Protein AF-0000000084978393 (afdb_homodimer)

Organism: Faecalibacterium duncaniae (strain DSM 17677 / JCM 31915 / A2-165) (NCBI:txid411483)

Nearest PDB structures (foldseek):
  1qlb-assembly1_D  TM=3.932E-01  e=4.181E-14  Wolinella succinogenes
  4opt-assembly1_A  TM=4.686E-01  e=1.910E-11  Sulfolobus acidocaldarius DSM 639
  2rgh-assembly1_A-2  TM=4.384E-01  e=4.951E-09  Streptococcus sp.
  9dm1-assembly1_A  TM=3.581E-01  e=1.390E-10  Mycolicibacterium smegmatis MC2 155
  2rgo-assembly1_A  TM=4.135E-01  e=9.238E-09  Streptococcus sp.

pLDDT: mean 89.87, std 9.17, range [57.12, 98.69]

Sequence (940 aa):
MEKYDLIIVGAGPAGIFTAVELLRHGSKKKILLVEKGKPVEKRHCPKAELGHCVNCRPTCAITTGFSGAGAFSDGKLSLSYEVGGDLPSLIGEEFAQELIHYTDKIYLEFGADPHVEGIYTGEDIKEIRKNAIHAGLKLVDCPIRHLGTEKAQQLYLAIQNYLADNGVEMLFSTECENIILENEECKGVFIKGPKDEEAHAVYADTVVIGTGRRGADWLEKICAEHHIAHKPGTVDIGVRVECRNEVMEKVNKVLYESKLIGYPKPWKNKVRTFCQNPGGFVAQENYDNDLAVVNGHSFKEKKSENTNLAILVSHNFTEPFNQPIAYAQKVGELTNMLGAGHILVQRYGDILDGKRTWPKELAQSNVKPTLKDAVAGDITAAMPYRAMTNIIEFIKMLDMVVPGFAANETLLYSPELKFYSNKVKMDENLDTNIRGLHCLGDSSGWTRGLMMASVMGVLMGRKLAEKEGCMEKYDLIIVGAGPAGIFTAVELLRHGSKKKILLVEKGKPVEKRHCPKAELGHCVNCRPTCAITTGFSGAGAFSDGKLSLSYEVGGDLPSLIGEEFAQELIHYTDKIYLEFGADPHVEGIYTGEDIKEIRKNAIHAGLKLVDCPIRHLGTEKAQQLYLAIQNYLADNGVEMLFSTECENIILENEECKGVFIKGPKDEEAHAVYADTVVIGTGRRGADWLEKICAEHHIAHKPGTVDIGVRVECRNEVMEKVNKVLYESKLIGYPKPWKNKVRTFCQNPGGFVAQENYDNDLAVVNGHSFKEKKSENTNLAILVSHNFTEPFNQPIAYAQKVGELTNMLGAGHILVQRYGDILDGKRTWPKELAQSNVKPTLKDAVAGDITAAMPYRAMTNIIEFIKMLDMVVPGFAANETLLYSPELKFYSNKVKMDENLDTNIRGLHCLGDSSGWTRGLMMASVMGVLMGRKLAEKEGC

Secondary structure (DSSP, 8-state):
--EEEEEEE--SHHHHHHHHHHHHTT----EEEE-SSB-GGG---THHHHSS----SSS-TTTSBTTGGGGGS--EEE--TTSSBSHHHHH-HHHHHHHHHHHHHHHHHTT-----B----SHHHHHHHHHHHHTTEEE----EEE--HHHHHHHHHHHHHHHHHTT-EEE-S-EEEEEEEETTEEEEEEEE-TT-SS-EEEEEEEEEE--TGGGHHHHHHHHHHHT--EEPPPEEEEEEEEEEHHHHHHHHHHHSS--EEE--TTT---EEEEEEEET-EEEEEE-TTS-EEEEEE--SS---SEEEEEEEEEE---SS---HHHHHHHHHHHHHHHTTTSPEEEEHHHHHHT-PPPHHHHHHSSS--SSTT-EE--GGGTSBHHHHHHHHHHHHHHHHHSTTTT-TT-EEEEEEEEE---EE---TT---SSBTEEE-TGGGTSB-SHHHHHHHHHHHHHHHHHHHT-/--EEEEEEE--SHHHHHHHHHHHHTT----EEEE-SSB-GGG---THHHHSS----SSS-TTTSBTTGGGGGS--EEE--TTSSBSHHHHH-HHHHHHHHHHHHHHHHHTT----EE----SHHHHHHHHHHHHTTEEE----EEE--HHHHHHHHHHHHHHHHHTT-EEE-S-EEEEEEEETTEEEEEEEE-TT-SS-EEEEEEEEEE--TTTTHHHHHHHHHHHT--EEPPPEEEEEEEEEEHHHHHHHHHHHSS--EEE--TTT---EEEEEEEET-EEEEEE-TTS-EEEEEE--SS---SEEEEEEEEEE---SS---HHHHHHHHHHHHHHHTTTSPEEEEHHHHHHT-PPPHHHHHHSSS--SSTT-EE--GGGTSBHHHHHHHHHHHHHHHHHSTTTT-TT-EEEEEEEEE---EE---TT---SSBTEEE-TGGGTSB-SHHHHHHHHHHHHHHHHHHHT-

Foldseek 3Di:
DAEWAEEEEAQALLRLLLLVLLVVLPHPTAYEYEFQAEELVPQDQCCVVVVDHPPDPPDHSCQGYHNGVQQADLNKAWLALVDWFFLCVFQNRVVLNVLLVVLVVVLVVLPFDPDWPQPFDDDLVVLLCVLCVVLQKDWDRTTIGGCGNVSSSSSSNSSVVVSVVSNHHYHYSKHWQAFDADPLATFFTFIDHPPRPGTDTYGHLFYEYEHAPVCLVVVVVRCVVVVWAWAFAKKKKWWKKKDFLVLCVSVCVRRVDTWMWHQDPDVGFIKIKADKDAQWAKDWDADPVLQIAIDIDHDPVHGHRMIMIIIIGIDQDDPPDGDNVVVNSQLRVQQCVQFVSAKEKAFLLQVVVPHWDQPVNQVVAPDHHRHPSHHTTDSVVRHDPVHVVRRNSVQVSVCSSRPPSSPRNIMIIDTHMDGAGIAGDDHNLQDISRHSYGYFYRSNRRTGRRSSSNSSSSSNSVSVSVVVVD/DAEWAEEEEAQALLRLLLLVLLVVLPHPTAYEYEFQAEELVPQDQCCVVVVDHPPDPPDHSCQGYHNGVQQADLNKAWLALVDWFFLCVFQNRVVLNVLLVVLVVVLVVLPFDPDKPQPFDDDLVVLLCVLCVVLQKDWDRTTIGGRGNVSSSSSSNSSVVVSVVSNHHYHYSKHWQAFDDDPLATFFTFIAHPPRPGTDTYGHLFYEYEHAPVCLVVVVVRCVVVVWDWAFAKKKKWWKKKDFLVLCVSVCVRRVDTWMWHQFPDVGFIKIKADKEAQWAKDWDADPVLQIAIDIDHDPVHGHRMIMIIIIGIDQDDPPDGDNVVVNSQLRVQQCVQFVSAKEKAFLLQVVVPHWDQPVNQVPAPDHHRHPSHHTTDSVVRHDPVHVVRRNSVQVSVCSSRPPSSPRNIMIIDTHMDGAGMAGDDHNLQDISRHSYGYFYRSNRRTGRRSSSNSSSSSNSVSVSVVVVD

InterPro domains:
  IPR003953 FAD-dependent oxidoreductase 2, FAD-binding domain [PF00890] (153-223)
  IPR028348 FAD dependent protein [PIRSF038984] (5-466)
  IPR036188 FAD/NAD(P)-binding domain superfamily [G3DSA:3.50.50.60] (1-141)
  IPR036188 FAD/NAD(P)-binding domain superfamily [SSF51905] (2-466)
  IPR049516 FAD-dependent protein, C-terminal domain-like [PF21688] (268-416)

Radius of gyration: 34.69 Å; Cα contacts (8 Å, |Δi|>4): 2313; chains: 2; bounding box: 65×102×83 Å

Structure (mmCIF, N/CA/C/O backbone):
data_AF-0000000084978393-model_v1
#
loop_
_entity.id
_entity.type
_entity.pdbx_description
1 polymer 'FAD dependent oxidoreductase'
#
loop_
_atom_site.group_PDB
_atom_site.id
_atom_site.type_symbol
_atom_site.label_atom_id
_atom_site.label_alt_id
_atom_site.label_comp_id
_atom_site.label_asym_id
_atom_site.label_entity_id
_atom_site.label_seq_id
_atom_site.pdbx_PDB_ins_code
_atom_site.Cartn_x
_atom_site.Cartn_y
_atom_site.Cartn_z
_atom_site.occupancy
_atom_site.B_iso_or_equiv
_atom_site.auth_seq_id
_atom_site.auth_comp_id
_atom_site.auth_asym_id
_atom_site.auth_atom_id
_atom_site.pdbx_PDB_model_num
ATOM 1 N N . MET A 1 1 ? 10.461 55.062 -8.641 1 57.56 1 MET A N 1
ATOM 2 C CA . MET A 1 1 ? 10 53.719 -8.328 1 57.56 1 MET A CA 1
ATOM 3 C C . MET A 1 1 ? 9.422 53.656 -6.914 1 57.56 1 MET A C 1
ATOM 5 O O . MET A 1 1 ? 9.984 54.219 -5.988 1 57.56 1 MET A O 1
ATOM 9 N N . GLU A 1 2 ? 8.203 53.219 -6.711 1 77.31 2 GLU A N 1
ATOM 10 C CA . GLU A 1 2 ? 7.566 53.25 -5.395 1 77.31 2 GLU A CA 1
ATOM 11 C C . GLU A 1 2 ? 8.234 52.25 -4.445 1 77.31 2 GLU A C 1
ATOM 13 O O . GLU A 1 2 ? 8.492 51.094 -4.82 1 77.31 2 GLU A O 1
ATOM 18 N N . LYS A 1 3 ? 8.852 52.875 -3.336 1 91.88 3 LYS A N 1
ATOM 19 C CA . LYS A 1 3 ? 9.555 52 -2.391 1 91.88 3 LYS A CA 1
ATOM 20 C C . LYS A 1 3 ? 8.844 51.969 -1.037 1 91.88 3 LYS A C 1
ATOM 22 O O . LYS A 1 3 ? 8.438 53.031 -0.527 1 91.88 3 LYS A O 1
ATOM 27 N N . TYR A 1 4 ? 8.555 50.875 -0.6 1 97.19 4 TYR A N 1
ATOM 28 C CA . TYR A 1 4 ? 7.953 50.656 0.711 1 97.19 4 TYR A CA 1
ATOM 29 C C . TYR A 1 4 ? 8.969 50.062 1.676 1 97.19 4 TYR A C 1
ATOM 31 O O . TYR A 1 4 ? 10.031 49.594 1.259 1 97.19 4 TYR A O 1
ATOM 39 N N . ASP A 1 5 ? 8.727 50.281 2.939 1 97.5 5 ASP A N 1
ATOM 40 C CA . ASP A 1 5 ? 9.539 49.594 3.928 1 97.5 5 ASP A CA 1
ATOM 41 C C . ASP A 1 5 ? 9.133 48.094 4.02 1 97.5 5 ASP A C 1
ATOM 43 O O . ASP A 1 5 ? 9.984 47.25 4.195 1 97.5 5 ASP A O 1
ATOM 47 N N . LEU A 1 6 ? 7.816 47.875 3.887 1 98.12 6 LEU A N 1
ATOM 48 C CA . LEU A 1 6 ? 7.262 46.531 4.035 1 98.12 6 LEU A CA 1
ATOM 49 C C . LEU A 1 6 ? 6.133 46.312 3.037 1 98.12 6 LEU A C 1
ATOM 51 O O . LEU A 1 6 ? 5.227 47.125 2.916 1 98.12 6 LEU A O 1
ATOM 55 N N . ILE A 1 7 ? 6.227 45.188 2.309 1 98.56 7 ILE A N 1
ATOM 56 C CA . ILE A 1 7 ? 5.117 44.719 1.487 1 98.56 7 ILE A CA 1
ATOM 57 C C . ILE A 1 7 ? 4.57 43.406 2.059 1 98.56 7 ILE A C 1
ATOM 59 O O . ILE A 1 7 ? 5.328 42.5 2.336 1 98.56 7 ILE A O 1
ATOM 63 N N . ILE A 1 8 ? 3.307 43.375 2.309 1 98.69 8 ILE A N 1
ATOM 64 C CA . ILE A 1 8 ? 2.609 42.188 2.73 1 98.69 8 ILE A CA 1
ATOM 65 C C . ILE A 1 8 ? 1.752 41.656 1.583 1 98.69 8 ILE A C 1
ATOM 67 O O . ILE A 1 8 ? 0.857 42.344 1.097 1 98.69 8 ILE A O 1
ATOM 71 N N . VAL A 1 9 ? 2.082 40.438 1.169 1 98.38 9 VAL A N 1
ATOM 72 C CA . VAL A 1 9 ? 1.32 39.812 0.096 1 98.38 9 VAL A CA 1
ATOM 73 C C . VAL A 1 9 ? 0.256 38.875 0.691 1 98.38 9 VAL A C 1
ATOM 75 O O . VAL A 1 9 ? 0.577 37.844 1.235 1 98.38 9 VAL A O 1
ATOM 78 N N . GLY A 1 10 ? -0.999 39.25 0.556 1 96.81 10 GLY A N 1
ATOM 79 C CA . GLY A 1 10 ? -2.117 38.531 1.131 1 96.81 10 GLY A CA 1
ATOM 80 C C . GLY A 1 10 ? -2.697 39.188 2.361 1 96.81 10 GLY A C 1
ATOM 81 O O . GLY A 1 10 ? -1.976 39.469 3.324 1 96.81 10 GLY A O 1
ATOM 82 N N . ALA A 1 11 ? -3.973 39.375 2.344 1 96.38 11 ALA A N 1
ATOM 83 C CA . ALA A 1 11 ? -4.66 40 3.465 1 96.38 11 ALA A CA 1
ATOM 84 C C . ALA A 1 11 ? -5.434 38.969 4.285 1 96.38 11 ALA A C 1
ATOM 86 O O . ALA A 1 11 ? -6.57 39.219 4.691 1 96.38 11 ALA A O 1
ATOM 87 N N . GLY A 1 12 ? -4.824 37.812 4.441 1 94.44 12 GLY A N 1
ATOM 88 C CA . GLY A 1 12 ? -5.332 36.875 5.422 1 94.44 12 GLY A CA 1
ATOM 89 C C . GLY A 1 12 ? -4.949 37.219 6.848 1 94.44 12 GLY A C 1
ATOM 90 O O . GLY A 1 12 ? -4.23 38.188 7.078 1 94.44 12 GLY A O 1
ATOM 91 N N . PRO A 1 13 ? -5.344 36.375 7.77 1 95.06 13 PRO A N 1
ATOM 92 C CA . PRO A 1 13 ? -5.07 36.688 9.172 1 95.06 13 PRO A CA 1
ATOM 93 C C . PRO A 1 13 ? -3.586 36.906 9.453 1 95.06 13 PRO A C 1
ATOM 95 O O . PRO A 1 13 ? -3.215 37.812 10.203 1 95.06 13 PRO A O 1
ATOM 98 N N . ALA A 1 14 ? -2.75 36.156 8.852 1 96.94 14 ALA A N 1
ATOM 99 C CA . ALA A 1 14 ? -1.316 36.312 9.086 1 96.94 14 ALA A CA 1
ATOM 100 C C . ALA A 1 14 ? -0.824 37.688 8.648 1 96.94 14 ALA A C 1
ATOM 102 O O . ALA A 1 14 ? -0.069 38.344 9.367 1 96.94 14 ALA A O 1
ATOM 103 N N . GLY A 1 15 ? -1.222 38.125 7.484 1 97.62 15 GLY A N 1
ATOM 104 C CA . GLY A 1 15 ? -0.819 39.406 6.969 1 97.62 15 GLY A CA 1
ATOM 105 C C . GLY A 1 15 ? -1.425 40.562 7.738 1 97.62 15 GLY A C 1
ATOM 106 O O . GLY A 1 15 ? -0.724 41.531 8.094 1 97.62 15 GLY A O 1
ATOM 107 N N . ILE A 1 16 ? -2.688 40.5 8.031 1 97.62 16 ILE A N 1
ATOM 108 C CA . ILE A 1 16 ? -3.42 41.562 8.703 1 97.62 16 ILE A CA 1
ATOM 109 C C . ILE A 1 16 ? -2.85 41.781 10.102 1 97.62 16 ILE A C 1
ATOM 111 O O . ILE A 1 16 ? -2.635 42.906 10.516 1 97.62 16 ILE A O 1
ATOM 115 N N . PHE A 1 17 ? -2.562 40.719 10.75 1 98.31 17 PHE A N 1
ATOM 116 C CA . PHE A 1 17 ? -2.115 40.844 12.133 1 98.31 17 PHE A CA 1
ATOM 117 C C . PHE A 1 17 ? -0.65 41.281 12.188 1 98.31 17 PHE A C 1
ATOM 119 O O . PHE A 1 17 ? -0.197 41.844 13.195 1 98.31 17 PHE A O 1
ATOM 126 N N . THR A 1 18 ? 0.125 40.969 11.148 1 98.5 18 THR A N 1
ATOM 127 C CA . THR A 1 18 ? 1.46 41.562 11.055 1 98.5 18 THR A CA 1
ATOM 128 C C . THR A 1 18 ? 1.389 43.062 11.039 1 98.5 18 THR A C 1
ATOM 130 O O . THR A 1 18 ? 2.102 43.75 11.797 1 98.5 18 THR A O 1
ATOM 133 N N . ALA A 1 19 ? 0.538 43.625 10.211 1 98.44 19 ALA A N 1
ATOM 134 C CA . ALA A 1 19 ? 0.37 45.062 10.086 1 98.44 19 ALA A CA 1
ATOM 135 C C . ALA A 1 19 ? -0.186 45.656 11.375 1 98.44 19 ALA A C 1
ATOM 137 O O . ALA A 1 19 ? 0.298 46.688 11.852 1 98.44 19 ALA A O 1
ATOM 138 N N . VAL A 1 20 ? -1.207 45 11.938 1 98.25 20 VAL A N 1
ATOM 139 C CA . VAL A 1 20 ? -1.832 45.469 13.172 1 98.25 20 VAL A CA 1
ATOM 140 C C . VAL A 1 20 ? -0.785 45.562 14.273 1 98.25 20 VAL A C 1
ATOM 142 O O . VAL A 1 20 ? -0.714 46.594 14.977 1 98.25 20 VAL A O 1
ATOM 145 N N . GLU A 1 21 ? -0.041 44.531 14.391 1 98.31 21 GLU A N 1
ATOM 146 C CA . GLU A 1 21 ? 0.94 44.5 15.469 1 98.31 21 GLU A CA 1
ATOM 147 C C . GLU A 1 21 ? 2.014 45.562 15.281 1 98.31 21 GLU A C 1
ATOM 149 O O . GLU A 1 21 ? 2.459 46.188 16.25 1 98.31 21 GLU A O 1
ATOM 154 N N . LEU A 1 22 ? 2.482 45.75 14.117 1 97.81 22 LEU A N 1
ATOM 155 C CA . LEU A 1 22 ? 3.455 46.812 13.836 1 97.81 22 LEU A CA 1
ATOM 156 C C . LEU A 1 22 ? 2.918 48.188 14.242 1 97.81 22 LEU A C 1
ATOM 158 O O . LEU A 1 22 ? 3.623 48.969 14.875 1 97.81 22 LEU A O 1
ATOM 162 N N . LEU A 1 23 ? 1.692 48.438 13.875 1 97.31 23 LEU A N 1
ATOM 163 C CA . LEU A 1 23 ? 1.063 49.719 14.203 1 97.31 23 LEU A CA 1
ATOM 164 C C . LEU A 1 23 ? 0.938 49.875 15.711 1 97.31 23 LEU A C 1
ATOM 166 O O . LEU A 1 23 ? 1.191 50.969 16.25 1 97.31 23 LEU A O 1
ATOM 170 N N . ARG A 1 24 ? 0.584 48.844 16.359 1 96.44 24 ARG A N 1
ATOM 171 C CA . ARG A 1 24 ? 0.401 48.875 17.812 1 96.44 24 ARG A CA 1
ATOM 172 C C . ARG A 1 24 ? 1.721 49.156 18.516 1 96.44 24 ARG A C 1
ATOM 174 O O . ARG A 1 24 ? 1.734 49.688 19.625 1 96.44 24 ARG A O 1
ATOM 181 N N . HIS A 1 25 ? 2.783 48.844 17.859 1 96.56 25 HIS A N 1
ATOM 182 C CA . HIS A 1 25 ? 4.102 49.062 18.438 1 96.56 25 HIS A CA 1
ATOM 183 C C . HIS A 1 25 ? 4.66 50.406 18 1 96.56 25 HIS A C 1
ATOM 185 O O . HIS A 1 25 ? 5.82 50.75 18.266 1 96.56 25 HIS A O 1
ATOM 191 N N . GLY A 1 26 ? 3.881 51.125 17.25 1 94.56 26 GLY A N 1
ATOM 192 C CA . GLY A 1 26 ? 4.25 52.469 16.875 1 94.56 26 GLY A CA 1
ATOM 193 C C . GLY A 1 26 ? 5.16 52.531 15.656 1 94.56 26 GLY A C 1
ATOM 194 O O . GLY A 1 26 ? 5.918 53.5 15.484 1 94.56 26 GLY A O 1
ATOM 195 N N . SER A 1 27 ? 5.09 51.562 14.891 1 95.25 27 SER A N 1
ATOM 196 C CA . SER A 1 27 ? 5.934 51.531 13.703 1 95.25 27 SER A CA 1
ATOM 197 C C . SER A 1 27 ? 5.582 52.688 12.742 1 95.25 27 SER A C 1
ATOM 199 O O . SER A 1 27 ? 4.41 53.031 12.586 1 95.25 27 SER A O 1
ATOM 201 N N . LYS A 1 28 ? 6.625 53.188 12.07 1 93.31 28 LYS A N 1
ATOM 202 C CA . LYS A 1 28 ? 6.434 54.25 11.078 1 93.31 28 LYS A CA 1
ATOM 203 C C . LYS A 1 28 ? 6.73 53.719 9.672 1 93.31 28 LYS A C 1
ATOM 205 O O . LYS A 1 28 ? 6.875 54.531 8.734 1 93.31 28 LYS A O 1
ATOM 210 N N . LYS A 1 29 ? 6.785 52.5 9.617 1 95.12 29 LYS A N 1
ATOM 211 C CA . LYS A 1 29 ? 7.09 51.875 8.328 1 95.12 29 LYS A CA 1
ATOM 212 C C . LYS A 1 29 ? 5.992 52.156 7.309 1 95.12 29 LYS A C 1
ATOM 214 O O . LYS A 1 29 ? 4.805 52.156 7.648 1 95.12 29 LYS A O 1
ATOM 219 N N . LYS A 1 30 ? 6.426 52.469 6.148 1 97.25 30 LYS A N 1
ATOM 220 C CA . LYS A 1 30 ? 5.496 52.531 5.023 1 97.25 30 LYS A CA 1
ATOM 221 C C . LYS A 1 30 ? 5.102 51.125 4.566 1 97.25 30 LYS A C 1
ATOM 223 O O . LYS A 1 30 ? 5.91 50.438 3.971 1 97.25 30 LYS A O 1
ATOM 228 N N . ILE A 1 31 ? 3.836 50.781 4.832 1 97.94 31 ILE A N 1
ATOM 229 C CA . ILE A 1 31 ? 3.391 49.406 4.617 1 97.94 31 ILE A CA 1
ATOM 230 C C . ILE A 1 31 ? 2.428 49.344 3.436 1 97.94 31 ILE A C 1
ATOM 232 O O . ILE A 1 31 ? 1.501 50.156 3.346 1 97.94 31 ILE A O 1
ATOM 236 N N . LEU A 1 32 ? 2.662 48.406 2.537 1 98.38 32 LEU A N 1
ATOM 237 C CA . LEU A 1 32 ? 1.741 48.094 1.448 1 98.38 32 LEU A CA 1
ATOM 238 C C . LEU A 1 32 ? 1.192 46.688 1.582 1 98.38 32 LEU A C 1
ATOM 240 O O . LEU A 1 32 ? 1.958 45.719 1.701 1 98.38 32 LEU A O 1
ATOM 244 N N . LEU A 1 33 ? -0.087 46.562 1.674 1 98.12 33 LEU A N 1
ATOM 245 C CA . LEU A 1 33 ? -0.761 45.281 1.67 1 98.12 33 LEU A CA 1
ATOM 246 C C . LEU A 1 33 ? -1.389 45 0.31 1 98.12 33 LEU A C 1
ATOM 248 O O . LEU A 1 33 ? -2.191 45.781 -0.186 1 98.12 33 LEU A O 1
ATOM 252 N N . VAL A 1 34 ? -0.975 43.906 -0.316 1 97.75 34 VAL A N 1
ATOM 253 C CA . VAL A 1 34 ? -1.463 43.531 -1.639 1 97.75 34 VAL A CA 1
ATOM 254 C C . VAL A 1 34 ? -2.4 42.312 -1.521 1 97.75 34 VAL A C 1
ATOM 256 O O . VAL A 1 34 ? -2.025 41.281 -0.973 1 97.75 34 VAL A O 1
ATOM 259 N N . GLU A 1 35 ? -3.57 42.469 -2.006 1 96.88 35 GLU A N 1
ATOM 260 C CA . GLU A 1 35 ? -4.594 41.438 -1.916 1 96.88 35 GLU A CA 1
ATOM 261 C C . GLU A 1 35 ? -5.266 41.188 -3.268 1 96.88 35 GLU A C 1
ATOM 263 O O . GLU A 1 35 ? -5.695 42.156 -3.922 1 96.88 35 GLU A O 1
ATOM 268 N N . LYS A 1 36 ? -5.297 39.938 -3.633 1 94.38 36 LYS A N 1
ATOM 269 C CA . LYS A 1 36 ? -5.863 39.562 -4.93 1 94.38 36 LYS A CA 1
ATOM 270 C C . LYS A 1 36 ? -7.379 39.719 -4.934 1 94.38 36 LYS A C 1
ATOM 272 O O . LYS A 1 36 ? -7.984 39.969 -5.984 1 94.38 36 LYS A O 1
ATOM 277 N N . GLY A 1 37 ? -7.977 39.594 -3.82 1 93.12 37 GLY A N 1
ATOM 278 C CA . GLY A 1 37 ? -9.422 39.688 -3.723 1 93.12 37 GLY A CA 1
ATOM 279 C C . GLY A 1 37 ? -9.906 41.094 -3.389 1 93.12 37 GLY A C 1
ATOM 280 O O . GLY A 1 37 ? -9.188 42.062 -3.592 1 93.12 37 GLY A O 1
ATOM 281 N N . LYS A 1 38 ? -11.164 41.156 -2.943 1 93.56 38 LYS A N 1
ATOM 282 C CA . LYS A 1 38 ? -11.844 42.438 -2.695 1 93.56 38 LYS A CA 1
ATOM 283 C C . LYS A 1 38 ? -11.797 42.812 -1.215 1 93.56 38 LYS A C 1
ATOM 285 O O . LYS A 1 38 ? -11.477 41.969 -0.371 1 93.56 38 LYS A O 1
ATOM 290 N N . PRO A 1 39 ? -12.008 44.125 -0.926 1 94.94 39 PRO A N 1
ATOM 291 C CA . PRO A 1 39 ? -12.203 44.5 0.479 1 94.94 39 PRO A CA 1
ATOM 292 C C . PRO A 1 39 ? -13.453 43.844 1.082 1 94.94 39 PRO A C 1
ATOM 294 O O . PRO A 1 39 ? -14.336 43.406 0.348 1 94.94 39 PRO A O 1
ATOM 297 N N . VAL A 1 40 ? -13.484 43.812 2.359 1 91.69 40 VAL A N 1
ATOM 298 C CA . VAL A 1 40 ? -14.484 43.062 3.08 1 91.69 40 VAL A CA 1
ATOM 299 C C . VAL A 1 40 ? -15.883 43.5 2.662 1 91.69 40 VAL A C 1
ATOM 301 O O . VAL A 1 40 ? -16.766 42.656 2.434 1 91.69 40 VAL A O 1
ATOM 304 N N . GLU A 1 41 ? -16.109 44.781 2.537 1 90.44 41 GLU A N 1
ATOM 305 C CA . GLU A 1 41 ? -17.438 45.312 2.297 1 90.44 41 GLU A CA 1
ATOM 306 C C . GLU A 1 41 ? -17.906 45.031 0.869 1 90.44 41 GLU A C 1
ATOM 308 O O . GLU A 1 41 ? -19.094 45.156 0.562 1 90.44 41 GLU A O 1
ATOM 313 N N . LYS A 1 42 ? -16.969 44.625 0.055 1 91.12 42 LYS A N 1
ATOM 314 C CA . LYS A 1 42 ? -17.328 44.375 -1.34 1 91.12 42 LYS A CA 1
ATOM 315 C C . LYS A 1 42 ? -17.344 42.875 -1.643 1 91.12 42 LYS A C 1
ATOM 317 O O . LYS A 1 42 ? -17.562 42.469 -2.789 1 91.12 42 LYS A O 1
ATOM 322 N N . ARG A 1 43 ? -17.078 42.125 -0.659 1 87.31 43 ARG A N 1
ATOM 323 C CA . ARG A 1 43 ? -17.094 40.656 -0.86 1 87.31 43 ARG A CA 1
ATOM 324 C C . ARG A 1 43 ? -18.5 40.094 -0.713 1 87.31 43 ARG A C 1
ATOM 326 O O . ARG A 1 43 ? -19.125 40.25 0.343 1 87.31 43 ARG A O 1
ATOM 333 N N . HIS A 1 44 ? -19.078 39.656 -1.782 1 80.94 44 HIS A N 1
ATOM 334 C CA . HIS A 1 44 ? -20.422 39.094 -1.798 1 80.94 44 HIS A CA 1
ATOM 335 C C . HIS A 1 44 ? -20.484 37.844 -2.678 1 80.94 44 HIS A C 1
ATOM 337 O O . HIS A 1 44 ? -20.078 37.875 -3.842 1 80.94 44 HIS A O 1
ATOM 343 N N . CYS A 1 45 ? -20.875 36.719 -2.006 1 76.5 45 CYS A N 1
ATOM 344 C CA . CYS A 1 45 ? -21.062 35.5 -2.789 1 76.5 45 CYS A CA 1
ATOM 345 C C . CYS A 1 45 ? -22.438 35.469 -3.42 1 76.5 45 CYS A C 1
ATOM 347 O O . CYS A 1 45 ? -23.453 35.531 -2.717 1 76.5 45 CYS A O 1
ATOM 349 N N . PRO A 1 46 ? -22.469 35.406 -4.652 1 73.56 46 PRO A N 1
ATOM 350 C CA . PRO A 1 46 ? -23.766 35.375 -5.324 1 73.56 46 PRO A CA 1
ATOM 351 C C . PRO A 1 46 ? -24.562 34.094 -5.035 1 73.56 46 PRO A C 1
ATOM 353 O O . PRO A 1 46 ? -25.766 34.062 -5.285 1 73.56 46 PRO A O 1
ATOM 356 N N . LYS A 1 47 ? -23.875 33.094 -4.559 1 68.12 47 LYS A N 1
ATOM 357 C CA . LYS A 1 47 ? -24.547 31.828 -4.312 1 68.12 47 LYS A CA 1
ATOM 358 C C . LYS A 1 47 ? -25.766 32 -3.416 1 68.12 47 LYS A C 1
ATOM 360 O O . LYS A 1 47 ? -26.766 31.297 -3.574 1 68.12 47 LYS A O 1
ATOM 365 N N . ALA A 1 48 ? -25.719 32.875 -2.457 1 63.69 48 ALA A N 1
ATOM 366 C CA . ALA A 1 48 ? -26.828 33.094 -1.529 1 63.69 48 ALA A CA 1
ATOM 367 C C . ALA A 1 48 ? -28.094 33.531 -2.273 1 63.69 48 ALA A C 1
ATOM 369 O O . ALA A 1 48 ? -29.203 33.156 -1.909 1 63.69 48 ALA A O 1
ATOM 370 N N . GLU A 1 49 ? -27.812 34.219 -3.24 1 67.75 49 GLU A N 1
ATOM 371 C CA . GLU A 1 49 ? -28.938 34.75 -4.016 1 67.75 49 GLU A CA 1
ATOM 372 C C . GLU A 1 49 ? -29.328 33.781 -5.137 1 67.75 49 GLU A C 1
ATOM 374 O O . GLU A 1 49 ? -30.516 33.562 -5.391 1 67.75 49 GLU A O 1
ATOM 379 N N . LEU A 1 50 ? -28.266 33.188 -5.711 1 68.62 50 LEU A N 1
ATOM 380 C CA . LEU A 1 50 ? -28.5 32.406 -6.922 1 68.62 50 LEU A CA 1
ATOM 381 C C . LEU A 1 50 ? -28.719 30.922 -6.578 1 68.62 50 LEU A C 1
ATOM 383 O O . LEU A 1 50 ? -29.266 30.172 -7.395 1 68.62 50 LEU A O 1
ATOM 387 N N . GLY A 1 51 ? -28.328 30.531 -5.461 1 58.41 51 GLY A N 1
ATOM 388 C CA . GLY A 1 51 ? -28.547 29.156 -4.996 1 58.41 51 GLY A CA 1
ATOM 389 C C . GLY A 1 51 ? -27.469 28.203 -5.465 1 58.41 51 GLY A C 1
ATOM 390 O O . GLY A 1 51 ? -27.469 27.031 -5.09 1 58.41 51 GLY A O 1
ATOM 391 N N . HIS A 1 52 ? -26.719 28.719 -6.438 1 60.75 52 HIS A N 1
ATOM 392 C CA . HIS A 1 52 ? -25.641 27.859 -6.914 1 60.75 52 HIS A CA 1
ATOM 393 C C . HIS A 1 52 ? -24.344 28.641 -7.07 1 60.75 52 HIS A C 1
ATOM 395 O O . HIS A 1 52 ? -24.375 29.859 -7.234 1 60.75 52 HIS A O 1
ATOM 401 N N . CYS A 1 53 ? -23.312 27.891 -6.801 1 69.62 53 CYS A N 1
ATOM 402 C CA . CYS A 1 53 ? -22 28.5 -6.977 1 69.62 53 CYS A CA 1
ATOM 403 C C . CYS A 1 53 ? -21.75 28.859 -8.438 1 69.62 53 CYS A C 1
ATOM 405 O O . CYS A 1 53 ? -21.922 28.016 -9.32 1 69.62 53 CYS A O 1
ATOM 407 N N . VAL A 1 54 ? -21.453 30.156 -8.695 1 66.19 54 VAL A N 1
ATOM 408 C CA . VAL A 1 54 ? -21.25 30.609 -10.062 1 66.19 54 VAL A CA 1
ATOM 409 C C . VAL A 1 54 ? -19.766 30.594 -10.398 1 66.19 54 VAL A C 1
ATOM 411 O O . VAL A 1 54 ? -19.344 31.109 -11.438 1 66.19 54 VAL A O 1
ATOM 414 N N . ASN A 1 55 ? -19.047 30.047 -9.492 1 67.25 55 ASN A N 1
ATOM 415 C CA . ASN A 1 55 ? -17.609 29.953 -9.68 1 67.25 55 ASN A CA 1
ATOM 416 C C . ASN A 1 55 ? -17.016 31.312 -10.039 1 67.25 55 ASN A C 1
ATOM 418 O O . ASN A 1 55 ? -16.375 31.469 -11.086 1 67.25 55 ASN A O 1
ATOM 422 N N . CYS A 1 56 ? -17.234 32.219 -9.117 1 74.69 56 CYS A N 1
ATOM 423 C CA . CYS A 1 56 ? -16.734 33.594 -9.328 1 74.69 56 CYS A CA 1
ATOM 424 C C . CYS A 1 56 ? -15.289 33.562 -9.82 1 74.69 56 CYS A C 1
ATOM 426 O O . CYS A 1 56 ? -14.508 32.688 -9.414 1 74.69 56 CYS A O 1
ATOM 428 N N . ARG A 1 57 ? -15.156 34.281 -10.953 1 73.44 57 ARG A N 1
ATOM 429 C CA . ARG A 1 57 ? -13.836 34.469 -11.555 1 73.44 57 ARG A CA 1
ATOM 430 C C . ARG A 1 57 ? -13.422 35.938 -11.477 1 73.44 57 ARG A C 1
ATOM 432 O O . ARG A 1 57 ? -14.273 36.844 -11.484 1 73.44 57 ARG A O 1
ATOM 439 N N . PRO A 1 58 ? -12.211 36.25 -11.203 1 76.06 58 PRO A N 1
ATOM 440 C CA . PRO A 1 58 ? -11.008 35.438 -11.125 1 76.06 58 PRO A CA 1
ATOM 441 C C . PRO A 1 58 ? -10.805 34.812 -9.742 1 76.06 58 PRO A C 1
ATOM 443 O O . PRO A 1 58 ? -9.977 33.906 -9.57 1 76.06 58 PRO A O 1
ATOM 446 N N . THR A 1 59 ? -11.555 35.5 -8.734 1 78 59 THR A N 1
ATOM 447 C CA . THR A 1 59 ? -11.375 34.969 -7.395 1 78 59 THR A CA 1
ATOM 448 C C . THR A 1 59 ? -12.727 34.688 -6.738 1 78 59 THR A C 1
ATOM 450 O O . THR A 1 59 ? -13.727 35.312 -7.086 1 78 59 THR A O 1
ATOM 453 N N . CYS A 1 60 ? -12.75 33.719 -5.949 1 78.12 60 CYS A N 1
ATOM 454 C CA . CYS A 1 60 ? -13.93 33.406 -5.152 1 78.12 60 CYS A CA 1
ATOM 455 C C . CYS A 1 60 ? -14.086 34.406 -4.008 1 78.12 60 CYS A C 1
ATOM 457 O O . CYS A 1 60 ? -13.164 34.594 -3.219 1 78.12 60 CYS A O 1
ATOM 459 N N . ALA A 1 61 ? -15.195 35 -3.902 1 77.81 61 ALA A N 1
ATOM 460 C CA . ALA A 1 61 ? -15.453 36.062 -2.91 1 77.81 61 ALA A CA 1
ATOM 461 C C . ALA A 1 61 ? -15.453 35.469 -1.496 1 77.81 61 ALA A C 1
ATOM 463 O O . ALA A 1 61 ? -15.258 36.219 -0.521 1 77.81 61 ALA A O 1
ATOM 464 N N . ILE A 1 62 ? -15.586 34.188 -1.396 1 75.38 62 ILE A N 1
ATOM 465 C CA . ILE A 1 62 ? -15.672 33.531 -0.092 1 75.38 62 ILE A CA 1
ATOM 466 C C . ILE A 1 62 ? -14.273 33.25 0.437 1 75.38 62 ILE A C 1
ATOM 468 O O . ILE A 1 62 ? -14 33.438 1.627 1 75.38 62 ILE A O 1
ATOM 472 N N . THR A 1 63 ? -13.422 32.906 -0.435 1 79.31 63 THR A N 1
ATOM 473 C CA . THR A 1 63 ? -12.141 32.406 0.024 1 79.31 63 THR A CA 1
ATOM 474 C C . THR A 1 63 ? -11.031 33.438 -0.23 1 79.31 63 THR A C 1
ATOM 476 O O . THR A 1 63 ? -9.93 33.312 0.31 1 79.31 63 THR A O 1
ATOM 479 N N . THR A 1 64 ? -11.359 34.406 -1.045 1 87.25 64 THR A N 1
ATOM 480 C CA . THR A 1 64 ? -10.328 35.375 -1.452 1 87.25 64 THR A CA 1
ATOM 481 C C . THR A 1 64 ? -10.773 36.781 -1.156 1 87.25 64 THR A C 1
ATOM 483 O O . THR A 1 64 ? -11.914 37.156 -1.44 1 87.25 64 THR A O 1
ATOM 486 N N . GLY A 1 65 ? -9.875 37.562 -0.57 1 91.19 65 GLY A N 1
ATOM 487 C CA . GLY A 1 65 ? -10.133 38.906 -0.145 1 91.19 65 GLY A CA 1
ATOM 488 C C . GLY A 1 65 ? -9.625 39.219 1.252 1 91.19 65 GLY A C 1
ATOM 489 O O . GLY A 1 65 ? -8.914 38.406 1.847 1 91.19 65 GLY A O 1
ATOM 490 N N . PHE A 1 66 ? -10.016 40.406 1.723 1 93.56 66 PHE A N 1
ATOM 491 C CA . PHE A 1 66 ? -9.57 40.781 3.062 1 93.56 66 PHE A CA 1
ATOM 492 C C . PHE A 1 66 ? -10.078 39.781 4.094 1 93.56 66 PHE A C 1
ATOM 494 O O . PHE A 1 66 ? -11.273 39.469 4.133 1 93.56 66 PHE A O 1
ATOM 501 N N . SER A 1 67 ? -9.156 39.156 4.855 1 90.31 67 SER A N 1
ATOM 502 C CA . SER A 1 67 ? -9.352 38.156 5.887 1 90.31 67 SER A CA 1
ATOM 503 C C . SER A 1 67 ? -9.438 36.75 5.285 1 90.31 67 SER A C 1
ATOM 505 O O . SER A 1 67 ? -9.664 35.781 6 1 90.31 67 SER A O 1
ATOM 507 N N . GLY A 1 68 ? -9.312 36.688 3.986 1 82.69 68 GLY A N 1
ATOM 508 C CA . GLY A 1 68 ? -9.383 35.375 3.334 1 82.69 68 GLY A CA 1
ATOM 509 C C . GLY A 1 68 ? -10.68 34.625 3.609 1 82.69 68 GLY A C 1
ATOM 510 O O . GLY A 1 68 ? -11.766 35.219 3.475 1 82.69 68 GLY A O 1
ATOM 511 N N . ALA A 1 69 ? -10.547 33.375 3.977 1 67.56 69 ALA A N 1
ATOM 512 C CA . ALA A 1 69 ? -11.734 32.531 4.242 1 67.56 69 ALA A CA 1
ATOM 513 C C . ALA A 1 69 ? -12.344 32.875 5.598 1 67.56 69 ALA A C 1
ATOM 515 O O . ALA A 1 69 ? -13.477 32.5 5.895 1 67.56 69 ALA A O 1
ATOM 516 N N . GLY A 1 70 ? -11.719 33.688 6.391 1 69.81 70 GLY A N 1
ATOM 517 C CA . GLY A 1 70 ? -12.125 33.969 7.754 1 69.81 70 GLY A CA 1
ATOM 518 C C . GLY A 1 70 ? -13.406 34.781 7.832 1 69.81 70 GLY A C 1
ATOM 519 O O . GLY A 1 70 ? -14.219 34.594 8.734 1 69.81 70 GLY A O 1
ATOM 520 N N . ALA A 1 71 ? -13.609 35.625 6.883 1 66.06 71 ALA A N 1
ATOM 521 C CA . ALA A 1 71 ? -14.727 36.562 6.941 1 66.06 71 ALA A CA 1
ATOM 522 C C . ALA A 1 71 ? -16.031 35.875 6.555 1 66.06 71 ALA A C 1
ATOM 524 O O . ALA A 1 71 ? -17.125 36.375 6.883 1 66.06 71 ALA A O 1
ATOM 525 N N . PHE A 1 72 ? -15.969 34.812 5.883 1 64.5 72 PHE A N 1
ATOM 526 C CA . PHE A 1 72 ? -17.203 34.219 5.348 1 64.5 72 PHE A CA 1
ATOM 527 C C . PHE A 1 72 ? -17.359 32.781 5.812 1 64.5 72 PHE A C 1
ATOM 529 O O . PHE A 1 72 ? -17.953 31.953 5.109 1 64.5 72 PHE A O 1
ATOM 536 N N . SER A 1 73 ? -16.688 32.531 6.824 1 62.56 73 SER A N 1
ATOM 537 C CA . SER A 1 73 ? -16.812 31.234 7.469 1 62.56 73 SER A CA 1
ATOM 538 C C . SER A 1 73 ? -17.328 31.375 8.898 1 62.56 73 SER A C 1
ATOM 540 O O . SER A 1 73 ? -17.562 32.5 9.375 1 62.56 73 SER A O 1
ATOM 542 N N . ASP A 1 74 ? -17.734 30.266 9.516 1 61.12 74 ASP A N 1
ATOM 543 C CA . ASP A 1 74 ? -18.141 30.297 10.922 1 61.12 74 ASP A CA 1
ATOM 544 C C . ASP A 1 74 ? -17.062 30.906 11.797 1 61.12 74 ASP A C 1
ATOM 546 O O . ASP A 1 74 ? -17.344 31.359 12.906 1 61.12 74 ASP A O 1
ATOM 550 N N . GLY A 1 75 ? -15.922 31.234 11.188 1 70.38 75 GLY A N 1
ATOM 551 C CA . GLY A 1 75 ? -14.844 31.938 11.867 1 70.38 75 GLY A CA 1
ATOM 552 C C . GLY A 1 75 ? -14.5 31.344 13.219 1 70.38 75 GLY A C 1
ATOM 553 O O . GLY A 1 75 ? -14.68 32 14.258 1 70.38 75 GLY A O 1
ATOM 554 N N . LYS A 1 76 ? -13.945 30.062 13.352 1 76.88 76 LYS A N 1
ATOM 555 C CA . LYS A 1 76 ? -13.586 29.406 14.594 1 76.88 76 LYS A CA 1
ATOM 556 C C . LYS A 1 76 ? -12.148 29.719 15 1 76.88 76 LYS A C 1
ATOM 558 O O . LYS A 1 76 ? -11.219 29.5 14.227 1 76.88 76 LYS A O 1
ATOM 563 N N . LEU A 1 77 ? -12.078 30.422 16.141 1 87.94 77 LEU A N 1
ATOM 564 C CA . LEU A 1 77 ? -10.766 30.703 16.703 1 87.94 77 LEU A CA 1
ATOM 565 C C . LEU A 1 77 ? -10.406 29.688 17.781 1 87.94 77 LEU A C 1
ATOM 567 O O . LEU A 1 77 ? -10.977 29.688 18.875 1 87.94 77 LEU A O 1
ATOM 571 N N . SER A 1 78 ? -9.516 28.812 17.438 1 87.69 78 SER A N 1
ATOM 572 C CA . SER A 1 78 ? -9.055 27.828 18.422 1 87.69 78 SER A CA 1
ATOM 573 C C . SER A 1 78 ? -8.117 28.469 19.438 1 87.69 78 SER A C 1
ATOM 575 O O . SER A 1 78 ? -7.09 29.031 19.078 1 87.69 78 SER A O 1
ATOM 577 N N . LEU A 1 79 ? -8.43 28.375 20.688 1 91.25 79 LEU A N 1
ATOM 578 C CA . LEU A 1 79 ? -7.688 29.078 21.734 1 91.25 79 LEU A CA 1
ATOM 579 C C . LEU A 1 79 ? -6.711 28.125 22.438 1 91.25 79 LEU A C 1
ATOM 581 O O . LEU A 1 79 ? -6.5 28.234 23.641 1 91.25 79 LEU A O 1
ATOM 585 N N . SER A 1 80 ? -6.23 27.172 21.688 1 89.5 80 SER A N 1
ATOM 586 C CA . SER A 1 80 ? -5.234 26.25 22.203 1 89.5 80 SER A CA 1
ATOM 587 C C . SER A 1 80 ? -4.07 26.094 21.219 1 89.5 80 SER A C 1
ATOM 589 O O . SER A 1 80 ? -4.277 26 20.016 1 89.5 80 SER A O 1
ATOM 591 N N . TYR A 1 81 ? -2.84 26.031 21.828 1 90.81 81 TYR A N 1
ATOM 592 C CA . TYR A 1 81 ? -1.65 25.891 21 1 90.81 81 TYR A CA 1
ATOM 593 C C . TYR A 1 81 ? -1.602 24.5 20.359 1 90.81 81 TYR A C 1
ATOM 595 O O . TYR A 1 81 ? -0.839 24.281 19.422 1 90.81 81 TYR A O 1
ATOM 603 N N . GLU A 1 82 ? -2.396 23.672 20.859 1 85.25 82 GLU A N 1
ATOM 604 C CA . GLU A 1 82 ? -2.357 22.297 20.391 1 85.25 82 GLU A CA 1
ATOM 605 C C . GLU A 1 82 ? -3.084 22.141 19.062 1 85.25 82 GLU A C 1
ATOM 607 O O . GLU A 1 82 ? -2.953 21.125 18.391 1 85.25 82 GLU A O 1
ATOM 612 N N . VAL A 1 83 ? -3.789 23.156 18.75 1 81.31 83 VAL A N 1
ATOM 613 C CA . VAL A 1 83 ? -4.566 23.141 17.516 1 81.31 83 VAL A CA 1
ATOM 614 C C . VAL A 1 83 ? -4.094 24.25 16.594 1 81.31 83 VAL A C 1
ATOM 616 O O . VAL A 1 83 ? -3.775 25.359 17.047 1 81.31 83 VAL A O 1
ATOM 619 N N . GLY A 1 84 ? -3.986 23.906 15.328 1 82.69 84 GLY A N 1
ATOM 620 C CA . GLY A 1 84 ? -3.756 25 14.398 1 82.69 84 GLY A CA 1
ATOM 621 C C . GLY A 1 84 ? -2.398 24.938 13.727 1 82.69 84 GLY A C 1
ATOM 622 O O . GLY A 1 84 ? -1.865 25.953 13.281 1 82.69 84 GLY A O 1
ATOM 623 N N . GLY A 1 85 ? -1.844 23.859 13.719 1 85.19 85 GLY A N 1
ATOM 624 C CA . GLY A 1 85 ? -0.616 23.703 12.953 1 85.19 85 GLY A CA 1
ATOM 625 C C . GLY A 1 85 ? 0.607 23.5 13.828 1 85.19 85 GLY A C 1
ATOM 626 O O . GLY A 1 85 ? 0.486 23.125 15 1 85.19 85 GLY A O 1
ATOM 627 N N . ASP A 1 86 ? 1.849 23.797 13.328 1 89.62 86 ASP A N 1
ATOM 628 C CA . ASP A 1 86 ? 3.09 23.359 13.953 1 89.62 86 ASP A CA 1
ATOM 629 C C . ASP A 1 86 ? 3.895 24.547 14.484 1 89.62 86 ASP A C 1
ATOM 631 O O . ASP A 1 86 ? 5.012 24.375 14.984 1 89.62 86 ASP A O 1
ATOM 635 N N . LEU A 1 87 ? 3.322 25.719 14.406 1 94 87 LEU A N 1
ATOM 636 C CA . LEU A 1 87 ? 4.047 26.906 14.844 1 94 87 LEU A CA 1
ATOM 637 C C . LEU A 1 87 ? 4.562 26.734 16.266 1 94 87 LEU A C 1
ATOM 639 O O . LEU A 1 87 ? 5.695 27.125 16.578 1 94 87 LEU A O 1
ATOM 643 N N . PRO A 1 88 ? 3.781 26.094 17.156 1 94.06 88 PRO A N 1
ATOM 644 C CA . PRO A 1 88 ? 4.254 25.922 18.531 1 94.06 88 PRO A CA 1
ATOM 645 C C . PRO A 1 88 ? 5.535 25.109 18.625 1 94.06 88 PRO A C 1
ATOM 647 O O . PRO A 1 88 ? 6.348 25.312 19.531 1 94.06 88 PRO A O 1
ATOM 650 N N . SER A 1 89 ? 5.738 24.234 17.734 1 91.56 89 SER A N 1
ATOM 651 C CA . SER A 1 89 ? 6.953 23.438 17.734 1 91.56 89 SER A CA 1
ATOM 652 C C . SER A 1 89 ? 8.18 24.266 17.375 1 91.56 89 SER A C 1
ATOM 654 O O . SER A 1 89 ? 9.305 23.906 17.719 1 91.56 89 SER A O 1
ATOM 656 N N . LEU A 1 90 ? 7.949 25.328 16.688 1 93.44 90 LEU A N 1
ATOM 657 C CA . LEU A 1 90 ? 9.023 26.203 16.25 1 93.44 90 LEU A CA 1
ATOM 658 C C . LEU A 1 90 ? 9.359 27.234 17.328 1 93.44 90 LEU A C 1
ATOM 660 O O . LEU A 1 90 ? 10.531 27.516 17.594 1 93.44 90 LEU A O 1
ATOM 664 N N . ILE A 1 91 ? 8.328 27.766 18 1 95.94 91 ILE A N 1
ATOM 665 C CA . ILE A 1 91 ? 8.547 28.938 18.844 1 95.94 91 ILE A CA 1
ATOM 666 C C . ILE A 1 91 ? 8.367 28.547 20.312 1 95.94 91 ILE A C 1
ATOM 668 O O . ILE A 1 91 ? 8.656 29.344 21.219 1 95.94 91 ILE A O 1
ATOM 672 N N . GLY A 1 92 ? 7.965 27.344 20.562 1 94.81 92 GLY A N 1
ATOM 673 C CA . GLY A 1 92 ? 7.668 26.891 21.906 1 94.81 92 GLY A CA 1
ATOM 674 C C . GLY A 1 92 ? 6.188 26.922 22.234 1 94.81 92 GLY A C 1
ATOM 675 O O . GLY A 1 92 ? 5.484 27.859 21.875 1 94.81 92 GLY A O 1
ATOM 676 N N . GLU A 1 93 ? 5.715 25.953 22.938 1 93.5 93 GLU A N 1
ATOM 677 C CA . GLU A 1 93 ? 4.297 25.781 23.234 1 93.5 93 GLU A CA 1
ATOM 678 C C . GLU A 1 93 ? 3.779 26.875 24.172 1 93.5 93 GLU A C 1
ATOM 680 O O . GLU A 1 93 ? 2.719 27.453 23.922 1 93.5 93 GLU A O 1
ATOM 685 N N . GLU A 1 94 ? 4.551 27.141 25.203 1 94.88 94 GLU A N 1
ATOM 686 C CA . GLU A 1 94 ? 4.129 28.141 26.172 1 94.88 94 GLU A CA 1
ATOM 687 C C . GLU A 1 94 ? 4.047 29.531 25.531 1 94.88 94 GLU A C 1
ATOM 689 O O . GLU A 1 94 ? 3.09 30.266 25.766 1 94.88 94 GLU A O 1
ATOM 694 N N . PHE A 1 95 ? 5.074 29.828 24.766 1 97 95 PHE A N 1
ATOM 695 C CA . PHE A 1 95 ? 5.09 31.109 24.078 1 97 95 PHE A CA 1
ATOM 696 C C . PHE A 1 95 ? 3.941 31.203 23.078 1 97 95 PHE A C 1
ATOM 698 O O . PHE A 1 95 ? 3.287 32.25 22.969 1 97 95 PHE A O 1
ATOM 705 N N . ALA A 1 96 ? 3.67 30.125 22.406 1 96.56 96 ALA A N 1
ATOM 706 C CA . ALA A 1 96 ? 2.553 30.078 21.453 1 96.56 96 ALA A CA 1
ATOM 707 C C . ALA A 1 96 ? 1.227 30.328 22.172 1 96.56 96 ALA A C 1
ATOM 709 O O . ALA A 1 96 ? 0.371 31.062 21.656 1 96.56 96 ALA A O 1
ATOM 710 N N . GLN A 1 97 ? 1.1 29.766 23.328 1 95.5 97 GLN A N 1
ATOM 711 C CA . GLN A 1 97 ? -0.139 29.938 24.078 1 95.5 97 GLN A CA 1
ATOM 712 C C . GLN A 1 97 ? -0.305 31.375 24.547 1 95.5 97 GLN A C 1
ATOM 714 O O . GLN A 1 97 ? -1.413 31.922 24.531 1 95.5 97 GLN A O 1
ATOM 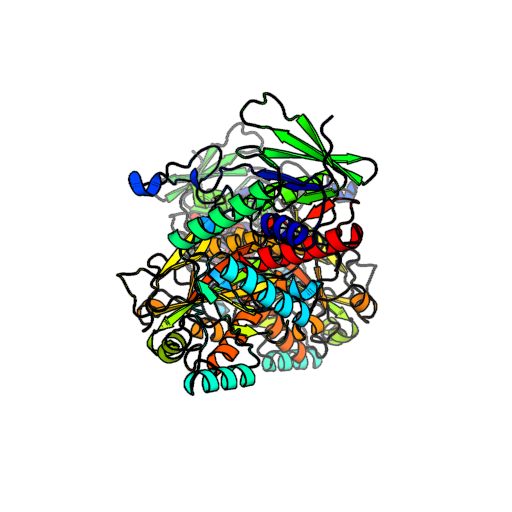719 N N . GLU A 1 98 ? 0.782 31.906 24.969 1 97.5 98 GLU A N 1
ATOM 720 C CA . GLU A 1 98 ? 0.756 33.312 25.359 1 97.5 98 GLU A CA 1
ATOM 721 C C . GLU A 1 98 ? 0.318 34.188 24.203 1 97.5 98 GLU A C 1
ATOM 723 O O . GLU A 1 98 ? -0.49 35.125 24.375 1 97.5 98 GLU A O 1
ATOM 728 N N . LEU A 1 99 ? 0.821 33.906 23.062 1 97.69 99 LEU A N 1
ATOM 729 C CA . LEU A 1 99 ? 0.483 34.688 21.875 1 97.69 99 LEU A CA 1
ATOM 730 C C . LEU A 1 99 ? -0.98 34.5 21.5 1 97.6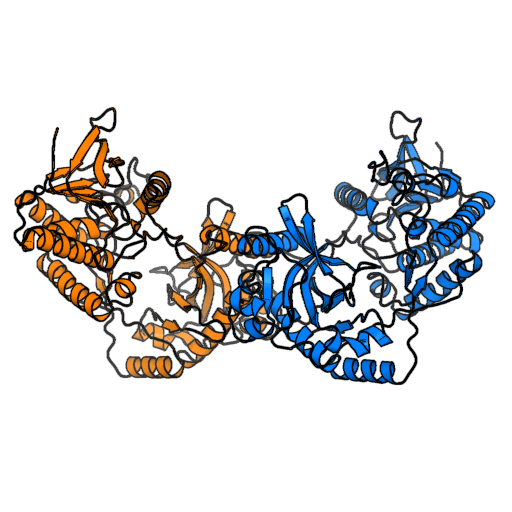9 99 LEU A C 1
ATOM 732 O O . LEU A 1 99 ? -1.626 35.406 21 1 97.69 99 LEU A O 1
ATOM 736 N N . ILE A 1 100 ? -1.47 33.281 21.719 1 97 100 ILE A N 1
ATOM 737 C CA . ILE A 1 100 ? -2.877 33.031 21.438 1 97 100 ILE A CA 1
ATOM 738 C C . ILE A 1 100 ? -3.754 33.875 22.328 1 97 100 ILE A C 1
ATOM 740 O O . ILE A 1 100 ? -4.707 34.5 21.859 1 97 100 ILE A O 1
ATOM 744 N N . HIS A 1 101 ? -3.387 33.969 23.594 1 96.88 101 HIS A N 1
ATOM 745 C CA . HIS A 1 101 ? -4.141 34.781 24.531 1 96.88 101 HIS A CA 1
ATOM 746 C C . HIS A 1 101 ? -4.094 36.25 24.109 1 96.88 101 HIS A C 1
ATOM 748 O O . HIS A 1 101 ? -5.117 36.938 24.125 1 96.88 101 HIS A O 1
ATOM 754 N N . TYR A 1 102 ? -2.947 36.656 23.812 1 98 102 TYR A N 1
ATOM 755 C CA . TYR A 1 102 ? -2.766 38.031 23.391 1 98 102 TYR A CA 1
ATOM 756 C C . TYR A 1 102 ? -3.572 38.344 22.125 1 98 102 TYR A C 1
ATOM 758 O O . TYR A 1 102 ? -4.262 39.344 22.047 1 98 102 TYR A O 1
ATOM 766 N N . THR A 1 103 ? -3.465 37.469 21.156 1 97.94 103 THR A N 1
ATOM 767 C CA . THR A 1 103 ? -4.148 37.656 19.875 1 97.94 103 THR A CA 1
ATOM 768 C C . THR A 1 103 ? -5.664 37.625 20.062 1 97.94 103 THR A C 1
ATOM 770 O O . THR A 1 103 ? -6.391 38.375 19.406 1 97.94 103 THR A O 1
ATOM 773 N N . ASP A 1 104 ? -6.066 36.75 20.922 1 96.31 104 ASP A N 1
ATOM 774 C CA . ASP A 1 104 ? -7.488 36.656 21.25 1 96.31 104 ASP A CA 1
ATOM 775 C C . ASP A 1 104 ? -8 38 21.797 1 96.31 104 ASP A C 1
ATOM 777 O O . ASP A 1 104 ? -9.125 38.406 21.484 1 96.31 104 ASP A O 1
ATOM 781 N N . LYS A 1 105 ? -7.215 38.594 22.609 1 97.12 105 LYS A N 1
ATOM 782 C CA . LYS A 1 105 ? -7.59 39.906 23.141 1 97.12 105 LYS A CA 1
ATOM 783 C C . LYS A 1 105 ? -7.773 40.938 22.016 1 97.12 105 LYS A C 1
ATOM 785 O O . LYS A 1 105 ? -8.656 41.781 22.094 1 97.12 105 LYS A O 1
ATOM 790 N N . ILE A 1 106 ? -6.945 40.875 21.047 1 97.06 106 ILE A N 1
ATOM 791 C CA . ILE A 1 106 ? -7.066 41.781 19.906 1 97.06 106 ILE A CA 1
ATOM 792 C C . ILE A 1 106 ? -8.398 41.531 19.203 1 97.06 106 ILE A C 1
ATOM 794 O O . ILE A 1 106 ? -9.109 42.469 18.859 1 97.06 106 ILE A O 1
ATOM 798 N N . TYR A 1 107 ? -8.711 40.25 19 1 95.81 107 TYR A N 1
ATOM 799 C CA . TYR A 1 107 ? -9.992 39.938 18.391 1 95.81 107 TYR A CA 1
ATOM 800 C C . TYR A 1 107 ? -11.148 40.5 19.203 1 95.81 107 TYR A C 1
ATOM 802 O O . TYR A 1 107 ? -12.109 41.031 18.641 1 95.81 107 TYR A O 1
ATOM 810 N N . LEU A 1 108 ? -11.047 40.375 20.5 1 95.81 108 LEU A N 1
ATOM 811 C CA . LEU A 1 108 ? -12.086 40.875 21.391 1 95.81 108 LEU A CA 1
ATOM 812 C C . LEU A 1 108 ? -12.195 42.406 21.281 1 95.81 108 LEU A C 1
ATOM 814 O O . LEU A 1 108 ? -13.305 42.938 21.281 1 95.81 108 LEU A O 1
ATOM 818 N N . GLU A 1 109 ? -11.078 43.031 21.188 1 96.5 109 GLU A N 1
ATOM 819 C CA . GLU A 1 109 ? -11.047 44.5 21.047 1 96.5 109 GLU A CA 1
ATOM 820 C C . GLU A 1 109 ? -11.758 44.938 19.766 1 96.5 109 GLU A C 1
ATOM 822 O O . GLU A 1 109 ? -12.352 46.031 19.734 1 96.5 109 GLU A O 1
ATOM 827 N N . PHE A 1 110 ? -11.68 44.156 18.781 1 95.69 110 PHE A N 1
ATOM 828 C CA . PHE A 1 110 ? -12.281 44.5 17.5 1 95.69 110 PHE A CA 1
ATOM 829 C C . PHE A 1 110 ? -13.711 44 17.406 1 95.69 110 PHE A C 1
ATOM 831 O O . PHE A 1 110 ? -14.344 44.094 16.359 1 95.69 110 PHE A O 1
ATOM 838 N N . GLY A 1 111 ? -14.18 43.344 18.469 1 92.12 111 GLY A N 1
ATOM 839 C CA . GLY A 1 111 ? -15.609 43.062 18.531 1 92.12 111 GLY A CA 1
ATOM 840 C C . GLY A 1 111 ? -15.961 41.594 18.5 1 92.12 111 GLY A C 1
ATOM 841 O O . GLY A 1 111 ? -17.109 41.219 18.297 1 92.12 111 GLY A O 1
ATOM 842 N N . ALA A 1 112 ? -15.008 40.75 18.688 1 91.56 112 ALA A N 1
ATOM 843 C CA . ALA A 1 112 ? -15.32 39.312 18.719 1 91.56 112 ALA A CA 1
ATOM 844 C C . ALA A 1 112 ? -16.219 39 19.922 1 91.56 112 ALA A C 1
ATOM 846 O O . ALA A 1 112 ? -16.188 39.656 20.938 1 91.56 112 ALA A O 1
ATOM 847 N N . ASP A 1 113 ? -17.047 37.969 19.75 1 87.38 113 ASP A N 1
ATOM 848 C CA . ASP A 1 113 ? -17.906 37.5 20.844 1 87.38 113 ASP A CA 1
ATOM 849 C C . ASP A 1 113 ? -17.062 36.969 21.984 1 87.38 113 ASP A C 1
ATOM 851 O O . ASP A 1 113 ? -16.203 36.125 21.781 1 87.38 113 ASP A O 1
ATOM 855 N N . PRO A 1 114 ? -17.297 37.469 23.141 1 89.94 114 PRO A N 1
ATOM 856 C CA . PRO A 1 114 ? -16.5 37 24.281 1 89.94 114 PRO A CA 1
ATOM 857 C C . PRO A 1 114 ? -16.812 35.562 24.656 1 89.94 114 PRO A C 1
ATOM 859 O O . PRO A 1 114 ? -16.047 34.938 25.391 1 89.94 114 PRO A O 1
ATOM 862 N N . HIS A 1 115 ? -17.828 35.094 24.141 1 85.44 115 HIS A N 1
ATOM 863 C CA . HIS A 1 115 ? -18.234 33.719 24.5 1 85.44 115 HIS A CA 1
ATOM 864 C C . HIS A 1 115 ? -17.281 32.688 23.922 1 85.44 115 HIS A C 1
ATOM 866 O O . HIS A 1 115 ? -16.875 32.781 22.766 1 85.44 115 HIS A O 1
ATOM 872 N N . VAL A 1 116 ? -16.766 31.844 24.75 1 85.88 116 VAL A N 1
ATOM 873 C CA . VAL A 1 116 ? -15.875 30.766 24.344 1 85.88 116 VAL A CA 1
ATOM 874 C C . VAL A 1 116 ? -16.562 29.422 24.547 1 85.88 116 VAL A C 1
ATOM 876 O O . VAL A 1 116 ? -17.125 29.156 25.609 1 85.88 116 VAL A O 1
ATOM 879 N N . GLU A 1 117 ? -16.578 28.703 23.484 1 73.75 117 GLU A N 1
ATOM 880 C CA . GLU A 1 117 ? -17.141 27.359 23.562 1 73.75 117 GLU A CA 1
ATOM 881 C C . GLU A 1 117 ? -16.047 26.312 23.797 1 73.75 117 GLU A C 1
ATOM 883 O O . GLU A 1 117 ? -14.867 26.562 23.516 1 73.75 117 GLU A O 1
ATOM 888 N N . GLY A 1 118 ? -16.422 25.172 24.203 1 69 118 GLY A N 1
ATOM 889 C CA . GLY A 1 118 ? -15.5 24.047 24.312 1 69 118 GLY A CA 1
ATOM 890 C C . GLY A 1 118 ? -14.852 23.922 25.672 1 69 118 GLY A C 1
ATOM 891 O O . GLY A 1 118 ? -13.828 23.25 25.828 1 69 118 GLY A O 1
ATOM 892 N N . ILE A 1 119 ? -15.305 24.828 26.484 1 66.56 119 ILE A N 1
ATOM 893 C CA . ILE A 1 119 ? -14.844 24.672 27.859 1 66.56 119 ILE A CA 1
ATOM 894 C C . ILE A 1 119 ? -15.734 23.672 28.578 1 66.56 119 ILE A C 1
ATOM 896 O O . ILE A 1 119 ? -16.938 23.875 28.703 1 66.56 119 ILE A O 1
ATOM 900 N N . TYR A 1 120 ? -15.18 22.531 28.656 1 68.31 120 TYR A N 1
ATOM 901 C CA . TYR A 1 120 ? -15.969 21.453 29.25 1 68.31 120 TYR A CA 1
ATOM 902 C C . TYR A 1 120 ? -15.711 21.328 30.734 1 68.31 120 TYR A C 1
ATOM 904 O O . TYR A 1 120 ? -14.562 21.422 31.188 1 68.31 120 TYR A O 1
ATOM 912 N N . THR A 1 121 ? -16.656 21.609 31.469 1 70.75 121 THR A N 1
ATOM 913 C CA . THR A 1 121 ? -16.547 21.453 32.906 1 70.75 121 THR A CA 1
ATOM 914 C C . THR A 1 121 ? -17.516 20.375 33.438 1 70.75 121 THR A C 1
ATOM 916 O O . THR A 1 121 ? -18.453 20 32.719 1 70.75 121 THR A O 1
ATOM 919 N N . GLY A 1 122 ? -17.078 19.719 34.438 1 79.31 122 GLY A N 1
ATOM 920 C CA . GLY A 1 122 ? -17.953 18.734 35.062 1 79.31 122 GLY A CA 1
ATOM 921 C C . GLY A 1 122 ? -17.266 17.406 35.281 1 79.31 122 GLY A C 1
ATOM 922 O O . GLY A 1 122 ? -16.109 17.219 34.938 1 79.31 122 GLY A O 1
ATOM 923 N N . GLU A 1 123 ? -18 16.578 35.906 1 84.94 123 GLU A N 1
ATOM 924 C CA . GLU A 1 123 ? -17.453 15.281 36.281 1 84.94 123 GLU A CA 1
ATOM 925 C C . GLU A 1 123 ? -17.234 14.375 35.094 1 84.94 123 GLU A C 1
ATOM 927 O O . GLU A 1 123 ? -16.281 13.594 35.031 1 84.94 123 GLU A O 1
ATOM 932 N N . ASP A 1 124 ? -18.047 14.586 34.156 1 85.62 124 ASP A N 1
ATOM 933 C CA . ASP A 1 124 ? -17.953 13.727 33 1 85.62 124 ASP A CA 1
ATOM 934 C C . ASP A 1 124 ? -16.672 14 32.188 1 85.62 124 ASP A C 1
ATOM 936 O O . ASP A 1 124 ? -16.016 13.07 31.734 1 85.62 124 ASP A O 1
ATOM 940 N N . ILE A 1 125 ? -16.344 15.172 32.094 1 85.62 125 ILE A N 1
ATOM 941 C CA . ILE A 1 125 ? -15.141 15.523 31.359 1 85.62 125 ILE A CA 1
ATOM 942 C C . ILE A 1 125 ? -13.906 15.047 32.125 1 85.62 125 ILE A C 1
ATOM 944 O O . ILE A 1 125 ? -12.898 14.68 31.516 1 85.62 125 ILE A O 1
ATOM 948 N N . LYS A 1 126 ? -13.961 15.125 33.375 1 87.06 126 LYS A N 1
ATOM 949 C CA . LYS A 1 126 ? -12.852 14.648 34.219 1 87.06 126 LYS A CA 1
ATOM 950 C C . LYS A 1 126 ? -12.617 13.156 34 1 87.06 126 LYS A C 1
ATOM 952 O O . LYS A 1 126 ? -11.477 12.703 33.938 1 87.06 126 LYS A O 1
ATOM 957 N N . GLU A 1 127 ? -13.711 12.531 33.906 1 90.06 127 GLU A N 1
ATOM 958 C CA . GLU A 1 127 ? -13.609 11.086 33.688 1 90.06 127 GLU A CA 1
ATOM 959 C C . GLU A 1 127 ? -13.023 10.773 32.312 1 90.06 127 GLU A C 1
ATOM 961 O O . GLU A 1 127 ? -12.18 9.891 32.188 1 90.06 127 GLU A O 1
ATOM 966 N N . ILE A 1 128 ? -13.492 11.438 31.344 1 89.31 128 ILE A N 1
ATOM 967 C CA . ILE A 1 128 ? -13 11.242 29.984 1 89.31 128 ILE A CA 1
ATOM 968 C C . ILE A 1 128 ? -11.508 11.547 29.938 1 89.31 128 ILE A C 1
ATOM 970 O O . ILE A 1 128 ? -10.742 10.805 29.312 1 89.31 128 ILE A O 1
ATOM 974 N N . ARG A 1 129 ? -11.125 12.547 30.562 1 88.19 129 ARG A N 1
ATOM 975 C CA . ARG A 1 129 ? -9.719 12.938 30.594 1 88.19 129 ARG A CA 1
ATOM 976 C C . ARG A 1 129 ? -8.875 11.883 31.312 1 88.19 129 ARG A C 1
ATOM 978 O O . ARG A 1 129 ? -7.77 11.562 30.875 1 88.19 129 ARG A O 1
ATOM 985 N N . LYS A 1 130 ? -9.352 11.406 32.406 1 91.69 130 LYS A N 1
ATOM 986 C CA . LYS A 1 130 ? -8.656 10.359 33.156 1 91.69 130 LYS A CA 1
ATOM 987 C C . LYS A 1 130 ? -8.461 9.109 32.312 1 91.69 130 LYS A C 1
ATOM 989 O O . LYS A 1 130 ? -7.379 8.516 32.312 1 91.69 130 LYS A O 1
ATOM 994 N N . ASN A 1 131 ? -9.508 8.781 31.656 1 92.81 131 ASN A N 1
ATOM 995 C CA . ASN A 1 131 ? -9.43 7.609 30.797 1 92.81 131 ASN A CA 1
ATOM 996 C C . ASN A 1 131 ? -8.461 7.828 29.625 1 92.81 131 ASN A C 1
ATOM 998 O O . ASN A 1 131 ? -7.758 6.906 29.219 1 92.81 131 ASN A O 1
ATOM 1002 N N . ALA A 1 132 ? -8.484 8.992 29.062 1 92.69 132 ALA A N 1
ATOM 1003 C CA . ALA A 1 132 ? -7.559 9.328 27.984 1 92.69 132 ALA A CA 1
ATOM 1004 C C . ALA A 1 132 ? -6.109 9.203 28.453 1 92.69 132 ALA A C 1
ATOM 1006 O O . ALA A 1 132 ? -5.262 8.672 27.734 1 92.69 132 ALA A O 1
ATOM 1007 N N . ILE A 1 133 ? -5.891 9.648 29.656 1 91.94 133 ILE A N 1
ATOM 1008 C CA . ILE A 1 133 ? -4.555 9.578 30.234 1 91.94 133 ILE A CA 1
ATOM 1009 C C . ILE A 1 133 ? -4.148 8.117 30.406 1 91.94 133 ILE A C 1
ATOM 1011 O O . ILE A 1 133 ? -3.031 7.727 30.047 1 91.94 133 ILE A O 1
ATOM 1015 N N . HIS A 1 134 ? -5.047 7.352 30.938 1 93.69 134 HIS A N 1
ATOM 1016 C CA . HIS A 1 134 ? -4.785 5.93 31.141 1 93.69 134 HIS A CA 1
ATOM 1017 C C . HIS A 1 134 ? -4.484 5.227 29.812 1 93.69 134 HIS A C 1
ATOM 1019 O O . HIS A 1 134 ? -3.678 4.297 29.781 1 93.69 134 HIS A O 1
ATOM 1025 N N . ALA A 1 135 ? -5.109 5.652 28.781 1 94.62 135 ALA A N 1
ATOM 1026 C CA . ALA A 1 135 ? -4.969 5.039 27.469 1 94.62 135 ALA A CA 1
ATOM 1027 C C . ALA A 1 135 ? -3.732 5.562 26.75 1 94.62 135 ALA A C 1
ATOM 1029 O O . ALA A 1 135 ? -3.371 5.066 25.672 1 94.62 135 ALA A O 1
ATOM 1030 N N . GLY A 1 136 ? -3.09 6.527 27.312 1 93.62 136 GLY A N 1
ATOM 1031 C CA . GLY A 1 136 ? -1.95 7.145 26.641 1 93.62 136 GLY A CA 1
ATOM 1032 C C . GLY A 1 136 ? -2.348 8.109 25.547 1 93.62 136 GLY A C 1
ATOM 1033 O O . GLY A 1 136 ? -1.619 8.281 24.562 1 93.62 136 GLY A O 1
ATOM 1034 N N . LEU A 1 137 ? -3.545 8.688 25.672 1 93.88 137 LEU A N 1
ATOM 1035 C CA . LEU A 1 137 ? -4.059 9.633 24.703 1 93.88 137 LEU A CA 1
ATOM 1036 C C . LEU A 1 137 ? -4.117 11.047 25.281 1 93.88 137 LEU A C 1
ATOM 1038 O O . LEU A 1 137 ? -4.34 11.211 26.484 1 93.88 137 LEU A O 1
ATOM 1042 N N . LYS A 1 138 ? -3.896 11.969 24.453 1 89.25 138 LYS A N 1
ATOM 1043 C CA . LYS A 1 138 ? -4.062 13.367 24.828 1 89.25 138 LYS A CA 1
ATOM 1044 C C . LYS A 1 138 ? -5.398 13.914 24.344 1 89.25 138 LYS A C 1
ATOM 1046 O O . LYS A 1 138 ? -5.688 13.875 23.141 1 89.25 138 LYS A O 1
ATOM 1051 N N . LEU A 1 139 ? -6.188 14.258 25.266 1 86.88 139 LEU A N 1
ATOM 1052 C CA . LEU A 1 139 ? -7.414 14.961 24.922 1 86.88 139 LEU A CA 1
ATOM 1053 C C . LEU A 1 139 ? -7.145 16.453 24.75 1 86.88 139 LEU A C 1
ATOM 1055 O O . LEU A 1 139 ? -6.719 17.125 25.688 1 86.88 139 LEU A O 1
ATOM 1059 N N . VAL A 1 140 ? -7.344 16.891 23.578 1 79.94 140 VAL A N 1
ATOM 1060 C CA . VAL A 1 140 ? -7.023 18.281 23.266 1 79.94 140 VAL A CA 1
ATOM 1061 C C . VAL A 1 140 ? -8.227 19.172 23.594 1 79.94 140 VAL A C 1
ATOM 1063 O O . VAL A 1 140 ? -9.312 18.969 23.031 1 79.94 140 VAL A O 1
ATOM 1066 N N . ASP A 1 141 ? -7.992 19.891 24.625 1 76.06 141 ASP A N 1
ATOM 1067 C CA . ASP A 1 141 ? -8.977 20.922 24.906 1 76.06 141 ASP A CA 1
ATOM 1068 C C . ASP A 1 141 ? -8.828 22.094 23.938 1 76.06 141 ASP A C 1
ATOM 1070 O O . ASP A 1 141 ? -7.719 22.594 23.719 1 76.06 141 ASP A O 1
ATOM 1074 N N . CYS A 1 142 ? -9.812 22.219 23.172 1 75.88 142 CYS A N 1
ATOM 1075 C CA . CYS A 1 142 ? -9.695 23.328 22.234 1 75.88 142 CYS A CA 1
ATOM 1076 C C . CYS A 1 142 ? -10.852 24.312 22.422 1 75.88 142 CYS A C 1
ATOM 1078 O O . CYS A 1 142 ? -11.805 24.297 21.641 1 75.88 142 CYS A O 1
ATOM 1080 N N . PRO A 1 143 ? -10.719 25.156 23.547 1 81.06 143 PRO A N 1
ATOM 1081 C CA . PRO A 1 143 ? -11.711 26.219 23.578 1 81.06 143 PRO A CA 1
ATOM 1082 C C . PRO A 1 143 ? -11.789 26.984 22.25 1 81.06 143 PRO A C 1
ATOM 1084 O O . PRO A 1 143 ? -10.766 27.25 21.625 1 81.06 143 PRO A O 1
ATOM 1087 N N . ILE A 1 144 ? -12.977 27.109 21.828 1 82.06 144 ILE A N 1
ATOM 1088 C CA . ILE A 1 144 ? -13.172 27.75 20.531 1 82.06 144 ILE A CA 1
ATOM 1089 C C . ILE A 1 144 ? -14.023 29.016 20.688 1 82.06 144 ILE A C 1
ATOM 1091 O O . ILE A 1 144 ? -15.055 28.984 21.375 1 82.06 144 ILE A O 1
ATOM 1095 N N . ARG A 1 145 ? -13.562 30.141 20.219 1 85.12 145 ARG A N 1
ATOM 1096 C CA . ARG A 1 145 ? -14.383 31.344 20.062 1 85.12 145 ARG A CA 1
ATOM 1097 C C . ARG A 1 145 ? -14.977 31.422 18.656 1 85.12 145 ARG A C 1
ATOM 1099 O O . ARG A 1 145 ? -14.242 31.375 17.672 1 85.12 145 ARG A O 1
ATOM 1106 N N . HIS A 1 146 ? -16.25 31.422 18.609 1 81.06 146 HIS A N 1
ATOM 1107 C CA . HIS A 1 146 ? -16.938 31.562 17.328 1 81.06 146 HIS A CA 1
ATOM 1108 C C . HIS A 1 146 ? -17.203 33.031 17 1 81.06 146 HIS A C 1
ATOM 1110 O O . HIS A 1 146 ? -17.781 33.75 17.812 1 81.06 146 HIS A O 1
ATOM 1116 N N . LEU A 1 147 ? -16.734 33.469 15.875 1 79.69 147 LEU A N 1
ATOM 1117 C CA . LEU A 1 147 ? -17 34.844 15.453 1 79.69 147 LEU A CA 1
ATOM 1118 C C . LEU A 1 147 ? -18.391 34.938 14.82 1 79.69 147 LEU A C 1
ATOM 1120 O O . LEU A 1 147 ? -19.125 35.875 15.109 1 79.69 147 LEU A O 1
ATOM 1124 N N . GLY A 1 148 ? -18.797 33.844 14.078 1 70.81 148 GLY A N 1
ATOM 1125 C CA . GLY A 1 148 ? -20 33.938 13.25 1 70.81 148 GLY A CA 1
ATOM 1126 C C . GLY A 1 148 ? -19.797 34.781 12 1 70.81 148 GLY A C 1
ATOM 1127 O O . GLY A 1 148 ? -19.031 35.75 12.008 1 70.81 148 GLY A O 1
ATOM 1128 N N . THR A 1 149 ? -20.469 34.406 10.953 1 71.5 149 THR A N 1
ATOM 1129 C CA . THR A 1 149 ? -20.219 35 9.648 1 71.5 149 THR A CA 1
ATOM 1130 C C . THR A 1 149 ? -20.453 36.531 9.703 1 71.5 149 THR A C 1
ATOM 1132 O O . THR A 1 149 ? -19.609 37.312 9.289 1 71.5 149 THR A O 1
ATOM 1135 N N . GLU A 1 150 ? -21.562 36.938 10.195 1 77 150 GLU A N 1
ATOM 1136 C CA . GLU A 1 150 ? -21.906 38.344 10.211 1 77 150 GLU A CA 1
ATOM 1137 C C . GLU A 1 150 ? -20.953 39.125 11.117 1 77 150 GLU A C 1
ATOM 1139 O O . GLU A 1 150 ? -20.453 40.188 10.727 1 77 150 GLU A O 1
ATOM 1144 N N . LYS A 1 151 ? -20.703 38.656 12.227 1 82.88 151 LYS A N 1
ATOM 1145 C CA . LYS A 1 151 ? -19.797 39.312 13.164 1 82.88 151 LYS A CA 1
ATOM 1146 C C . LYS A 1 151 ? -18.359 39.312 12.633 1 82.88 151 LYS A C 1
ATOM 1148 O O . LYS A 1 151 ? -17.594 40.25 12.891 1 82.88 151 LYS A O 1
ATOM 1153 N N . ALA A 1 152 ? -18.078 38.25 11.992 1 86.25 152 ALA A N 1
ATOM 1154 C CA . ALA A 1 152 ? -16.75 38.156 11.398 1 86.25 152 ALA A CA 1
ATOM 1155 C C . ALA A 1 152 ? -16.547 39.281 10.359 1 86.25 152 ALA A C 1
ATOM 1157 O O . ALA A 1 152 ? -15.492 39.906 10.312 1 86.25 152 ALA A O 1
ATOM 1158 N N . GLN A 1 153 ? -17.531 39.469 9.578 1 87.25 153 GLN A N 1
ATOM 1159 C CA . GLN A 1 153 ? -17.438 40.5 8.562 1 87.25 153 GLN A CA 1
ATOM 1160 C C . GLN A 1 153 ? -17.281 41.875 9.203 1 87.25 153 GLN A C 1
ATOM 1162 O O . GLN A 1 153 ? -16.484 42.688 8.742 1 87.25 153 GLN A O 1
ATOM 1167 N N . GLN A 1 154 ? -18.047 42.125 10.211 1 91.25 154 GLN A N 1
ATOM 1168 C CA . GLN A 1 154 ? -17.969 43.406 10.922 1 91.25 154 GLN A CA 1
ATOM 1169 C C . GLN A 1 154 ? -16.594 43.594 11.57 1 91.25 154 GLN A C 1
ATOM 1171 O O . GLN A 1 154 ? -16.016 44.656 11.508 1 91.25 154 GLN A O 1
ATOM 1176 N N . LEU A 1 155 ? -16.203 42.531 12.172 1 93.5 155 LEU A N 1
ATOM 1177 C CA . LEU A 1 155 ? -14.922 42.562 12.859 1 93.5 155 LEU A CA 1
ATOM 1178 C C . LEU A 1 155 ? -13.789 42.875 11.883 1 93.5 155 LEU A C 1
ATOM 1180 O O . LEU A 1 155 ? -12.969 43.75 12.133 1 93.5 155 LEU A O 1
ATOM 1184 N N . TYR A 1 156 ? -13.742 42.219 10.797 1 94.12 156 TYR A N 1
ATOM 1185 C CA . TYR A 1 156 ? -12.641 42.375 9.852 1 94.12 156 TYR A CA 1
ATOM 1186 C C . TYR A 1 156 ? -12.758 43.688 9.102 1 94.12 156 TYR A C 1
ATOM 1188 O O . TYR A 1 156 ? -11.75 44.281 8.688 1 94.12 156 TYR A O 1
ATOM 1196 N N . LEU A 1 157 ? -14.008 44.125 8.93 1 94.88 157 LEU A N 1
ATOM 1197 C CA . LEU A 1 157 ? -14.156 45.5 8.406 1 94.88 157 LEU A CA 1
ATOM 1198 C C . LEU A 1 157 ? -13.539 46.5 9.352 1 94.88 157 LEU A C 1
ATOM 1200 O O . LEU A 1 157 ? -12.898 47.469 8.914 1 94.88 157 LEU A O 1
ATOM 1204 N N . ALA A 1 158 ? -13.766 46.312 10.602 1 96.56 158 ALA A N 1
ATOM 1205 C CA . ALA A 1 158 ? -13.18 47.219 11.602 1 96.56 158 ALA A CA 1
ATOM 1206 C C . ALA A 1 158 ? -11.656 47.188 11.539 1 96.56 158 ALA A C 1
ATOM 1208 O O . ALA A 1 158 ? -11 48.219 11.656 1 96.56 158 ALA A O 1
ATOM 1209 N N . ILE A 1 159 ? -11.125 46.031 11.312 1 97.12 159 ILE A N 1
ATOM 1210 C CA . ILE A 1 159 ? -9.68 45.875 11.211 1 97.12 159 ILE A CA 1
ATOM 1211 C C . ILE A 1 159 ? -9.188 46.562 9.938 1 97.12 159 ILE A C 1
ATOM 1213 O O . ILE A 1 159 ? -8.164 47.25 9.953 1 97.12 159 ILE A O 1
ATOM 1217 N N . GLN A 1 160 ? -9.859 46.281 8.898 1 97.56 160 GLN A N 1
ATOM 1218 C CA . GLN A 1 160 ? -9.516 46.938 7.629 1 97.56 160 GLN A CA 1
ATOM 1219 C C . GLN A 1 160 ? -9.477 48.438 7.766 1 97.56 160 GLN A C 1
ATOM 1221 O O . GLN A 1 160 ? -8.531 49.094 7.309 1 97.56 160 GLN A O 1
ATOM 1226 N N . ASN A 1 161 ? -10.469 49.031 8.383 1 97.88 161 ASN A N 1
ATOM 1227 C CA . ASN A 1 161 ? -10.539 50.469 8.609 1 97.88 161 ASN A CA 1
ATOM 1228 C C . ASN A 1 161 ? -9.406 50.938 9.508 1 97.88 161 ASN A C 1
ATOM 1230 O O . ASN A 1 161 ? -8.828 52 9.266 1 97.88 161 ASN A O 1
ATOM 1234 N N . TYR A 1 162 ? -9.203 50.219 10.523 1 97.62 162 TYR A N 1
ATOM 1235 C CA . TYR A 1 162 ? -8.109 50.562 11.43 1 97.62 162 TYR A CA 1
ATOM 1236 C C . TYR A 1 162 ? -6.793 50.656 10.68 1 97.62 162 TYR A C 1
ATOM 1238 O O . TYR A 1 162 ? -6.027 51.594 10.898 1 97.62 162 TYR A O 1
ATOM 1246 N N . LEU A 1 163 ? -6.496 49.719 9.812 1 98.12 163 LEU A N 1
ATOM 1247 C CA . LEU A 1 163 ? -5.266 49.719 9.031 1 98.12 163 LEU A CA 1
ATOM 1248 C C . LEU A 1 163 ? -5.223 50.938 8.102 1 98.12 163 LEU A C 1
ATOM 1250 O O . LEU A 1 163 ? -4.203 51.625 8.016 1 98.12 163 LEU A O 1
ATOM 1254 N N . ALA A 1 164 ? -6.305 51.156 7.453 1 97.56 164 ALA A N 1
ATOM 1255 C CA . ALA A 1 164 ? -6.395 52.281 6.535 1 97.56 164 ALA A CA 1
ATOM 1256 C C . ALA A 1 164 ? -6.203 53.594 7.273 1 97.56 164 ALA A C 1
ATOM 1258 O O . ALA A 1 164 ? -5.461 54.469 6.816 1 97.56 164 ALA A O 1
ATOM 1259 N N . ASP A 1 165 ? -6.832 53.719 8.352 1 97.31 165 ASP A N 1
ATOM 1260 C CA . ASP A 1 165 ? -6.809 54.938 9.141 1 97.31 165 ASP A CA 1
ATOM 1261 C C . ASP A 1 165 ? -5.414 55.219 9.695 1 97.31 165 ASP A C 1
ATOM 1263 O O . ASP A 1 165 ? -5.082 56.375 10.016 1 97.31 165 ASP A O 1
ATOM 1267 N N . ASN A 1 166 ? -4.664 54.219 9.758 1 97.25 166 ASN A N 1
ATOM 1268 C CA . ASN A 1 166 ? -3.332 54.375 10.336 1 97.25 166 ASN A CA 1
ATOM 1269 C C . ASN A 1 166 ? -2.248 54.312 9.266 1 97.25 166 ASN A C 1
ATOM 1271 O O . ASN A 1 166 ? -1.084 54.062 9.562 1 97.25 166 ASN A O 1
ATOM 1275 N N . GLY A 1 167 ? -2.627 54.406 8.023 1 96.06 167 GLY A N 1
ATOM 1276 C CA . GLY A 1 167 ? -1.667 54.719 6.977 1 96.06 167 GLY A CA 1
ATOM 1277 C C . GLY A 1 167 ? -1.229 53.5 6.18 1 96.06 167 GLY A C 1
ATOM 1278 O O . GLY A 1 167 ? -0.369 53.625 5.301 1 96.06 167 GLY A O 1
ATOM 1279 N N . VAL A 1 168 ? -1.757 52.375 6.434 1 97.62 168 VAL A N 1
ATOM 1280 C CA . VAL A 1 168 ? -1.418 51.219 5.625 1 97.62 168 VAL A CA 1
ATOM 1281 C C . VAL A 1 168 ? -2.086 51.344 4.258 1 97.62 168 VAL A C 1
ATOM 1283 O O . VAL A 1 168 ? -3.303 51.5 4.164 1 97.62 168 VAL A O 1
ATOM 1286 N N . GLU A 1 169 ? -1.277 51.344 3.262 1 97.88 169 GLU A N 1
ATOM 1287 C CA . GLU A 1 169 ? -1.825 51.281 1.909 1 97.88 169 GLU A CA 1
ATOM 1288 C C . GLU A 1 169 ? -2.26 49.875 1.532 1 97.88 169 GLU A C 1
ATOM 1290 O O . GLU A 1 169 ? -1.508 48.906 1.726 1 97.88 169 GLU A O 1
ATOM 1295 N N . MET A 1 170 ? -3.488 49.75 1.082 1 98 170 MET A N 1
ATOM 1296 C CA . MET A 1 170 ? -4.004 48.438 0.709 1 98 170 MET A CA 1
ATOM 1297 C C . MET A 1 170 ? -4.48 48.438 -0.74 1 98 170 MET A C 1
ATOM 1299 O O . MET A 1 170 ? -5.34 49.219 -1.119 1 98 170 MET A O 1
ATOM 1303 N N . LEU A 1 171 ? -3.867 47.562 -1.495 1 97.12 171 LEU A N 1
ATOM 1304 C CA . LEU A 1 171 ? -4.289 47.344 -2.879 1 97.12 171 LEU A CA 1
ATOM 1305 C C . LEU A 1 171 ? -5.125 46.094 -3.018 1 97.12 171 LEU A C 1
ATOM 1307 O O . LEU A 1 171 ? -4.637 44.969 -2.76 1 97.12 171 LEU A O 1
ATOM 1311 N N . PHE A 1 172 ? -6.344 46.281 -3.408 1 96.75 172 PHE A N 1
ATOM 1312 C CA . PHE A 1 172 ? -7.246 45.156 -3.619 1 96.75 172 PHE A CA 1
ATOM 1313 C C . PHE A 1 172 ? -7.336 44.812 -5.098 1 96.75 172 PHE A C 1
ATOM 1315 O O . PHE A 1 172 ? -6.852 45.562 -5.949 1 96.75 172 PHE A O 1
ATOM 1322 N N . SER A 1 173 ? -7.852 43.562 -5.398 1 95.38 173 SER A N 1
ATOM 1323 C CA . SER A 1 173 ? -7.953 43.062 -6.766 1 95.38 173 SER A CA 1
ATOM 1324 C C . SER A 1 173 ? -6.605 43.156 -7.48 1 95.38 173 SER A C 1
ATOM 1326 O O . SER A 1 173 ? -6.547 43.469 -8.672 1 95.38 173 SER A O 1
ATOM 1328 N N . THR A 1 174 ? -5.586 43.031 -6.719 1 95.94 174 THR A N 1
ATOM 1329 C CA . THR A 1 174 ? -4.207 43.094 -7.195 1 95.94 174 THR A CA 1
ATOM 1330 C C . THR A 1 174 ? -3.473 41.781 -6.867 1 95.94 174 THR A C 1
ATOM 1332 O O . THR A 1 174 ? -3.406 41.375 -5.703 1 95.94 174 THR A O 1
ATOM 1335 N N . GLU A 1 175 ? -2.994 41.156 -7.855 1 95.06 175 GLU A N 1
ATOM 1336 C CA . GLU A 1 175 ? -2.35 39.875 -7.668 1 95.06 175 GLU A CA 1
ATOM 1337 C C . GLU A 1 175 ? -0.829 40 -7.688 1 95.06 175 GLU A C 1
ATOM 1339 O O . GLU A 1 175 ? -0.275 40.75 -8.484 1 95.06 175 GLU A O 1
ATOM 1344 N N . CYS A 1 176 ? -0.189 39.375 -6.734 1 96.69 176 CYS A N 1
ATOM 1345 C CA . CYS A 1 176 ? 1.263 39.25 -6.781 1 96.69 176 CYS A CA 1
ATOM 1346 C C . CYS A 1 176 ? 1.679 38.094 -7.68 1 96.69 176 CYS A C 1
ATOM 1348 O O . CYS A 1 176 ? 1.315 36.938 -7.43 1 96.69 176 CYS A O 1
ATOM 1350 N N . GLU A 1 177 ? 2.465 38.344 -8.633 1 95.88 177 GLU A N 1
ATOM 1351 C CA . GLU A 1 177 ? 2.824 37.312 -9.594 1 95.88 177 GLU A CA 1
ATOM 1352 C C . GLU A 1 177 ? 4.137 36.625 -9.211 1 95.88 177 GLU A C 1
ATOM 1354 O O . GLU A 1 177 ? 4.344 35.438 -9.508 1 95.88 177 GLU A O 1
ATOM 1359 N N . ASN A 1 178 ? 4.938 37.438 -8.695 1 97.25 178 ASN A N 1
ATOM 1360 C CA . ASN A 1 178 ? 6.254 36.906 -8.359 1 97.25 178 ASN A CA 1
ATOM 1361 C C . ASN A 1 178 ? 7 37.812 -7.398 1 97.25 178 ASN A C 1
ATOM 1363 O O . ASN A 1 178 ? 6.531 38.906 -7.09 1 97.25 178 ASN A O 1
ATOM 1367 N N . ILE A 1 179 ? 8.141 37.312 -6.906 1 97.19 179 ILE A N 1
ATOM 1368 C CA . ILE A 1 179 ? 9.016 38.094 -6.066 1 97.19 179 ILE A CA 1
ATOM 1369 C C . ILE A 1 179 ? 10.211 38.594 -6.883 1 97.19 179 ILE A C 1
ATOM 1371 O O . ILE A 1 179 ? 10.492 38.062 -7.957 1 97.19 179 ILE A O 1
ATOM 1375 N N . ILE A 1 180 ? 10.812 39.625 -6.383 1 96.81 180 ILE A N 1
ATOM 1376 C CA . ILE A 1 180 ? 12.039 40.125 -6.977 1 96.81 180 ILE A CA 1
ATOM 1377 C C . ILE A 1 180 ? 13.234 39.719 -6.113 1 96.81 180 ILE A C 1
ATOM 1379 O O . ILE A 1 180 ? 13.398 40.25 -5 1 96.81 180 ILE A O 1
ATOM 1383 N N . LEU A 1 181 ? 13.977 38.781 -6.656 1 95.56 181 LEU A N 1
ATOM 1384 C CA . LEU A 1 181 ? 15.133 38.281 -5.922 1 95.56 181 LEU A CA 1
ATOM 1385 C C . LEU A 1 181 ? 16.422 38.781 -6.562 1 95.56 181 LEU A C 1
ATOM 1387 O O . LEU A 1 181 ? 16.609 38.656 -7.773 1 95.56 181 LEU A O 1
ATOM 1391 N N . GLU A 1 182 ? 17.297 39.438 -5.758 1 93.44 182 GLU A N 1
ATOM 1392 C CA . GLU A 1 182 ? 18.641 39.844 -6.156 1 93.44 182 GLU A CA 1
ATOM 1393 C C . GLU A 1 182 ? 19.672 39.375 -5.145 1 93.44 182 GLU A C 1
ATOM 1395 O O . GLU A 1 182 ? 19.641 39.781 -3.98 1 93.44 182 GLU A O 1
ATOM 1400 N N . ASN A 1 183 ? 20.641 38.594 -5.531 1 91.56 183 ASN A N 1
ATOM 1401 C CA . ASN A 1 183 ? 21.719 38.125 -4.672 1 91.56 183 ASN A CA 1
ATOM 1402 C C . ASN A 1 183 ? 21.172 37.5 -3.385 1 91.56 183 ASN A C 1
ATOM 1404 O O . ASN A 1 183 ? 21.594 37.906 -2.287 1 91.56 183 ASN A O 1
ATOM 1408 N N . GLU A 1 184 ? 20.109 36.719 -3.422 1 92.31 184 GLU A N 1
ATOM 1409 C CA . GLU A 1 184 ? 19.516 36 -2.303 1 92.31 184 GLU A CA 1
ATOM 1410 C C . GLU A 1 184 ? 18.844 36.969 -1.327 1 92.31 184 GLU A C 1
ATOM 1412 O O . GLU A 1 184 ? 18.797 36.688 -0.123 1 92.31 184 GLU A O 1
ATOM 1417 N N . GLU A 1 185 ? 18.562 38.094 -1.903 1 96 185 GLU A N 1
ATOM 1418 C CA . GLU A 1 185 ? 17.781 39.094 -1.155 1 96 185 GLU A CA 1
ATOM 1419 C C . GLU A 1 185 ? 16.5 39.438 -1.898 1 96 185 GLU A C 1
ATOM 1421 O O . GLU A 1 185 ? 16.531 39.719 -3.104 1 96 185 GLU A O 1
ATOM 1426 N N . CYS A 1 186 ? 15.453 39.438 -1.173 1 97.25 186 CYS A N 1
ATOM 1427 C CA . CYS A 1 186 ? 14.188 39.844 -1.768 1 97.25 186 CYS A CA 1
ATOM 1428 C C . CYS A 1 186 ? 14.047 41.375 -1.786 1 97.25 186 CYS A C 1
ATOM 1430 O O . CYS A 1 186 ? 14.109 42 -0.738 1 97.25 186 CYS A O 1
ATOM 1432 N N . LYS A 1 187 ? 13.82 41.906 -2.934 1 97.19 187 LYS A N 1
ATOM 1433 C CA . LYS A 1 187 ? 13.836 43.375 -3.08 1 97.19 187 LYS A CA 1
ATOM 1434 C C . LYS A 1 187 ? 12.43 43.906 -3.355 1 97.19 187 LYS A C 1
ATOM 1436 O O . LYS A 1 187 ? 12.227 45.125 -3.43 1 97.19 187 LYS A O 1
ATOM 1441 N N . GLY A 1 188 ? 11.547 43.031 -3.49 1 97.5 188 GLY A N 1
ATOM 1442 C CA . GLY A 1 188 ? 10.188 43.469 -3.795 1 97.5 188 GLY A CA 1
ATOM 1443 C C . GLY A 1 188 ? 9.359 42.375 -4.461 1 97.5 188 GLY A C 1
ATOM 1444 O O . GLY A 1 188 ? 9.609 41.188 -4.27 1 97.5 188 GLY A O 1
ATOM 1445 N N . VAL A 1 189 ? 8.234 42.812 -5.164 1 97.81 189 VAL A N 1
ATOM 1446 C CA . VAL A 1 189 ? 7.332 41.875 -5.805 1 97.81 189 VAL A CA 1
ATOM 1447 C C . VAL A 1 189 ? 6.859 42.438 -7.145 1 97.81 189 VAL A C 1
ATOM 1449 O O . VAL A 1 189 ? 6.984 43.625 -7.402 1 97.81 189 VAL A O 1
ATOM 1452 N N . PHE A 1 190 ? 6.457 41.562 -7.977 1 97.5 190 PHE A N 1
ATOM 1453 C CA . PHE A 1 190 ? 5.723 41.906 -9.18 1 97.5 190 PHE A CA 1
ATOM 1454 C C . PHE A 1 190 ? 4.219 41.781 -8.961 1 97.5 190 PHE A C 1
ATOM 1456 O O . PHE A 1 190 ? 3.729 40.719 -8.625 1 97.5 190 PHE A O 1
ATOM 1463 N N . ILE A 1 191 ? 3.512 42.938 -9.102 1 96.81 191 ILE A N 1
ATOM 1464 C CA . ILE A 1 191 ? 2.072 42.875 -8.883 1 96.81 191 ILE A CA 1
ATOM 1465 C C . ILE A 1 191 ? 1.335 43.312 -10.148 1 96.81 191 ILE A C 1
ATOM 1467 O O . ILE A 1 191 ? 1.897 44 -10.992 1 96.81 191 ILE A O 1
ATOM 1471 N N . LYS A 1 192 ? 0.167 42.844 -10.281 1 96.25 192 LYS A N 1
ATOM 1472 C CA . LYS A 1 192 ? -0.705 43.156 -11.406 1 96.25 192 LYS A CA 1
ATOM 1473 C C . LYS A 1 192 ? -2.1 43.562 -10.922 1 96.25 192 LYS A C 1
ATOM 1475 O O . LYS A 1 192 ? -2.836 42.719 -10.398 1 96.25 192 LYS A O 1
ATOM 1480 N N . GLY A 1 193 ? -2.479 44.844 -11.07 1 92.62 193 GLY A N 1
ATOM 1481 C CA . GLY A 1 193 ? -3.791 45.344 -10.703 1 92.62 193 GLY A CA 1
ATOM 1482 C C . GLY A 1 193 ? -4.809 45.219 -11.82 1 92.62 193 GLY A C 1
ATOM 1483 O O . GLY A 1 193 ? -4.484 44.75 -12.914 1 92.62 193 GLY A O 1
ATOM 1484 N N . PRO A 1 194 ? -5.957 45.594 -11.477 1 89.62 194 PRO A N 1
ATOM 1485 C CA . PRO A 1 194 ? -7.047 45.469 -12.445 1 89.62 194 PRO A CA 1
ATOM 1486 C C . PRO A 1 194 ? -6.812 46.281 -13.719 1 89.62 194 PRO A C 1
ATOM 1488 O O . PRO A 1 194 ? -7.297 45.906 -14.789 1 89.62 194 PRO A O 1
ATOM 1491 N N . LYS A 1 195 ? -6.055 47.344 -13.656 1 88.88 195 LYS A N 1
ATOM 1492 C CA . LYS A 1 195 ? -5.863 48.25 -14.797 1 88.88 195 LYS A CA 1
ATOM 1493 C C . LYS A 1 195 ? -4.523 47.969 -15.484 1 88.88 195 LYS A C 1
ATOM 1495 O O . LYS A 1 195 ? -4.215 48.594 -16.516 1 88.88 195 LYS A O 1
ATOM 1500 N N . ASP A 1 196 ? -3.834 47.094 -14.891 1 89.62 196 ASP A N 1
ATOM 1501 C CA . ASP A 1 196 ? -2.492 46.875 -15.414 1 89.62 196 ASP A CA 1
ATOM 1502 C C . ASP A 1 196 ? -2.516 45.844 -16.531 1 89.62 196 ASP A C 1
ATOM 1504 O O . ASP A 1 196 ? -3.234 44.844 -16.453 1 89.62 196 ASP A O 1
ATOM 1508 N N . GLU A 1 197 ? -1.822 46.062 -17.656 1 89 197 GLU A N 1
ATOM 1509 C CA . GLU A 1 197 ? -1.671 45.094 -18.734 1 89 197 GLU A CA 1
ATOM 1510 C C . GLU A 1 197 ? -0.633 44.031 -18.375 1 89 197 GLU A C 1
ATOM 1512 O O . GLU A 1 197 ? -0.782 42.875 -18.734 1 89 197 GLU A O 1
ATOM 1517 N N . GLU A 1 198 ? 0.391 44.531 -17.719 1 92.94 198 GLU A N 1
ATOM 1518 C CA . GLU A 1 198 ? 1.452 43.656 -17.266 1 92.94 198 GLU A CA 1
ATOM 1519 C C . GLU A 1 198 ? 1.82 43.906 -15.812 1 92.94 198 GLU A C 1
ATOM 1521 O O . GLU A 1 198 ? 1.529 45 -15.281 1 92.94 198 GLU A O 1
ATOM 1526 N N . ALA A 1 199 ? 2.365 42.906 -15.188 1 94.75 199 ALA A N 1
ATOM 1527 C CA . ALA A 1 199 ? 2.826 43.062 -13.805 1 94.75 199 ALA A CA 1
ATOM 1528 C C . ALA A 1 199 ? 3.938 44.125 -13.727 1 94.75 199 ALA A C 1
ATOM 1530 O O . ALA A 1 199 ? 4.766 44.219 -14.633 1 94.75 199 ALA A O 1
ATOM 1531 N N . HIS A 1 200 ? 3.914 44.875 -12.758 1 95.06 200 HIS A N 1
ATOM 1532 C CA . HIS A 1 200 ? 4.953 45.875 -12.539 1 95.06 200 HIS A CA 1
ATOM 1533 C C . HIS A 1 200 ? 5.637 45.688 -11.195 1 95.06 200 HIS A C 1
ATOM 1535 O O . HIS A 1 200 ? 5.059 45.094 -10.281 1 95.06 200 HIS A O 1
ATOM 1541 N N . ALA A 1 201 ? 6.809 46.219 -11.125 1 96.31 201 ALA A N 1
ATOM 1542 C CA . ALA A 1 201 ? 7.633 46 -9.938 1 96.31 201 ALA A CA 1
ATOM 1543 C C . ALA A 1 201 ? 7.277 47 -8.844 1 96.31 201 ALA A C 1
ATOM 1545 O O . ALA A 1 201 ? 7.031 48.188 -9.133 1 96.31 201 ALA A O 1
ATOM 1546 N N . VAL A 1 202 ? 7.152 46.562 -7.688 1 97.38 202 VAL A N 1
ATOM 1547 C CA . VAL A 1 202 ? 7.082 47.375 -6.473 1 97.38 202 VAL A CA 1
ATOM 1548 C C . VAL A 1 202 ? 8.164 46.938 -5.492 1 97.38 202 VAL A C 1
ATOM 1550 O O . VAL A 1 202 ? 8.297 45.75 -5.211 1 97.38 202 VAL A O 1
ATOM 1553 N N . TYR A 1 203 ? 8.922 47.844 -4.941 1 97.62 203 TYR A N 1
ATOM 1554 C CA . TYR A 1 203 ? 10.094 47.469 -4.152 1 97.62 203 TYR A CA 1
ATOM 1555 C C . TYR A 1 203 ? 9.836 47.688 -2.664 1 97.62 203 TYR A C 1
ATOM 1557 O O . TYR A 1 203 ? 9 48.5 -2.279 1 97.62 203 TYR A O 1
ATOM 1565 N N . ALA A 1 204 ? 10.508 46.875 -1.871 1 97.56 204 ALA A N 1
ATOM 1566 C CA . ALA A 1 204 ? 10.414 47 -0.418 1 97.56 204 ALA A CA 1
ATOM 1567 C C . ALA A 1 204 ? 11.664 46.438 0.257 1 97.56 204 ALA A C 1
ATOM 1569 O O . ALA A 1 204 ? 12.367 45.594 -0.322 1 97.56 204 ALA A O 1
ATOM 1570 N N . ASP A 1 205 ? 11.961 46.938 1.463 1 96.19 205 ASP A N 1
ATOM 1571 C CA . ASP A 1 205 ? 13.07 46.375 2.246 1 96.19 205 ASP A CA 1
ATOM 1572 C C . ASP A 1 205 ? 12.75 44.969 2.748 1 96.19 205 ASP A C 1
ATOM 1574 O O . ASP A 1 205 ? 13.648 44.156 2.898 1 96.19 205 ASP A O 1
ATOM 1578 N N . THR A 1 206 ? 11.5 44.781 3.039 1 97.5 206 THR A N 1
ATOM 1579 C CA . THR A 1 206 ? 11.039 43.5 3.559 1 97.5 206 THR A CA 1
ATOM 1580 C C . THR A 1 206 ? 9.742 43.062 2.863 1 97.5 206 THR A C 1
ATOM 1582 O O . THR A 1 206 ? 8.875 43.906 2.588 1 97.5 206 THR A O 1
ATOM 1585 N N . VAL A 1 207 ? 9.648 41.781 2.555 1 98.38 207 VAL A N 1
ATOM 1586 C CA . VAL A 1 207 ? 8.438 41.219 1.965 1 98.38 207 VAL A CA 1
ATOM 1587 C C . VAL A 1 207 ? 7.922 40.062 2.84 1 98.38 207 VAL A C 1
ATOM 1589 O O . VAL A 1 207 ? 8.695 39.188 3.252 1 98.38 207 VAL A O 1
ATOM 1592 N N . VAL A 1 208 ? 6.645 40.125 3.178 1 98.44 208 VAL A N 1
ATOM 1593 C CA . VAL A 1 208 ? 5.969 39.031 3.908 1 98.44 208 VAL A CA 1
ATOM 1594 C C . VAL A 1 208 ? 4.918 38.375 3.012 1 98.44 208 VAL A C 1
ATOM 1596 O O . VAL A 1 208 ? 4.016 39.062 2.512 1 98.44 208 VAL A O 1
ATOM 1599 N N . ILE A 1 209 ? 5.051 37.094 2.838 1 97.94 209 ILE A N 1
ATOM 1600 C CA . ILE A 1 209 ? 4.07 36.344 2.051 1 97.94 209 ILE A CA 1
ATOM 1601 C C . ILE A 1 209 ? 3.1 35.625 2.982 1 97.94 209 ILE A C 1
ATOM 1603 O O . ILE A 1 209 ? 3.508 34.781 3.766 1 97.94 209 ILE A O 1
ATOM 1607 N N . GLY A 1 210 ? 1.854 35.906 3.002 1 96.06 210 GLY A N 1
ATOM 1608 C CA . GLY A 1 210 ? 0.776 35.281 3.744 1 96.06 210 GLY A CA 1
ATOM 1609 C C . GLY A 1 210 ? -0.451 35 2.898 1 96.06 210 GLY A C 1
ATOM 1610 O O . GLY A 1 210 ? -1.544 35.469 3.203 1 96.06 210 GLY A O 1
ATOM 1611 N N . THR A 1 211 ? -0.342 34.188 1.913 1 93.31 211 THR A N 1
ATOM 1612 C CA . THR A 1 211 ? -1.345 34.031 0.863 1 93.31 211 THR A CA 1
ATOM 1613 C C . THR A 1 211 ? -2.387 33 1.246 1 93.31 211 THR A C 1
ATOM 1615 O O . THR A 1 211 ? -3.289 32.688 0.463 1 93.31 211 THR A O 1
ATOM 1618 N N . GLY A 1 212 ? -2.264 32.406 2.404 1 88 212 GLY A N 1
ATOM 1619 C CA . GLY A 1 212 ? -3.271 31.5 2.908 1 88 212 GLY A CA 1
ATOM 1620 C C . GLY A 1 212 ? -3.281 30.172 2.182 1 88 212 GLY A C 1
ATOM 1621 O O . GLY A 1 212 ? -2.387 29.891 1.382 1 88 212 GLY A O 1
ATOM 1622 N N . ARG A 1 213 ? -4.336 29.391 2.359 1 78.19 213 ARG A N 1
ATOM 1623 C CA . ARG A 1 213 ? -4.473 28.047 1.789 1 78.19 213 ARG A CA 1
ATOM 1624 C C . ARG A 1 213 ? -4.605 28.109 0.271 1 78.19 213 ARG A C 1
ATOM 1626 O O . ARG A 1 213 ? -4.078 27.25 -0.441 1 78.19 213 ARG A O 1
ATOM 1633 N N . ARG A 1 214 ? -5.34 29.078 -0.133 1 76.62 214 ARG A N 1
ATOM 1634 C CA . ARG A 1 214 ? -5.582 29.219 -1.564 1 76.62 214 ARG A CA 1
ATOM 1635 C C . ARG A 1 214 ? -4.297 29.578 -2.303 1 76.62 214 ARG A C 1
ATOM 1637 O O . ARG A 1 214 ? -4.168 29.312 -3.5 1 76.62 214 ARG A O 1
ATOM 1644 N N . GLY A 1 215 ? -3.43 30.172 -1.583 1 86.06 215 GLY A N 1
ATOM 1645 C CA . GLY A 1 215 ? -2.18 30.594 -2.193 1 86.06 215 GLY A CA 1
ATOM 1646 C C . GLY A 1 215 ? -1.039 29.625 -1.955 1 86.06 215 GLY A C 1
ATOM 1647 O O . GLY A 1 215 ? 0.101 29.891 -2.342 1 86.06 215 GLY A O 1
ATOM 1648 N N . ALA A 1 216 ? -1.331 28.531 -1.359 1 85.88 216 ALA A N 1
ATOM 1649 C CA . ALA A 1 216 ? -0.284 27.594 -0.986 1 85.88 216 ALA A CA 1
ATOM 1650 C C . ALA A 1 216 ? 0.42 27.031 -2.221 1 85.88 216 ALA A C 1
ATOM 1652 O O . ALA A 1 216 ? 1.645 26.891 -2.232 1 85.88 216 ALA A O 1
ATOM 1653 N N . ASP A 1 217 ? -0.294 26.797 -3.266 1 78.62 217 ASP A N 1
ATOM 1654 C CA . ASP A 1 217 ? 0.275 26.281 -4.504 1 78.62 217 ASP A CA 1
ATOM 1655 C C . ASP A 1 217 ? 1.193 27.312 -5.16 1 78.62 217 ASP A C 1
ATOM 1657 O O . ASP A 1 217 ? 2.256 26.953 -5.68 1 78.62 217 ASP A O 1
ATOM 1661 N N . TRP A 1 218 ? 0.693 28.469 -5.172 1 88.06 218 TRP A N 1
ATOM 1662 C CA . TRP A 1 218 ? 1.491 29.547 -5.727 1 88.06 218 TRP A CA 1
ATOM 1663 C C . TRP A 1 218 ? 2.812 29.703 -4.98 1 88.06 218 TRP A C 1
ATOM 1665 O O . TRP A 1 218 ? 3.871 29.828 -5.598 1 88.06 218 TRP A O 1
ATOM 1675 N N . LEU A 1 219 ? 2.736 29.656 -3.652 1 92.62 219 LEU A N 1
ATOM 1676 C CA . LEU A 1 219 ? 3.953 29.812 -2.863 1 92.62 219 LEU A CA 1
ATOM 1677 C C . LEU A 1 219 ? 4.906 28.641 -3.107 1 92.62 219 LEU A C 1
ATOM 1679 O O . LEU A 1 219 ? 6.125 28.828 -3.133 1 92.62 219 LEU A O 1
ATOM 1683 N N . GLU A 1 220 ? 4.359 27.531 -3.201 1 86.5 220 GLU A N 1
ATOM 1684 C CA . GLU A 1 220 ? 5.18 26.375 -3.5 1 86.5 220 GLU A CA 1
ATOM 1685 C C . GLU A 1 220 ? 5.973 26.562 -4.789 1 86.5 220 GLU A C 1
ATOM 1687 O O . GLU A 1 220 ? 7.16 26.234 -4.852 1 86.5 220 GLU A O 1
ATOM 1692 N N . LYS A 1 221 ? 5.336 27.047 -5.793 1 86.5 221 LYS A N 1
ATOM 1693 C CA . LYS A 1 221 ? 5.992 27.328 -7.066 1 86.5 221 LYS A CA 1
ATOM 1694 C C . LYS A 1 221 ? 7.09 28.375 -6.902 1 86.5 221 LYS A C 1
ATOM 1696 O O . LYS A 1 221 ? 8.164 28.25 -7.484 1 86.5 221 LYS A O 1
ATOM 1701 N N . ILE A 1 222 ? 6.754 29.375 -6.156 1 93.38 222 ILE A N 1
ATOM 1702 C CA . ILE A 1 222 ? 7.715 30.438 -5.891 1 93.38 222 ILE A CA 1
ATOM 1703 C C . ILE A 1 222 ? 8.938 29.859 -5.184 1 93.38 222 ILE A C 1
ATOM 1705 O O . ILE A 1 222 ? 10.078 30.219 -5.504 1 93.38 222 ILE A O 1
ATOM 1709 N N . CYS A 1 223 ? 8.68 28.969 -4.199 1 92.62 223 CYS A N 1
ATOM 1710 C CA . CYS A 1 223 ? 9.766 28.344 -3.469 1 92.62 223 CYS A CA 1
ATOM 1711 C C . CYS A 1 223 ? 10.672 27.547 -4.41 1 92.62 223 CYS A C 1
ATOM 1713 O O . CYS A 1 223 ? 11.891 27.641 -4.328 1 92.62 223 CYS A O 1
ATOM 1715 N N . ALA A 1 224 ? 10.086 26.812 -5.227 1 85.69 224 ALA A N 1
ATOM 1716 C CA . ALA A 1 224 ? 10.836 26 -6.172 1 85.69 224 ALA A CA 1
ATOM 1717 C C . ALA A 1 224 ? 11.633 26.859 -7.145 1 85.69 224 ALA A C 1
ATOM 1719 O O . ALA A 1 224 ? 12.797 26.562 -7.434 1 85.69 224 ALA A O 1
ATOM 1720 N N . GLU A 1 225 ? 11.008 27.875 -7.645 1 91.75 225 GLU A N 1
ATOM 1721 C CA . GLU A 1 225 ? 11.594 28.75 -8.648 1 91.75 225 GLU A CA 1
ATOM 1722 C C . GLU A 1 225 ? 12.781 29.516 -8.086 1 91.75 225 GLU A C 1
ATOM 1724 O O . GLU A 1 225 ? 13.781 29.734 -8.773 1 91.75 225 GLU A O 1
ATOM 1729 N N . HIS A 1 226 ? 12.672 29.922 -6.855 1 94.44 226 HIS A N 1
ATOM 1730 C CA . HIS A 1 226 ? 13.656 30.844 -6.309 1 94.44 226 HIS A CA 1
ATOM 1731 C C . HIS A 1 226 ? 14.523 30.172 -5.25 1 94.44 226 HIS A C 1
ATOM 1733 O O . HIS A 1 226 ? 15.25 30.844 -4.512 1 94.44 226 HIS A O 1
ATOM 1739 N N . HIS A 1 227 ? 14.383 28.859 -5.137 1 91.94 227 HIS A N 1
ATOM 1740 C CA . HIS A 1 227 ? 15.203 28.047 -4.238 1 91.94 227 HIS A CA 1
ATOM 1741 C C . HIS A 1 227 ? 15.023 28.484 -2.789 1 91.94 227 HIS A C 1
ATOM 1743 O O . HIS A 1 227 ? 16 28.641 -2.055 1 91.94 227 HIS A O 1
ATOM 1749 N N . ILE A 1 228 ? 13.828 28.891 -2.479 1 93.12 228 ILE A N 1
ATOM 1750 C CA . ILE A 1 228 ? 13.469 29.062 -1.075 1 93.12 228 ILE A CA 1
ATOM 1751 C C . ILE A 1 228 ? 13.375 27.703 -0.393 1 93.12 228 ILE A C 1
ATOM 1753 O O . ILE A 1 228 ? 12.656 26.812 -0.862 1 93.12 228 ILE A O 1
ATOM 1757 N N . ALA A 1 229 ? 14.07 27.562 0.692 1 91.69 229 ALA A N 1
ATOM 1758 C CA . ALA A 1 229 ? 14.141 26.266 1.368 1 91.69 229 ALA A CA 1
ATOM 1759 C C . ALA A 1 229 ? 12.766 25.844 1.882 1 91.69 229 ALA A C 1
ATOM 1761 O O . ALA A 1 229 ? 12.094 26.609 2.578 1 91.69 229 ALA A O 1
ATOM 1762 N N . HIS A 1 230 ? 12.297 24.688 1.534 1 88.56 230 HIS A N 1
ATOM 1763 C CA . HIS A 1 230 ? 11 24.156 1.945 1 88.56 230 HIS A CA 1
ATOM 1764 C C . HIS A 1 230 ? 11.023 22.625 1.985 1 88.56 230 HIS A C 1
ATOM 1766 O O . HIS A 1 230 ? 11.93 22 1.437 1 88.56 230 HIS A O 1
ATOM 1772 N N . LYS A 1 231 ? 10.211 22.125 2.766 1 83.56 231 LYS A N 1
ATOM 1773 C CA . LYS A 1 231 ? 10.039 20.672 2.836 1 83.56 231 LYS A CA 1
ATOM 1774 C C . LYS A 1 231 ? 8.609 20.266 2.484 1 83.56 231 LYS A C 1
ATOM 1776 O O . LYS A 1 231 ? 7.668 21.016 2.738 1 83.56 231 LYS A O 1
ATOM 1781 N N . PRO A 1 232 ? 8.625 19.109 1.891 1 76.88 232 PRO A N 1
ATOM 1782 C CA . PRO A 1 232 ? 7.273 18.656 1.572 1 76.88 232 PRO A CA 1
ATOM 1783 C C . PRO A 1 232 ? 6.387 18.531 2.809 1 76.88 232 PRO A C 1
ATOM 1785 O O . PRO A 1 232 ? 6.863 18.141 3.879 1 76.88 232 PRO A O 1
ATOM 1788 N N . GLY A 1 233 ? 5.195 18.859 2.648 1 77.38 233 GLY A N 1
ATOM 1789 C CA . GLY A 1 233 ? 4.254 18.828 3.756 1 77.38 233 GLY A CA 1
ATOM 1790 C C . GLY A 1 233 ? 3.941 17.422 4.23 1 77.3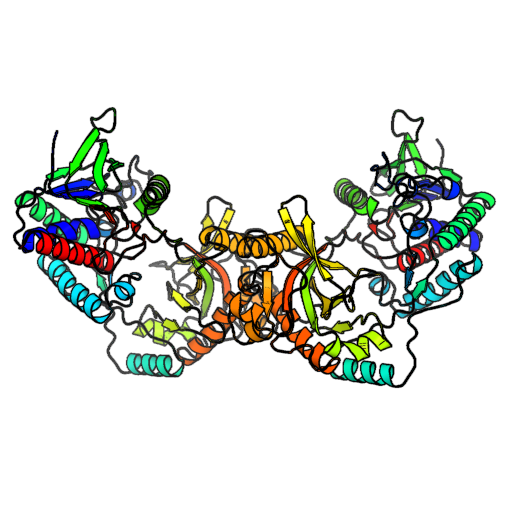8 233 GLY A C 1
ATOM 1791 O O . GLY A 1 233 ? 4.238 16.438 3.539 1 77.38 233 GLY A O 1
ATOM 1792 N N . THR A 1 234 ? 3.443 17.297 5.414 1 82.75 234 THR A N 1
ATOM 1793 C CA . THR A 1 234 ? 2.951 16.062 6.016 1 82.75 234 THR A CA 1
ATOM 1794 C C . THR A 1 234 ? 1.735 15.531 5.258 1 82.75 234 THR A C 1
ATOM 1796 O O . THR A 1 234 ? 1.044 16.297 4.578 1 82.75 234 THR A O 1
ATOM 1799 N N . VAL A 1 235 ? 1.625 14.266 5.207 1 88.62 235 VAL A N 1
ATOM 1800 C CA . VAL A 1 235 ? 0.385 13.68 4.707 1 88.62 235 VAL A CA 1
ATOM 1801 C C . VAL A 1 235 ? -0.24 12.805 5.789 1 88.62 235 VAL A C 1
ATOM 1803 O O . VAL A 1 235 ? 0.472 12.148 6.555 1 88.62 235 VAL A O 1
ATOM 1806 N N . ASP A 1 236 ? -1.507 12.891 5.895 1 92.75 236 ASP A N 1
ATOM 1807 C CA . ASP A 1 236 ? -2.234 11.992 6.781 1 92.75 236 ASP A CA 1
ATOM 1808 C C . ASP A 1 236 ? -2.934 10.891 5.988 1 92.75 236 ASP A C 1
ATOM 1810 O O . ASP A 1 236 ? -3.602 11.164 4.988 1 92.75 236 ASP A O 1
ATOM 1814 N N . ILE A 1 237 ? -2.664 9.664 6.406 1 95.75 237 ILE A N 1
ATOM 1815 C CA . ILE A 1 237 ? -3.33 8.492 5.855 1 95.75 237 ILE A CA 1
ATOM 1816 C C . ILE A 1 237 ? -4.16 7.812 6.941 1 95.75 237 ILE A C 1
ATOM 1818 O O . ILE A 1 237 ? -3.682 7.598 8.055 1 95.75 237 ILE A O 1
ATOM 1822 N N . GLY A 1 238 ? -5.426 7.543 6.555 1 97.44 238 GLY A N 1
ATOM 1823 C CA . GLY A 1 238 ? -6.211 6.902 7.594 1 97.44 238 GLY A CA 1
ATOM 1824 C C . GLY A 1 238 ? -7.52 6.324 7.082 1 97.44 238 GLY A C 1
ATOM 1825 O O . GLY A 1 238 ? -7.586 5.836 5.949 1 97.44 238 GLY A O 1
ATOM 1826 N N . VAL A 1 239 ? -8.469 6.195 8.078 1 98.31 239 VAL A N 1
ATOM 1827 C CA . VAL A 1 239 ? -9.781 5.613 7.824 1 98.31 239 VAL A CA 1
ATOM 1828 C C . VAL A 1 239 ? -10.867 6.492 8.453 1 98.31 239 VAL A C 1
ATOM 1830 O O . VAL A 1 239 ? -10.586 7.301 9.336 1 98.31 239 VAL A O 1
ATOM 1833 N N . ARG A 1 240 ? -12.031 6.473 7.922 1 96.81 240 ARG A N 1
ATOM 1834 C CA . ARG A 1 240 ? -13.227 6.992 8.586 1 96.81 240 ARG A CA 1
ATOM 1835 C C . ARG A 1 240 ? -13.922 5.898 9.391 1 96.81 240 ARG A C 1
ATOM 1837 O O . ARG A 1 240 ? -14.211 4.824 8.859 1 96.81 240 ARG A O 1
ATOM 1844 N N . VAL A 1 241 ? -14.156 6.098 10.617 1 98.12 241 VAL A N 1
ATOM 1845 C CA . VAL A 1 241 ? -14.773 5.113 11.508 1 98.12 241 VAL A CA 1
ATOM 1846 C C . VAL A 1 241 ? -16.234 5.477 11.734 1 98.12 241 VAL A C 1
ATOM 1848 O O . VAL A 1 241 ? -16.578 6.652 11.875 1 98.12 241 VAL A O 1
ATOM 1851 N N . GLU A 1 242 ? -17.094 4.555 11.727 1 97.19 242 GLU A N 1
ATOM 1852 C CA . GLU A 1 242 ? -18.516 4.73 12 1 97.19 242 GLU A CA 1
ATOM 1853 C C . GLU A 1 242 ? -19.016 3.719 13.031 1 97.19 242 GLU A C 1
ATOM 1855 O O . GLU A 1 242 ? -18.781 2.516 12.891 1 97.19 242 GLU A O 1
ATOM 1860 N N . CYS A 1 243 ? -19.609 4.195 14.078 1 96.94 243 CYS A N 1
ATOM 1861 C CA . CYS A 1 243 ? -20.172 3.354 15.141 1 96.94 243 CYS A CA 1
ATOM 1862 C C . CYS A 1 243 ? -21.516 3.887 15.617 1 96.94 243 CYS A C 1
ATOM 1864 O O . CYS A 1 243 ? -21.969 4.934 15.148 1 96.94 243 CYS A O 1
ATOM 1866 N N . ARG A 1 244 ? -22.156 3.16 16.5 1 94.94 244 ARG A N 1
ATOM 1867 C CA . ARG A 1 244 ? -23.484 3.545 16.969 1 94.94 244 ARG A CA 1
ATOM 1868 C C . ARG A 1 244 ? -23.406 4.789 17.844 1 94.94 244 ARG A C 1
ATOM 1870 O O . ARG A 1 244 ? -22.5 4.934 18.656 1 94.94 244 ARG A O 1
ATOM 1877 N N . ASN A 1 245 ? -24.422 5.582 17.781 1 94.44 245 ASN A N 1
ATOM 1878 C CA . ASN A 1 245 ? -24.5 6.781 18.609 1 94.44 245 ASN A CA 1
ATOM 1879 C C . ASN A 1 245 ? -24.422 6.441 20.094 1 94.44 245 ASN A C 1
ATOM 1881 O O . ASN A 1 245 ? -23.859 7.203 20.875 1 94.44 245 ASN A O 1
ATOM 1885 N N . GLU A 1 246 ? -25 5.293 20.422 1 94.69 246 GLU A N 1
ATOM 1886 C CA . GLU A 1 246 ? -25.047 4.895 21.828 1 94.69 246 GLU A CA 1
ATOM 1887 C C . GLU A 1 246 ? -23.656 4.746 22.406 1 94.69 246 GLU A C 1
ATOM 1889 O O . GLU A 1 246 ? -23.422 5.051 23.578 1 94.69 246 GLU A O 1
ATOM 1894 N N . VAL A 1 247 ? -22.781 4.289 21.609 1 94.62 247 VAL A N 1
ATOM 1895 C CA . VAL A 1 247 ? -21.406 4.07 22.047 1 94.62 247 VAL A CA 1
ATOM 1896 C C . VAL A 1 247 ? -20.734 5.406 22.344 1 94.62 247 VAL A C 1
ATOM 1898 O O . VAL A 1 247 ? -19.984 5.539 23.312 1 94.62 247 VAL A O 1
ATOM 1901 N N . MET A 1 248 ? -21.016 6.41 21.562 1 93.69 248 MET A N 1
ATOM 1902 C CA . MET A 1 248 ? -20.344 7.699 21.609 1 93.69 248 MET A CA 1
ATOM 1903 C C . MET A 1 248 ? -21.141 8.711 22.422 1 93.69 248 MET A C 1
ATOM 1905 O O . MET A 1 248 ? -20.766 9.891 22.5 1 93.69 248 MET A O 1
ATOM 1909 N N . GLU A 1 249 ? -22.203 8.328 23 1 91.5 249 GLU A N 1
ATOM 1910 C CA . GLU A 1 249 ? -23.188 9.227 23.594 1 91.5 249 GLU A CA 1
ATOM 1911 C C . GLU A 1 249 ? -22.547 10.164 24.609 1 91.5 249 GLU A C 1
ATOM 1913 O O . GLU A 1 249 ? -22.734 11.383 24.547 1 91.5 249 GLU A O 1
ATOM 1918 N N . LYS A 1 250 ? -21.844 9.602 25.516 1 87.56 250 LYS A N 1
ATOM 1919 C CA . LYS A 1 250 ? -21.234 10.398 26.578 1 87.56 250 LYS A CA 1
ATOM 1920 C C . LYS A 1 250 ? -20.281 11.438 26.016 1 87.56 250 LYS A C 1
ATOM 1922 O O . LYS A 1 250 ? -20.328 12.609 26.375 1 87.56 250 LYS A O 1
ATOM 1927 N N . VAL A 1 251 ? -19.438 11.023 25.125 1 87.75 251 VAL A N 1
ATOM 1928 C CA . VAL A 1 251 ? -18.438 11.914 24.547 1 87.75 251 VAL A CA 1
ATOM 1929 C C . VAL A 1 251 ? -19.109 12.969 23.672 1 87.75 251 VAL A C 1
ATOM 1931 O O . VAL A 1 251 ? -18.719 14.141 23.688 1 87.75 251 VAL A O 1
ATOM 1934 N N . ASN A 1 252 ? -20.094 12.508 22.922 1 85.25 252 ASN A N 1
ATOM 1935 C CA . ASN A 1 252 ? -20.828 13.445 22.078 1 85.25 252 ASN A CA 1
ATOM 1936 C C . ASN A 1 252 ? -21.516 14.523 22.906 1 85.25 252 ASN A C 1
ATOM 1938 O O . ASN A 1 252 ? -21.578 15.68 22.5 1 85.25 252 ASN A O 1
ATOM 1942 N N . LYS A 1 253 ? -22.031 14.102 24 1 82.31 253 LYS A N 1
ATOM 1943 C CA . LYS A 1 253 ? -22.766 15.023 24.859 1 82.31 253 LYS A CA 1
ATOM 1944 C C . LYS A 1 253 ? -21.812 16.016 25.531 1 82.31 253 LYS A C 1
ATOM 1946 O O . LYS A 1 253 ? -22.109 17.203 25.641 1 82.31 253 LYS A O 1
ATOM 1951 N N . VAL A 1 254 ? -20.734 15.531 25.953 1 78.44 254 VAL A N 1
ATOM 1952 C CA . VAL A 1 254 ? -19.812 16.328 26.766 1 78.44 254 VAL A CA 1
ATOM 1953 C C . VAL A 1 254 ? -18.938 17.188 25.859 1 78.44 254 VAL A C 1
ATOM 1955 O O . VAL A 1 254 ? -18.656 18.344 26.172 1 78.44 254 VAL A O 1
ATOM 1958 N N . LEU A 1 255 ? -18.344 16.688 24.781 1 75.25 255 LEU A N 1
ATOM 1959 C CA . LEU A 1 255 ? -17.328 17.344 23.984 1 75.25 255 LEU A CA 1
ATOM 1960 C C . LEU A 1 255 ? -17.828 17.625 22.578 1 75.25 255 LEU A C 1
ATOM 1962 O O . LEU A 1 255 ? -17.25 18.438 21.844 1 75.25 255 LEU A O 1
ATOM 1966 N N . TYR A 1 256 ? -18.984 17.234 22.188 1 64.88 256 TYR A N 1
ATOM 1967 C CA . TYR A 1 256 ? -19.453 17.25 20.812 1 64.88 256 TYR A CA 1
ATOM 1968 C C . TYR A 1 256 ? -18.422 16.656 19.859 1 64.88 256 TYR A C 1
ATOM 1970 O O . TYR A 1 256 ? -18.734 15.828 19.016 1 64.88 256 TYR A O 1
ATOM 1978 N N . GLU A 1 257 ? -17.109 17.188 19.875 1 68.88 257 GLU A N 1
ATOM 1979 C CA . GLU A 1 257 ? -15.977 16.625 19.141 1 68.88 257 GLU A CA 1
ATOM 1980 C C . GLU A 1 257 ? -14.797 16.359 20.078 1 68.88 257 GLU A C 1
ATOM 1982 O O . GLU A 1 257 ? -14.344 17.266 20.781 1 68.88 257 GLU A O 1
ATOM 1987 N N . SER A 1 258 ? -14.453 15.086 20.109 1 76 258 SER A N 1
ATOM 1988 C CA . SER A 1 258 ? -13.273 14.727 20.891 1 76 258 SER A CA 1
ATOM 1989 C C . SER A 1 258 ? -12.023 14.688 20.031 1 76 258 SER A C 1
ATOM 1991 O O . SER A 1 258 ? -11.945 13.906 19.078 1 76 258 SER A O 1
ATOM 1993 N N . LYS A 1 259 ? -11.133 15.57 20.234 1 83.5 259 LYS A N 1
ATOM 1994 C CA . LYS A 1 259 ? -9.836 15.547 19.562 1 83.5 259 LYS A CA 1
ATOM 1995 C C . LYS A 1 259 ? -8.797 14.812 20.406 1 83.5 259 LYS A C 1
ATOM 1997 O O . LYS A 1 259 ? -8.227 15.383 21.344 1 83.5 259 LYS A O 1
ATOM 2002 N N . LEU A 1 260 ? -8.609 13.648 20.062 1 91.12 260 LEU A N 1
ATOM 2003 C CA . LEU A 1 260 ? -7.656 12.797 20.766 1 91.12 260 LEU A CA 1
ATOM 2004 C C . LEU A 1 260 ? -6.414 12.555 19.922 1 91.12 260 LEU A C 1
ATOM 2006 O O . LEU A 1 260 ? -6.512 12.391 18.703 1 91.12 260 LEU A O 1
ATOM 2010 N N . ILE A 1 261 ? -5.277 12.656 20.5 1 92.88 261 ILE A N 1
ATOM 2011 C CA . ILE A 1 261 ? -3.994 12.406 19.844 1 92.88 261 ILE A CA 1
ATOM 2012 C C . ILE A 1 261 ? -3.238 11.32 20.609 1 92.88 261 ILE A C 1
ATOM 2014 O O . ILE A 1 261 ? -3.242 11.297 21.844 1 92.88 261 ILE A O 1
ATOM 2018 N N . GLY A 1 262 ? -2.672 10.406 19.938 1 95.25 262 GLY A N 1
ATOM 2019 C CA . GLY A 1 262 ? -1.851 9.367 20.531 1 95.25 262 GLY A CA 1
ATOM 2020 C C . GLY A 1 262 ? -0.675 8.961 19.656 1 95.25 262 GLY A C 1
ATOM 2021 O O . GLY A 1 262 ? -0.559 9.398 18.516 1 95.25 262 GLY A O 1
ATOM 2022 N N . TYR A 1 263 ? 0.222 8.227 20.234 1 95.88 263 TYR A N 1
ATOM 2023 C CA . TYR A 1 263 ? 1.403 7.676 19.578 1 95.88 263 TYR A CA 1
ATOM 2024 C C . TYR A 1 263 ? 1.525 6.18 19.828 1 95.88 263 TYR A C 1
ATOM 2026 O O . TYR A 1 263 ? 2.387 5.738 20.594 1 95.88 263 TYR A O 1
ATOM 2034 N N . PRO A 1 264 ? 0.736 5.449 19.125 1 96 264 PRO A N 1
ATOM 2035 C CA . PRO A 1 264 ? 0.699 4.012 19.406 1 96 264 PRO A CA 1
ATOM 2036 C C . PRO A 1 264 ? 2.01 3.311 19.047 1 96 264 PRO A C 1
ATOM 2038 O O . PRO A 1 264 ? 2.643 3.639 18.047 1 96 264 PRO A O 1
ATOM 2041 N N . LYS A 1 265 ? 2.332 2.352 19.891 1 94.5 265 LYS A N 1
ATOM 2042 C CA . LYS A 1 265 ? 3.443 1.459 19.578 1 94.5 265 LYS A CA 1
ATOM 2043 C C . LYS A 1 265 ? 3.057 0.46 18.5 1 94.5 265 LYS A C 1
ATOM 2045 O O . LYS A 1 265 ? 1.892 0.075 18.391 1 94.5 265 LYS A O 1
ATOM 2050 N N . PRO A 1 266 ? 4.07 -0.003 17.641 1 95 266 PRO A N 1
ATOM 2051 C CA . PRO A 1 266 ? 5.508 0.218 17.812 1 95 266 PRO A CA 1
ATOM 2052 C C . PRO A 1 266 ? 6.02 1.422 17.031 1 95 266 PRO A C 1
ATOM 2054 O O . PRO A 1 266 ? 7.137 1.89 17.266 1 95 266 PRO A O 1
ATOM 2057 N N . TRP A 1 267 ? 5.363 1.99 16.047 1 92.06 267 TRP A N 1
ATOM 2058 C CA . TRP A 1 267 ? 5.914 2.996 15.148 1 92.06 267 TRP A CA 1
ATOM 2059 C C . TRP A 1 267 ? 5.859 4.383 15.781 1 92.06 267 TRP A C 1
ATOM 2061 O O . TRP A 1 267 ? 6.609 5.281 15.391 1 92.06 267 TRP A O 1
ATOM 2071 N N . LYS A 1 268 ? 4.816 4.633 16.641 1 93.06 268 LYS A N 1
ATOM 2072 C CA . LYS A 1 268 ? 4.664 5.879 17.391 1 93.06 268 LYS A CA 1
ATOM 2073 C C . LYS A 1 268 ? 4.445 7.059 16.453 1 93.06 268 LYS A C 1
ATOM 2075 O O . LYS A 1 268 ? 4.914 8.172 16.719 1 93.06 268 LYS A O 1
ATOM 2080 N N . ASN A 1 269 ? 3.906 6.797 15.281 1 93.56 269 ASN A N 1
ATOM 2081 C CA . ASN A 1 269 ? 3.402 7.93 14.516 1 93.56 269 ASN A CA 1
ATOM 2082 C C . ASN A 1 269 ? 2.371 8.727 15.305 1 93.56 269 ASN A C 1
ATOM 2084 O O . ASN A 1 269 ? 1.714 8.195 16.203 1 93.56 269 ASN A O 1
ATOM 2088 N N . LYS A 1 270 ? 2.303 9.977 14.938 1 92.75 270 LYS A N 1
ATOM 2089 C CA . LYS A 1 270 ? 1.179 10.75 15.453 1 92.75 270 LYS A CA 1
ATOM 2090 C C . LYS A 1 270 ? -0.138 10.281 14.836 1 92.75 270 LYS A C 1
ATOM 2092 O O . LYS A 1 270 ? -0.278 10.242 13.617 1 92.75 270 LYS A O 1
ATOM 2097 N N . VAL A 1 271 ? -1.027 9.852 15.68 1 96.38 271 VAL A N 1
ATOM 2098 C CA . VAL A 1 271 ? -2.369 9.469 15.258 1 96.38 271 VAL A CA 1
ATOM 2099 C C . VAL A 1 271 ? -3.406 10.336 15.969 1 96.38 271 VAL A C 1
ATOM 2101 O O . VAL A 1 271 ? -3.252 10.656 17.156 1 96.38 271 VAL A O 1
ATOM 2104 N N . ARG A 1 272 ? -4.457 10.719 15.242 1 93.06 272 ARG A N 1
ATOM 2105 C CA . ARG A 1 272 ? -5.434 11.609 15.859 1 93.06 272 ARG A CA 1
ATOM 2106 C C . ARG A 1 272 ? -6.832 11.352 15.312 1 93.06 272 ARG A C 1
ATOM 2108 O O . ARG A 1 272 ? -6.984 10.852 14.195 1 93.06 272 ARG A O 1
ATOM 2115 N N . THR A 1 273 ? -7.809 11.664 16.125 1 93.31 273 THR A N 1
ATOM 2116 C CA . THR A 1 273 ? -9.18 11.742 15.633 1 93.31 273 THR A CA 1
ATOM 2117 C C . THR A 1 273 ? -9.422 13.062 14.906 1 93.31 273 THR A C 1
ATOM 2119 O O . THR A 1 273 ? -8.789 14.07 15.227 1 93.31 273 THR A O 1
ATOM 2122 N N . PHE A 1 274 ? -10.234 12.969 13.953 1 84.19 274 PHE A N 1
ATOM 2123 C CA . PHE A 1 274 ? -10.5 14.156 13.148 1 84.19 274 PHE A CA 1
ATOM 2124 C C . PHE A 1 274 ? -11.945 14.172 12.664 1 84.19 274 PHE A C 1
ATOM 2126 O O . PHE A 1 274 ? -12.484 13.141 12.273 1 84.19 274 PHE A O 1
ATOM 2133 N N . CYS A 1 275 ? -12.641 15.344 12.82 1 79.06 275 CYS A N 1
ATOM 2134 C CA . CYS A 1 275 ? -13.945 15.617 12.211 1 79.06 275 CYS A CA 1
ATOM 2135 C C . CYS A 1 275 ? -14.992 14.625 12.695 1 79.06 275 CYS A C 1
ATOM 2137 O O . CYS A 1 275 ? -15.617 13.938 11.891 1 79.06 275 CYS A O 1
ATOM 2139 N N . GLN A 1 276 ? -15.203 14.609 13.977 1 84.62 276 GLN A N 1
ATOM 2140 C CA . GLN A 1 276 ? -16.25 13.773 14.562 1 84.62 276 GLN A CA 1
ATOM 2141 C C . GLN A 1 276 ? -17.641 14.328 14.258 1 84.62 276 GLN A C 1
ATOM 2143 O O . GLN A 1 276 ? -17.875 15.531 14.43 1 84.62 276 GLN A O 1
ATOM 2148 N N . ASN A 1 277 ? -18.562 13.484 13.773 1 82.75 277 ASN A N 1
ATOM 2149 C CA . ASN A 1 277 ? -19.906 13.891 13.398 1 82.75 277 ASN A CA 1
ATOM 2150 C C . ASN A 1 277 ? -20.969 13.039 14.086 1 82.75 277 ASN A C 1
ATOM 2152 O O . ASN A 1 277 ? -21.422 12.031 13.531 1 82.75 277 ASN A O 1
ATOM 2156 N N . PRO A 1 278 ? -21.469 13.508 15.273 1 88.94 278 PRO A N 1
ATOM 2157 C CA . PRO A 1 278 ? -22.562 12.789 15.906 1 88.94 278 PRO A CA 1
ATOM 2158 C C . PRO A 1 278 ? -23.828 12.773 15.047 1 88.94 278 PRO A C 1
ATOM 2160 O O . PRO A 1 278 ? -24.312 13.828 14.617 1 88.94 278 PRO A O 1
ATOM 2163 N N . GLY A 1 279 ? -24.297 11.594 14.789 1 89.69 279 GLY A N 1
ATOM 2164 C CA . GLY A 1 279 ? -25.469 11.453 13.938 1 89.69 279 GLY A CA 1
ATOM 2165 C C . GLY A 1 279 ? -25.203 11.836 12.492 1 89.69 279 GLY A C 1
ATOM 2166 O O . GLY A 1 279 ? -26.125 12.156 11.742 1 89.69 279 GLY A O 1
ATOM 2167 N N . GLY A 1 280 ? -24 11.859 12.117 1 88.19 280 GLY A N 1
ATOM 2168 C CA . GLY A 1 280 ? -23.625 12.297 10.781 1 88.19 280 GLY A CA 1
ATOM 2169 C C . GLY A 1 280 ? -23.641 11.18 9.758 1 88.19 280 GLY A C 1
ATOM 2170 O O . GLY A 1 280 ? -24.094 10.07 10.047 1 88.19 280 GLY A O 1
ATOM 2171 N N . PHE A 1 281 ? -23.172 11.523 8.523 1 88.44 281 PHE A N 1
ATOM 2172 C CA . PHE A 1 281 ? -23.125 10.594 7.406 1 88.44 281 PHE A CA 1
ATOM 2173 C C . PHE A 1 281 ? -21.734 10.547 6.797 1 88.44 281 PHE A C 1
ATOM 2175 O O . PHE A 1 281 ? -21.062 11.586 6.684 1 88.44 281 PHE A O 1
ATOM 2182 N N . VAL A 1 282 ? -21.312 9.336 6.492 1 90.25 282 VAL A N 1
ATOM 2183 C CA . VAL A 1 282 ? -20.078 9.164 5.754 1 90.25 282 VAL A CA 1
ATOM 2184 C C . VAL A 1 282 ? -20.281 9.539 4.289 1 90.25 282 VAL A C 1
ATOM 2186 O O . VAL A 1 282 ? -21.344 9.266 3.719 1 90.25 282 VAL A O 1
ATOM 2189 N N . ALA A 1 283 ? -19.297 10.211 3.691 1 84 283 ALA A N 1
ATOM 2190 C CA . ALA A 1 283 ? -19.422 10.68 2.316 1 84 283 ALA A CA 1
ATOM 2191 C C . ALA A 1 283 ? -18.203 10.312 1.495 1 84 283 ALA A C 1
ATOM 2193 O O . ALA A 1 283 ? -17.125 10.078 2.051 1 84 283 ALA A O 1
ATOM 2194 N N . GLN A 1 284 ? -18.391 10.148 0.241 1 85 284 GLN A N 1
ATOM 2195 C CA . GLN A 1 284 ? -17.297 9.961 -0.708 1 85 284 GLN A CA 1
ATOM 2196 C C . GLN A 1 284 ? -16.984 11.25 -1.464 1 85 284 GLN A C 1
ATOM 2198 O O . GLN A 1 284 ? -17.906 11.938 -1.922 1 85 284 GLN A O 1
ATOM 2203 N N . GLU A 1 285 ? -15.742 11.609 -1.402 1 77.25 285 GLU A N 1
ATOM 2204 C CA . GLU A 1 285 ? -15.273 12.75 -2.176 1 77.25 285 GLU A CA 1
ATOM 2205 C C . GLU A 1 285 ? -14.336 12.312 -3.297 1 77.25 285 GLU A C 1
ATOM 2207 O O . GLU A 1 285 ? -13.438 11.5 -3.076 1 77.25 285 GLU A O 1
ATOM 2212 N N . ASN A 1 286 ? -14.562 12.789 -4.473 1 77.12 286 ASN A N 1
ATOM 2213 C CA . ASN A 1 286 ? -13.742 12.43 -5.625 1 77.12 286 ASN A CA 1
ATOM 2214 C C . ASN A 1 286 ? -12.812 13.57 -6.027 1 77.12 286 ASN A C 1
ATOM 2216 O O . ASN A 1 286 ? -13.227 14.727 -6.086 1 77.12 286 ASN A O 1
ATOM 2220 N N . TYR A 1 287 ? -11.57 13.234 -6.137 1 65.94 287 TYR A N 1
ATOM 2221 C CA . TYR A 1 287 ? -10.57 14.18 -6.633 1 65.94 287 TYR A CA 1
ATOM 2222 C C . TYR A 1 287 ? -10.398 14.047 -8.141 1 65.94 287 TYR A C 1
ATOM 2224 O O . TYR A 1 287 ? -10.93 13.125 -8.758 1 65.94 287 TYR A O 1
ATOM 2232 N N . ASP A 1 288 ? -9.773 14.984 -8.812 1 57.12 288 ASP A N 1
ATOM 2233 C CA . ASP A 1 288 ? -9.633 15.086 -10.266 1 57.12 288 ASP A CA 1
ATOM 2234 C C . ASP A 1 288 ? -8.953 13.844 -10.844 1 57.12 288 ASP A C 1
ATOM 2236 O O . ASP A 1 288 ? -9.242 13.445 -11.969 1 57.12 288 ASP A O 1
ATOM 2240 N N . ASN A 1 289 ? -8.133 13.172 -10.211 1 64.44 289 ASN A N 1
ATOM 2241 C CA . ASN A 1 289 ? -7.43 12.016 -10.75 1 64.44 289 ASN A CA 1
ATOM 2242 C C . ASN A 1 289 ? -8.156 10.719 -10.422 1 64.44 289 ASN A C 1
ATOM 2244 O O . ASN A 1 289 ? -7.531 9.664 -10.305 1 64.44 289 ASN A O 1
ATOM 2248 N N . ASP A 1 290 ? -9.492 10.805 -10.258 1 76.5 290 ASP A N 1
ATOM 2249 C CA . ASP A 1 290 ? -10.359 9.664 -9.969 1 76.5 290 ASP A CA 1
ATOM 2250 C C . ASP A 1 290 ? -10.047 9.055 -8.609 1 76.5 290 ASP A C 1
ATOM 2252 O O . ASP A 1 290 ? -10.312 7.879 -8.367 1 76.5 290 ASP A O 1
ATOM 2256 N N . LEU A 1 291 ? -9.391 9.836 -7.902 1 85 291 LEU A N 1
ATOM 2257 C CA . LEU A 1 291 ? -9.125 9.414 -6.531 1 85 291 LEU A CA 1
ATOM 2258 C C . LEU A 1 291 ? -10.352 9.648 -5.648 1 85 291 LEU A C 1
ATOM 2260 O O . LEU A 1 291 ? -10.867 10.766 -5.582 1 85 291 LEU A O 1
ATOM 2264 N N . ALA A 1 292 ? -10.883 8.586 -5.113 1 87.94 292 ALA A N 1
ATOM 2265 C CA . ALA A 1 292 ? -12.008 8.664 -4.18 1 87.94 292 ALA A CA 1
ATOM 2266 C C . ALA A 1 292 ? -11.523 8.617 -2.734 1 87.94 292 ALA A C 1
ATOM 2268 O O . ALA A 1 292 ? -10.773 7.715 -2.354 1 87.94 292 ALA A O 1
ATOM 2269 N N . VAL A 1 293 ? -11.891 9.594 -1.97 1 89.38 293 VAL A N 1
ATOM 2270 C CA . VAL A 1 293 ? -11.508 9.641 -0.562 1 89.38 293 VAL A CA 1
ATOM 2271 C C . VAL A 1 293 ? -12.758 9.734 0.309 1 89.38 293 VAL A C 1
ATOM 2273 O O . VAL A 1 293 ? -13.789 10.258 -0.127 1 89.38 293 VAL A O 1
ATOM 2276 N N . VAL A 1 294 ? -12.664 9.133 1.458 1 90.56 294 VAL A N 1
ATOM 2277 C CA . VAL A 1 294 ? -13.805 9.141 2.369 1 90.56 294 VAL A CA 1
ATOM 2278 C C . VAL A 1 294 ? -13.742 10.375 3.266 1 90.56 294 VAL A C 1
ATOM 2280 O O . VAL A 1 294 ? -12.656 10.867 3.572 1 90.56 294 VAL A O 1
ATOM 2283 N N . ASN A 1 295 ? -14.836 10.891 3.537 1 82.31 295 ASN A N 1
ATOM 2284 C CA . ASN A 1 295 ? -15.023 12.008 4.457 1 82.31 295 ASN A CA 1
ATOM 2285 C C . ASN A 1 295 ? -16.328 11.875 5.238 1 82.31 295 ASN A C 1
ATOM 2287 O O . ASN A 1 295 ? -16.953 10.812 5.227 1 82.31 295 ASN A O 1
ATOM 2291 N N . GLY A 1 296 ? -16.656 12.797 6.137 1 75.12 296 GLY A N 1
ATOM 2292 C CA . GLY A 1 296 ? -17.906 12.82 6.898 1 75.12 296 GLY A CA 1
ATOM 2293 C C . GLY A 1 296 ? -18.594 14.172 6.871 1 75.12 296 GLY A C 1
ATOM 2294 O O . GLY A 1 296 ? -17.969 15.195 6.586 1 75.12 296 GLY A O 1
ATOM 2295 N N . HIS A 1 297 ? -19.891 14.086 7.012 1 72.06 297 HIS A N 1
ATOM 2296 C CA . HIS A 1 297 ? -20.656 15.328 7.109 1 72.06 297 HIS A CA 1
ATOM 2297 C C . HIS A 1 297 ? -21.891 15.148 7.977 1 72.06 297 HIS A C 1
ATOM 2299 O O . HIS A 1 297 ? -22.312 14.016 8.25 1 72.06 297 HIS A O 1
ATOM 2305 N N . SER A 1 298 ? -22.344 16.219 8.578 1 66.69 298 SER A N 1
ATOM 2306 C CA . SER A 1 298 ? -23.562 16.234 9.367 1 66.69 298 SER A CA 1
ATOM 2307 C C . SER A 1 298 ? -24.578 17.219 8.797 1 66.69 298 SER A C 1
ATOM 2309 O O . SER A 1 298 ? -24.203 18.312 8.352 1 66.69 298 SER A O 1
ATOM 2311 N N . PHE A 1 299 ? -25.797 16.672 8.672 1 59.62 299 PHE A N 1
ATOM 2312 C CA . PHE A 1 299 ? -26.891 17.547 8.258 1 59.62 299 PHE A CA 1
ATOM 2313 C C . PHE A 1 299 ? -27.594 18.141 9.469 1 59.62 299 PHE A C 1
ATOM 2315 O O . PHE A 1 299 ? -27.656 17.5 10.531 1 59.62 299 PHE A O 1
ATOM 2322 N N . LYS A 1 300 ? -28.125 19.359 9.336 1 58.12 300 LYS A N 1
ATOM 2323 C CA . LYS A 1 300 ? -28.844 20 10.422 1 58.12 300 LYS A CA 1
ATOM 2324 C C . LYS A 1 300 ? -30.156 19.297 10.711 1 58.12 300 LYS A C 1
ATOM 2326 O O . LYS A 1 300 ? -30.516 19.062 11.867 1 58.12 300 LYS A O 1
ATOM 2331 N N . GLU A 1 301 ? -30.844 18.922 9.766 1 67.25 301 GLU A N 1
ATOM 2332 C CA . GLU A 1 301 ? -32.219 18.422 9.945 1 67.25 301 GLU A CA 1
ATOM 2333 C C . GLU A 1 301 ? -32.25 16.891 9.859 1 67.25 301 GLU A C 1
ATOM 2335 O O . GLU A 1 301 ? -33.25 16.266 10.234 1 67.25 301 GLU A O 1
ATOM 2340 N N . LYS A 1 302 ? -31.297 16.234 9.312 1 76.81 302 LYS A N 1
ATOM 2341 C CA . LYS A 1 302 ? -31.25 14.781 9.156 1 76.81 302 LYS A CA 1
ATOM 2342 C C . LYS A 1 302 ? -30.125 14.172 9.992 1 76.81 302 LYS A C 1
ATOM 2344 O O . LYS A 1 302 ? -28.984 14.625 9.938 1 76.81 302 LYS A O 1
ATOM 2349 N N . LYS A 1 303 ? -30.562 13.289 10.859 1 86.56 303 LYS A N 1
ATOM 2350 C CA . LYS A 1 303 ? -29.578 12.617 11.703 1 86.56 303 LYS A CA 1
ATOM 2351 C C . LYS A 1 303 ? -29.609 11.102 11.477 1 86.56 303 LYS A C 1
ATOM 2353 O O . LYS A 1 303 ? -30.672 10.523 11.258 1 86.56 303 LYS A O 1
ATOM 2358 N N . SER A 1 304 ? -28.5 10.5 11.445 1 91.06 304 SER A N 1
ATOM 2359 C CA . SER A 1 304 ? -28.391 9.047 11.391 1 91.06 304 SER A CA 1
ATOM 2360 C C . SER A 1 304 ? -28.297 8.445 12.789 1 91.06 304 SER A C 1
ATOM 2362 O O . SER A 1 304 ? -28.281 9.18 13.789 1 91.06 304 SER A O 1
ATOM 2364 N N . GLU A 1 305 ? -28.266 7.148 12.852 1 92.94 305 GLU A N 1
ATOM 2365 C CA . GLU A 1 305 ? -28.141 6.438 14.125 1 92.94 305 GLU A CA 1
ATOM 2366 C C . GLU A 1 305 ? -26.688 6.188 14.477 1 92.94 305 GLU A C 1
ATOM 2368 O O . GLU A 1 305 ? -26.375 5.492 15.453 1 92.94 305 GLU A O 1
ATOM 2373 N N . ASN A 1 306 ? -25.844 6.77 13.648 1 95.38 306 ASN A N 1
ATOM 2374 C CA . ASN A 1 306 ? -24.406 6.5 13.82 1 95.38 306 ASN A CA 1
ATOM 2375 C C . ASN A 1 306 ? -23.625 7.781 14.07 1 95.38 306 ASN A C 1
ATOM 2377 O O . ASN A 1 306 ? -24.125 8.883 13.805 1 95.38 306 ASN A O 1
ATOM 2381 N N . THR A 1 307 ? -22.516 7.684 14.727 1 93.88 307 THR A N 1
ATOM 2382 C CA . THR A 1 307 ? -21.469 8.695 14.797 1 93.88 307 THR A CA 1
ATOM 2383 C C . THR A 1 307 ? -20.266 8.289 13.953 1 93.88 307 THR A C 1
ATOM 2385 O O . THR A 1 307 ? -19.875 7.121 13.938 1 93.88 307 THR A O 1
ATOM 2388 N N . ASN A 1 308 ? -19.734 9.188 13.211 1 93.88 308 ASN A N 1
ATOM 2389 C CA . ASN A 1 308 ? -18.531 8.875 12.461 1 93.88 308 ASN A CA 1
ATOM 2390 C C . ASN A 1 308 ? -17.422 9.898 12.719 1 93.88 308 ASN A C 1
ATOM 2392 O O . ASN A 1 308 ? -17.703 11.039 13.086 1 93.88 308 ASN A O 1
ATOM 2396 N N . LEU A 1 309 ? -16.188 9.477 12.633 1 93.81 309 LEU A N 1
ATOM 2397 C CA . LEU A 1 309 ? -14.992 10.312 12.766 1 93.81 309 LEU A CA 1
ATOM 2398 C C . LEU A 1 309 ? -13.828 9.719 11.992 1 93.81 309 LEU A C 1
ATOM 2400 O O . LEU A 1 309 ? -13.844 8.539 11.633 1 93.81 309 LEU A O 1
ATOM 2404 N N . ALA A 1 310 ? -12.844 10.547 11.711 1 94.56 310 ALA A N 1
ATOM 2405 C CA . ALA A 1 310 ? -11.656 10.062 11.023 1 94.56 310 ALA A CA 1
ATOM 2406 C C . ALA A 1 310 ? -10.547 9.719 12.016 1 94.56 310 ALA A C 1
ATOM 2408 O O . ALA A 1 310 ? -10.438 10.352 13.07 1 94.56 310 ALA A O 1
ATOM 2409 N N . ILE A 1 311 ? -9.828 8.719 11.805 1 96.81 311 ILE A N 1
ATOM 2410 C CA . ILE A 1 311 ? -8.562 8.406 12.445 1 96.81 311 ILE A CA 1
ATOM 2411 C C . ILE A 1 311 ? -7.422 8.555 11.438 1 96.81 311 ILE A C 1
ATOM 2413 O O . ILE A 1 311 ? -7.379 7.836 10.43 1 96.81 311 ILE A O 1
ATOM 2417 N N . LEU A 1 312 ? -6.508 9.453 11.703 1 95.62 312 LEU A N 1
ATOM 2418 C CA . LEU A 1 312 ? -5.477 9.828 10.742 1 95.62 312 LEU A CA 1
ATOM 2419 C C . LEU A 1 312 ? -4.086 9.578 11.312 1 95.62 312 LEU A C 1
ATOM 2421 O O . LEU A 1 312 ? -3.822 9.898 12.477 1 95.62 312 LEU A O 1
ATOM 2425 N N . VAL A 1 313 ? -3.254 8.969 10.508 1 97 313 VAL A N 1
ATOM 2426 C CA . VAL A 1 313 ? -1.849 8.742 10.836 1 97 313 VAL A CA 1
ATOM 2427 C C . VAL A 1 313 ? -0.97 9.695 10.031 1 97 313 VAL A C 1
ATOM 2429 O O . VAL A 1 313 ? -1.024 9.711 8.805 1 97 313 VAL A O 1
ATOM 2432 N N . SER A 1 314 ? -0.156 10.453 10.688 1 93.12 314 SER A N 1
ATOM 2433 C CA . SER A 1 314 ? 0.694 11.43 10.023 1 93.12 314 SER A CA 1
ATOM 2434 C C . SER A 1 314 ? 1.998 10.805 9.547 1 93.12 314 SER A C 1
ATOM 2436 O O . SER A 1 314 ? 2.65 10.07 10.297 1 93.12 314 SER A O 1
ATOM 2438 N N . HIS A 1 315 ? 2.324 11.031 8.32 1 92 315 HIS A N 1
ATOM 2439 C CA . HIS A 1 315 ? 3.564 10.555 7.719 1 92 315 HIS A CA 1
ATOM 2440 C C . HIS A 1 315 ? 4.406 11.711 7.203 1 92 315 HIS A C 1
ATOM 2442 O O . HIS A 1 315 ? 3.877 12.641 6.582 1 92 315 HIS A O 1
ATOM 2448 N N . ASN A 1 316 ? 5.629 11.656 7.465 1 85.81 316 ASN A N 1
ATOM 2449 C CA . ASN A 1 316 ? 6.621 12.586 6.941 1 85.81 316 ASN A CA 1
ATOM 2450 C C . ASN A 1 316 ? 7.742 11.852 6.203 1 85.81 316 ASN A C 1
ATOM 2452 O O . ASN A 1 316 ? 8.156 10.773 6.613 1 85.81 316 ASN A O 1
ATOM 2456 N N . PHE A 1 317 ? 8.062 12.359 5.102 1 82.06 317 PHE A N 1
ATOM 2457 C CA . PHE A 1 317 ? 9.133 11.773 4.305 1 82.06 317 PHE A CA 1
ATOM 2458 C C . PHE A 1 317 ? 10.234 12.797 4.039 1 82.06 317 PHE A C 1
ATOM 2460 O O . PHE A 1 317 ? 9.953 13.938 3.666 1 82.06 317 PHE A O 1
ATOM 2467 N N . THR A 1 318 ? 11.43 12.469 4.277 1 73.56 318 THR A N 1
ATOM 2468 C CA . THR A 1 318 ? 12.531 13.414 4.078 1 73.56 318 THR A CA 1
ATOM 2469 C C . THR A 1 318 ? 13.5 12.898 3.02 1 73.56 318 THR A C 1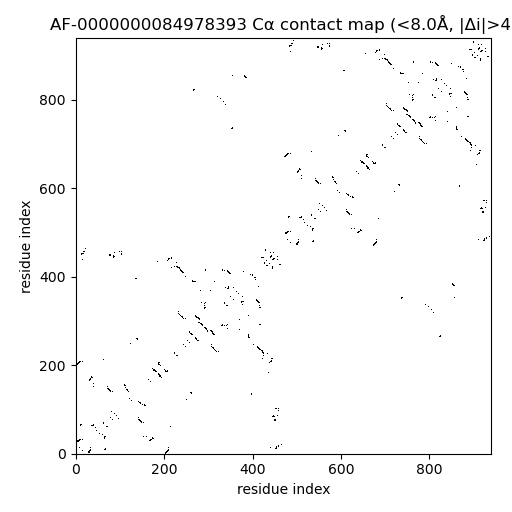
ATOM 2471 O O . THR A 1 318 ? 13.828 13.609 2.072 1 73.56 318 THR A O 1
ATOM 2474 N N . GLU A 1 319 ? 14.125 11.82 3.125 1 75.81 319 GLU A N 1
ATOM 2475 C CA . GLU A 1 319 ? 15.062 11.195 2.197 1 75.81 319 GLU A CA 1
ATOM 2476 C C . GLU A 1 319 ? 14.984 9.68 2.26 1 75.81 319 GLU A C 1
ATOM 2478 O O . GLU A 1 319 ? 14.695 9.109 3.314 1 75.81 319 GLU A O 1
ATOM 2483 N N . PRO A 1 320 ? 15.266 9.141 1.11 1 74.81 320 PRO A N 1
ATOM 2484 C CA . PRO A 1 320 ? 15.508 9.727 -0.208 1 74.81 320 PRO A CA 1
ATOM 2485 C C . PRO A 1 320 ? 14.227 10.18 -0.9 1 74.81 320 PRO A C 1
ATOM 2487 O O . PRO A 1 320 ? 14.273 10.93 -1.875 1 74.81 320 PRO A O 1
ATOM 2490 N N . PHE A 1 321 ? 13.148 9.75 -0.399 1 78.75 321 PHE A N 1
ATOM 2491 C CA . PHE A 1 321 ? 11.852 10.086 -0.969 1 78.75 321 PHE A CA 1
ATOM 2492 C C . PHE A 1 321 ? 11.266 11.312 -0.281 1 78.75 321 PHE A C 1
ATOM 2494 O O . PHE A 1 321 ? 11.258 11.398 0.948 1 78.75 321 PHE A O 1
ATOM 2501 N N . ASN A 1 322 ? 10.766 12.258 -1.162 1 76.81 322 ASN A N 1
ATOM 2502 C CA . ASN A 1 322 ? 10.273 13.492 -0.55 1 76.81 322 ASN A CA 1
ATOM 2503 C C . ASN A 1 322 ? 8.992 13.969 -1.218 1 76.81 322 ASN A C 1
ATOM 2505 O O . ASN A 1 322 ? 8.781 15.172 -1.38 1 76.81 322 ASN A O 1
ATOM 2509 N N . GLN A 1 323 ? 8.203 13.016 -1.651 1 81.38 323 GLN A N 1
ATOM 2510 C CA . GLN A 1 323 ? 6.93 13.359 -2.281 1 81.38 323 GLN A CA 1
ATOM 2511 C C . GLN A 1 323 ? 5.754 12.758 -1.521 1 81.38 323 GLN A C 1
ATOM 2513 O O . GLN A 1 323 ? 5.055 11.891 -2.045 1 81.38 323 GLN A O 1
ATOM 2518 N N . PRO A 1 324 ? 5.453 13.344 -0.403 1 85.19 324 PRO A N 1
ATOM 2519 C CA . PRO A 1 324 ? 4.43 12.773 0.473 1 85.19 324 PRO A CA 1
ATOM 2520 C C . PRO A 1 324 ? 3.047 12.742 -0.174 1 85.19 324 PRO A C 1
ATOM 2522 O O . PRO A 1 324 ? 2.279 11.797 0.036 1 85.19 324 PRO A O 1
ATOM 2525 N N . ILE A 1 325 ? 2.738 13.773 -0.911 1 82.44 325 ILE A N 1
ATOM 2526 C CA . ILE A 1 325 ? 1.423 13.836 -1.538 1 82.44 325 ILE A CA 1
ATOM 2527 C C . ILE A 1 325 ? 1.278 12.695 -2.549 1 82.44 325 ILE A C 1
ATOM 2529 O O . ILE A 1 325 ? 0.255 12.016 -2.576 1 82.44 325 ILE A O 1
ATOM 2533 N N . ALA A 1 326 ? 2.314 12.523 -3.354 1 84.62 326 ALA A N 1
ATOM 2534 C CA . ALA A 1 326 ? 2.299 11.422 -4.32 1 84.62 326 ALA A CA 1
ATOM 2535 C C . ALA A 1 326 ? 2.148 10.078 -3.617 1 84.62 326 ALA A C 1
ATOM 2537 O O . ALA A 1 326 ? 1.451 9.188 -4.109 1 84.62 326 ALA A O 1
ATOM 2538 N N . TYR A 1 327 ? 2.832 9.969 -2.553 1 92 327 TYR A N 1
ATOM 2539 C CA . TYR A 1 327 ? 2.738 8.766 -1.736 1 92 327 TYR A CA 1
ATOM 2540 C C . TYR A 1 327 ? 1.297 8.508 -1.316 1 92 327 TYR A C 1
ATOM 2542 O O . TYR A 1 327 ? 0.772 7.41 -1.527 1 92 327 TYR A O 1
ATOM 2550 N N . ALA A 1 328 ? 0.667 9.484 -0.754 1 91.19 328 ALA A N 1
ATOM 2551 C CA . ALA A 1 328 ? -0.703 9.344 -0.27 1 91.19 328 ALA A CA 1
ATOM 2552 C C . ALA A 1 328 ? -1.663 9.055 -1.421 1 91.19 328 ALA A C 1
ATOM 2554 O O . ALA A 1 328 ? -2.592 8.25 -1.275 1 91.19 328 ALA A O 1
ATOM 2555 N N . GLN A 1 329 ? -1.454 9.688 -2.463 1 88.25 329 GLN A N 1
ATOM 2556 C CA . GLN A 1 329 ? -2.291 9.453 -3.635 1 88.25 329 GLN A CA 1
ATOM 2557 C C . GLN A 1 329 ? -2.174 8.016 -4.117 1 88.25 329 GLN A C 1
ATOM 2559 O O . GLN A 1 329 ? -3.174 7.391 -4.488 1 88.25 329 GLN A O 1
ATOM 2564 N N . LYS A 1 330 ? -0.986 7.492 -4.156 1 91.75 330 LYS A N 1
ATOM 2565 C CA . LYS A 1 330 ? -0.774 6.117 -4.59 1 91.75 330 LYS A CA 1
ATOM 2566 C C . LYS A 1 330 ? -1.461 5.133 -3.648 1 91.75 330 LYS A C 1
ATOM 2568 O O . LYS A 1 330 ? -2.037 4.137 -4.094 1 91.75 330 LYS A O 1
ATOM 2573 N N . VAL A 1 331 ? -1.341 5.375 -2.359 1 94.75 331 VAL A N 1
ATOM 2574 C CA . VAL A 1 331 ? -2.053 4.555 -1.387 1 94.75 331 VAL A CA 1
ATOM 2575 C C . VAL A 1 331 ? -3.553 4.598 -1.672 1 94.75 331 VAL A C 1
ATOM 2577 O O . VAL A 1 331 ? -4.227 3.564 -1.642 1 94.75 331 VAL A O 1
ATOM 2580 N N . GLY A 1 332 ? -4.062 5.805 -1.917 1 93.81 332 GLY A N 1
ATOM 2581 C CA . GLY A 1 332 ? -5.473 5.969 -2.236 1 93.81 332 GLY A CA 1
ATOM 2582 C C . GLY A 1 332 ? -5.891 5.219 -3.484 1 93.81 332 GLY A C 1
ATOM 2583 O O . GLY A 1 332 ? -6.938 4.566 -3.502 1 93.81 332 GLY A O 1
ATOM 2584 N N . GLU A 1 333 ? -5.09 5.301 -4.504 1 91.5 333 GLU A N 1
ATOM 2585 C CA . GLU A 1 333 ? -5.375 4.609 -5.758 1 91.5 333 GLU A CA 1
ATOM 2586 C C . GLU A 1 333 ? -5.438 3.098 -5.555 1 91.5 333 GLU A C 1
ATOM 2588 O O . GLU A 1 333 ? -6.301 2.424 -6.121 1 91.5 333 GLU A O 1
ATOM 2593 N N . LEU A 1 334 ? -4.508 2.588 -4.828 1 93.06 334 LEU A N 1
ATOM 2594 C CA . LEU A 1 334 ? -4.477 1.158 -4.539 1 93.06 334 LEU A CA 1
ATOM 2595 C C . LEU A 1 334 ? -5.742 0.72 -3.814 1 93.06 334 LEU A C 1
ATOM 2597 O O . LEU A 1 334 ? -6.316 -0.322 -4.133 1 93.06 334 LEU A O 1
ATOM 2601 N N . THR A 1 335 ? -6.184 1.485 -2.848 1 93.56 335 THR A N 1
ATOM 2602 C CA . THR A 1 335 ? -7.398 1.177 -2.104 1 93.56 335 THR A CA 1
ATOM 2603 C C . THR A 1 335 ? -8.617 1.241 -3.014 1 93.56 335 THR A C 1
ATOM 2605 O O . THR A 1 335 ? -9.492 0.371 -2.955 1 93.56 335 THR A O 1
ATOM 2608 N N . ASN A 1 336 ? -8.688 2.291 -3.83 1 92.69 336 ASN A N 1
ATOM 2609 C CA . ASN A 1 336 ? -9.828 2.486 -4.723 1 92.69 336 ASN A CA 1
ATOM 2610 C C . ASN A 1 336 ? -9.93 1.368 -5.754 1 92.69 336 ASN A C 1
ATOM 2612 O O . ASN A 1 336 ? -11.031 0.998 -6.168 1 92.69 336 ASN A O 1
ATOM 2616 N N . MET A 1 337 ? -8.789 0.898 -6.18 1 89.25 337 MET A N 1
ATOM 2617 C CA . MET A 1 337 ? -8.773 -0.209 -7.133 1 89.25 337 MET A CA 1
ATOM 2618 C C . MET A 1 337 ? -9.531 -1.412 -6.586 1 89.25 337 MET A C 1
ATOM 2620 O O . MET A 1 337 ? -10.273 -2.07 -7.316 1 89.25 337 MET A O 1
ATOM 2624 N N . LEU A 1 338 ? -9.359 -1.732 -5.367 1 91.62 338 LEU A N 1
ATOM 2625 C CA . LEU A 1 338 ? -9.969 -2.902 -4.746 1 91.62 338 LEU A CA 1
ATOM 2626 C C . LEU A 1 338 ? -11.477 -2.715 -4.594 1 91.62 338 LEU A C 1
ATOM 2628 O O . LEU A 1 338 ? -12.227 -3.691 -4.504 1 91.62 338 LEU A O 1
ATOM 2632 N N . GLY A 1 339 ? -11.898 -1.474 -4.52 1 89.38 339 GLY A N 1
ATOM 2633 C CA . GLY A 1 339 ? -13.312 -1.16 -4.406 1 89.38 339 GLY A CA 1
ATOM 2634 C C . GLY A 1 339 ? -13.961 -0.828 -5.738 1 89.38 339 GLY A C 1
ATOM 2635 O O . GLY A 1 339 ? -15.125 -0.43 -5.785 1 89.38 339 GLY A O 1
ATOM 2636 N N . ALA A 1 340 ? -13.18 -0.995 -6.824 1 82.06 340 ALA A N 1
ATOM 2637 C CA . ALA A 1 340 ? -13.656 -0.655 -8.164 1 82.06 340 ALA A CA 1
ATOM 2638 C C . ALA A 1 340 ? -14.18 0.775 -8.211 1 82.06 340 ALA A C 1
ATOM 2640 O O . ALA A 1 340 ? -15.281 1.021 -8.719 1 82.06 340 ALA A O 1
ATOM 2641 N N . GLY A 1 341 ? -13.492 1.682 -7.539 1 79.31 341 GLY A N 1
ATOM 2642 C CA . GLY A 1 341 ? -13.828 3.096 -7.559 1 79.31 341 GLY A CA 1
ATOM 2643 C C . GLY A 1 341 ? -14.711 3.516 -6.398 1 79.31 341 GLY A C 1
ATOM 2644 O O . GLY A 1 341 ? -14.867 4.707 -6.133 1 79.31 341 GLY A O 1
ATOM 2645 N N . HIS A 1 342 ? -15.281 2.559 -5.676 1 86.5 342 HIS A N 1
ATOM 2646 C CA . HIS A 1 342 ? -16.094 2.85 -4.5 1 86.5 342 HIS A CA 1
ATOM 2647 C C . HIS A 1 342 ? -15.258 2.777 -3.225 1 86.5 342 HIS A C 1
ATOM 2649 O O . HIS A 1 342 ? -14.203 2.135 -3.199 1 86.5 342 HIS A O 1
ATOM 2655 N N . ILE A 1 343 ? -15.758 3.471 -2.252 1 92.94 343 ILE A N 1
ATOM 2656 C CA . ILE A 1 343 ? -15.102 3.418 -0.948 1 92.94 343 ILE A CA 1
ATOM 2657 C C . ILE A 1 343 ? -15.305 2.039 -0.326 1 92.94 343 ILE A C 1
ATOM 2659 O O . ILE A 1 343 ? -16.422 1.503 -0.336 1 92.94 343 ILE A O 1
ATOM 2663 N N . LEU A 1 344 ? -14.234 1.443 0.138 1 95.25 344 LEU A N 1
ATOM 2664 C CA . LEU A 1 344 ? -14.32 0.16 0.826 1 95.25 344 LEU A CA 1
ATOM 2665 C C . LEU A 1 344 ? -14.719 0.351 2.285 1 95.25 344 LEU A C 1
ATOM 2667 O O . LEU A 1 344 ? -14.305 1.315 2.928 1 95.25 344 LEU A O 1
ATOM 2671 N N . VAL A 1 345 ? -15.539 -0.521 2.76 1 97.06 345 VAL A N 1
ATOM 2672 C CA . VAL A 1 345 ? -15.891 -0.559 4.176 1 97.06 345 VAL A CA 1
ATOM 2673 C C . VAL A 1 345 ? -15.633 -1.955 4.734 1 97.06 345 VAL A C 1
ATOM 2675 O O . VAL A 1 345 ? -15.891 -2.957 4.066 1 97.06 345 VAL A O 1
ATOM 2678 N N . GLN A 1 346 ? -15.016 -2.035 5.863 1 98 346 GLN A N 1
ATOM 2679 C CA . GLN A 1 346 ? -14.727 -3.291 6.543 1 98 346 GLN A CA 1
ATOM 2680 C C . GLN A 1 346 ? -15.008 -3.186 8.039 1 98 346 GLN A C 1
ATOM 2682 O O . GLN A 1 346 ? -14.711 -2.164 8.664 1 98 346 GLN A O 1
ATOM 2687 N N . ARG A 1 347 ? -15.641 -4.234 8.648 1 98.12 347 ARG A N 1
ATOM 2688 C CA . ARG A 1 347 ? -15.867 -4.281 10.094 1 98.12 347 ARG A CA 1
ATOM 2689 C C . ARG A 1 347 ? -14.555 -4.457 10.844 1 98.12 347 ARG A C 1
ATOM 2691 O O . ARG A 1 347 ? -13.68 -5.219 10.414 1 98.12 347 ARG A O 1
ATOM 2698 N N . TYR A 1 348 ? -14.445 -3.74 11.93 1 98.25 348 TYR A N 1
ATOM 2699 C CA . TYR A 1 348 ? -13.234 -3.795 12.75 1 98.25 348 TYR A CA 1
ATOM 2700 C C . TYR A 1 348 ? -12.953 -5.219 13.211 1 98.25 348 TYR A C 1
ATOM 2702 O O . TYR A 1 348 ? -11.812 -5.684 13.141 1 98.25 348 TYR A O 1
ATOM 2710 N N . GLY A 1 349 ? -13.953 -5.906 13.695 1 97.25 349 GLY A N 1
ATOM 2711 C CA . GLY A 1 349 ? -13.781 -7.281 14.133 1 97.25 349 GLY A CA 1
ATOM 2712 C C . GLY A 1 349 ? -13.234 -8.195 13.047 1 97.25 349 GLY A C 1
ATOM 2713 O O . GLY A 1 349 ? -12.445 -9.094 13.328 1 97.25 349 GLY A O 1
ATOM 2714 N N . ASP A 1 350 ? -13.695 -7.98 11.836 1 97.5 350 ASP A N 1
ATOM 2715 C CA . ASP A 1 350 ? -13.227 -8.797 10.727 1 97.5 350 ASP A CA 1
ATOM 2716 C C . ASP A 1 350 ? -11.742 -8.562 10.453 1 97.5 350 ASP A C 1
ATOM 2718 O O . ASP A 1 350 ? -11.023 -9.477 10.047 1 97.5 350 ASP A O 1
ATOM 2722 N N . ILE A 1 351 ? -11.25 -7.352 10.586 1 97.44 351 ILE A N 1
ATOM 2723 C CA . ILE A 1 351 ? -9.828 -7.047 10.453 1 97.44 351 ILE A CA 1
ATOM 2724 C C . ILE A 1 351 ? -9.031 -7.859 11.477 1 97.44 351 ILE A C 1
ATOM 2726 O O . ILE A 1 351 ? -8.023 -8.477 11.125 1 97.44 351 ILE A O 1
ATOM 2730 N N . LEU A 1 352 ? -9.477 -7.906 12.742 1 96.81 352 LEU A N 1
ATOM 2731 C CA . LEU A 1 352 ? -8.789 -8.648 13.797 1 96.81 352 LEU A CA 1
ATOM 2732 C C . LEU A 1 352 ? -8.812 -10.141 13.508 1 96.81 352 LEU A C 1
ATOM 2734 O O . LEU A 1 352 ? -7.848 -10.852 13.812 1 96.81 352 LEU A O 1
ATOM 2738 N N . ASP A 1 353 ? -9.922 -10.562 12.867 1 96 353 ASP A N 1
ATOM 2739 C CA . ASP A 1 353 ? -10.078 -11.977 12.547 1 96 353 ASP A CA 1
ATOM 2740 C C . ASP A 1 353 ? -9.297 -12.344 11.281 1 96 353 ASP A C 1
ATOM 2742 O O . ASP A 1 353 ? -9.203 -13.516 10.922 1 96 353 ASP A O 1
ATOM 2746 N N . GLY A 1 354 ? -8.82 -11.375 10.609 1 95.31 354 GLY A N 1
ATOM 2747 C CA . GLY A 1 354 ? -8.055 -11.625 9.398 1 95.31 354 GLY A CA 1
ATOM 2748 C C . GLY A 1 354 ? -8.914 -12.039 8.219 1 95.31 354 GLY A C 1
ATOM 2749 O O . GLY A 1 354 ? -8.609 -13.016 7.535 1 95.31 354 GLY A O 1
ATOM 2750 N N . LYS A 1 355 ? -9.961 -11.359 8.039 1 93.62 355 LYS A N 1
ATOM 2751 C CA . LYS A 1 355 ? -10.836 -11.672 6.914 1 93.62 355 LYS A CA 1
ATOM 2752 C C . LYS A 1 355 ? -11.469 -10.406 6.348 1 93.62 355 LYS A C 1
ATOM 2754 O O . LYS A 1 355 ? -11.516 -9.375 7.02 1 93.62 355 LYS A O 1
ATOM 2759 N N . ARG A 1 356 ? -11.938 -10.57 5.129 1 93.25 356 ARG A N 1
ATOM 2760 C CA . ARG A 1 356 ? -12.727 -9.5 4.52 1 93.25 356 ARG A CA 1
ATOM 2761 C C . ARG A 1 356 ? -14.125 -9.438 5.121 1 93.25 356 ARG A C 1
ATOM 2763 O O . ARG A 1 356 ? -14.57 -10.383 5.766 1 93.25 356 ARG A O 1
ATOM 2770 N N . THR A 1 357 ? -14.789 -8.305 5.016 1 95.5 357 THR A N 1
ATOM 2771 C CA . THR A 1 357 ? -16.219 -8.242 5.285 1 95.5 357 THR A CA 1
ATOM 2772 C C . THR A 1 357 ? -17.016 -8.547 4.02 1 95.5 357 THR A C 1
ATOM 2774 O O . THR A 1 357 ? -16.734 -7.996 2.953 1 95.5 357 THR A O 1
ATOM 2777 N N . TRP A 1 358 ? -17.922 -9.398 4.141 1 94.12 358 TRP A N 1
ATOM 2778 C CA . TRP A 1 358 ? -18.812 -9.711 3.025 1 94.12 358 TRP A CA 1
ATOM 2779 C C . TRP A 1 358 ? -20.109 -8.906 3.117 1 94.12 358 TRP A C 1
ATOM 2781 O O . TRP A 1 358 ? -20.516 -8.492 4.207 1 94.12 358 TRP A O 1
ATOM 2791 N N . PRO A 1 359 ? -20.75 -8.734 1.939 1 92.25 359 PRO A N 1
ATOM 2792 C CA . PRO A 1 359 ? -21.984 -7.945 1.946 1 92.25 359 PRO A CA 1
ATOM 2793 C C . PRO A 1 359 ? -23.031 -8.5 2.912 1 92.25 359 PRO A C 1
ATOM 2795 O O . PRO A 1 359 ? -23.688 -7.73 3.613 1 92.25 359 PRO A O 1
ATOM 2798 N N . LYS A 1 360 ? -23.141 -9.773 3.002 1 93.38 360 LYS A N 1
ATOM 2799 C CA . LYS A 1 360 ? -24.109 -10.398 3.887 1 93.38 360 LYS A CA 1
ATOM 2800 C C . LYS A 1 360 ? -23.812 -10.086 5.348 1 93.38 360 LYS A C 1
ATOM 2802 O O . LYS A 1 360 ? -24.719 -9.844 6.141 1 93.38 360 LYS A O 1
ATOM 2807 N N . GLU A 1 361 ? -22.594 -10.094 5.711 1 93.62 361 GLU A N 1
ATOM 2808 C CA . GLU A 1 361 ? -22.188 -9.812 7.086 1 93.62 361 GLU A CA 1
ATOM 2809 C C . GLU A 1 361 ? -22.406 -8.344 7.441 1 93.62 361 GLU A C 1
ATOM 2811 O O . GLU A 1 361 ? -22.781 -8.031 8.57 1 93.62 361 GLU A O 1
ATOM 2816 N N . LEU A 1 362 ? -22.109 -7.531 6.465 1 93.5 362 LEU A N 1
ATOM 2817 C CA . LEU A 1 362 ? -22.359 -6.105 6.66 1 93.5 362 LEU A CA 1
ATOM 2818 C C . LEU A 1 362 ? -23.844 -5.828 6.871 1 93.5 362 LEU A C 1
ATOM 2820 O O . LEU A 1 362 ? -24.219 -5.02 7.727 1 93.5 362 LEU A O 1
ATOM 2824 N N . ALA A 1 363 ? -24.672 -6.512 6.176 1 92.19 363 ALA A N 1
ATOM 2825 C CA . ALA A 1 363 ? -26.125 -6.332 6.262 1 92.19 363 ALA A CA 1
ATOM 2826 C C . ALA A 1 363 ? -26.656 -6.816 7.609 1 92.19 363 ALA A C 1
ATOM 2828 O O . ALA A 1 363 ? -27.656 -6.309 8.102 1 92.19 363 ALA A O 1
ATOM 2829 N N . GLN A 1 364 ? -25.953 -7.734 8.25 1 92.44 364 GLN A N 1
ATOM 2830 C CA . GLN A 1 364 ? -26.391 -8.328 9.508 1 92.44 364 GLN A CA 1
ATOM 2831 C C . GLN A 1 364 ? -25.875 -7.527 10.703 1 92.44 364 GLN A C 1
ATOM 2833 O O . GLN A 1 364 ? -26.312 -7.758 11.836 1 92.44 364 GLN A O 1
ATOM 2838 N N . SER A 1 365 ? -25.031 -6.609 10.414 1 92.06 365 SER A N 1
ATOM 2839 C CA . SER A 1 365 ? -24.469 -5.793 11.492 1 92.06 365 SER A CA 1
ATOM 2840 C C . SER A 1 365 ? -25.5 -4.797 12.016 1 92.06 365 SER A C 1
ATOM 2842 O O . SER A 1 365 ? -26.391 -4.367 11.281 1 92.06 365 SER A O 1
ATOM 2844 N N . ASN A 1 366 ? -25.422 -4.445 13.305 1 91.38 366 ASN A N 1
ATOM 2845 C CA . ASN A 1 366 ? -26.281 -3.418 13.883 1 91.38 366 ASN A CA 1
ATOM 2846 C C . ASN A 1 366 ? -25.953 -2.033 13.336 1 91.38 366 ASN A C 1
ATOM 2848 O O . ASN A 1 366 ? -26.828 -1.176 13.219 1 91.38 366 ASN A O 1
ATOM 2852 N N . VAL A 1 367 ? -24.672 -1.868 13.039 1 94.94 367 VAL A N 1
ATOM 2853 C CA . VAL A 1 367 ? -24.25 -0.608 12.43 1 94.94 367 VAL A CA 1
ATOM 2854 C C . VAL A 1 367 ? -24.422 -0.687 10.914 1 94.94 367 VAL A C 1
ATOM 2856 O O . VAL A 1 367 ? -23.734 -1.469 10.25 1 94.94 367 VAL A O 1
ATOM 2859 N N . LYS A 1 368 ? -25.297 0.105 10.414 1 93.75 368 LYS A N 1
ATOM 2860 C CA . LYS A 1 368 ? -25.484 0.183 8.969 1 93.75 368 LYS A CA 1
ATOM 2861 C C . LYS A 1 368 ? -24.688 1.331 8.367 1 93.75 368 LYS A C 1
ATOM 2863 O O . LYS A 1 368 ? -24.734 2.455 8.875 1 93.75 368 LYS A O 1
ATOM 2868 N N . PRO A 1 369 ? -23.969 0.978 7.312 1 94.81 369 PRO A N 1
ATOM 2869 C CA . PRO A 1 369 ? -23.219 2.062 6.68 1 94.81 369 PRO A CA 1
ATOM 2870 C C . PRO A 1 369 ? -24.109 3.215 6.23 1 94.81 369 PRO A C 1
ATOM 2872 O O . PRO A 1 369 ? -25.125 2.992 5.57 1 94.81 369 PRO A O 1
ATOM 2875 N N . THR A 1 370 ? -23.703 4.406 6.582 1 93.81 370 THR A N 1
ATOM 2876 C CA . THR A 1 370 ? -24.469 5.566 6.125 1 93.81 370 THR A CA 1
ATOM 2877 C C . THR A 1 370 ? -24.094 5.918 4.688 1 93.81 370 THR A C 1
ATOM 2879 O O . THR A 1 370 ? -24.859 6.598 3.996 1 93.81 370 THR A O 1
ATOM 2882 N N . LEU A 1 371 ? -22.891 5.59 4.273 1 91.5 371 LEU A N 1
ATOM 2883 C CA . LEU A 1 371 ? -22.531 5.691 2.865 1 91.5 371 LEU A CA 1
ATOM 2884 C C . LEU A 1 371 ? -23.078 4.504 2.078 1 91.5 371 LEU A C 1
ATOM 2886 O O . LEU A 1 371 ? -22.438 3.449 2.016 1 91.5 371 LEU A O 1
ATOM 2890 N N . LYS A 1 372 ? -24.094 4.699 1.383 1 87.62 372 LYS A N 1
ATOM 2891 C CA . LYS A 1 372 ? -24.859 3.615 0.788 1 87.62 372 LYS A CA 1
ATOM 2892 C C . LYS A 1 372 ? -24.094 2.936 -0.335 1 87.62 372 LYS A C 1
ATOM 2894 O O . LYS A 1 372 ? -24.234 1.733 -0.564 1 87.62 372 LYS A O 1
ATOM 2899 N N . ASP A 1 373 ? -23.234 3.643 -0.958 1 89.12 373 ASP A N 1
ATOM 2900 C CA . ASP A 1 373 ? -22.547 3.078 -2.115 1 89.12 373 ASP A CA 1
ATOM 2901 C C . ASP A 1 373 ? -21.203 2.484 -1.717 1 89.12 373 ASP A C 1
ATOM 2903 O O . ASP A 1 373 ? -20.406 2.086 -2.578 1 89.12 373 ASP A O 1
ATOM 2907 N N . ALA A 1 374 ? -20.938 2.473 -0.42 1 92.88 374 ALA A N 1
ATOM 2908 C CA . ALA A 1 374 ? -19.703 1.81 0.029 1 92.88 374 ALA A CA 1
ATOM 2909 C C . ALA A 1 374 ? -19.766 0.31 -0.245 1 92.88 374 ALA A C 1
ATOM 2911 O O . ALA A 1 374 ? -20.844 -0.294 -0.211 1 92.88 374 ALA A O 1
ATOM 2912 N N . VAL A 1 375 ? -18.656 -0.284 -0.569 1 93.06 375 VAL A N 1
ATOM 2913 C CA . VAL A 1 375 ? -18.578 -1.703 -0.901 1 93.06 375 VAL A CA 1
ATOM 2914 C C . VAL A 1 375 ? -17.859 -2.455 0.208 1 93.06 375 VAL A C 1
ATOM 2916 O O . VAL A 1 375 ? -16.734 -2.082 0.593 1 93.06 375 VAL A O 1
ATOM 2919 N N . ALA A 1 376 ? -18.562 -3.506 0.726 1 94.94 376 ALA A N 1
ATOM 2920 C CA . ALA A 1 376 ? -17.906 -4.359 1.72 1 94.94 376 ALA A CA 1
ATOM 2921 C C . ALA A 1 376 ? -16.672 -5.031 1.141 1 94.94 376 ALA A C 1
ATOM 2923 O O . ALA A 1 376 ? -16.688 -5.527 0.011 1 94.94 376 ALA A O 1
ATOM 2924 N N . GLY A 1 377 ? -15.547 -4.977 1.84 1 94.81 377 GLY A N 1
ATOM 2925 C CA . GLY A 1 377 ? -14.32 -5.586 1.343 1 94.81 377 GLY A CA 1
ATOM 2926 C C . GLY A 1 377 ? -13.211 -5.633 2.379 1 94.81 377 GLY A C 1
ATOM 2927 O O . GLY A 1 377 ? -13.477 -5.809 3.57 1 94.81 377 GLY A O 1
ATOM 2928 N N . ASP A 1 378 ? -11.961 -5.699 1.908 1 95.94 378 ASP A N 1
ATOM 2929 C CA . ASP A 1 378 ? -10.773 -5.805 2.748 1 95.94 378 ASP A CA 1
ATOM 2930 C C . ASP A 1 378 ? -9.852 -4.605 2.547 1 95.94 378 ASP A C 1
ATOM 2932 O O . ASP A 1 378 ? -9.016 -4.605 1.644 1 95.94 378 ASP A O 1
ATOM 2936 N N . ILE A 1 379 ? -9.891 -3.631 3.471 1 96.75 379 ILE A N 1
ATOM 2937 C CA . ILE A 1 379 ? -9.078 -2.426 3.33 1 96.75 379 ILE A CA 1
ATOM 2938 C C . ILE A 1 379 ? -7.617 -2.75 3.631 1 96.75 379 ILE A C 1
ATOM 2940 O O . ILE A 1 379 ? -6.715 -2.037 3.188 1 96.75 379 ILE A O 1
ATOM 2944 N N . THR A 1 380 ? -7.352 -3.889 4.352 1 97.12 380 THR A N 1
ATOM 2945 C CA . THR A 1 380 ? -6.004 -4.234 4.797 1 97.12 380 THR A CA 1
ATOM 2946 C C . THR A 1 380 ? -5.164 -4.746 3.631 1 97.12 380 THR A C 1
ATOM 2948 O O . THR A 1 380 ? -3.939 -4.836 3.732 1 97.12 380 THR A O 1
ATOM 2951 N N . ALA A 1 381 ? -5.801 -5.09 2.512 1 95.75 381 ALA A N 1
ATOM 2952 C CA . ALA A 1 381 ? -5.082 -5.531 1.319 1 95.75 381 ALA A CA 1
ATOM 2953 C C . ALA A 1 381 ? -4.43 -4.352 0.604 1 95.75 381 ALA A C 1
ATOM 2955 O O . ALA A 1 381 ? -3.555 -4.539 -0.246 1 95.75 381 ALA A O 1
ATOM 2956 N N . ALA A 1 382 ? -4.824 -3.164 0.976 1 95.62 382 ALA A N 1
ATOM 2957 C CA . ALA A 1 382 ? -4.289 -1.991 0.291 1 95.62 382 ALA A CA 1
ATOM 2958 C C . ALA A 1 382 ? -3.547 -1.079 1.264 1 95.62 382 ALA A C 1
ATOM 2960 O O . ALA A 1 382 ? -2.471 -0.569 0.949 1 95.62 382 ALA A O 1
ATOM 2961 N N . MET A 1 383 ? -4.094 -0.839 2.457 1 97.44 383 MET A N 1
ATOM 2962 C CA . MET A 1 383 ? -3.502 0.073 3.432 1 97.44 383 MET A CA 1
ATOM 2963 C C . MET A 1 383 ? -2.131 -0.422 3.879 1 97.44 383 MET A C 1
ATOM 2965 O O . MET A 1 383 ? -1.964 -1.602 4.195 1 97.44 383 MET A O 1
ATOM 2969 N N . PRO A 1 384 ? -1.146 0.459 3.906 1 97.62 384 PRO A N 1
ATOM 2970 C CA . PRO A 1 384 ? 0.193 0.046 4.332 1 97.62 384 PRO A CA 1
ATOM 2971 C C . PRO A 1 384 ? 0.212 -0.534 5.742 1 97.62 384 PRO A C 1
ATOM 2973 O O . PRO A 1 384 ? -0.54 -0.081 6.609 1 97.62 384 PRO A O 1
ATOM 2976 N N . TYR A 1 385 ? 1.119 -1.435 5.996 1 98.19 385 TYR A N 1
ATOM 2977 C CA . TYR A 1 385 ? 1.266 -2.109 7.277 1 98.19 385 TYR A CA 1
ATOM 2978 C C . TYR A 1 385 ? 1.457 -1.103 8.406 1 98.19 385 TYR A C 1
ATOM 2980 O O . TYR A 1 385 ? 0.804 -1.197 9.445 1 98.19 385 TYR A O 1
ATOM 2988 N N . ARG A 1 386 ? 2.303 -0.143 8.242 1 97.06 386 ARG A N 1
ATOM 2989 C CA . ARG A 1 386 ? 2.617 0.844 9.266 1 97.06 386 ARG A CA 1
ATOM 2990 C C . ARG A 1 386 ? 1.388 1.67 9.633 1 97.06 386 ARG A C 1
ATOM 2992 O O . ARG A 1 386 ? 1.067 1.833 10.812 1 97.06 386 ARG A O 1
ATOM 2999 N N . ALA A 1 387 ? 0.755 2.178 8.617 1 97.31 387 ALA A N 1
ATOM 3000 C CA . ALA A 1 387 ? -0.427 3 8.859 1 97.31 387 ALA A CA 1
ATOM 3001 C C . ALA A 1 387 ? -1.521 2.195 9.555 1 97.31 387 ALA A C 1
ATOM 3003 O O . ALA A 1 387 ? -2.08 2.637 10.562 1 97.31 387 ALA A O 1
ATOM 3004 N N . MET A 1 388 ? -1.813 1.008 9.047 1 97.81 388 MET A N 1
ATOM 3005 C CA . MET A 1 388 ? -2.902 0.187 9.57 1 97.81 388 MET A CA 1
ATOM 3006 C C . MET A 1 388 ? -2.6 -0.273 10.992 1 97.81 388 MET A C 1
ATOM 3008 O O . MET A 1 388 ? -3.504 -0.361 11.828 1 97.81 388 MET A O 1
ATOM 3012 N N . THR A 1 389 ? -1.328 -0.632 11.297 1 97.81 389 THR A N 1
ATOM 3013 C CA . THR A 1 389 ? -0.951 -1.014 12.648 1 97.81 389 THR A CA 1
ATOM 3014 C C . THR A 1 389 ? -1.208 0.132 13.625 1 97.81 389 THR A C 1
ATOM 3016 O O . THR A 1 389 ? -1.75 -0.08 14.711 1 97.81 389 THR A O 1
ATOM 3019 N N . ASN A 1 390 ? -0.799 1.347 13.211 1 98.12 390 ASN A N 1
ATOM 3020 C CA . ASN A 1 390 ? -1.058 2.518 14.047 1 98.12 390 ASN A CA 1
ATOM 3021 C C . ASN A 1 390 ? -2.553 2.719 14.281 1 98.12 390 ASN A C 1
ATOM 3023 O O . ASN A 1 390 ? -2.973 3.027 15.398 1 98.12 390 ASN A O 1
ATOM 3027 N N . ILE A 1 391 ? -3.33 2.551 13.258 1 98.31 391 ILE A N 1
ATOM 3028 C CA . ILE A 1 391 ? -4.773 2.768 13.328 1 98.31 391 ILE A CA 1
ATOM 3029 C C . ILE A 1 391 ? -5.398 1.75 14.281 1 98.31 391 ILE A C 1
ATOM 3031 O O . ILE A 1 391 ? -6.18 2.115 15.164 1 98.31 391 ILE A O 1
ATOM 3035 N N . ILE A 1 392 ? -5.062 0.445 14.133 1 98.06 392 ILE A N 1
ATOM 3036 C CA . ILE A 1 392 ? -5.625 -0.631 14.945 1 98.06 392 ILE A CA 1
ATOM 3037 C C . ILE A 1 392 ? -5.27 -0.413 16.422 1 98.06 392 ILE A C 1
ATOM 3039 O O . ILE A 1 392 ? -6.137 -0.511 17.297 1 98.06 392 ILE A O 1
ATOM 3043 N N . GLU A 1 393 ? -4.02 -0.118 16.703 1 97.75 393 GLU A N 1
ATOM 3044 C CA . GLU A 1 393 ? -3.588 0.118 18.078 1 97.75 393 GLU A CA 1
ATOM 3045 C C . GLU A 1 393 ? -4.262 1.358 18.656 1 97.75 393 GLU A C 1
ATOM 3047 O O . GLU A 1 393 ? -4.609 1.382 19.844 1 97.75 393 GLU A O 1
ATOM 3052 N N . PHE A 1 394 ? -4.438 2.42 17.844 1 98.06 394 PHE A N 1
ATOM 3053 C CA . PHE A 1 394 ? -5.098 3.639 18.312 1 98.06 394 PHE A CA 1
ATOM 3054 C C . PHE A 1 394 ? -6.555 3.363 18.656 1 98.06 394 PHE A C 1
ATOM 3056 O O . PHE A 1 394 ? -7.078 3.906 19.641 1 98.06 394 PHE A O 1
ATOM 3063 N N . ILE A 1 395 ? -7.203 2.543 17.875 1 98.12 395 ILE A N 1
ATOM 3064 C CA . ILE A 1 395 ? -8.594 2.182 18.141 1 98.12 395 ILE A CA 1
ATOM 3065 C C . ILE A 1 395 ? -8.695 1.463 19.484 1 98.12 395 ILE A C 1
ATOM 3067 O O . ILE A 1 395 ? -9.633 1.695 20.25 1 98.12 395 ILE A O 1
ATOM 3071 N N . LYS A 1 396 ? -7.758 0.608 19.812 1 97.56 396 LYS A N 1
ATOM 3072 C CA . LYS A 1 396 ? -7.723 -0.05 21.125 1 97.56 396 LYS A CA 1
ATOM 3073 C C . LYS A 1 396 ? -7.594 0.97 22.25 1 97.56 396 LYS A C 1
ATOM 3075 O O . LYS A 1 396 ? -8.258 0.846 23.281 1 97.56 396 LYS A O 1
ATOM 3080 N N . MET A 1 397 ? -6.727 1.92 22.031 1 96.75 397 MET A N 1
ATOM 3081 C CA . MET A 1 397 ? -6.562 2.988 23.016 1 96.75 397 MET A CA 1
ATOM 3082 C C . MET A 1 397 ? -7.852 3.781 23.188 1 96.75 397 MET A C 1
ATOM 3084 O O . MET A 1 397 ? -8.258 4.082 24.312 1 96.75 397 MET A O 1
ATOM 3088 N N . LEU A 1 398 ? -8.469 4.102 22.016 1 96.44 398 LEU A N 1
ATOM 3089 C CA . LEU A 1 398 ? -9.703 4.867 22.047 1 96.44 398 LEU A CA 1
ATOM 3090 C C . LEU A 1 398 ? -10.797 4.109 22.797 1 96.44 398 LEU A C 1
ATOM 3092 O O . LEU A 1 398 ? -11.664 4.723 23.422 1 96.44 398 LEU A O 1
ATOM 3096 N N . ASP A 1 399 ? -10.773 2.791 22.734 1 97.19 399 ASP A N 1
ATOM 3097 C CA . ASP A 1 399 ? -11.781 1.96 23.391 1 97.19 399 ASP A CA 1
ATOM 3098 C C . ASP A 1 399 ? -11.711 2.105 24.906 1 97.19 399 ASP A C 1
ATOM 3100 O O . ASP A 1 399 ? -12.703 1.867 25.594 1 97.19 399 ASP A O 1
ATOM 3104 N N . MET A 1 400 ? -10.602 2.436 25.422 1 95 400 MET A N 1
ATOM 3105 C CA . MET A 1 400 ? -10.461 2.688 26.859 1 95 400 MET A CA 1
ATOM 3106 C C . MET A 1 400 ? -11.133 3.994 27.25 1 95 400 MET A C 1
ATOM 3108 O O . MET A 1 400 ? -11.586 4.148 28.391 1 95 400 MET A O 1
ATOM 3112 N N . VAL A 1 401 ? -11.234 4.934 26.359 1 93.31 401 VAL A N 1
ATOM 3113 C CA . VAL A 1 401 ? -11.883 6.223 26.578 1 93.31 401 VAL A CA 1
ATOM 3114 C C . VAL A 1 401 ? -13.383 6.105 26.297 1 93.31 401 VAL A C 1
ATOM 3116 O O . VAL A 1 401 ? -14.203 6.668 27.031 1 93.31 401 VAL A O 1
ATOM 3119 N N . VAL A 1 402 ? -13.656 5.375 25.266 1 94.44 402 VAL A N 1
ATOM 3120 C CA . VAL A 1 402 ? -15.023 5.148 24.812 1 94.44 402 VAL A CA 1
ATOM 3121 C C . VAL A 1 402 ? -15.289 3.65 24.688 1 94.44 402 VAL A C 1
ATOM 3123 O O . VAL A 1 402 ? -15.289 3.104 23.594 1 94.44 402 VAL A O 1
ATOM 3126 N N . PRO A 1 403 ? -15.641 3.072 25.812 1 95 403 PRO A N 1
ATOM 3127 C CA . PRO A 1 403 ? -15.891 1.63 25.75 1 95 403 PRO A CA 1
ATOM 3128 C C . PRO A 1 403 ? -16.922 1.254 24.703 1 95 403 PRO A C 1
ATOM 3130 O O . PRO A 1 403 ? -18.016 1.821 24.672 1 95 403 PRO A O 1
ATOM 3133 N N . GLY A 1 404 ? -16.562 0.314 23.828 1 96 404 GLY A N 1
ATOM 3134 C CA . GLY A 1 404 ? -17.422 -0.095 22.734 1 96 404 GLY A CA 1
ATOM 3135 C C . GLY A 1 404 ? -16.953 0.417 21.375 1 96 404 GLY A C 1
ATOM 3136 O O . GLY A 1 404 ? -17.453 -0.02 20.344 1 96 404 GLY A O 1
ATOM 3137 N N . PHE A 1 405 ? -16.016 1.3 21.438 1 97.06 405 PHE A N 1
ATOM 3138 C CA . PHE A 1 405 ? -15.508 1.854 20.188 1 97.06 405 PHE A CA 1
ATOM 3139 C C . PHE A 1 405 ? -14.852 0.769 19.344 1 97.06 405 PHE A C 1
ATOM 3141 O O . PHE A 1 405 ? -14.953 0.788 18.109 1 97.06 405 PHE A O 1
ATOM 3148 N N . ALA A 1 406 ? -14.164 -0.173 19.969 1 97.69 406 ALA A N 1
ATOM 3149 C CA . ALA A 1 406 ? -13.484 -1.269 19.281 1 97.69 406 ALA A CA 1
ATOM 3150 C C . ALA A 1 406 ? -14.383 -2.496 19.188 1 97.69 406 ALA A C 1
ATOM 3152 O O . ALA A 1 406 ? -13.922 -3.629 19.328 1 97.69 406 ALA A O 1
ATOM 3153 N N . ALA A 1 407 ? -15.625 -2.279 19.016 1 96.62 407 ALA A N 1
ATOM 3154 C CA . ALA A 1 407 ? -16.562 -3.389 18.859 1 96.62 407 ALA A CA 1
ATOM 3155 C C . ALA A 1 407 ? -16.375 -4.082 17.516 1 96.62 407 ALA A C 1
ATOM 3157 O O . ALA A 1 407 ? -15.898 -3.475 16.562 1 96.62 407 ALA A O 1
ATOM 3158 N N . ASN A 1 408 ? -16.844 -5.273 17.406 1 95.94 408 ASN A N 1
ATOM 3159 C CA . ASN A 1 408 ? -16.75 -6.059 16.172 1 95.94 408 ASN A CA 1
ATOM 3160 C C . ASN A 1 408 ? -17.484 -5.387 15.016 1 95.94 408 ASN A C 1
ATOM 3162 O O . ASN A 1 408 ? -17.047 -5.488 13.867 1 95.94 408 ASN A O 1
ATOM 3166 N N . GLU A 1 409 ? -18.5 -4.707 15.305 1 95.88 409 GLU A N 1
ATOM 3167 C CA . GLU A 1 409 ? -19.375 -4.164 14.266 1 95.88 409 GLU A CA 1
ATOM 3168 C C . GLU A 1 409 ? -18.953 -2.754 13.867 1 95.88 409 GLU A C 1
ATOM 3170 O O . GLU A 1 409 ? -19.547 -2.154 12.969 1 95.88 409 GLU A O 1
ATOM 3175 N N . THR A 1 410 ? -17.953 -2.174 14.594 1 97.81 410 THR A N 1
ATOM 3176 C CA . THR A 1 410 ? -17.438 -0.866 14.195 1 97.81 410 THR A CA 1
ATOM 3177 C C . THR A 1 410 ? -16.953 -0.9 12.75 1 97.81 410 THR A C 1
ATOM 3179 O O . THR A 1 410 ? -16.281 -1.853 12.336 1 97.81 410 THR A O 1
ATOM 3182 N N . LEU A 1 411 ? -17.312 0.118 11.969 1 98.31 411 LEU A N 1
ATOM 3183 C CA . LEU A 1 411 ? -17 0.136 10.547 1 98.31 411 LEU A CA 1
ATOM 3184 C C . LEU A 1 411 ? -15.812 1.046 10.266 1 98.31 411 LEU A C 1
ATOM 3186 O O . LEU A 1 411 ? -15.688 2.119 10.859 1 98.31 411 LEU A O 1
ATOM 3190 N N . LEU A 1 412 ? -14.914 0.604 9.438 1 98.62 412 LEU A N 1
ATOM 3191 C CA . LEU A 1 412 ? -13.805 1.399 8.93 1 98.62 412 LEU A CA 1
ATOM 3192 C C . LEU A 1 412 ? -13.93 1.59 7.418 1 98.62 412 LEU A C 1
ATOM 3194 O O . LEU A 1 412 ? -14.008 0.613 6.672 1 98.62 412 LEU A O 1
ATOM 3198 N N . TYR A 1 413 ? -14 2.84 6.988 1 97.62 413 TYR A N 1
ATOM 3199 C CA . TYR A 1 413 ? -13.992 3.215 5.578 1 97.62 413 TYR A CA 1
ATOM 3200 C C . TYR A 1 413 ? -12.609 3.691 5.152 1 97.62 413 TYR A C 1
ATOM 3202 O O . TYR A 1 413 ? -11.938 4.41 5.895 1 97.62 413 TYR A O 1
ATOM 3210 N N . SER A 1 414 ? -12.141 3.301 4.027 1 96.94 414 SER A N 1
ATOM 3211 C CA . SER A 1 414 ? -10.836 3.68 3.506 1 96.94 414 SER A CA 1
ATOM 3212 C C . SER A 1 414 ? -10.906 4.023 2.021 1 96.94 414 SER A C 1
ATOM 3214 O O . SER A 1 414 ? -11.703 3.441 1.282 1 96.94 414 SER A O 1
ATOM 3216 N N . PRO A 1 415 ? -10.125 4.973 1.569 1 95.19 415 PRO A N 1
ATOM 3217 C CA . PRO A 1 415 ? -9.102 5.699 2.332 1 95.19 415 PRO A CA 1
ATOM 3218 C C . PRO A 1 415 ? -9.57 7.086 2.77 1 95.19 415 PRO A C 1
ATOM 3220 O O . PRO A 1 415 ? -10.406 7.699 2.102 1 95.19 415 PRO A O 1
ATOM 3223 N N . GLU A 1 416 ? -9.148 7.488 3.943 1 94.88 416 GLU A N 1
ATOM 3224 C CA . GLU A 1 416 ? -9.172 8.898 4.328 1 94.88 416 GLU A CA 1
ATOM 3225 C C . GLU A 1 416 ? -7.801 9.539 4.18 1 94.88 416 GLU A C 1
ATOM 3227 O O . GLU A 1 416 ? -6.816 9.047 4.738 1 94.88 416 GLU A O 1
ATOM 3232 N N . LEU A 1 417 ? -7.703 10.555 3.32 1 90.94 417 LEU A N 1
ATOM 3233 C CA . LEU A 1 417 ? -6.418 11.195 3.037 1 90.94 417 LEU A CA 1
ATOM 3234 C C . LEU A 1 417 ? -6.5 12.703 3.246 1 90.94 417 LEU A C 1
ATOM 3236 O O . LEU A 1 417 ? -7.496 13.328 2.879 1 90.94 417 LEU A O 1
ATOM 3240 N N . LYS A 1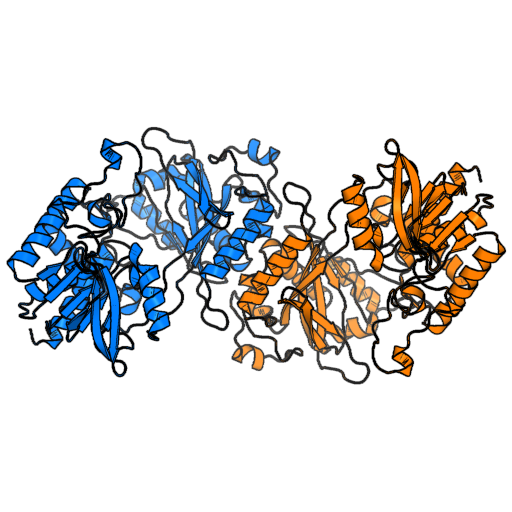 418 ? -5.52 13.227 3.92 1 84.12 418 LYS A N 1
ATOM 3241 C CA . LYS A 1 418 ? -5.367 14.672 4.059 1 84.12 418 LYS A CA 1
ATOM 3242 C C . LYS A 1 418 ? -3.988 15.125 3.594 1 84.12 418 LYS A C 1
ATOM 3244 O O . LYS A 1 418 ? -2.977 14.523 3.955 1 84.12 418 LYS A O 1
ATOM 3249 N N . PHE A 1 419 ? -3.99 16.062 2.752 1 77.62 419 PHE A N 1
ATOM 3250 C CA . PHE A 1 419 ? -2.771 16.641 2.188 1 77.62 419 PHE A CA 1
ATOM 3251 C C . PHE A 1 419 ? -2.482 18 2.793 1 77.62 419 PHE A C 1
ATOM 3253 O O . PHE A 1 419 ? -3.387 18.828 2.941 1 77.62 419 PHE A O 1
ATOM 3260 N N . TYR A 1 420 ? -1.255 18.109 3.234 1 74.12 420 TYR A N 1
ATOM 3261 C CA . TYR A 1 420 ? -0.883 19.406 3.795 1 74.12 420 TYR A CA 1
ATOM 3262 C C . TYR A 1 420 ? 0.137 20.109 2.908 1 74.12 420 TYR A C 1
ATOM 3264 O O . TYR A 1 420 ? 0.927 19.469 2.223 1 74.12 420 TYR A O 1
ATOM 3272 N N . SER A 1 421 ? 0.042 21.359 2.873 1 70 421 SER A N 1
ATOM 3273 C CA . SER A 1 421 ? 0.903 22.203 2.045 1 70 421 SER A CA 1
ATOM 3274 C C . SER A 1 421 ? 2.367 22.062 2.449 1 70 421 SER A C 1
ATOM 3276 O O . SER A 1 421 ? 2.67 21.609 3.559 1 70 421 SER A O 1
ATOM 3278 N N . ASN A 1 422 ? 3.252 22.422 1.413 1 80.88 422 ASN A N 1
ATOM 3279 C CA . ASN A 1 422 ? 4.688 22.5 1.674 1 80.88 422 ASN A CA 1
ATOM 3280 C C . ASN A 1 422 ? 4.992 23.422 2.848 1 80.88 422 ASN A C 1
ATOM 3282 O O . ASN A 1 422 ? 4.301 24.422 3.049 1 80.88 422 ASN A O 1
ATOM 3286 N N . LYS A 1 423 ? 6.012 23.062 3.531 1 88.25 423 LYS A N 1
ATOM 3287 C CA . LYS A 1 423 ? 6.418 23.875 4.676 1 88.25 423 LYS A CA 1
ATOM 3288 C C . LYS A 1 423 ? 7.707 24.641 4.383 1 88.25 423 LYS A C 1
ATOM 3290 O O . LYS A 1 423 ? 8.758 24.031 4.168 1 88.25 423 LYS A O 1
ATOM 3295 N N . VAL A 1 424 ? 7.539 25.875 4.391 1 93.94 424 VAL A N 1
ATOM 3296 C CA . VAL A 1 424 ? 8.719 26.719 4.195 1 93.94 424 VAL A CA 1
ATOM 3297 C C . VAL A 1 424 ? 9.648 26.594 5.398 1 93.94 424 VAL A C 1
ATOM 3299 O O . VAL A 1 424 ? 9.195 26.672 6.547 1 93.94 424 VAL A O 1
ATOM 3302 N N . LYS A 1 425 ? 10.953 26.359 5.117 1 93.75 425 LYS A N 1
ATOM 3303 C CA . LYS A 1 425 ? 11.906 26.297 6.219 1 93.75 425 LYS A CA 1
ATOM 3304 C C . LYS A 1 425 ? 12.18 27.672 6.797 1 93.75 425 LYS A C 1
ATOM 3306 O O . LYS A 1 425 ? 12.406 28.625 6.051 1 93.75 425 LYS A O 1
ATOM 3311 N N . MET A 1 426 ? 12.086 27.766 8.125 1 95.19 426 MET A N 1
ATOM 3312 C CA . MET A 1 426 ? 12.367 29.031 8.797 1 95.19 426 MET A CA 1
ATOM 3313 C C . MET A 1 426 ? 12.828 28.797 10.234 1 95.19 426 MET A C 1
ATOM 3315 O O . MET A 1 426 ? 12.703 27.688 10.758 1 95.19 426 MET A O 1
ATOM 3319 N N . ASP A 1 427 ? 13.453 29.719 10.812 1 94.88 427 ASP A N 1
ATOM 3320 C CA . ASP A 1 427 ? 13.898 29.625 12.195 1 94.88 427 ASP A CA 1
ATOM 3321 C C . ASP A 1 427 ? 12.883 30.25 13.148 1 94.88 427 ASP A C 1
ATOM 3323 O O . ASP A 1 427 ? 11.766 30.562 12.742 1 94.88 427 ASP A O 1
ATOM 3327 N N . GLU A 1 428 ? 13.234 30.406 14.398 1 94 428 GLU A N 1
ATOM 3328 C CA . GLU A 1 428 ? 12.32 30.891 15.422 1 94 428 GLU A CA 1
ATOM 3329 C C . GLU A 1 428 ? 11.984 32.375 15.219 1 94 428 GLU A C 1
ATOM 3331 O O . GLU A 1 428 ? 11 32.875 15.773 1 94 428 GLU A O 1
ATOM 3336 N N . ASN A 1 429 ? 12.812 33.031 14.469 1 94.38 429 ASN A N 1
ATOM 3337 C CA . ASN A 1 429 ? 12.539 34.438 14.141 1 94.38 429 ASN A CA 1
ATOM 3338 C C . ASN A 1 429 ? 11.711 34.562 12.867 1 94.38 429 ASN A C 1
ATOM 3340 O O . ASN A 1 429 ? 11.484 35.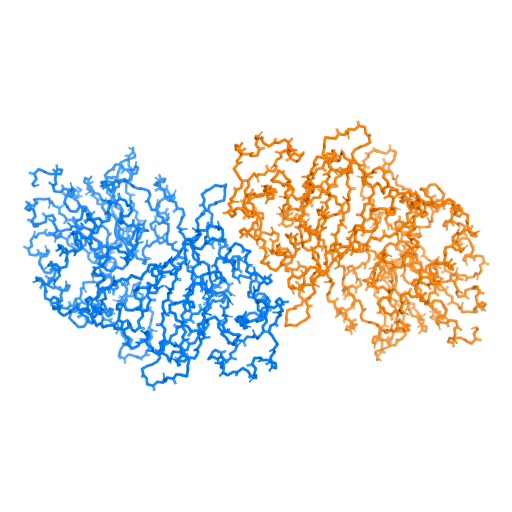656 12.375 1 94.38 429 ASN A O 1
ATOM 3344 N N . LEU A 1 430 ? 11.289 33.438 12.289 1 97.06 430 LEU A N 1
ATOM 3345 C CA . LEU A 1 430 ? 10.484 33.344 11.078 1 97.06 430 LEU A CA 1
ATOM 3346 C C . LEU A 1 430 ? 11.273 33.812 9.859 1 97.06 430 LEU A C 1
ATOM 3348 O O . LEU A 1 430 ? 10.711 34.344 8.922 1 97.06 430 LEU A O 1
ATOM 3352 N N . ASP A 1 431 ? 12.578 33.625 9.945 1 96.62 431 ASP A N 1
ATOM 3353 C CA . ASP A 1 431 ? 13.445 33.969 8.82 1 96.62 431 ASP A CA 1
ATOM 3354 C C . ASP A 1 431 ? 13.586 32.781 7.867 1 96.62 431 ASP A C 1
ATOM 3356 O O . ASP A 1 431 ? 13.742 31.641 8.312 1 96.62 431 ASP A O 1
ATOM 3360 N N . THR A 1 432 ? 13.492 33.062 6.578 1 96.69 432 THR A N 1
ATOM 3361 C CA . THR A 1 432 ? 13.789 32.062 5.559 1 96.69 432 THR A CA 1
ATOM 3362 C C . THR A 1 432 ? 15.258 32.125 5.148 1 96.69 432 THR A C 1
ATOM 3364 O O . THR A 1 432 ? 16.031 32.875 5.727 1 96.69 432 THR A O 1
ATOM 3367 N N . ASN A 1 433 ? 15.617 31.266 4.152 1 96.19 433 ASN A N 1
ATOM 3368 C CA . ASN A 1 433 ? 16.984 31.328 3.662 1 96.19 433 ASN A CA 1
ATOM 3369 C C . ASN A 1 433 ? 17.219 32.531 2.76 1 96.19 433 ASN A C 1
ATOM 3371 O O . ASN A 1 433 ? 18.344 32.812 2.355 1 96.19 433 ASN A O 1
ATOM 3375 N N . ILE A 1 434 ? 16.203 33.281 2.445 1 96.75 434 ILE A N 1
ATOM 3376 C CA . ILE A 1 434 ? 16.297 34.469 1.618 1 96.75 434 ILE A CA 1
ATOM 3377 C C . ILE A 1 434 ? 16.188 35.719 2.5 1 96.75 434 ILE A C 1
ATOM 3379 O O . ILE A 1 434 ? 15.195 35.875 3.219 1 96.75 434 ILE A O 1
ATOM 3383 N N . ARG A 1 435 ? 17.172 36.562 2.396 1 96.38 435 ARG A N 1
ATOM 3384 C CA . ARG A 1 435 ? 17.156 37.781 3.193 1 96.38 435 ARG A CA 1
ATOM 3385 C C . ARG A 1 435 ? 16 38.688 2.77 1 96.38 435 ARG A C 1
ATOM 3387 O O . ARG A 1 435 ? 15.758 38.875 1.576 1 96.38 435 ARG A O 1
ATOM 3394 N N . GLY A 1 436 ? 15.281 39.219 3.764 1 96.44 436 GLY A N 1
ATOM 3395 C CA . GLY A 1 436 ? 14.227 40.188 3.486 1 96.44 436 GLY A CA 1
ATOM 3396 C C . GLY A 1 436 ? 12.906 39.531 3.123 1 96.44 436 GLY A C 1
ATOM 3397 O O . GLY A 1 436 ? 11.93 40.219 2.816 1 96.44 436 GLY A O 1
ATOM 3398 N N . LEU A 1 437 ? 12.867 38.188 3.141 1 98 437 LEU A N 1
ATOM 3399 C CA . LEU A 1 437 ? 11.656 37.469 2.781 1 98 437 LEU A CA 1
ATOM 3400 C C . LEU A 1 437 ? 11.148 36.625 3.953 1 98 437 LEU A C 1
ATOM 3402 O O . LEU A 1 437 ? 11.922 35.875 4.555 1 98 437 LEU A O 1
ATOM 3406 N N . HIS A 1 438 ? 9.898 36.844 4.262 1 98.12 438 HIS A N 1
ATOM 3407 C CA . HIS A 1 438 ? 9.242 36 5.266 1 98.12 438 HIS A CA 1
ATOM 3408 C C . HIS A 1 438 ? 7.977 35.375 4.699 1 98.12 438 HIS A C 1
ATOM 3410 O O . HIS A 1 438 ? 7.32 35.938 3.828 1 98.12 438 HIS A O 1
ATOM 3416 N N . CYS A 1 439 ? 7.668 34.156 5.105 1 97.44 439 CYS A N 1
ATOM 3417 C CA . CYS A 1 439 ? 6.477 33.438 4.699 1 97.44 439 CYS A CA 1
ATOM 3418 C C . CYS A 1 439 ? 5.648 33 5.906 1 97.44 439 CYS A C 1
ATOM 3420 O O . CYS A 1 439 ? 6.172 32.406 6.844 1 97.44 439 CYS A O 1
ATOM 3422 N N . LEU A 1 440 ? 4.344 33.344 5.852 1 96.81 440 LEU A N 1
ATOM 3423 C CA . LEU A 1 440 ? 3.523 33.156 7.039 1 96.81 440 LEU A CA 1
ATOM 3424 C C . LEU A 1 440 ? 2.227 32.438 6.695 1 96.81 440 LEU A C 1
ATOM 3426 O O . LEU A 1 440 ? 1.933 32.219 5.52 1 96.81 440 LEU A O 1
ATOM 3430 N N . GLY A 1 441 ? 1.545 32.031 7.793 1 94.12 441 GLY A N 1
ATOM 3431 C CA . GLY A 1 441 ? 0.183 31.516 7.668 1 94.12 441 GLY A CA 1
ATOM 3432 C C . GLY A 1 441 ? 0.107 30.125 7.066 1 94.12 441 GLY A C 1
ATOM 3433 O O . GLY A 1 441 ? 1.087 29.391 7.094 1 94.12 441 GLY A O 1
ATOM 3434 N N . ASP A 1 442 ? -1.087 29.906 6.523 1 89.25 442 ASP A N 1
ATOM 3435 C CA . ASP A 1 442 ? -1.373 28.547 6.035 1 89.25 442 ASP A CA 1
ATOM 3436 C C . ASP A 1 442 ? -0.559 28.234 4.785 1 89.25 442 ASP A C 1
ATOM 3438 O O . ASP A 1 442 ? -0.2 27.078 4.547 1 89.25 442 ASP A O 1
ATOM 3442 N N . SER A 1 443 ? -0.245 29.281 4.016 1 90.56 443 SER A N 1
ATOM 3443 C CA . SER A 1 443 ? 0.544 29.047 2.809 1 90.56 443 SER A CA 1
ATOM 3444 C C . SER A 1 443 ? 1.953 28.578 3.152 1 90.56 443 SER A C 1
ATOM 3446 O O . SER A 1 443 ? 2.588 27.875 2.361 1 90.56 443 SER A O 1
ATOM 3448 N N . SER A 1 444 ? 2.43 28.984 4.352 1 93.62 444 SER A N 1
ATOM 3449 C CA . SER A 1 444 ? 3.781 28.625 4.762 1 93.62 444 SER A CA 1
ATOM 3450 C C . SER A 1 444 ? 3.846 27.172 5.211 1 93.62 444 SER A C 1
ATOM 3452 O O . SER A 1 444 ? 4.934 26.594 5.344 1 93.62 444 SER A O 1
ATOM 3454 N N . GLY A 1 445 ? 2.678 26.672 5.516 1 89.94 445 GLY A N 1
ATOM 3455 C CA . GLY A 1 445 ? 2.621 25.297 5.977 1 89.94 445 GLY A CA 1
ATOM 3456 C C . GLY A 1 445 ? 2.752 25.172 7.48 1 89.94 445 GLY A C 1
ATOM 3457 O O . GLY A 1 445 ? 2.598 24.078 8.031 1 89.94 445 GLY A O 1
ATOM 3458 N N . TRP A 1 446 ? 2.977 26.266 8.172 1 92.56 446 TRP A N 1
ATOM 3459 C CA . TRP A 1 446 ? 3.266 26.188 9.602 1 92.56 446 TRP A CA 1
ATOM 3460 C C . TRP A 1 446 ? 1.988 26.344 10.422 1 92.56 446 TRP A C 1
ATOM 3462 O O . TRP A 1 446 ? 1.958 26 11.609 1 92.56 446 TRP A O 1
ATOM 3472 N N . THR A 1 447 ? 0.984 26.906 9.797 1 90.5 447 THR A N 1
ATOM 3473 C CA . THR A 1 447 ? -0.24 27.156 10.547 1 90.5 447 THR A CA 1
ATOM 3474 C C . THR A 1 447 ? -1.452 26.578 9.812 1 90.5 447 THR A C 1
ATOM 3476 O O . THR A 1 447 ? -1.365 26.25 8.633 1 90.5 447 THR A O 1
ATOM 3479 N N . ARG A 1 448 ? -2.432 26.328 10.633 1 84.25 448 ARG A N 1
ATOM 3480 C CA . ARG A 1 448 ? -3.758 25.969 10.141 1 84.25 448 ARG A CA 1
ATOM 3481 C C . ARG A 1 448 ? -4.852 26.656 10.961 1 84.25 448 ARG A C 1
ATOM 3483 O O . ARG A 1 448 ? -4.875 26.547 12.188 1 84.25 448 ARG A O 1
ATOM 3490 N N . GLY A 1 449 ? -5.668 27.422 10.172 1 82.94 449 GLY A N 1
ATOM 3491 C CA . GLY A 1 449 ? -6.766 28.078 10.867 1 82.94 449 GLY A CA 1
ATOM 3492 C C . GLY A 1 449 ? -6.516 29.547 11.125 1 82.94 449 GLY A C 1
ATOM 3493 O O . GLY A 1 449 ? -5.375 30.016 11.039 1 82.94 449 GLY A O 1
ATOM 3494 N N . LEU A 1 450 ? -7.527 30.219 11.602 1 88.94 450 LEU A N 1
ATOM 3495 C CA . LEU A 1 450 ? -7.527 31.672 11.719 1 88.94 450 LEU A CA 1
ATOM 3496 C C . LEU A 1 450 ? -6.648 32.125 12.883 1 88.94 450 LEU A C 1
ATOM 3498 O O . LEU A 1 450 ? -5.832 33.031 12.727 1 88.94 450 LEU A O 1
ATOM 3502 N N . MET A 1 451 ? -6.754 31.422 13.969 1 93.12 451 MET A N 1
ATOM 3503 C CA . MET A 1 451 ? -6.059 31.891 15.164 1 93.12 451 MET A CA 1
ATOM 3504 C C . MET A 1 451 ? -4.551 31.719 15.016 1 93.12 451 MET A C 1
ATOM 3506 O O . MET A 1 451 ? -3.797 32.688 15.219 1 93.12 451 MET A O 1
ATOM 3510 N N . MET A 1 452 ? -4.172 30.547 14.594 1 94.62 452 MET A N 1
ATOM 3511 C CA . MET A 1 452 ? -2.732 30.312 14.516 1 94.62 452 MET A CA 1
ATOM 3512 C C . MET A 1 452 ? -2.088 31.172 13.438 1 94.62 452 MET A C 1
ATOM 3514 O O . MET A 1 452 ? -0.946 31.609 13.586 1 94.62 452 MET A O 1
ATOM 3518 N N . ALA A 1 453 ? -2.781 31.391 12.414 1 95.12 453 ALA A N 1
ATOM 3519 C CA . ALA A 1 453 ? -2.291 32.312 11.398 1 95.12 453 ALA A CA 1
ATOM 3520 C C . ALA A 1 453 ? -2.133 33.719 11.969 1 95.12 453 ALA A C 1
ATOM 3522 O O . ALA A 1 453 ? -1.138 34.406 11.703 1 95.12 453 ALA A O 1
ATOM 3523 N N . SER A 1 454 ? -3.109 34.188 12.734 1 97.38 454 SER A N 1
ATOM 3524 C CA . SER A 1 454 ? -3.051 35.5 13.367 1 97.38 454 SER A CA 1
ATOM 3525 C C . SER A 1 454 ? -1.877 35.562 14.336 1 97.38 454 SER A C 1
ATOM 3527 O O . SER A 1 454 ? -1.185 36.594 14.383 1 97.38 454 SER A O 1
ATOM 3529 N N . VAL A 1 455 ? -1.706 34.5 15.023 1 97.69 455 VAL A N 1
ATOM 3530 C CA . VAL A 1 455 ? -0.616 34.406 15.992 1 97.69 455 VAL A CA 1
ATOM 3531 C C . VAL A 1 455 ? 0.722 34.594 15.273 1 97.69 455 VAL A C 1
ATOM 3533 O O . VAL A 1 455 ? 1.595 35.312 15.75 1 97.69 455 VAL A O 1
ATOM 3536 N N . MET A 1 456 ? 0.817 33.938 14.227 1 97.88 456 MET A N 1
ATOM 3537 C CA . MET A 1 456 ? 2.047 34.031 13.445 1 97.88 456 MET A CA 1
ATOM 3538 C C . MET A 1 456 ? 2.248 35.438 12.93 1 97.88 456 MET A C 1
ATOM 3540 O O . MET A 1 456 ? 3.375 35.938 12.883 1 97.88 456 MET A O 1
ATOM 3544 N N . GLY A 1 457 ? 1.207 36.094 12.531 1 98.38 457 GLY A N 1
ATOM 3545 C CA . GLY A 1 457 ? 1.256 37.5 12.133 1 98.38 457 GLY A CA 1
ATOM 3546 C C . GLY A 1 457 ? 1.699 38.406 13.258 1 98.38 457 GLY A C 1
ATOM 3547 O O . GLY A 1 457 ? 2.539 39.312 13.0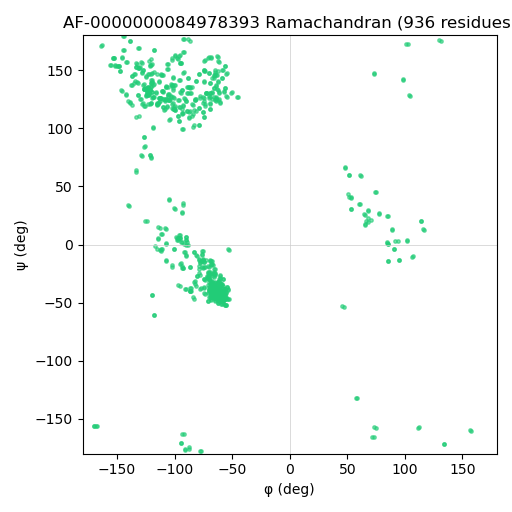47 1 98.38 457 GLY A O 1
ATOM 3548 N N . VAL A 1 458 ? 1.15 38.188 14.406 1 98.25 458 VAL A N 1
ATOM 3549 C CA . VAL A 1 458 ? 1.519 38.969 15.578 1 98.25 458 VAL A CA 1
ATOM 3550 C C . VAL A 1 458 ? 3.014 38.844 15.852 1 98.25 458 VAL A C 1
ATOM 3552 O O . VAL A 1 458 ? 3.713 39.812 16.078 1 98.25 458 VAL A O 1
ATOM 3555 N N . LEU A 1 459 ? 3.455 37.625 15.797 1 98.12 459 LEU A N 1
ATOM 3556 C CA . LEU A 1 459 ? 4.867 37.344 16.047 1 98.12 459 LEU A CA 1
ATOM 3557 C C . LEU A 1 459 ? 5.746 38.062 15.023 1 98.12 459 LEU A C 1
ATOM 3559 O O . LEU A 1 459 ? 6.766 38.656 15.383 1 98.12 459 LEU A O 1
ATOM 3563 N N . MET A 1 460 ? 5.363 38 13.812 1 98.12 460 MET A N 1
ATOM 3564 C CA . MET A 1 460 ? 6.117 38.688 12.758 1 98.12 460 MET A CA 1
ATOM 3565 C C . MET A 1 460 ? 6.145 40.188 13 1 98.12 460 MET A C 1
ATOM 3567 O O . MET A 1 460 ? 7.195 40.812 12.875 1 98.12 460 MET A O 1
ATOM 3571 N N . GLY A 1 461 ? 5 40.75 13.305 1 98.12 461 GLY A N 1
ATOM 3572 C CA . GLY A 1 461 ? 4.945 42.156 13.609 1 98.12 461 GLY A CA 1
ATOM 3573 C C . GLY A 1 461 ? 5.891 42.562 14.727 1 98.12 461 GLY A C 1
ATOM 3574 O O . GLY A 1 461 ? 6.562 43.594 14.633 1 98.12 461 GLY A O 1
ATOM 3575 N N . ARG A 1 462 ? 5.949 41.75 15.719 1 97 462 ARG A N 1
ATOM 3576 C CA . ARG A 1 462 ? 6.836 42.031 16.844 1 97 462 ARG A CA 1
ATOM 3577 C C . ARG A 1 462 ? 8.297 42 16.406 1 97 462 ARG A C 1
ATOM 3579 O O . ARG A 1 462 ? 9.086 42.875 16.797 1 97 462 ARG A O 1
ATOM 3586 N N . LYS A 1 463 ? 8.609 41 15.672 1 96.62 463 LYS A N 1
ATOM 3587 C CA . LYS A 1 463 ? 9.992 40.844 15.219 1 96.62 463 LYS A CA 1
ATOM 3588 C C . LYS A 1 463 ? 10.422 42.031 14.336 1 96.62 463 LYS A C 1
ATOM 3590 O O . LYS A 1 463 ? 11.539 42.531 14.453 1 96.62 463 LYS A O 1
ATOM 3595 N N . LEU A 1 464 ? 9.555 42.406 13.492 1 96.5 464 LEU A N 1
ATOM 3596 C CA . LEU A 1 464 ? 9.859 43.531 12.609 1 96.5 464 LEU A CA 1
ATOM 3597 C C . LEU A 1 464 ? 9.93 44.844 13.398 1 96.5 464 LEU A C 1
ATOM 3599 O O . LEU A 1 464 ? 10.75 45.719 13.086 1 96.5 464 LEU A O 1
ATOM 3603 N N . ALA A 1 465 ? 9.07 45 14.352 1 96.06 465 ALA A N 1
ATOM 3604 C CA . ALA A 1 465 ? 9.102 46.188 15.203 1 96.06 465 ALA A CA 1
ATOM 3605 C C . ALA A 1 465 ? 10.398 46.25 15.984 1 96.06 465 ALA A C 1
ATOM 3607 O O . ALA A 1 465 ? 10.977 47.344 16.141 1 96.06 465 ALA A O 1
ATOM 3608 N N . GLU A 1 466 ? 10.805 45.125 16.484 1 94.06 466 GLU A N 1
ATOM 3609 C CA . GLU A 1 466 ? 12.062 45.062 17.203 1 94.06 466 GLU A CA 1
ATOM 3610 C C . GLU A 1 466 ? 13.234 45.5 16.328 1 94.06 466 GLU A C 1
ATOM 3612 O O . GLU A 1 466 ? 14.141 46.188 16.781 1 94.06 466 GLU A O 1
ATOM 3617 N N . LYS A 1 467 ? 13.188 45.094 15.141 1 90.81 467 LYS A N 1
ATOM 3618 C CA . LYS A 1 467 ? 14.25 45.438 14.203 1 90.81 467 LYS A CA 1
ATOM 3619 C C . LYS A 1 467 ? 14.234 46.938 13.891 1 90.81 467 LYS A C 1
ATOM 3621 O O . LYS A 1 467 ? 15.273 47.531 13.578 1 90.81 467 LYS A O 1
ATOM 3626 N N . GLU A 1 468 ? 13.078 47.469 13.922 1 87.56 468 GLU A N 1
ATOM 3627 C CA . GLU A 1 468 ? 12.922 48.906 13.703 1 87.56 468 GLU A CA 1
ATOM 3628 C C . GLU A 1 468 ? 13.305 49.719 14.953 1 87.56 468 GLU A C 1
ATOM 3630 O O . GLU A 1 468 ? 13.57 50.906 14.875 1 87.56 468 GLU A O 1
ATOM 3635 N N . GLY A 1 469 ? 13.422 49.125 16.156 1 85.06 469 GLY A N 1
ATOM 3636 C CA . GLY A 1 469 ? 13.742 49.781 17.406 1 85.06 469 GLY A CA 1
ATOM 3637 C C . GLY A 1 469 ? 12.516 50.281 18.141 1 85.06 469 GLY A C 1
ATOM 3638 O O . GLY A 1 469 ? 12.602 51.25 18.922 1 85.06 469 GLY A O 1
ATOM 3639 N N . CYS A 1 470 ? 11.406 49.844 17.734 1 81.44 470 CYS A N 1
ATOM 3640 C CA . CYS A 1 470 ? 10.18 50.25 18.406 1 81.44 470 CYS A CA 1
ATOM 3641 C C . CYS A 1 470 ? 9.719 49.156 19.391 1 81.44 470 CYS A C 1
ATOM 3643 O O . CYS A 1 470 ? 10.086 48 19.25 1 81.44 470 CYS A O 1
ATOM 3645 N N . MET B 1 1 ? -11.477 -29.172 -47.812 1 57.19 1 MET B N 1
ATOM 3646 C CA . MET B 1 1 ? -10.953 -28.531 -46.594 1 57.19 1 MET B CA 1
ATOM 3647 C C . MET B 1 1 ? -10.359 -29.562 -45.656 1 57.19 1 MET B C 1
ATOM 3649 O O . MET B 1 1 ? -10.93 -30.641 -45.469 1 57.19 1 MET B O 1
ATOM 3653 N N . GLU B 1 2 ? -9.125 -29.453 -45.219 1 76.56 2 GLU B N 1
ATOM 3654 C CA . GLU B 1 2 ? -8.477 -30.484 -44.406 1 76.56 2 GLU B CA 1
ATOM 3655 C C . GLU B 1 2 ? -9.102 -30.547 -43.031 1 76.56 2 GLU B C 1
ATOM 3657 O O . GLU B 1 2 ? -9.328 -29.516 -42.375 1 76.56 2 GLU B O 1
ATOM 3662 N N . LYS B 1 3 ? -9.727 -31.781 -42.75 1 91.75 3 LYS B N 1
ATOM 3663 C CA . LYS B 1 3 ? -10.391 -31.938 -41.469 1 91.75 3 LYS B CA 1
ATOM 3664 C C . LYS B 1 3 ? -9.672 -32.969 -40.594 1 91.75 3 LYS B C 1
ATOM 3666 O O . LYS B 1 3 ? -9.297 -34.031 -41.062 1 91.75 3 LYS B O 1
ATOM 3671 N N . TYR B 1 4 ? -9.336 -32.594 -39.469 1 97.12 4 TYR B N 1
ATOM 3672 C CA . TYR B 1 4 ? -8.711 -33.438 -38.469 1 97.12 4 TYR B CA 1
ATOM 3673 C C . TYR B 1 4 ? -9.695 -33.781 -37.375 1 97.12 4 TYR B C 1
ATOM 3675 O O . TYR B 1 4 ? -10.75 -33.156 -37.25 1 97.12 4 TYR B O 1
ATOM 3683 N N . ASP B 1 5 ? -9.43 -34.906 -36.719 1 97.44 5 ASP B N 1
ATOM 3684 C CA . ASP B 1 5 ? -10.203 -35.188 -35.531 1 97.44 5 ASP B CA 1
ATOM 3685 C C . ASP B 1 5 ? -9.766 -34.312 -34.375 1 97.44 5 ASP B C 1
ATOM 3687 O O . ASP B 1 5 ? -10.602 -33.906 -33.562 1 97.44 5 ASP B O 1
ATOM 3691 N N . LEU B 1 6 ? -8.445 -34.062 -34.312 1 98.12 6 LEU B N 1
ATOM 3692 C CA . LEU B 1 6 ? -7.859 -33.312 -33.219 1 98.12 6 LEU B CA 1
ATOM 3693 C C . LEU B 1 6 ? -6.742 -32.406 -33.688 1 98.12 6 LEU B C 1
ATOM 3695 O O . LEU B 1 6 ? -5.855 -32.844 -34.438 1 98.12 6 LEU B O 1
ATOM 3699 N N . ILE B 1 7 ? -6.812 -31.141 -33.312 1 98.56 7 ILE B N 1
ATOM 3700 C CA . ILE B 1 7 ? -5.707 -30.219 -33.531 1 98.56 7 ILE B CA 1
ATOM 3701 C C . ILE B 1 7 ? -5.117 -29.812 -32.188 1 98.56 7 ILE B C 1
ATOM 3703 O O . ILE B 1 7 ? -5.852 -29.422 -31.266 1 98.56 7 ILE B O 1
ATOM 3707 N N . ILE B 1 8 ? -3.848 -29.984 -32.031 1 98.69 8 ILE B N 1
ATOM 3708 C CA . ILE B 1 8 ? -3.115 -29.531 -30.844 1 98.69 8 ILE B CA 1
ATOM 3709 C C . ILE B 1 8 ? -2.266 -28.312 -31.219 1 98.69 8 ILE B C 1
ATOM 3711 O O . ILE B 1 8 ? -1.395 -28.391 -32.094 1 98.69 8 ILE B O 1
ATOM 3715 N N . VAL B 1 9 ? -2.576 -27.219 -30.547 1 98.38 9 VAL B N 1
ATOM 3716 C CA . VAL B 1 9 ? -1.816 -26 -30.781 1 98.38 9 VAL B CA 1
ATOM 3717 C C . VAL B 1 9 ? -0.722 -25.859 -29.719 1 98.38 9 VAL B C 1
ATOM 3719 O O . VAL B 1 9 ? -1.009 -25.578 -28.547 1 98.38 9 VAL B O 1
ATOM 3722 N N . GLY B 1 10 ? 0.518 -26 -30.109 1 96.88 10 GLY B N 1
ATOM 3723 C CA . GLY B 1 10 ? 1.662 -25.969 -29.219 1 96.88 10 GLY B CA 1
ATOM 3724 C C . GLY B 1 10 ? 2.242 -27.344 -28.953 1 96.88 10 GLY B C 1
ATOM 3725 O O . GLY B 1 10 ? 1.532 -28.25 -28.516 1 96.88 10 GLY B O 1
ATOM 3726 N N . ALA B 1 11 ? 3.525 -27.453 -29.156 1 96.44 11 ALA B N 1
ATOM 3727 C CA . ALA B 1 11 ? 4.215 -28.719 -28.938 1 96.44 11 ALA B CA 1
ATOM 3728 C C . ALA B 1 11 ? 5.027 -28.703 -27.641 1 96.44 11 ALA B C 1
ATOM 3730 O O . ALA B 1 11 ? 6.164 -29.172 -27.609 1 96.44 11 ALA B O 1
ATOM 3731 N N . GLY B 1 12 ? 4.449 -28.062 -26.625 1 94.5 12 GLY B N 1
ATOM 3732 C CA . GLY B 1 12 ? 4.996 -28.203 -25.281 1 94.5 12 GLY B CA 1
ATOM 3733 C C . GLY B 1 12 ? 4.629 -29.516 -24.625 1 94.5 12 GLY B C 1
ATOM 3734 O O . GLY B 1 12 ? 3.895 -30.328 -25.203 1 94.5 12 GLY B O 1
ATOM 3735 N N . PRO B 1 13 ? 5.066 -29.672 -23.391 1 95.12 13 PRO B N 1
ATOM 3736 C CA . PRO B 1 13 ? 4.809 -30.953 -22.734 1 95.12 13 PRO B CA 1
ATOM 3737 C C . PRO B 1 13 ? 3.322 -31.297 -22.656 1 95.12 13 PRO B C 1
ATOM 3739 O O . PRO B 1 13 ? 2.941 -32.438 -22.859 1 95.12 13 PRO B O 1
ATOM 3742 N N . ALA B 1 14 ? 2.492 -30.359 -22.469 1 96.94 14 ALA B N 1
ATOM 3743 C CA . ALA B 1 14 ? 1.059 -30.625 -22.391 1 96.94 14 ALA B CA 1
ATOM 3744 C C . ALA B 1 14 ? 0.524 -31.172 -23.703 1 96.94 14 ALA B C 1
ATOM 3746 O O . ALA B 1 14 ? -0.234 -32.156 -23.719 1 96.94 14 ALA B O 1
ATOM 3747 N N . GLY B 1 15 ? 0.885 -30.562 -24.812 1 97.69 15 GLY B N 1
ATOM 3748 C CA . GLY B 1 15 ? 0.44 -31.016 -26.125 1 97.69 15 GLY B CA 1
ATOM 3749 C C . GLY B 1 15 ? 1.029 -32.344 -26.531 1 97.69 15 GLY B C 1
ATOM 3750 O O . GLY B 1 15 ? 0.31 -33.219 -27 1 97.69 15 GLY B O 1
ATOM 3751 N N . ILE B 1 16 ? 2.307 -32.531 -26.297 1 97.62 16 ILE B N 1
ATOM 3752 C CA . ILE B 1 16 ? 3.025 -33.719 -26.703 1 97.62 16 ILE B CA 1
ATOM 3753 C C . ILE B 1 16 ? 2.471 -34.938 -25.953 1 97.62 16 ILE B C 1
ATOM 3755 O O . ILE B 1 16 ? 2.234 -36 -26.562 1 97.62 16 ILE B O 1
ATOM 3759 N N . PHE B 1 17 ? 2.221 -34.75 -24.734 1 98.31 17 PHE B N 1
ATOM 3760 C CA . PHE B 1 17 ? 1.795 -35.906 -23.922 1 98.31 17 PHE B CA 1
ATOM 3761 C C . PHE B 1 17 ? 0.321 -36.219 -24.156 1 98.31 17 PHE B C 1
ATOM 3763 O O . PHE B 1 17 ? -0.129 -37.344 -23.922 1 98.31 17 PHE B O 1
ATOM 3770 N N . THR B 1 18 ? -0.463 -35.219 -24.578 1 98.5 18 THR B N 1
ATOM 3771 C CA . THR B 1 18 ? -1.813 -35.5 -25.047 1 98.5 18 THR B CA 1
ATOM 3772 C C . THR B 1 18 ? -1.78 -36.5 -26.219 1 98.5 18 THR B C 1
ATOM 3774 O O . THR B 1 18 ? -2.494 -37.5 -26.219 1 98.5 18 THR B O 1
ATOM 3777 N N . ALA B 1 19 ? -0.957 -36.219 -27.203 1 98.44 19 ALA B N 1
ATOM 3778 C CA . ALA B 1 19 ? -0.829 -37.062 -28.391 1 98.44 19 ALA B CA 1
ATOM 3779 C C . ALA B 1 19 ? -0.267 -38.406 -28.031 1 98.44 19 ALA B C 1
ATOM 3781 O O . ALA B 1 19 ? -0.772 -39.438 -28.5 1 98.44 19 ALA B O 1
ATOM 3782 N N . VAL B 1 20 ? 0.774 -38.406 -27.172 1 98.25 20 VAL B N 1
ATOM 3783 C CA . VAL B 1 20 ? 1.406 -39.656 -26.766 1 98.25 20 VAL B CA 1
ATOM 3784 C C . VAL B 1 20 ? 0.375 -40.562 -26.109 1 98.25 20 VAL B C 1
ATOM 3786 O O . VAL B 1 20 ? 0.288 -41.781 -26.422 1 98.25 20 VAL B O 1
ATOM 3789 N N . GLU B 1 21 ? -0.342 -40 -25.219 1 98.25 21 GLU B N 1
ATOM 3790 C CA . GLU B 1 21 ? -1.305 -40.781 -24.469 1 98.25 21 GLU B CA 1
ATOM 3791 C C . GLU B 1 21 ? -2.408 -41.312 -25.375 1 98.25 21 GLU B C 1
ATOM 3793 O O . GLU B 1 21 ? -2.854 -42.469 -25.203 1 98.25 21 GLU B O 1
ATOM 3798 N N . LEU B 1 22 ? -2.898 -40.562 -26.266 1 97.81 22 LEU B N 1
ATOM 3799 C CA . LEU B 1 22 ? -3.904 -41 -27.219 1 97.81 22 LEU B CA 1
ATOM 3800 C C . LEU B 1 22 ? -3.393 -42.219 -28.016 1 97.81 22 LEU B C 1
ATOM 3802 O O . LEU B 1 22 ? -4.105 -43.188 -28.188 1 97.81 22 LEU B O 1
ATOM 3806 N N . LEU B 1 23 ? -2.182 -42.094 -28.5 1 97.31 23 LEU B N 1
ATOM 3807 C CA . LEU B 1 23 ? -1.578 -43.188 -29.266 1 97.31 23 LEU B CA 1
ATOM 3808 C C . LEU B 1 23 ? -1.435 -44.438 -28.438 1 97.31 23 LEU B C 1
ATOM 3810 O O . LEU B 1 23 ? -1.715 -45.562 -28.906 1 97.31 23 LEU B O 1
ATOM 3814 N N . ARG B 1 24 ? -1.046 -44.281 -27.203 1 96.5 24 ARG B N 1
ATOM 3815 C CA . ARG B 1 24 ? -0.843 -45.406 -26.312 1 96.5 24 ARG B CA 1
ATOM 3816 C C . ARG B 1 24 ? -2.158 -46.125 -26.016 1 96.5 24 ARG B C 1
ATOM 3818 O O . ARG B 1 24 ? -2.17 -47.312 -25.734 1 96.5 24 ARG B O 1
ATOM 3825 N N . HIS B 1 25 ? -3.223 -45.406 -26.172 1 96.56 25 HIS B N 1
ATOM 3826 C CA . HIS B 1 25 ? -4.539 -46 -25.953 1 96.56 25 HIS B CA 1
ATOM 3827 C C . HIS B 1 25 ? -5.141 -46.531 -27.25 1 96.56 25 HIS B C 1
ATOM 3829 O O . HIS B 1 25 ? -6.305 -46.938 -27.281 1 96.56 25 HIS B O 1
ATOM 3835 N N . GLY B 1 26 ? -4.387 -46.406 -28.297 1 94.38 26 GLY B N 1
ATOM 3836 C CA . GLY B 1 26 ? -4.797 -47 -29.562 1 94.38 26 GLY B CA 1
ATOM 3837 C C . GLY B 1 26 ? -5.727 -46.094 -30.359 1 94.38 26 GLY B C 1
ATOM 3838 O O . GLY B 1 26 ? -6.512 -46.594 -31.172 1 94.38 26 GLY B O 1
ATOM 3839 N N . SER B 1 27 ? -5.648 -44.875 -30.125 1 95.19 27 SER B N 1
ATOM 3840 C CA . SER B 1 27 ? -6.512 -43.969 -30.844 1 95.19 27 SER B CA 1
ATOM 3841 C C . SER B 1 27 ? -6.203 -43.969 -32.344 1 95.19 27 SER B C 1
ATOM 3843 O O . SER B 1 27 ? -5.039 -44.062 -32.719 1 95.19 27 SER B O 1
ATOM 3845 N N . LYS B 1 28 ? -7.254 -43.75 -33.125 1 93.19 28 LYS B N 1
ATOM 3846 C CA . LYS B 1 28 ? -7.102 -43.688 -34.594 1 93.19 28 LYS B CA 1
ATOM 3847 C C . LYS B 1 28 ? -7.414 -42.281 -35.094 1 93.19 28 LYS B C 1
ATOM 3849 O O . LYS B 1 28 ? -7.59 -42.062 -36.281 1 93.19 28 LYS B O 1
ATOM 3854 N N . LYS B 1 29 ? -7.434 -41.438 -34.188 1 95.06 29 LYS B N 1
ATOM 3855 C CA . LYS B 1 29 ? -7.742 -40.062 -34.531 1 95.06 29 LYS B CA 1
ATOM 3856 C C . LYS B 1 29 ? -6.672 -39.469 -35.438 1 95.06 29 LYS B C 1
ATOM 3858 O O . LYS B 1 29 ? -5.48 -39.719 -35.25 1 95.06 29 LYS B O 1
ATOM 3863 N N . LYS B 1 30 ? -7.141 -38.781 -36.406 1 97.19 30 LYS B N 1
ATOM 3864 C CA . LYS B 1 30 ? -6.227 -37.969 -37.219 1 97.19 30 LYS B CA 1
ATOM 3865 C C . LYS B 1 30 ? -5.805 -36.719 -36.438 1 97.19 30 LYS B C 1
ATOM 3867 O O . LYS B 1 30 ? -6.602 -35.781 -36.25 1 97.19 30 LYS B O 1
ATOM 3872 N N . ILE B 1 31 ? -4.523 -36.688 -36.031 1 97.94 31 ILE B N 1
ATOM 3873 C CA . ILE B 1 31 ? -4.047 -35.656 -35.125 1 97.94 31 ILE B CA 1
ATOM 3874 C C . ILE B 1 31 ? -3.104 -34.719 -35.875 1 97.94 31 ILE B C 1
ATOM 3876 O O . ILE B 1 31 ? -2.199 -35.156 -36.594 1 97.94 31 ILE B O 1
ATOM 3880 N N . LEU B 1 32 ? -3.326 -33.406 -35.75 1 98.38 32 LEU B N 1
ATOM 3881 C CA . LEU B 1 32 ? -2.416 -32.375 -36.25 1 98.38 32 LEU B CA 1
ATOM 3882 C C . LEU B 1 32 ? -1.83 -31.578 -35.094 1 98.38 32 LEU B C 1
ATOM 3884 O O . LEU B 1 32 ? -2.57 -31.047 -34.25 1 98.38 32 LEU B O 1
ATOM 3888 N N . LEU B 1 33 ? -0.545 -31.578 -34.969 1 98.12 33 LEU B N 1
ATOM 3889 C CA . LEU B 1 33 ? 0.16 -30.75 -34 1 98.12 33 LEU B CA 1
ATOM 3890 C C . LEU B 1 33 ? 0.772 -29.516 -34.688 1 98.12 33 LEU B C 1
ATOM 3892 O O . LEU B 1 33 ? 1.551 -29.656 -35.625 1 98.12 33 LEU B O 1
ATOM 3896 N N . VAL B 1 34 ? 0.372 -28.328 -34.219 1 97.75 34 VAL B N 1
ATOM 3897 C CA . VAL B 1 34 ? 0.846 -27.078 -34.812 1 97.75 34 VAL B CA 1
ATOM 3898 C C . VAL B 1 34 ? 1.815 -26.391 -33.844 1 97.75 34 VAL B C 1
ATOM 3900 O O . VAL B 1 34 ? 1.475 -26.141 -32.688 1 97.75 34 VAL B O 1
ATOM 3903 N N . GLU B 1 35 ? 2.975 -26.125 -34.281 1 96.94 35 GLU B N 1
ATOM 3904 C CA . GLU B 1 35 ? 4.027 -25.531 -33.469 1 96.94 35 GLU B CA 1
ATOM 3905 C C . GLU B 1 35 ? 4.68 -24.359 -34.188 1 96.94 35 GLU B C 1
ATOM 3907 O O . GLU B 1 35 ? 5.078 -24.469 -35.344 1 96.94 35 GLU B O 1
ATOM 3912 N N . LYS B 1 36 ? 4.738 -23.266 -33.469 1 94.5 36 LYS B N 1
ATOM 3913 C CA . LYS B 1 36 ? 5.285 -22.047 -34.031 1 94.5 36 LYS B CA 1
ATOM 3914 C C . LYS B 1 36 ? 6.801 -22.141 -34.219 1 94.5 36 LYS B C 1
ATOM 3916 O O . LYS B 1 36 ? 7.379 -21.484 -35.062 1 94.5 36 LYS B O 1
ATOM 3921 N N . GLY B 1 37 ? 7.422 -22.906 -33.406 1 93.25 37 GLY B N 1
ATOM 3922 C CA . GLY B 1 37 ? 8.867 -23.062 -33.469 1 93.25 37 GLY B CA 1
ATOM 3923 C C . GLY B 1 37 ? 9.32 -24.219 -34.344 1 93.25 37 GLY B C 1
ATOM 3924 O O . GLY B 1 37 ? 8.57 -24.688 -35.188 1 93.25 37 GLY B O 1
ATOM 3925 N N . LYS B 1 38 ? 10.578 -24.609 -34.156 1 93.56 38 LYS B N 1
ATOM 3926 C CA . LYS B 1 38 ? 11.227 -25.609 -34.969 1 93.56 38 LYS B CA 1
ATOM 3927 C C . LYS B 1 38 ? 11.195 -26.984 -34.312 1 93.56 38 LYS B C 1
ATOM 3929 O O . LYS B 1 38 ? 10.906 -27.094 -33.094 1 93.56 38 LYS B O 1
ATOM 3934 N N . PRO B 1 39 ? 11.383 -28.062 -35.125 1 94.94 39 PRO B N 1
ATOM 3935 C CA . PRO B 1 39 ? 11.594 -29.375 -34.5 1 94.94 39 PRO B CA 1
ATOM 3936 C C . PRO B 1 39 ? 12.867 -29.422 -33.656 1 94.94 39 PRO B C 1
ATOM 3938 O O . PRO B 1 39 ? 13.758 -28.578 -33.812 1 94.94 39 PRO B O 1
ATOM 3941 N N . VAL B 1 40 ? 12.922 -30.391 -32.812 1 91.75 40 VAL B N 1
ATOM 3942 C CA . VAL B 1 40 ? 13.961 -30.453 -31.797 1 91.75 40 VAL B CA 1
ATOM 3943 C C . VAL B 1 40 ? 15.336 -30.422 -32.438 1 91.75 40 VAL B C 1
ATOM 3945 O O . VAL B 1 40 ? 16.234 -29.719 -31.984 1 91.75 40 VAL B O 1
ATOM 3948 N N . GLU B 1 41 ? 15.523 -31.141 -33.531 1 90.44 41 GLU B N 1
ATOM 3949 C CA . GLU B 1 41 ? 16.844 -31.328 -34.125 1 90.44 41 GLU B CA 1
ATOM 3950 C C . GLU B 1 41 ? 17.281 -30.062 -34.844 1 90.44 41 GLU B C 1
ATOM 3952 O O . GLU B 1 41 ? 18.469 -29.906 -35.188 1 90.44 41 GLU B O 1
ATOM 3957 N N . LYS B 1 42 ? 16.344 -29.156 -35.031 1 91.19 42 LYS B N 1
ATOM 3958 C CA . LYS B 1 42 ? 16.688 -27.922 -35.75 1 91.19 42 LYS B CA 1
ATOM 3959 C C . LYS B 1 42 ? 16.75 -26.734 -34.812 1 91.19 42 LYS B C 1
ATOM 3961 O O . LYS B 1 42 ? 16.953 -25.594 -35.219 1 91.19 42 LYS B O 1
ATOM 3966 N N . ARG B 1 43 ? 16.5 -27 -33.562 1 87.5 43 ARG B N 1
ATOM 3967 C CA . ARG B 1 43 ? 16.547 -25.906 -32.594 1 87.5 43 ARG B CA 1
ATOM 3968 C C . ARG B 1 43 ? 17.984 -25.672 -32.125 1 87.5 43 ARG B C 1
ATOM 3970 O O . ARG B 1 43 ? 18.609 -26.578 -31.562 1 87.5 43 ARG B O 1
ATOM 3977 N N . HIS B 1 44 ? 18.562 -24.562 -32.469 1 81 44 HIS B N 1
ATOM 3978 C CA . HIS B 1 44 ? 19.906 -24.188 -32.062 1 81 44 HIS B CA 1
ATOM 3979 C C . HIS B 1 44 ? 19.984 -22.703 -31.688 1 81 44 HIS B C 1
ATOM 3981 O O . HIS B 1 44 ? 19.547 -21.844 -32.438 1 81 44 HIS B O 1
ATOM 3987 N N . CYS B 1 45 ? 20.422 -22.516 -30.422 1 76.62 45 CYS B N 1
ATOM 3988 C CA . CYS B 1 45 ? 20.625 -21.125 -30 1 76.62 45 CYS B CA 1
ATOM 3989 C C . CYS B 1 45 ? 22 -20.625 -30.422 1 76.62 45 CYS B C 1
ATOM 3991 O O . CYS B 1 45 ? 23.016 -21.203 -30.031 1 76.62 45 CYS B O 1
ATOM 3993 N N . PRO B 1 46 ? 22.016 -19.641 -31.156 1 74 46 PRO B N 1
ATOM 3994 C CA . PRO B 1 46 ? 23.312 -19.125 -31.609 1 74 46 PRO B CA 1
ATOM 3995 C C . PRO B 1 46 ? 24.141 -18.531 -30.484 1 74 46 PRO B C 1
ATOM 3997 O O . PRO B 1 46 ? 25.344 -18.312 -30.641 1 74 46 PRO B O 1
ATOM 4000 N N . LYS B 1 47 ? 23.5 -18.25 -29.391 1 68.31 47 LYS B N 1
ATOM 4001 C CA . LYS B 1 47 ? 24.203 -17.625 -28.281 1 68.31 47 LYS B CA 1
ATOM 4002 C C . LYS B 1 47 ? 25.438 -18.422 -27.875 1 68.31 47 LYS B C 1
ATOM 4004 O O . LYS B 1 47 ? 26.453 -17.859 -27.469 1 68.31 47 LYS B O 1
ATOM 4009 N N . ALA B 1 48 ? 25.375 -19.734 -27.922 1 63.66 48 ALA B N 1
ATOM 4010 C CA . ALA B 1 48 ? 26.484 -20.594 -27.531 1 63.66 48 ALA B CA 1
ATOM 4011 C C . ALA B 1 48 ? 27.719 -20.312 -28.375 1 63.66 48 ALA B C 1
ATOM 4013 O O . ALA B 1 48 ? 28.844 -20.344 -27.875 1 63.66 48 ALA B O 1
ATOM 4014 N N . GLU B 1 49 ? 27.406 -20 -29.516 1 67.94 49 GLU B N 1
ATOM 4015 C CA . GLU B 1 49 ? 28.5 -19.75 -30.453 1 67.94 49 GLU B CA 1
ATOM 4016 C C . GLU B 1 49 ? 28.906 -18.281 -30.453 1 67.94 49 GLU B C 1
ATOM 4018 O O . GLU B 1 49 ? 30.094 -17.953 -30.484 1 67.94 49 GLU B O 1
ATOM 4023 N N . LEU B 1 50 ? 27.859 -17.438 -30.344 1 69.12 50 LEU B N 1
ATOM 4024 C CA . LEU B 1 50 ? 28.094 -16.016 -30.516 1 69.12 50 LEU B CA 1
ATOM 4025 C C . LEU B 1 50 ? 28.375 -15.328 -29.188 1 69.12 50 LEU B C 1
ATOM 4027 O O . LEU B 1 50 ? 28.922 -14.227 -29.156 1 69.12 50 LEU B O 1
ATOM 4031 N N . GLY B 1 51 ? 28 -15.93 -28.141 1 58.62 51 GLY B N 1
ATOM 4032 C CA . GLY B 1 51 ? 28.25 -15.406 -26.812 1 58.62 51 GLY B CA 1
ATOM 4033 C C . GLY B 1 51 ? 27.203 -14.422 -26.344 1 58.62 51 GLY B C 1
ATOM 4034 O O . GLY B 1 51 ? 27.234 -13.945 -25.203 1 58.62 51 GLY B O 1
ATOM 4035 N N . HIS B 1 52 ? 26.438 -14.008 -27.328 1 60.94 52 HIS B N 1
ATOM 4036 C CA . HIS B 1 52 ? 25.375 -13.078 -26.953 1 60.94 52 HIS B CA 1
ATOM 4037 C C . HIS B 1 52 ? 24.047 -13.461 -27.609 1 60.94 52 HIS B C 1
ATOM 4039 O O . HIS B 1 52 ? 24.031 -14.133 -28.641 1 60.94 52 HIS B O 1
ATOM 4045 N N . CYS B 1 53 ? 23.031 -13.172 -26.828 1 70.38 53 CYS B N 1
ATOM 4046 C CA . CYS B 1 53 ? 21.688 -13.43 -27.375 1 70.38 53 CYS B CA 1
ATOM 4047 C C . CYS B 1 53 ? 21.406 -12.539 -28.578 1 70.38 53 CYS B C 1
ATOM 4049 O O . CYS B 1 53 ? 21.578 -11.32 -28.516 1 70.38 53 CYS B O 1
ATOM 4051 N N . VAL B 1 54 ? 21.062 -13.164 -29.719 1 66.81 54 VAL B N 1
ATOM 4052 C CA . VAL B 1 54 ? 20.828 -12.414 -30.938 1 66.81 54 VAL B CA 1
ATOM 4053 C C . VAL B 1 54 ? 19.328 -12.148 -31.094 1 66.81 54 VAL B C 1
ATOM 4055 O O . VAL B 1 54 ? 18.875 -11.672 -32.156 1 66.81 54 VAL B O 1
ATOM 4058 N N . ASN B 1 55 ? 18.656 -12.492 -30.062 1 67.62 55 ASN B N 1
ATOM 4059 C CA . ASN B 1 55 ? 17.203 -12.297 -30.078 1 67.62 55 ASN B CA 1
ATOM 4060 C C . ASN B 1 55 ? 16.578 -12.898 -31.328 1 67.62 55 ASN B C 1
ATOM 4062 O O . ASN B 1 55 ? 15.922 -12.195 -32.094 1 67.62 55 ASN B O 1
ATOM 4066 N N . CYS B 1 56 ? 16.781 -14.188 -31.453 1 75.06 56 CYS B N 1
ATOM 4067 C CA . CYS B 1 56 ? 16.25 -14.898 -32.594 1 75.06 56 CYS B CA 1
ATOM 4068 C C . CYS B 1 56 ? 14.805 -14.492 -32.875 1 75.06 56 CYS B C 1
ATOM 4070 O O . CYS B 1 56 ? 14.039 -14.25 -31.938 1 75.06 56 CYS B O 1
ATOM 4072 N N . ARG B 1 57 ? 14.633 -14.094 -34.156 1 73.56 57 ARG B N 1
ATOM 4073 C CA . ARG B 1 57 ? 13.305 -13.758 -34.656 1 73.56 57 ARG B CA 1
ATOM 4074 C C . ARG B 1 57 ? 12.859 -14.758 -35.719 1 73.56 57 ARG B C 1
ATOM 4076 O O . ARG B 1 57 ? 13.688 -15.336 -36.438 1 73.56 57 ARG B O 1
ATOM 4083 N N . PRO B 1 58 ? 11.641 -15.148 -35.75 1 76.56 58 PRO B N 1
ATOM 4084 C CA . PRO B 1 58 ? 10.469 -14.664 -35.031 1 76.56 58 PRO B CA 1
ATOM 4085 C C . PRO B 1 58 ? 10.297 -15.32 -33.656 1 76.56 58 PRO B C 1
ATOM 4087 O O . PRO B 1 58 ? 9.492 -14.859 -32.844 1 76.56 58 PRO B O 1
ATOM 4090 N N . THR B 1 59 ? 11.031 -16.531 -33.562 1 78.19 59 THR B N 1
ATOM 4091 C CA . THR B 1 59 ? 10.883 -17.203 -32.281 1 78.19 59 THR B CA 1
ATOM 4092 C C . THR B 1 59 ? 12.25 -17.531 -31.672 1 78.19 59 THR B C 1
ATOM 4094 O O . THR B 1 59 ? 13.234 -17.688 -32.406 1 78.19 59 THR B O 1
ATOM 4097 N N . CYS B 1 60 ? 12.305 -17.516 -30.438 1 78.38 60 CYS B N 1
ATOM 4098 C CA . CYS B 1 60 ? 13.508 -17.938 -29.734 1 78.38 60 CYS B CA 1
ATOM 4099 C C . CYS B 1 60 ? 13.648 -19.453 -29.75 1 78.38 60 CYS B C 1
ATOM 4101 O O . CYS B 1 60 ? 12.734 -20.172 -29.359 1 78.38 60 CYS B O 1
ATOM 4103 N N . ALA B 1 61 ? 14.75 -19.922 -30.172 1 78.06 61 ALA B N 1
ATOM 4104 C CA . ALA B 1 61 ? 14.992 -21.359 -30.344 1 78.06 61 ALA B CA 1
ATOM 4105 C C . ALA B 1 61 ? 15.031 -22.062 -28.984 1 78.06 61 ALA B C 1
ATOM 4107 O O . ALA B 1 61 ? 14.836 -23.281 -28.906 1 78.06 61 ALA B O 1
ATOM 4108 N N . ILE B 1 62 ? 15.195 -21.312 -27.938 1 75.75 62 ILE B N 1
ATOM 4109 C CA . ILE B 1 62 ? 15.312 -21.891 -26.609 1 75.75 62 ILE B CA 1
ATOM 4110 C C . ILE B 1 62 ? 13.922 -22.094 -26.016 1 75.75 62 ILE B C 1
ATOM 4112 O O . ILE B 1 62 ? 13.664 -23.125 -25.375 1 75.75 62 ILE B O 1
ATOM 4116 N N . THR B 1 63 ? 13.078 -21.203 -26.281 1 79.56 63 THR B N 1
ATOM 4117 C CA . THR B 1 63 ? 11.812 -21.219 -25.562 1 79.56 63 THR B CA 1
ATOM 4118 C C . THR B 1 63 ? 10.68 -21.672 -26.469 1 79.56 63 THR B C 1
ATOM 4120 O O . THR B 1 63 ? 9.586 -22.016 -25.984 1 79.56 63 THR B O 1
ATOM 4123 N N . THR B 1 64 ? 10.961 -21.703 -27.75 1 87.5 64 THR B N 1
ATOM 4124 C CA . THR B 1 64 ? 9.914 -22 -28.719 1 87.5 64 THR B CA 1
ATOM 4125 C C . THR B 1 64 ? 10.328 -23.156 -29.625 1 87.5 64 THR B C 1
ATOM 4127 O O . THR B 1 64 ? 11.453 -23.188 -30.125 1 87.5 64 THR B O 1
ATOM 4130 N N . GLY B 1 65 ? 9.422 -24.078 -29.812 1 91.31 65 GLY B N 1
ATOM 4131 C CA . GLY B 1 65 ? 9.656 -25.281 -30.578 1 91.31 65 GLY B CA 1
ATOM 4132 C C . GLY B 1 65 ? 9.164 -26.547 -29.906 1 91.31 65 GLY B C 1
ATOM 4133 O O . GLY B 1 65 ? 8.484 -26.469 -28.875 1 91.31 65 GLY B O 1
ATOM 4134 N N . PHE B 1 66 ? 9.531 -27.672 -30.516 1 93.62 66 PHE B N 1
ATOM 4135 C CA . PHE B 1 66 ? 9.109 -28.938 -29.922 1 93.62 66 PHE B CA 1
ATOM 4136 C C . PHE B 1 66 ? 9.656 -29.094 -28.516 1 93.62 66 PHE B C 1
ATOM 4138 O O . PHE B 1 66 ? 10.852 -28.922 -28.281 1 93.62 66 PHE B O 1
ATOM 4145 N N . SER B 1 67 ? 8.758 -29.266 -27.531 1 90.38 67 SER B N 1
ATOM 4146 C CA . SER B 1 67 ? 9 -29.406 -26.094 1 90.38 67 SER B CA 1
ATOM 4147 C C . SER B 1 67 ? 9.102 -28.047 -25.422 1 90.38 67 SER B C 1
ATOM 4149 O O . SER B 1 67 ? 9.367 -27.969 -24.219 1 90.38 67 SER B O 1
ATOM 4151 N N . GLY B 1 68 ? 8.961 -27 -26.188 1 83 68 GLY B N 1
ATOM 4152 C CA . GLY B 1 68 ? 9.055 -25.672 -25.609 1 83 68 GLY B CA 1
ATOM 4153 C C . GLY B 1 68 ? 10.375 -25.406 -24.922 1 83 68 GLY B C 1
ATOM 4154 O O . GLY B 1 68 ? 11.445 -25.672 -25.484 1 83 68 GLY B O 1
ATOM 4155 N N . ALA B 1 69 ? 10.289 -24.875 -23.688 1 67.5 69 ALA B N 1
ATOM 4156 C CA . ALA B 1 69 ? 11.5 -24.547 -22.922 1 67.5 69 ALA B CA 1
ATOM 4157 C C . ALA B 1 69 ? 12.125 -25.812 -22.344 1 67.5 69 ALA B C 1
ATOM 4159 O O . ALA B 1 69 ? 13.258 -25.797 -21.859 1 67.5 69 ALA B O 1
ATOM 4160 N N . GLY B 1 70 ? 11.484 -26.938 -22.422 1 70.25 70 GLY B N 1
ATOM 4161 C CA . GLY B 1 70 ? 11.898 -28.172 -21.781 1 70.25 70 GLY B CA 1
ATOM 4162 C C . GLY B 1 70 ? 13.164 -28.75 -22.375 1 70.25 70 GLY B C 1
ATOM 4163 O O . GLY B 1 70 ? 13.992 -29.328 -21.656 1 70.25 70 GLY B O 1
ATOM 4164 N N . ALA B 1 71 ? 13.336 -28.578 -23.641 1 66.12 71 ALA B N 1
ATOM 4165 C CA . ALA B 1 71 ? 14.445 -29.234 -24.344 1 66.12 71 ALA B CA 1
ATOM 4166 C C . ALA B 1 71 ? 15.758 -28.484 -24.109 1 66.12 71 ALA B C 1
ATOM 4168 O O . ALA B 1 71 ? 16.828 -29.047 -24.312 1 66.12 71 ALA B O 1
ATOM 4169 N N . PHE B 1 72 ? 15.703 -27.281 -23.703 1 64.69 72 PHE B N 1
ATOM 4170 C CA . PHE B 1 72 ? 16.922 -26.5 -23.641 1 64.69 72 PHE B CA 1
ATOM 4171 C C . PHE B 1 72 ? 17.125 -25.922 -22.25 1 64.69 72 PHE B C 1
ATOM 4173 O O . PHE B 1 72 ? 17.734 -24.859 -22.094 1 64.69 72 PHE B O 1
ATOM 4180 N N . SER B 1 73 ? 16.469 -26.531 -21.391 1 62.38 73 SER B N 1
ATOM 4181 C CA . SER B 1 73 ? 16.656 -26.188 -19.984 1 62.38 73 SER B CA 1
ATOM 4182 C C . SER B 1 73 ? 17.188 -27.359 -19.188 1 62.38 73 SER B C 1
ATOM 4184 O O . SER B 1 73 ? 17.406 -28.453 -19.734 1 62.38 73 SER B O 1
ATOM 4186 N N . ASP B 1 74 ? 17.641 -27.125 -17.953 1 60.5 74 ASP B N 1
ATOM 4187 C CA . ASP B 1 74 ? 18.062 -28.219 -17.078 1 60.5 74 ASP B CA 1
ATOM 4188 C C . ASP B 1 74 ? 16.984 -29.281 -16.953 1 60.5 74 ASP B C 1
ATOM 4190 O O . ASP B 1 74 ? 17.266 -30.422 -16.594 1 60.5 74 ASP B O 1
ATOM 4194 N N . GLY B 1 75 ? 15.828 -29.016 -17.562 1 70.56 75 GLY B N 1
ATOM 4195 C CA . GLY B 1 75 ? 14.742 -29.984 -17.641 1 70.56 75 GLY B CA 1
ATOM 4196 C C . GLY B 1 75 ? 14.43 -30.641 -16.297 1 70.56 75 GLY B C 1
ATOM 4197 O O . GLY B 1 75 ? 14.609 -31.844 -16.141 1 70.56 75 GLY B O 1
ATOM 4198 N N . LYS B 1 76 ? 13.906 -29.906 -15.227 1 77.25 76 LYS B N 1
ATOM 4199 C CA . LYS B 1 76 ? 13.578 -30.422 -13.906 1 77.25 76 LYS B CA 1
ATOM 4200 C C . LYS B 1 76 ? 12.141 -30.938 -13.852 1 77.25 76 LYS B C 1
ATOM 4202 O O . LYS B 1 76 ? 11.203 -30.203 -14.141 1 77.25 76 LYS B O 1
ATOM 4207 N N . LEU B 1 77 ? 12.078 -32.25 -13.641 1 88.44 77 LEU B N 1
ATOM 4208 C CA . LEU B 1 77 ? 10.766 -32.875 -13.453 1 88.44 77 LEU B CA 1
ATOM 4209 C C . LEU B 1 77 ? 10.445 -33.031 -11.969 1 88.44 77 LEU B C 1
ATOM 4211 O O . LEU B 1 77 ? 11.039 -33.875 -11.289 1 88.44 77 LEU B O 1
ATOM 4215 N N . SER B 1 78 ? 9.57 -32.219 -11.5 1 88.06 78 SER B N 1
ATOM 4216 C CA . SER B 1 78 ? 9.148 -32.312 -10.109 1 88.06 78 SER B CA 1
ATOM 4217 C C . SER B 1 78 ? 8.211 -33.5 -9.906 1 88.06 78 SER B C 1
ATOM 4219 O O . SER B 1 78 ? 7.164 -33.594 -10.547 1 88.06 78 SER B O 1
ATOM 4221 N N . LEU B 1 79 ? 8.555 -34.406 -9.047 1 91.62 79 LEU B N 1
ATOM 4222 C CA . LEU B 1 79 ? 7.812 -35.656 -8.891 1 91.62 79 LEU B CA 1
ATOM 4223 C C . LEU B 1 79 ? 6.867 -35.594 -7.691 1 91.62 79 LEU B C 1
ATOM 4225 O O . LEU B 1 79 ? 6.676 -36.562 -6.984 1 91.62 79 LEU B O 1
ATOM 4229 N N . SER B 1 80 ? 6.398 -34.406 -7.426 1 89.81 80 SER B N 1
ATOM 4230 C CA . SER B 1 80 ? 5.43 -34.188 -6.352 1 89.81 80 SER B CA 1
ATOM 4231 C C . SER B 1 80 ? 4.258 -33.344 -6.828 1 89.81 80 SER B C 1
ATOM 4233 O O . SER B 1 80 ? 4.445 -32.344 -7.539 1 89.81 80 SER B O 1
ATOM 4235 N N . TYR B 1 81 ? 3.035 -33.781 -6.363 1 90.94 81 TYR B N 1
ATOM 4236 C CA . TYR B 1 81 ? 1.836 -33.062 -6.754 1 90.94 81 TYR B CA 1
ATOM 4237 C C . TYR B 1 81 ? 1.808 -31.672 -6.109 1 90.94 81 TYR B C 1
ATOM 4239 O O . TYR B 1 81 ? 1.036 -30.797 -6.523 1 90.94 81 TYR B O 1
ATOM 4247 N N . GLU B 1 82 ? 2.629 -31.516 -5.18 1 85.69 82 GLU B N 1
ATOM 4248 C CA . GLU B 1 82 ? 2.615 -30.266 -4.426 1 85.69 82 GLU B CA 1
ATOM 4249 C C . GLU B 1 82 ? 3.324 -29.141 -5.195 1 85.69 82 GLU B C 1
ATOM 4251 O O . GLU B 1 82 ? 3.203 -27.969 -4.844 1 85.69 82 GLU B O 1
ATOM 4256 N N . VAL B 1 83 ? 4.008 -29.562 -6.172 1 81.75 83 VAL B N 1
ATOM 4257 C CA . VAL B 1 83 ? 4.766 -28.609 -6.977 1 81.75 83 VAL B CA 1
ATOM 4258 C C . VAL B 1 83 ? 4.254 -28.625 -8.414 1 81.75 83 VAL B C 1
ATOM 4260 O O . VAL B 1 83 ? 3.922 -29.688 -8.953 1 81.75 83 VAL B O 1
ATOM 4263 N N . GLY B 1 84 ? 4.141 -27.422 -8.961 1 83.31 84 GLY B N 1
ATOM 4264 C CA . GLY B 1 84 ? 3.871 -27.406 -10.391 1 83.31 84 GLY B CA 1
ATOM 4265 C C . GLY B 1 84 ? 2.502 -26.844 -10.734 1 83.31 84 GLY B C 1
ATOM 4266 O O . GLY B 1 84 ? 1.936 -27.172 -11.781 1 83.31 84 GLY B O 1
ATOM 4267 N N . GLY B 1 85 ? 1.967 -26.156 -9.906 1 85.56 85 GLY B N 1
ATOM 4268 C CA . GLY B 1 85 ? 0.73 -25.469 -10.25 1 85.56 85 GLY B CA 1
ATOM 4269 C C . GLY B 1 85 ? -0.474 -26 -9.492 1 85.56 85 GLY B C 1
ATOM 4270 O O . GLY B 1 85 ? -0.326 -26.656 -8.461 1 85.56 85 GLY B O 1
ATOM 4271 N N . ASP B 1 86 ? -1.727 -25.812 -10.008 1 89.75 86 ASP B N 1
ATOM 4272 C CA . ASP B 1 86 ? -2.947 -25.984 -9.227 1 89.75 86 ASP B CA 1
ATOM 4273 C C . ASP B 1 86 ? -3.77 -27.156 -9.766 1 89.75 86 ASP B C 1
ATOM 4275 O O . ASP B 1 86 ? -4.867 -27.422 -9.273 1 89.75 86 ASP B O 1
ATOM 4279 N N . LEU B 1 87 ? -3.232 -27.859 -10.727 1 94.06 87 LEU B N 1
ATOM 4280 C CA . LEU B 1 87 ? -3.98 -28.953 -11.336 1 94.06 87 LEU B CA 1
ATOM 4281 C C . LEU B 1 87 ? -4.469 -29.922 -10.273 1 94.06 87 LEU B C 1
ATOM 4283 O O . LEU B 1 87 ? -5.602 -30.406 -10.336 1 94.06 87 LEU B O 1
ATOM 4287 N N . PRO B 1 88 ? -3.658 -30.219 -9.234 1 94.06 88 PRO B N 1
ATOM 4288 C CA . PRO B 1 88 ? -4.102 -31.156 -8.203 1 94.06 88 PRO B CA 1
ATOM 4289 C C . PRO B 1 88 ? -5.367 -30.688 -7.48 1 94.06 88 PRO B C 1
ATOM 4291 O O . PRO B 1 88 ? -6.168 -31.516 -7.035 1 94.06 88 PRO B O 1
ATOM 4294 N N . SER B 1 89 ? -5.562 -29.453 -7.387 1 91.5 89 SER B N 1
ATOM 4295 C CA . SER B 1 89 ? -6.758 -28.938 -6.73 1 91.5 89 SER B CA 1
ATOM 4296 C C . SER B 1 89 ? -8.008 -29.188 -7.57 1 91.5 89 SER B C 1
ATOM 4298 O O . SER B 1 89 ? -9.117 -29.234 -7.043 1 91.5 89 SER B O 1
ATOM 4300 N N . LEU B 1 90 ? -7.816 -29.344 -8.828 1 93.44 90 LEU B N 1
ATOM 4301 C CA . LEU B 1 90 ? -8.922 -29.578 -9.758 1 93.44 90 LEU B CA 1
ATOM 4302 C C . LEU B 1 90 ? -9.258 -31.062 -9.836 1 93.44 90 LEU B C 1
ATOM 4304 O O . LEU B 1 90 ? -10.43 -31.438 -9.852 1 93.44 90 LEU B O 1
ATOM 4308 N N . ILE B 1 91 ? -8.227 -31.938 -9.836 1 95.88 91 ILE B N 1
ATOM 4309 C CA . ILE B 1 91 ? -8.469 -33.344 -10.18 1 95.88 91 ILE B CA 1
ATOM 4310 C C . ILE B 1 91 ? -8.25 -34.219 -8.953 1 95.88 91 ILE B C 1
ATOM 4312 O O . ILE B 1 91 ? -8.531 -35.406 -8.977 1 95.88 91 ILE B O 1
ATOM 4316 N N . GLY B 1 92 ? -7.809 -33.625 -7.875 1 94.75 92 GLY B N 1
ATOM 4317 C CA . GLY B 1 92 ? -7.48 -34.344 -6.668 1 94.75 92 GLY B CA 1
ATOM 4318 C C . GLY B 1 92 ? -5.996 -34.625 -6.516 1 94.75 92 GLY B C 1
ATOM 4319 O O . GLY B 1 92 ? -5.32 -34.969 -7.492 1 94.75 92 GLY B O 1
ATOM 4320 N N . GLU B 1 93 ? -5.492 -34.562 -5.355 1 93.5 93 GLU B N 1
ATOM 4321 C CA . GLU B 1 93 ? -4.062 -34.656 -5.066 1 93.5 93 GLU B CA 1
ATOM 4322 C C . GLU B 1 93 ? -3.557 -36.094 -5.316 1 93.5 93 GLU B C 1
ATOM 4324 O O . GLU B 1 93 ? -2.514 -36.281 -5.945 1 93.5 93 GLU B O 1
ATOM 4329 N N . GLU B 1 94 ? -4.316 -37.031 -4.828 1 94.81 94 GLU B N 1
ATOM 4330 C CA . GLU B 1 94 ? -3.904 -38.438 -4.98 1 94.81 94 GLU B CA 1
ATOM 4331 C C . GLU B 1 94 ? -3.867 -38.844 -6.453 1 94.81 94 GLU B C 1
ATOM 4333 O O . GLU B 1 94 ? -2.924 -39.5 -6.898 1 94.81 94 GLU B O 1
ATOM 4338 N N . PHE B 1 95 ? -4.914 -38.438 -7.152 1 97 95 PHE B N 1
ATOM 4339 C CA . PHE B 1 95 ? -4.973 -38.75 -8.578 1 97 95 PHE B CA 1
ATOM 4340 C C . PHE B 1 95 ? -3.844 -38.031 -9.328 1 97 95 PHE B C 1
ATOM 4342 O O . PHE B 1 95 ? -3.217 -38.625 -10.211 1 97 95 PHE B O 1
ATOM 4349 N N . ALA B 1 96 ? -3.559 -36.812 -8.945 1 96.5 96 ALA B N 1
ATOM 4350 C CA . ALA B 1 96 ? -2.457 -36.062 -9.547 1 96.5 96 ALA B CA 1
ATOM 4351 C C . ALA B 1 96 ? -1.125 -36.781 -9.328 1 96.5 96 ALA B C 1
ATOM 4353 O O . ALA B 1 96 ? -0.3 -36.875 -10.234 1 96.5 96 ALA B O 1
ATOM 4354 N N . GLN B 1 97 ? -0.959 -37.312 -8.141 1 95.56 97 GLN B N 1
ATOM 4355 C CA . GLN B 1 97 ? 0.288 -38 -7.824 1 95.56 97 GLN B CA 1
ATOM 4356 C C . GLN B 1 97 ? 0.426 -39.281 -8.625 1 95.56 97 GLN B C 1
ATOM 4358 O O . GLN B 1 97 ? 1.521 -39.625 -9.086 1 95.56 97 GLN B O 1
ATOM 4363 N N . GLU B 1 98 ? -0.674 -39.969 -8.727 1 97.5 98 GLU B N 1
ATOM 4364 C CA . GLU B 1 98 ? -0.676 -41.156 -9.555 1 97.5 98 GLU B CA 1
ATOM 4365 C C . GLU B 1 98 ? -0.279 -40.844 -10.992 1 97.5 98 GLU B C 1
ATOM 4367 O O . GLU B 1 98 ? 0.511 -41.562 -11.594 1 97.5 98 GLU B O 1
ATOM 4372 N N . LEU B 1 99 ? -0.792 -39.781 -11.469 1 97.69 99 LEU B N 1
ATOM 4373 C CA . LEU B 1 99 ? -0.492 -39.375 -12.844 1 97.69 99 LEU B CA 1
ATOM 4374 C C . LEU B 1 99 ? 0.968 -38.969 -12.977 1 97.69 99 LEU B C 1
ATOM 4376 O O . LEU B 1 99 ? 1.584 -39.188 -14.023 1 97.69 99 LEU B O 1
ATOM 4380 N N . ILE B 1 100 ? 1.486 -38.344 -11.945 1 97.06 100 ILE B N 1
ATOM 4381 C CA . ILE B 1 100 ? 2.895 -37.969 -11.961 1 97.06 100 ILE B CA 1
ATOM 4382 C C . ILE B 1 100 ? 3.768 -39.219 -12.078 1 97.06 100 ILE B C 1
ATOM 4384 O O . ILE B 1 100 ? 4.691 -39.25 -12.891 1 97.06 100 ILE B O 1
ATOM 4388 N N . HIS B 1 101 ? 3.42 -40.219 -11.305 1 96.94 101 HIS B N 1
ATOM 4389 C CA . HIS B 1 101 ? 4.172 -41.469 -11.359 1 96.94 101 HIS B CA 1
ATOM 4390 C C . HIS B 1 101 ? 4.082 -42.125 -12.75 1 96.94 101 HIS B C 1
ATOM 4392 O O . HIS B 1 101 ? 5.09 -42.562 -13.297 1 96.94 101 HIS B O 1
ATOM 4398 N N . TYR B 1 102 ? 2.916 -42.125 -13.211 1 98 102 TYR B N 1
ATOM 4399 C CA . TYR B 1 102 ? 2.693 -42.688 -14.531 1 98 102 TYR B CA 1
ATOM 4400 C C . TYR B 1 102 ? 3.469 -41.938 -15.594 1 98 102 TYR B C 1
ATOM 4402 O O . TYR B 1 102 ? 4.137 -42.531 -16.438 1 98 102 TYR B O 1
ATOM 4410 N N . THR B 1 103 ? 3.369 -40.625 -15.562 1 97.94 103 THR B N 1
ATOM 4411 C CA . THR B 1 103 ? 4.027 -39.781 -16.547 1 97.94 103 THR B CA 1
ATOM 4412 C C . THR B 1 103 ? 5.543 -39.906 -16.438 1 97.94 103 THR B C 1
ATOM 4414 O O . THR B 1 103 ? 6.242 -39.875 -17.453 1 97.94 103 THR B O 1
ATOM 4417 N N . ASP B 1 104 ? 5.988 -40 -15.227 1 96.44 104 ASP B N 1
ATOM 4418 C CA . ASP B 1 104 ? 7.414 -40.188 -15 1 96.44 104 ASP B CA 1
ATOM 4419 C C . ASP B 1 104 ? 7.906 -41.469 -15.68 1 96.44 104 ASP B C 1
ATOM 4421 O O . ASP B 1 104 ? 9.016 -41.5 -16.234 1 96.44 104 ASP B O 1
ATOM 4425 N N . LYS B 1 105 ? 7.121 -42.469 -15.602 1 97.19 105 LYS B N 1
ATOM 4426 C CA . LYS B 1 105 ? 7.473 -43.719 -16.266 1 97.19 105 LYS B CA 1
ATOM 4427 C C . LYS B 1 105 ? 7.613 -43.531 -17.766 1 97.19 105 LYS B C 1
ATOM 4429 O O . LYS B 1 105 ? 8.469 -44.156 -18.406 1 97.19 105 LYS B O 1
ATOM 4434 N N . ILE B 1 106 ? 6.766 -42.75 -18.328 1 97.06 106 ILE B N 1
ATOM 4435 C CA . ILE B 1 106 ? 6.848 -42.438 -19.75 1 97.06 106 ILE B CA 1
ATOM 4436 C C . ILE B 1 106 ? 8.172 -41.75 -20.062 1 97.06 106 ILE B C 1
ATOM 4438 O O . ILE B 1 106 ? 8.859 -42.125 -21.031 1 97.06 106 ILE B O 1
ATOM 4442 N N . TYR B 1 107 ? 8.516 -40.781 -19.234 1 95.94 107 TYR B N 1
ATOM 4443 C CA . TYR B 1 107 ? 9.797 -40.125 -19.422 1 95.94 107 TYR B CA 1
ATOM 4444 C C . TYR B 1 107 ? 10.953 -41.094 -19.359 1 95.94 107 TYR B C 1
ATOM 4446 O O . TYR B 1 107 ? 11.883 -41.031 -20.156 1 95.94 107 TYR B O 1
ATOM 4454 N N . LEU B 1 108 ? 10.867 -42.031 -18.422 1 95.88 108 LEU B N 1
ATOM 4455 C CA . LEU B 1 108 ? 11.906 -43.031 -18.266 1 95.88 108 LEU B CA 1
ATOM 4456 C C . LEU B 1 108 ? 11.984 -43.938 -19.5 1 95.88 108 LEU B C 1
ATOM 4458 O O . LEU B 1 108 ? 13.078 -44.281 -19.953 1 95.88 108 LEU B O 1
ATOM 4462 N N . GLU B 1 109 ? 10.852 -44.25 -20.016 1 96.5 109 GLU B N 1
ATOM 4463 C CA . GLU B 1 109 ? 10.789 -45.094 -21.219 1 96.5 109 GLU B CA 1
ATOM 4464 C C . GLU B 1 109 ? 11.461 -44.406 -22.391 1 96.5 109 GLU B C 1
ATOM 4466 O O . GLU B 1 109 ? 12.031 -45.062 -23.266 1 96.5 109 GLU B O 1
ATOM 4471 N N . PHE B 1 110 ? 11.391 -43.156 -22.422 1 95.75 110 PHE B N 1
ATOM 4472 C CA . PHE B 1 110 ? 11.961 -42.406 -23.547 1 95.75 110 PHE B CA 1
ATOM 4473 C C . PHE B 1 110 ? 13.406 -42 -23.25 1 95.75 110 PHE B C 1
ATOM 4475 O O . PHE B 1 110 ? 14.016 -41.281 -24.031 1 95.75 110 PHE B O 1
ATOM 4482 N N . GLY B 1 111 ? 13.906 -42.375 -22.078 1 92.12 111 GLY B N 1
ATOM 4483 C CA . GLY B 1 111 ? 15.344 -42.281 -21.875 1 92.12 111 GLY B CA 1
ATOM 4484 C C . GLY B 1 111 ? 15.727 -41.312 -20.781 1 92.12 111 GLY B C 1
ATOM 4485 O O . GLY B 1 111 ? 16.891 -40.906 -20.672 1 92.12 111 GLY B O 1
ATOM 4486 N N . ALA B 1 112 ? 14.797 -40.875 -19.984 1 91.62 112 ALA B N 1
ATOM 4487 C CA . ALA B 1 112 ? 15.148 -40 -18.875 1 91.62 112 ALA B CA 1
ATOM 4488 C C . ALA B 1 112 ? 16.078 -40.688 -17.875 1 91.62 112 ALA B C 1
ATOM 4490 O O . ALA B 1 112 ? 16.031 -41.906 -17.734 1 91.62 112 ALA B O 1
ATOM 4491 N N . ASP B 1 113 ? 16.922 -39.906 -17.234 1 87.5 113 ASP B N 1
ATOM 4492 C CA . ASP B 1 113 ? 17.812 -40.469 -16.203 1 87.5 113 ASP B CA 1
ATOM 4493 C C . ASP B 1 113 ? 17 -40.969 -15.016 1 87.5 113 ASP B C 1
ATOM 4495 O O . ASP B 1 113 ? 16.156 -40.25 -14.477 1 87.5 113 ASP B O 1
ATOM 4499 N N . PRO B 1 114 ? 17.234 -42.188 -14.664 1 90.06 114 PRO B N 1
ATOM 4500 C CA . PRO B 1 114 ? 16.484 -42.75 -13.547 1 90.06 114 PRO B CA 1
ATOM 4501 C C . PRO B 1 114 ? 16.828 -42.094 -12.211 1 90.06 114 PRO B C 1
ATOM 4503 O O . PRO B 1 114 ? 16.078 -42.25 -11.234 1 90.06 114 PRO B O 1
ATOM 4506 N N . HIS B 1 115 ? 17.859 -41.406 -12.203 1 85.88 115 HIS B N 1
ATOM 4507 C CA . HIS B 1 115 ? 18.312 -40.781 -10.953 1 85.88 115 HIS B CA 1
ATOM 4508 C C . HIS B 1 115 ? 17.359 -39.688 -10.5 1 85.88 115 HIS B C 1
ATOM 4510 O O . HIS B 1 115 ? 16.938 -38.844 -11.312 1 85.88 115 HIS B O 1
ATOM 4516 N N . VAL B 1 116 ? 16.875 -39.75 -9.312 1 86.31 116 VAL B N 1
ATOM 4517 C CA . VAL B 1 116 ? 16 -38.75 -8.719 1 86.31 116 VAL B CA 1
ATOM 4518 C C . VAL B 1 116 ? 16.719 -38.062 -7.574 1 86.31 116 VAL B C 1
ATOM 4520 O O . VAL B 1 116 ? 17.328 -38.688 -6.715 1 86.31 116 VAL B O 1
ATOM 4523 N N . GLU B 1 117 ? 16.734 -36.781 -7.699 1 74.62 117 GLU B N 1
ATOM 4524 C CA . GLU B 1 117 ? 17.328 -35.969 -6.641 1 74.62 117 GLU B CA 1
ATOM 4525 C C . GLU B 1 117 ? 16.25 -35.469 -5.672 1 74.62 117 GLU B C 1
ATOM 4527 O O . GLU B 1 117 ? 15.07 -35.406 -6.012 1 74.62 117 GLU B O 1
ATOM 4532 N N . GLY B 1 118 ? 16.656 -35.062 -4.539 1 70.19 118 GLY B N 1
ATOM 4533 C CA . GLY B 1 118 ? 15.773 -34.375 -3.598 1 70.19 118 GLY B CA 1
ATOM 4534 C C . GLY B 1 118 ? 15.148 -35.344 -2.596 1 70.19 118 GLY B C 1
ATOM 4535 O O . GLY B 1 118 ? 14.141 -35 -1.96 1 70.19 118 GLY B O 1
ATOM 4536 N N . ILE B 1 119 ? 15.586 -36.562 -2.77 1 68.31 119 ILE B N 1
ATOM 4537 C CA . ILE B 1 119 ? 15.156 -37.5 -1.747 1 68.31 119 ILE B CA 1
ATOM 4538 C C . ILE B 1 119 ? 16.078 -37.406 -0.533 1 68.31 119 ILE B C 1
ATOM 4540 O O . ILE B 1 119 ? 17.281 -37.625 -0.643 1 68.31 119 ILE B O 1
ATOM 4544 N N . TYR B 1 120 ? 15.539 -36.75 0.421 1 69.94 120 TYR B N 1
ATOM 4545 C CA . TYR B 1 120 ? 16.359 -36.5 1.6 1 69.94 120 TYR B CA 1
ATOM 4546 C C . TYR B 1 120 ? 16.125 -37.594 2.658 1 69.94 120 TYR B C 1
ATOM 4548 O O . TYR B 1 120 ? 14.984 -38 2.895 1 69.94 120 TYR B O 1
ATOM 4556 N N . THR B 1 121 ? 17.094 -38.281 2.918 1 72.12 121 THR B N 1
ATOM 4557 C CA . THR B 1 121 ? 17.016 -39.312 3.961 1 72.12 121 THR B CA 1
ATOM 4558 C C . THR B 1 121 ? 18 -39 5.094 1 72.12 121 THR B C 1
ATOM 4560 O O . THR B 1 121 ? 18.938 -38.219 4.914 1 72.12 121 THR B O 1
ATOM 4563 N N . GLY B 1 122 ? 17.594 -39.406 6.254 1 79.88 122 GLY B N 1
ATOM 4564 C CA . GLY B 1 122 ? 18.484 -39.219 7.387 1 79.88 122 GLY B CA 1
ATOM 4565 C C . GLY B 1 122 ? 17.828 -38.562 8.578 1 79.88 122 GLY B C 1
ATOM 4566 O O . GLY B 1 122 ? 16.656 -38.156 8.508 1 79.88 122 GLY B O 1
ATOM 4567 N N . GLU B 1 123 ? 18.578 -38.469 9.578 1 85.31 123 GLU B N 1
ATOM 4568 C CA . GLU B 1 123 ? 18.047 -37.969 10.844 1 85.31 123 GLU B CA 1
ATOM 4569 C C . GLU B 1 123 ? 17.828 -36.469 10.773 1 85.31 123 GLU B C 1
ATOM 4571 O O . GLU B 1 123 ? 16.875 -35.938 11.359 1 85.31 123 GLU B O 1
ATOM 4576 N N . ASP B 1 124 ? 18.625 -35.875 10.016 1 85.94 124 ASP B N 1
ATOM 4577 C CA . ASP B 1 124 ? 18.531 -34.438 9.922 1 85.94 124 ASP B CA 1
ATOM 4578 C C . ASP B 1 124 ? 17.234 -34 9.227 1 85.94 124 ASP B C 1
ATOM 4580 O O . ASP B 1 124 ? 16.578 -33.062 9.656 1 85.94 124 ASP B O 1
ATOM 4584 N N . ILE B 1 125 ? 16.891 -34.688 8.281 1 85.94 125 ILE B N 1
ATOM 4585 C CA . ILE B 1 125 ? 15.664 -34.344 7.555 1 85.94 125 ILE B CA 1
ATOM 4586 C C . ILE B 1 125 ? 14.445 -34.625 8.43 1 85.94 125 ILE B C 1
ATOM 4588 O O . ILE B 1 125 ? 13.43 -33.938 8.344 1 85.94 125 ILE B O 1
ATOM 4592 N N . LYS B 1 126 ? 14.523 -35.656 9.172 1 87.19 126 LYS B N 1
ATOM 4593 C CA . LYS B 1 126 ? 13.43 -35.969 10.078 1 87.19 126 LYS B CA 1
ATOM 4594 C C . LYS B 1 126 ? 13.211 -34.875 11.102 1 87.19 126 LYS B C 1
ATOM 4596 O O . LYS B 1 126 ? 12.07 -34.531 11.43 1 87.19 126 LYS B O 1
ATOM 4601 N N . GLU B 1 127 ? 14.297 -34.406 11.508 1 90.25 127 GLU B N 1
ATOM 4602 C CA . GLU B 1 127 ? 14.203 -33.312 12.484 1 90.25 127 GLU B CA 1
ATOM 4603 C C . GLU B 1 127 ? 13.609 -32.062 11.859 1 90.25 127 GLU B C 1
ATOM 4605 O O . GLU B 1 127 ? 12.766 -31.406 12.469 1 90.25 127 GLU B O 1
ATOM 4610 N N . ILE B 1 128 ? 14.062 -31.734 10.719 1 89.19 128 ILE B N 1
ATOM 4611 C CA . ILE B 1 128 ? 13.555 -30.562 10.008 1 89.19 128 ILE B CA 1
ATOM 4612 C C . ILE B 1 128 ? 12.055 -30.719 9.766 1 89.19 128 ILE B C 1
ATOM 4614 O O . ILE B 1 128 ? 11.289 -29.781 9.969 1 89.19 128 ILE B O 1
ATOM 4618 N N . ARG B 1 129 ? 11.664 -31.844 9.406 1 88.19 129 ARG B N 1
ATOM 4619 C CA . ARG B 1 129 ? 10.25 -32.125 9.156 1 88.19 129 ARG B CA 1
ATOM 4620 C C . ARG B 1 129 ? 9.438 -32 10.445 1 88.19 129 ARG B C 1
ATOM 4622 O O . ARG B 1 129 ? 8.328 -31.469 10.438 1 88.19 129 ARG B O 1
ATOM 4629 N N . LYS B 1 130 ? 9.93 -32.562 11.508 1 91.56 130 LYS B N 1
ATOM 4630 C CA . LYS B 1 130 ? 9.258 -32.469 12.805 1 91.56 130 LYS B CA 1
ATOM 4631 C C . LYS B 1 130 ? 9.062 -31.016 13.219 1 91.56 130 LYS B C 1
ATOM 4633 O O . LYS B 1 130 ? 7.992 -30.641 13.695 1 91.56 130 LYS B O 1
ATOM 4638 N N . ASN B 1 131 ? 10.117 -30.297 13.031 1 92.62 131 ASN B N 1
ATOM 4639 C CA . ASN B 1 131 ? 10.039 -28.891 13.391 1 92.62 131 ASN B CA 1
ATOM 4640 C C . ASN B 1 131 ? 9.055 -28.141 12.492 1 92.62 131 ASN B C 1
ATOM 4642 O O . ASN B 1 131 ? 8.352 -27.234 12.961 1 92.62 131 ASN B O 1
ATOM 4646 N N . ALA B 1 132 ? 9.047 -28.438 11.242 1 92.38 132 ALA B N 1
ATOM 4647 C CA . ALA B 1 132 ? 8.102 -27.828 10.32 1 92.38 132 ALA B CA 1
ATOM 4648 C C . ALA B 1 132 ? 6.66 -28.125 10.734 1 92.38 132 ALA B C 1
ATOM 4650 O O . ALA B 1 132 ? 5.809 -27.219 10.703 1 92.38 132 ALA B O 1
ATOM 4651 N N . ILE B 1 133 ? 6.453 -29.328 11.156 1 91.62 133 ILE B N 1
ATOM 4652 C CA . ILE B 1 133 ? 5.125 -29.734 11.602 1 91.62 133 ILE B CA 1
ATOM 4653 C C . ILE B 1 133 ? 4.734 -28.938 12.852 1 91.62 133 ILE B C 1
ATOM 4655 O O . ILE B 1 133 ? 3.617 -28.422 12.945 1 91.62 133 ILE B O 1
ATOM 4659 N N . HIS B 1 134 ? 5.648 -28.844 13.758 1 93.38 134 HIS B N 1
ATOM 4660 C CA . HIS B 1 134 ? 5.402 -28.109 14.992 1 93.38 134 HIS B CA 1
ATOM 4661 C C . HIS B 1 134 ? 5.086 -26.641 14.695 1 93.38 134 HIS B C 1
ATOM 4663 O O . HIS B 1 134 ? 4.293 -26.016 15.406 1 93.38 134 HIS B O 1
ATOM 4669 N N . ALA B 1 135 ? 5.699 -26.109 13.695 1 94.31 135 ALA B N 1
ATOM 4670 C CA . ALA B 1 135 ? 5.543 -24.703 13.336 1 94.31 135 ALA B CA 1
ATOM 4671 C C . ALA B 1 135 ? 4.289 -24.5 12.492 1 94.31 135 ALA B C 1
ATOM 4673 O O . ALA B 1 135 ? 3.916 -23.359 12.195 1 94.31 135 ALA B O 1
ATOM 4674 N N . GLY B 1 136 ? 3.643 -25.547 12.109 1 93.31 136 GLY B N 1
ATOM 4675 C CA . GLY B 1 136 ? 2.49 -25.438 11.227 1 93.31 136 GLY B CA 1
ATOM 4676 C C . GLY B 1 136 ? 2.865 -25.203 9.781 1 93.31 136 GLY B C 1
ATOM 4677 O O . GLY B 1 136 ? 2.123 -24.547 9.039 1 93.31 136 GLY B O 1
ATOM 4678 N N . LEU B 1 137 ? 4.051 -25.656 9.398 1 93.62 137 LEU B N 1
ATOM 4679 C CA . LEU B 1 137 ? 4.543 -25.5 8.039 1 93.62 137 LEU B CA 1
ATOM 4680 C C . LEU B 1 137 ? 4.602 -26.844 7.32 1 93.62 137 LEU B C 1
ATOM 4682 O O . LEU B 1 137 ? 4.848 -27.875 7.949 1 93.62 137 LEU B O 1
ATOM 4686 N N . LYS B 1 138 ? 4.359 -26.812 6.086 1 88.94 138 LYS B N 1
ATOM 4687 C CA . LYS B 1 138 ? 4.52 -27.984 5.242 1 88.94 138 LYS B CA 1
ATOM 4688 C C . LYS B 1 138 ? 5.84 -27.953 4.48 1 88.94 138 LYS B C 1
ATOM 4690 O O . LYS B 1 138 ? 6.109 -27 3.742 1 88.94 138 LYS B O 1
ATOM 4695 N N . LEU B 1 139 ? 6.637 -28.875 4.797 1 86.69 139 LEU B N 1
ATOM 4696 C CA . LEU B 1 139 ? 7.848 -29.062 4.008 1 86.69 139 LEU B CA 1
ATOM 4697 C C . LEU B 1 139 ? 7.562 -29.859 2.746 1 86.69 139 LEU B C 1
ATOM 4699 O O . LEU B 1 139 ? 7.145 -31.016 2.824 1 86.69 139 LEU B O 1
ATOM 4703 N N . VAL B 1 140 ? 7.734 -29.234 1.662 1 80.12 140 VAL B N 1
ATOM 4704 C CA . VAL B 1 140 ? 7.395 -29.891 0.402 1 80.12 140 VAL B CA 1
ATOM 4705 C C . VAL B 1 140 ? 8.586 -30.703 -0.099 1 80.12 140 VAL B C 1
ATOM 4707 O O . VAL B 1 140 ? 9.672 -30.156 -0.319 1 80.12 140 VAL B O 1
ATOM 4710 N N . ASP B 1 141 ? 8.359 -31.969 -0.006 1 76.62 141 ASP B N 1
ATOM 4711 C CA . ASP B 1 141 ? 9.328 -32.844 -0.651 1 76.62 141 ASP B CA 1
ATOM 4712 C C . ASP B 1 141 ? 9.148 -32.844 -2.166 1 76.62 141 ASP B C 1
ATOM 4714 O O . ASP B 1 141 ? 8.031 -33 -2.662 1 76.62 141 ASP B O 1
ATOM 4718 N N . CYS B 1 142 ? 10.125 -32.344 -2.764 1 76.19 142 CYS B N 1
ATOM 4719 C CA . CYS B 1 142 ? 9.977 -32.344 -4.215 1 76.19 142 CYS B CA 1
ATOM 4720 C C . CYS B 1 142 ? 11.109 -33.125 -4.883 1 76.19 142 CYS B C 1
ATOM 4722 O O . CYS B 1 142 ? 12.062 -32.531 -5.375 1 76.19 142 CYS B O 1
ATOM 4724 N N . PRO B 1 143 ? 10.953 -34.5 -4.805 1 81.62 143 PRO B N 1
ATOM 4725 C CA . PRO B 1 143 ? 11.922 -35.219 -5.637 1 81.62 143 PRO B CA 1
ATOM 4726 C C . PRO B 1 143 ? 11.961 -34.719 -7.074 1 81.62 143 PRO B C 1
ATOM 4728 O O . PRO B 1 143 ? 10.914 -34.406 -7.648 1 81.62 143 PRO B O 1
ATOM 4731 N N . ILE B 1 144 ? 13.141 -34.469 -7.48 1 82.56 144 ILE B N 1
ATOM 4732 C CA . ILE B 1 144 ? 13.297 -33.906 -8.812 1 82.56 144 ILE B CA 1
ATOM 4733 C C . ILE B 1 144 ? 14.125 -34.844 -9.688 1 82.56 144 ILE B C 1
ATOM 4735 O O . ILE B 1 144 ? 15.164 -35.344 -9.258 1 82.56 144 ILE B O 1
ATOM 4739 N N . ARG B 1 145 ? 13.633 -35.219 -10.844 1 85.56 145 ARG B N 1
ATOM 4740 C CA . ARG B 1 145 ? 14.422 -35.875 -11.883 1 85.56 145 ARG B CA 1
ATOM 4741 C C . ARG B 1 145 ? 14.992 -34.844 -12.867 1 85.56 145 ARG B C 1
ATOM 4743 O O . ARG B 1 145 ? 14.242 -34.062 -13.453 1 85.56 145 ARG B O 1
ATOM 4750 N N . HIS B 1 146 ? 16.25 -34.812 -12.945 1 81.75 146 HIS B N 1
ATOM 4751 C CA . HIS B 1 146 ? 16.906 -33.938 -13.898 1 81.75 146 HIS B CA 1
ATOM 4752 C C . HIS B 1 146 ? 17.141 -34.625 -15.234 1 81.75 146 HIS B C 1
ATOM 4754 O O . HIS B 1 146 ? 17.703 -35.719 -15.281 1 81.75 146 HIS B O 1
ATOM 4760 N N . LEU B 1 147 ? 16.641 -34.031 -16.281 1 80.19 147 LEU B N 1
ATOM 4761 C CA . LEU B 1 147 ? 16.859 -34.625 -17.609 1 80.19 147 LEU B CA 1
ATOM 4762 C C . LEU B 1 147 ? 18.234 -34.219 -18.156 1 80.19 147 LEU B C 1
ATOM 4764 O O . LEU B 1 147 ? 18.953 -35.031 -18.703 1 80.19 147 LEU B O 1
ATOM 4768 N N . GLY B 1 148 ? 18.672 -32.938 -17.812 1 71.38 148 GLY B N 1
ATOM 4769 C CA . GLY B 1 148 ? 19.844 -32.375 -18.438 1 71.38 148 GLY B CA 1
ATOM 4770 C C . GLY B 1 148 ? 19.609 -31.953 -19.875 1 71.38 148 GLY B C 1
ATOM 4771 O O . GLY B 1 148 ? 18.828 -32.562 -20.594 1 71.38 148 GLY B O 1
ATOM 4772 N N . THR B 1 149 ? 20.281 -30.922 -20.281 1 71.94 149 THR B N 1
ATOM 4773 C CA . THR B 1 149 ? 20 -30.312 -21.578 1 71.94 149 THR B CA 1
ATOM 4774 C C . THR B 1 149 ? 20.203 -31.328 -22.703 1 71.94 149 THR B C 1
ATOM 4776 O O . THR B 1 149 ? 19.328 -31.516 -23.547 1 71.94 149 THR B O 1
ATOM 4779 N N . GLU B 1 150 ? 21.312 -31.984 -22.734 1 77.25 150 GLU B N 1
ATOM 4780 C CA . GLU B 1 150 ? 21.609 -32.906 -23.812 1 77.25 150 GLU B CA 1
ATOM 4781 C C . GLU B 1 150 ? 20.656 -34.094 -23.812 1 77.25 150 GLU B C 1
ATOM 4783 O O . GLU B 1 150 ? 20.125 -34.469 -24.844 1 77.25 150 GLU B O 1
ATOM 4788 N N . LYS B 1 151 ? 20.438 -34.625 -22.719 1 83.25 151 LYS B N 1
ATOM 4789 C CA . LYS B 1 151 ? 19.516 -35.75 -22.594 1 83.25 151 LYS B CA 1
ATOM 4790 C C . LYS B 1 151 ? 18.078 -35.344 -22.891 1 83.25 151 LYS B C 1
ATOM 4792 O O . LYS B 1 151 ? 17.297 -36.156 -23.422 1 83.25 151 LYS B O 1
ATOM 4797 N N . ALA B 1 152 ? 17.812 -34.188 -22.469 1 86.5 152 ALA B N 1
ATOM 4798 C CA . ALA B 1 152 ? 16.484 -33.656 -22.766 1 86.5 152 ALA B CA 1
ATOM 4799 C C . ALA B 1 152 ? 16.234 -33.594 -24.266 1 86.5 152 ALA B C 1
ATOM 4801 O O . ALA B 1 152 ? 15.164 -33.969 -24.75 1 86.5 152 ALA B O 1
ATOM 4802 N N . GLN B 1 153 ? 17.188 -33.094 -24.938 1 87.25 153 GLN B N 1
ATOM 4803 C CA . GLN B 1 153 ? 17.062 -33 -26.391 1 87.25 153 GLN B CA 1
ATOM 4804 C C . GLN B 1 153 ? 16.891 -34.375 -27.031 1 87.25 153 GLN B C 1
ATOM 4806 O O . GLN B 1 153 ? 16.062 -34.562 -27.922 1 87.25 153 GLN B O 1
ATOM 4811 N N . GLN B 1 154 ? 17.656 -35.312 -26.578 1 91.31 154 GLN B N 1
ATOM 4812 C CA . GLN B 1 154 ? 17.562 -36.688 -27.109 1 91.31 154 GLN B CA 1
ATOM 4813 C C . GLN B 1 154 ? 16.188 -37.281 -26.781 1 91.31 154 GLN B C 1
ATOM 4815 O O . GLN B 1 154 ? 15.578 -37.938 -27.641 1 91.31 154 GLN B O 1
ATOM 4820 N N . LEU B 1 155 ? 15.844 -37.062 -25.594 1 93.56 155 LEU B N 1
ATOM 4821 C CA . LEU B 1 155 ? 14.562 -37.594 -25.125 1 93.56 155 LEU B CA 1
ATOM 4822 C C . LEU B 1 155 ? 13.414 -37.062 -25.953 1 93.56 155 LEU B C 1
ATOM 4824 O O . LEU B 1 155 ? 12.57 -37.812 -26.453 1 93.56 155 LEU B O 1
ATOM 4828 N N . TYR B 1 156 ? 13.359 -35.812 -26.172 1 94.19 156 TYR B N 1
ATOM 4829 C CA . TYR B 1 156 ? 12.242 -35.188 -26.875 1 94.19 156 TYR B CA 1
ATOM 4830 C C . TYR B 1 156 ? 12.312 -35.469 -28.359 1 94.19 156 TYR B C 1
ATOM 4832 O O . TYR B 1 156 ? 11.281 -35.531 -29.047 1 94.19 156 TYR B O 1
ATOM 4840 N N . LEU B 1 157 ? 13.539 -35.625 -28.844 1 94.94 157 LEU B N 1
ATOM 4841 C CA . LEU B 1 157 ? 13.656 -36.094 -30.219 1 94.94 157 LEU B CA 1
ATOM 4842 C C . LEU B 1 157 ? 13.031 -37.469 -30.375 1 94.94 157 LEU B C 1
ATOM 4844 O O . LEU B 1 157 ? 12.352 -37.75 -31.359 1 94.94 157 LEU B O 1
ATOM 4848 N N . ALA B 1 158 ? 13.281 -38.312 -29.438 1 96.56 158 ALA B N 1
ATOM 4849 C CA . ALA B 1 158 ? 12.688 -39.625 -29.438 1 96.56 158 ALA B CA 1
ATOM 4850 C C . ALA B 1 158 ? 11.164 -39.562 -29.422 1 96.56 158 ALA B C 1
ATOM 4852 O O . ALA B 1 158 ? 10.484 -40.312 -30.125 1 96.56 158 ALA B O 1
ATOM 4853 N N . ILE B 1 159 ? 10.656 -38.656 -28.672 1 97.12 159 ILE B N 1
ATOM 4854 C CA . ILE B 1 159 ? 9.211 -38.469 -28.578 1 97.12 159 ILE B CA 1
ATOM 4855 C C . ILE B 1 159 ? 8.68 -37.938 -29.906 1 97.12 159 ILE B C 1
ATOM 4857 O O . ILE B 1 159 ? 7.645 -38.406 -30.406 1 97.12 159 ILE B O 1
ATOM 4861 N N . GLN B 1 160 ? 9.344 -36.969 -30.391 1 97.62 160 GLN B N 1
ATOM 4862 C CA . GLN B 1 160 ? 8.969 -36.406 -31.672 1 97.62 160 GLN B CA 1
ATOM 4863 C C . GLN B 1 160 ? 8.891 -37.5 -32.75 1 97.62 160 GLN B C 1
ATOM 4865 O O . GLN B 1 160 ? 7.918 -37.562 -33.5 1 97.62 160 GLN B O 1
ATOM 4870 N N . ASN B 1 161 ? 9.875 -38.344 -32.812 1 97.88 161 ASN B N 1
ATOM 4871 C CA . ASN B 1 161 ? 9.914 -39.438 -33.781 1 97.88 161 ASN B CA 1
ATOM 4872 C C . ASN B 1 161 ? 8.789 -40.438 -33.531 1 97.88 161 ASN B C 1
ATOM 4874 O O . ASN B 1 161 ? 8.172 -40.906 -34.5 1 97.88 161 ASN B O 1
ATOM 4878 N N . TYR B 1 162 ? 8.617 -40.75 -32.312 1 97.62 162 TYR B N 1
ATOM 4879 C CA . TYR B 1 162 ? 7.531 -41.656 -31.953 1 97.62 162 TYR B CA 1
ATOM 4880 C C . TYR B 1 162 ? 6.195 -41.125 -32.5 1 97.62 162 TYR B C 1
ATOM 4882 O O . TYR B 1 162 ? 5.414 -41.906 -33.062 1 97.62 162 TYR B O 1
ATOM 4890 N N . LEU B 1 163 ? 5.91 -39.844 -32.312 1 98.12 163 LEU B N 1
ATOM 4891 C CA . LEU B 1 163 ? 4.664 -39.25 -32.812 1 98.12 163 LEU B CA 1
ATOM 4892 C C . LEU B 1 163 ? 4.578 -39.344 -34.312 1 98.12 163 LEU B C 1
ATOM 4894 O O . LEU B 1 163 ? 3.541 -39.719 -34.875 1 98.12 163 LEU B O 1
ATOM 4898 N N . ALA B 1 164 ? 5.648 -38.969 -34.938 1 97.62 164 ALA B N 1
ATOM 4899 C CA . ALA B 1 164 ? 5.695 -39 -36.375 1 97.62 164 ALA B CA 1
ATOM 4900 C C . ALA B 1 164 ? 5.484 -40.406 -36.906 1 97.62 164 ALA B C 1
ATOM 4902 O O . ALA B 1 164 ? 4.707 -40.625 -37.844 1 97.62 164 ALA B O 1
ATOM 4903 N N . ASP B 1 165 ? 6.125 -41.312 -36.312 1 97.38 165 ASP B N 1
ATOM 4904 C CA . ASP B 1 165 ? 6.086 -42.719 -36.75 1 97.38 165 ASP B CA 1
ATOM 4905 C C . ASP B 1 165 ? 4.688 -43.312 -36.562 1 97.38 165 ASP B C 1
ATOM 4907 O O . ASP B 1 165 ? 4.332 -44.281 -37.219 1 97.38 165 ASP B O 1
ATOM 4911 N N . ASN B 1 166 ? 3.965 -42.688 -35.719 1 97.25 166 ASN B N 1
ATOM 4912 C CA . ASN B 1 166 ? 2.641 -43.25 -35.438 1 97.25 166 ASN B CA 1
ATOM 4913 C C . ASN B 1 166 ? 1.54 -42.375 -36.062 1 97.25 166 ASN B C 1
ATOM 4915 O O . ASN B 1 166 ? 0.388 -42.438 -35.625 1 97.25 166 ASN B O 1
ATOM 4919 N N . GLY B 1 167 ? 1.898 -41.5 -36.938 1 96.06 167 GLY B N 1
ATOM 4920 C CA . GLY B 1 167 ? 0.916 -40.906 -37.844 1 96.06 167 GLY B CA 1
ATOM 4921 C C . GLY B 1 167 ? 0.497 -39.5 -37.406 1 96.06 167 GLY B C 1
ATOM 4922 O O . GLY B 1 167 ? -0.377 -38.906 -38.031 1 96.06 167 GLY B O 1
ATOM 4923 N N . VAL B 1 168 ? 1.052 -38.969 -36.406 1 97.69 168 VAL B N 1
ATOM 4924 C CA . VAL B 1 168 ? 0.73 -37.594 -36 1 97.69 168 VAL B CA 1
ATOM 4925 C C . VAL B 1 168 ? 1.371 -36.625 -37 1 97.69 168 VAL B C 1
ATOM 4927 O O . VAL B 1 168 ? 2.582 -36.688 -37.219 1 97.69 168 VAL B O 1
ATOM 4930 N N . GLU B 1 169 ? 0.547 -35.875 -37.625 1 97.88 169 GLU B N 1
ATOM 4931 C CA . GLU B 1 169 ? 1.073 -34.812 -38.469 1 97.88 169 GLU B CA 1
ATOM 4932 C C . GLU B 1 169 ? 1.533 -33.594 -37.656 1 97.88 169 GLU B C 1
ATOM 4934 O O . GLU B 1 169 ? 0.807 -33.125 -36.781 1 97.88 169 GLU B O 1
ATOM 4939 N N . MET B 1 170 ? 2.76 -33.188 -37.875 1 98 170 MET B N 1
ATOM 4940 C CA . MET B 1 170 ? 3.299 -32.062 -37.125 1 98 170 MET B CA 1
ATOM 4941 C C . MET B 1 170 ? 3.75 -30.938 -38.062 1 98 170 MET B C 1
ATOM 4943 O O . MET B 1 170 ? 4.574 -31.172 -38.969 1 98 170 MET B O 1
ATOM 4947 N N . LEU B 1 171 ? 3.154 -29.797 -37.875 1 97.12 171 LEU B N 1
ATOM 4948 C CA . LEU B 1 171 ? 3.557 -28.609 -38.625 1 97.12 171 LEU B CA 1
ATOM 4949 C C . LEU B 1 171 ? 4.422 -27.688 -37.75 1 97.12 171 LEU B C 1
ATOM 4951 O O . LEU B 1 171 ? 3.969 -27.172 -36.75 1 97.12 171 LEU B O 1
ATOM 4955 N N . PHE B 1 172 ? 5.629 -27.516 -38.188 1 96.75 172 PHE B N 1
ATOM 4956 C CA . PHE B 1 172 ? 6.555 -26.641 -37.5 1 96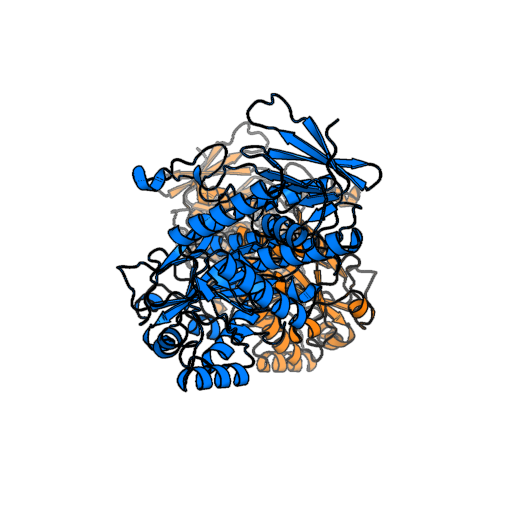.75 172 PHE B CA 1
ATOM 4957 C C . PHE B 1 172 ? 6.629 -25.281 -38.188 1 96.75 172 PHE B C 1
ATOM 4959 O O . PHE B 1 172 ? 6.113 -25.109 -39.281 1 96.75 172 PHE B O 1
ATOM 4966 N N . SER B 1 173 ? 7.168 -24.25 -37.438 1 95.38 173 SER B N 1
ATOM 4967 C CA . SER B 1 173 ? 7.258 -22.891 -37.938 1 95.38 173 SER B CA 1
ATOM 4968 C C . SER B 1 173 ? 5.898 -22.375 -38.438 1 95.38 173 SER B C 1
ATOM 4970 O O . SER B 1 173 ? 5.812 -21.688 -39.438 1 95.38 173 SER B O 1
ATOM 4972 N N . THR B 1 174 ? 4.883 -22.891 -37.812 1 96 174 THR B N 1
ATOM 4973 C CA . THR B 1 174 ? 3.5 -22.547 -38.125 1 96 174 THR B CA 1
ATOM 4974 C C . THR B 1 174 ? 2.799 -21.969 -36.906 1 96 174 THR B C 1
ATOM 4976 O O . THR B 1 174 ? 2.752 -22.609 -35.844 1 96 174 THR B O 1
ATOM 4979 N N . GLU B 1 175 ? 2.334 -20.797 -37.062 1 95.19 175 GLU B N 1
ATOM 4980 C CA . GLU B 1 175 ? 1.727 -20.109 -35.906 1 95.19 175 GLU B CA 1
ATOM 4981 C C . GLU B 1 175 ? 0.203 -20.172 -36 1 95.19 175 GLU B C 1
ATOM 4983 O O . GLU B 1 175 ? -0.382 -20.047 -37.062 1 95.19 175 GLU B O 1
ATOM 4988 N N . CYS B 1 176 ? -0.407 -20.5 -34.875 1 96.75 176 CYS B N 1
ATOM 4989 C CA . CYS B 1 176 ? -1.855 -20.375 -34.781 1 96.75 176 CYS B CA 1
ATOM 4990 C C . CYS B 1 176 ? -2.258 -18.938 -34.469 1 96.75 176 CYS B C 1
ATOM 4992 O O . CYS B 1 176 ? -1.861 -18.391 -33.438 1 96.75 176 CYS B O 1
ATOM 4994 N N . GLU B 1 177 ? -3.061 -18.359 -35.219 1 95.94 177 GLU B N 1
ATOM 4995 C CA . GLU B 1 177 ? -3.414 -16.953 -35.031 1 95.94 177 GLU B CA 1
ATOM 4996 C C . GLU B 1 177 ? -4.703 -16.812 -34.25 1 95.94 177 GLU B C 1
ATOM 4998 O O . GLU B 1 177 ? -4.883 -15.828 -33.531 1 95.94 177 GLU B O 1
ATOM 5003 N N . ASN B 1 178 ? -5.516 -17.719 -34.5 1 97.31 178 ASN B N 1
ATOM 5004 C CA . ASN B 1 178 ? -6.816 -17.641 -33.844 1 97.31 178 ASN B CA 1
ATOM 5005 C C . ASN B 1 178 ? -7.566 -18.969 -33.906 1 97.31 178 ASN B C 1
ATOM 5007 O O . ASN B 1 178 ? -7.121 -19.906 -34.562 1 97.31 178 ASN B O 1
ATOM 5011 N N . ILE B 1 179 ? -8.68 -19 -33.156 1 97.25 179 ILE B N 1
ATOM 5012 C CA . ILE B 1 179 ? -9.555 -20.172 -33.219 1 97.25 179 ILE B CA 1
ATOM 5013 C C . ILE B 1 179 ? -10.781 -19.844 -34.094 1 97.25 179 ILE B C 1
ATOM 5015 O O . ILE B 1 179 ? -11.062 -18.672 -34.344 1 97.25 179 ILE B O 1
ATOM 5019 N N . ILE B 1 180 ? -11.398 -20.875 -34.531 1 96.88 180 ILE B N 1
ATOM 5020 C CA . ILE B 1 180 ? -12.656 -20.75 -35.25 1 96.88 180 ILE B CA 1
ATOM 5021 C C . ILE B 1 180 ? -13.82 -21.156 -34.375 1 96.88 180 ILE B C 1
ATOM 5023 O O . ILE B 1 180 ? -13.984 -22.328 -34.031 1 96.88 180 ILE B O 1
ATOM 5027 N N . LEU B 1 181 ? -14.547 -20.125 -33.969 1 95.62 181 LEU B N 1
ATOM 5028 C CA . LEU B 1 181 ? -15.68 -20.375 -33.094 1 95.62 181 LEU B CA 1
ATOM 5029 C C . LEU B 1 181 ? -17 -20.188 -33.844 1 95.62 181 LEU B C 1
ATOM 5031 O O . LEU B 1 181 ? -17.203 -19.172 -34.5 1 95.62 181 LEU B O 1
ATOM 5035 N N . GLU B 1 182 ? -17.859 -21.219 -33.812 1 93.5 182 GLU B N 1
ATOM 5036 C CA . GLU B 1 182 ? -19.234 -21.172 -34.312 1 93.5 182 GLU B CA 1
ATOM 5037 C C . GLU B 1 182 ? -20.234 -21.641 -33.281 1 93.5 182 GLU B C 1
ATOM 5039 O O . GLU B 1 182 ? -20.188 -22.797 -32.844 1 93.5 182 GLU B O 1
ATOM 5044 N N . ASN B 1 183 ? -21.188 -20.844 -32.906 1 91.88 183 ASN B N 1
ATOM 5045 C CA . ASN B 1 183 ? -22.234 -21.203 -31.953 1 91.88 183 ASN B CA 1
ATOM 5046 C C . ASN B 1 183 ? -21.656 -21.797 -30.672 1 91.88 183 ASN B C 1
ATOM 5048 O O . ASN B 1 183 ? -22.062 -22.875 -30.25 1 91.88 183 ASN B O 1
ATOM 5052 N N . GLU B 1 184 ? -20.594 -21.25 -30.109 1 92.5 184 GLU B N 1
ATOM 5053 C CA . GLU B 1 184 ? -19.953 -21.641 -28.859 1 92.5 184 GLU B CA 1
ATOM 5054 C C . GLU B 1 184 ? -19.297 -23.016 -28.984 1 92.5 184 GLU B C 1
ATOM 5056 O O . GLU B 1 184 ? -19.234 -23.766 -28.016 1 92.5 184 GLU B O 1
ATOM 5061 N N . GLU B 1 185 ? -19.031 -23.297 -30.234 1 96 185 GLU B N 1
ATOM 5062 C CA . GLU B 1 185 ? -18.266 -24.5 -30.531 1 96 185 GLU B CA 1
ATOM 5063 C C . GLU B 1 185 ? -17 -24.172 -31.344 1 96 185 GLU B C 1
ATOM 5065 O O . GLU B 1 185 ? -17.062 -23.422 -32.312 1 96 185 GLU B O 1
ATOM 5070 N N . CYS B 1 186 ? -15.945 -24.734 -30.891 1 97.25 186 CYS B N 1
ATOM 5071 C CA . CYS B 1 186 ? -14.695 -24.547 -31.625 1 97.25 186 CYS B CA 1
ATOM 5072 C C . CYS B 1 186 ? -14.602 -25.5 -32.812 1 97.25 186 CYS B C 1
ATOM 5074 O O . CYS B 1 186 ? -14.656 -26.719 -32.625 1 97.25 186 CYS B O 1
ATOM 5076 N N . LYS B 1 187 ? -14.398 -24.984 -33.969 1 97.12 187 LYS B N 1
ATOM 5077 C CA . LYS B 1 187 ? -14.453 -25.812 -35.188 1 97.12 187 LYS B CA 1
ATOM 5078 C C . LYS B 1 187 ? -13.07 -25.953 -35.812 1 97.12 187 LYS B C 1
ATOM 5080 O O . LYS B 1 187 ? -12.898 -26.672 -36.812 1 97.12 187 LYS B O 1
ATOM 5085 N N . GLY B 1 188 ? -12.164 -25.297 -35.25 1 97.5 188 GLY B N 1
ATOM 5086 C CA . GLY B 1 188 ? -10.828 -25.344 -35.812 1 97.5 188 GLY B CA 1
ATOM 5087 C C . GLY B 1 188 ? -9.977 -24.141 -35.438 1 97.5 188 GLY B C 1
ATOM 5088 O O . GLY B 1 188 ? -10.195 -23.531 -34.406 1 97.5 188 GLY B O 1
ATOM 5089 N N . VAL B 1 189 ? -8.875 -23.891 -36.281 1 97.81 189 VAL B N 1
ATOM 5090 C CA . VAL B 1 189 ? -7.965 -22.797 -35.969 1 97.81 189 VAL B CA 1
ATOM 5091 C C . VAL B 1 189 ? -7.527 -22.125 -37.281 1 97.81 189 VAL B C 1
ATOM 5093 O O . VAL B 1 189 ? -7.676 -22.703 -38.375 1 97.81 189 VAL B O 1
ATOM 5096 N N . PHE B 1 190 ? -7.125 -20.922 -37.156 1 97.5 190 PHE B N 1
ATOM 5097 C CA . PHE B 1 190 ? -6.422 -20.234 -38.219 1 97.5 190 PHE B CA 1
ATOM 5098 C C . PHE B 1 190 ? -4.91 -20.328 -38.031 1 97.5 190 PHE B C 1
ATOM 5100 O O . PHE B 1 190 ? -4.387 -19.891 -37 1 97.5 190 PHE B O 1
ATOM 5107 N N . ILE B 1 191 ? -4.234 -20.969 -39.031 1 96.88 191 ILE B N 1
ATOM 5108 C CA . ILE B 1 191 ? -2.789 -21.109 -38.875 1 96.88 191 ILE B CA 1
ATOM 5109 C C . ILE B 1 191 ? -2.084 -20.406 -40.031 1 96.88 191 ILE B C 1
ATOM 5111 O O . ILE B 1 191 ? -2.676 -20.219 -41.094 1 96.88 191 ILE B O 1
ATOM 5115 N N . LYS B 1 192 ? -0.907 -20.031 -39.812 1 96.19 192 LYS B N 1
ATOM 5116 C CA . LYS B 1 192 ? -0.063 -19.375 -40.812 1 96.19 192 LYS B CA 1
ATOM 5117 C C . LYS B 1 192 ? 1.329 -20 -40.844 1 96.19 192 LYS B C 1
ATOM 5119 O O . LYS B 1 192 ? 2.094 -19.875 -39.875 1 96.19 192 LYS B O 1
ATOM 5124 N N . GLY B 1 193 ? 1.67 -20.719 -41.906 1 92.62 193 GLY B N 1
ATOM 5125 C CA . GLY B 1 193 ? 2.975 -21.328 -42.125 1 92.62 193 GLY B CA 1
ATOM 5126 C C . GLY B 1 193 ? 3.977 -20.391 -42.781 1 92.62 193 GLY B C 1
ATOM 5127 O O . GLY B 1 193 ? 3.648 -19.266 -43.125 1 92.62 193 GLY B O 1
ATOM 5128 N N . PRO B 1 194 ? 5.121 -20.906 -42.875 1 89.62 194 PRO B N 1
ATOM 5129 C CA . PRO B 1 194 ? 6.199 -20.078 -43.438 1 89.62 194 PRO B CA 1
ATOM 5130 C C . PRO B 1 194 ? 5.922 -19.625 -44.875 1 89.62 194 PRO B C 1
ATOM 5132 O O . PRO B 1 194 ? 6.402 -18.578 -45.281 1 89.62 194 PRO B O 1
ATOM 5135 N N . LYS B 1 195 ? 5.137 -20.375 -45.625 1 88.75 195 LYS B N 1
ATOM 5136 C CA . LYS B 1 195 ? 4.906 -20.078 -47.031 1 88.75 195 LYS B CA 1
ATOM 5137 C C . LYS B 1 195 ? 3.566 -19.375 -47.25 1 88.75 195 LYS B C 1
ATOM 5139 O O . LYS B 1 195 ? 3.227 -18.984 -48.344 1 88.75 195 LYS B O 1
ATOM 5144 N N . ASP B 1 196 ? 2.91 -19.266 -46.156 1 89.56 196 ASP B N 1
ATOM 5145 C CA . ASP B 1 196 ? 1.566 -18.703 -46.281 1 89.56 196 ASP B CA 1
ATOM 5146 C C . ASP B 1 196 ? 1.598 -17.188 -46.219 1 89.56 196 ASP B C 1
ATOM 5148 O O . ASP B 1 196 ? 2.334 -16.609 -45.406 1 89.56 196 ASP B O 1
ATOM 5152 N N . GLU B 1 197 ? 0.892 -16.469 -47.094 1 89 197 GLU B N 1
ATOM 5153 C CA . GLU B 1 197 ? 0.749 -15.016 -47.031 1 89 197 GLU B CA 1
ATOM 5154 C C . GLU B 1 197 ? -0.254 -14.602 -45.969 1 89 197 GLU B C 1
ATOM 5156 O O . GLU B 1 197 ? -0.082 -13.57 -45.312 1 89 197 GLU B O 1
ATOM 5161 N N . GLU B 1 198 ? -1.287 -15.414 -45.875 1 93 198 GLU B N 1
ATOM 5162 C CA . GLU B 1 198 ? -2.316 -15.18 -44.875 1 93 198 GLU B CA 1
ATOM 5163 C C . GLU B 1 198 ? -2.67 -16.469 -44.125 1 93 198 GLU B C 1
ATOM 5165 O O . GLU B 1 198 ? -2.395 -17.562 -44.625 1 93 198 GLU B O 1
ATOM 5170 N N . ALA B 1 199 ? -3.188 -16.297 -42.938 1 94.81 199 ALA B N 1
ATOM 5171 C CA . ALA B 1 199 ? -3.631 -17.453 -42.156 1 94.81 199 ALA B CA 1
ATOM 5172 C C . ALA B 1 199 ? -4.77 -18.188 -42.875 1 94.81 199 ALA B C 1
ATOM 5174 O O . ALA B 1 199 ? -5.613 -17.547 -43.531 1 94.81 199 ALA B O 1
ATOM 5175 N N . HIS B 1 200 ? -4.742 -19.406 -42.844 1 95.12 200 HIS B N 1
ATOM 5176 C CA . HIS B 1 200 ? -5.805 -20.219 -43.438 1 95.12 200 HIS B CA 1
ATOM 5177 C C . HIS B 1 200 ? -6.465 -21.109 -42.406 1 95.12 200 HIS B C 1
ATOM 5179 O O . HIS B 1 200 ? -5.855 -21.438 -41.375 1 95.12 200 HIS B O 1
ATOM 5185 N N . ALA B 1 201 ? -7.641 -21.516 -42.75 1 96.31 201 ALA B N 1
ATOM 5186 C CA . ALA B 1 201 ? -8.438 -22.281 -41.781 1 96.31 201 ALA B CA 1
ATOM 5187 C C . ALA B 1 201 ? -8.094 -23.766 -41.875 1 96.31 201 ALA B C 1
ATOM 5189 O O . ALA B 1 201 ? -7.887 -24.312 -42.969 1 96.31 201 ALA B O 1
ATOM 5190 N N . VAL B 1 202 ? -7.934 -24.375 -40.781 1 97.31 202 VAL B N 1
ATOM 5191 C CA . VAL B 1 202 ? -7.863 -25.828 -40.625 1 97.31 202 VAL B CA 1
ATOM 5192 C C . VAL B 1 202 ? -8.914 -26.281 -39.625 1 97.31 202 VAL B C 1
ATOM 5194 O O . VAL B 1 202 ? -9.016 -25.719 -38.531 1 97.31 202 VAL B O 1
ATOM 5197 N N . TYR B 1 203 ? -9.688 -27.281 -39.938 1 97.62 203 TYR B N 1
ATOM 5198 C CA . TYR B 1 203 ? -10.836 -27.641 -39.125 1 97.62 203 TYR B CA 1
ATOM 5199 C C . TYR B 1 203 ? -10.562 -28.922 -38.312 1 97.62 203 TYR B C 1
ATOM 5201 O O . TYR B 1 203 ? -9.734 -29.734 -38.719 1 97.62 203 TYR B O 1
ATOM 5209 N N . ALA B 1 204 ? -11.203 -29.016 -37.188 1 97.5 204 ALA B N 1
ATOM 5210 C CA . ALA B 1 204 ? -11.094 -30.203 -36.344 1 97.5 204 ALA B CA 1
ATOM 5211 C C . ALA B 1 204 ? -12.312 -30.344 -35.438 1 97.5 204 ALA B C 1
ATOM 5213 O O . ALA B 1 204 ? -13 -29.359 -35.156 1 97.5 204 ALA B O 1
ATOM 5214 N N . ASP B 1 205 ? -12.594 -31.578 -35.031 1 96.12 205 ASP B N 1
ATOM 5215 C CA . ASP B 1 205 ? -13.68 -31.828 -34.094 1 96.12 205 ASP B CA 1
ATOM 5216 C C . ASP B 1 205 ? -13.32 -31.312 -32.688 1 96.12 205 ASP B C 1
ATOM 5218 O O . ASP B 1 205 ? -14.195 -30.875 -31.938 1 96.12 205 ASP B O 1
ATOM 5222 N N . THR B 1 206 ? -12.07 -31.422 -32.375 1 97.5 206 THR B N 1
ATOM 5223 C CA . THR B 1 206 ? -11.562 -30.984 -31.078 1 97.5 206 THR B CA 1
ATOM 5224 C C . THR B 1 206 ? -10.273 -30.188 -31.25 1 97.5 206 THR B C 1
ATOM 5226 O O . THR B 1 206 ? -9.438 -30.516 -32.094 1 97.5 206 THR B O 1
ATOM 5229 N N . VAL B 1 207 ? -10.148 -29.125 -30.453 1 98.38 207 VAL B N 1
ATOM 5230 C CA . VAL B 1 207 ? -8.938 -28.312 -30.438 1 98.38 207 VAL B CA 1
ATOM 5231 C C . VAL B 1 207 ? -8.375 -28.25 -29.016 1 98.38 207 VAL B C 1
ATOM 5233 O O . VAL B 1 207 ? -9.117 -27.984 -28.062 1 98.38 207 VAL B O 1
ATOM 5236 N N . VAL B 1 208 ? -7.098 -28.531 -28.859 1 98.5 208 VAL B N 1
ATOM 5237 C CA . VAL B 1 208 ? -6.383 -28.406 -27.594 1 98.5 208 VAL B CA 1
ATOM 5238 C C . VAL B 1 208 ? -5.332 -27.297 -27.703 1 98.5 208 VAL B C 1
ATOM 5240 O O . VAL B 1 208 ? -4.453 -27.359 -28.578 1 98.5 208 VAL B O 1
ATOM 5243 N N . ILE B 1 209 ? -5.43 -26.328 -26.828 1 97.94 209 ILE B N 1
ATOM 5244 C CA . ILE B 1 209 ? -4.445 -25.266 -26.797 1 97.94 209 ILE B CA 1
ATOM 5245 C C . ILE B 1 209 ? -3.441 -25.5 -25.672 1 97.94 209 ILE B C 1
ATOM 5247 O O . ILE B 1 209 ? -3.814 -25.547 -24.5 1 97.94 209 ILE B O 1
ATOM 5251 N N . GLY B 1 210 ? -2.199 -25.703 -25.906 1 96.12 210 GLY B N 1
ATOM 5252 C CA . GLY B 1 210 ? -1.093 -25.859 -24.969 1 96.12 210 GLY B CA 1
ATOM 5253 C C . GLY B 1 210 ? 0.126 -25.047 -25.344 1 96.12 210 GLY B C 1
ATOM 5254 O O . GLY B 1 210 ? 1.211 -25.594 -25.562 1 96.12 210 GLY B O 1
ATOM 5255 N N . THR B 1 211 ? 0.021 -23.75 -25.344 1 93.44 211 THR B N 1
ATOM 5256 C CA . THR B 1 211 ? 1.008 -22.859 -25.938 1 93.44 211 THR B CA 1
ATOM 5257 C C . THR B 1 211 ? 2.08 -22.484 -24.922 1 93.44 211 THR B C 1
ATOM 5259 O O . THR B 1 211 ? 2.967 -21.672 -25.219 1 93.44 211 THR B O 1
ATOM 5262 N N . GLY B 1 212 ? 1.995 -23.016 -23.734 1 88.25 212 GLY B N 1
ATOM 5263 C CA . GLY B 1 212 ? 3.033 -22.812 -22.75 1 88.25 212 GLY B CA 1
ATOM 5264 C C . GLY B 1 212 ? 3.059 -21.391 -22.188 1 88.25 212 GLY B C 1
ATOM 5265 O O . GLY B 1 212 ? 2.156 -20.594 -22.453 1 88.25 212 GLY B O 1
ATOM 5266 N N . ARG B 1 213 ? 4.137 -21.016 -21.516 1 78.88 213 ARG B N 1
ATOM 5267 C CA . ARG B 1 213 ? 4.297 -19.734 -20.859 1 78.88 213 ARG B CA 1
ATOM 5268 C C . ARG B 1 213 ? 4.398 -18.609 -21.891 1 78.88 213 ARG B C 1
ATOM 5270 O O . ARG B 1 213 ? 3.869 -17.516 -21.672 1 78.88 213 ARG B O 1
ATOM 5277 N N . ARG B 1 214 ? 5.105 -18.906 -22.906 1 77.19 214 ARG B N 1
ATOM 5278 C CA . ARG B 1 214 ? 5.312 -17.906 -23.938 1 77.19 214 ARG B CA 1
ATOM 5279 C C . ARG B 1 214 ? 4.004 -17.578 -24.656 1 77.19 214 ARG B C 1
ATOM 5281 O O . ARG B 1 214 ? 3.857 -16.484 -25.219 1 77.19 214 ARG B O 1
ATOM 5288 N N . GLY B 1 215 ? 3.133 -18.516 -24.609 1 86.44 215 GLY B N 1
ATOM 5289 C CA . GLY B 1 215 ? 1.861 -18.312 -25.297 1 86.44 215 GLY B CA 1
ATOM 5290 C C . GLY B 1 215 ? 0.749 -17.875 -24.359 1 86.44 215 GLY B C 1
ATOM 5291 O O . GLY B 1 215 ? -0.406 -17.75 -24.781 1 86.44 215 GLY B O 1
ATOM 5292 N N . ALA B 1 216 ? 1.089 -17.625 -23.141 1 86.12 216 ALA B N 1
ATOM 5293 C CA . ALA B 1 216 ? 0.071 -17.297 -22.156 1 86.12 216 ALA B CA 1
ATOM 5294 C C . ALA B 1 216 ? -0.642 -15.992 -22.5 1 86.12 216 ALA B C 1
ATOM 5296 O O . ALA B 1 216 ? -1.863 -15.891 -22.359 1 86.12 216 ALA B O 1
ATOM 5297 N N . ASP B 1 217 ? 0.05 -15.039 -23.016 1 78.94 217 ASP B N 1
ATOM 5298 C CA . ASP B 1 217 ? -0.529 -13.75 -23.391 1 78.94 217 ASP B CA 1
ATOM 5299 C C . ASP B 1 217 ? -1.479 -13.906 -24.578 1 78.94 217 ASP B C 1
ATOM 5301 O O . ASP B 1 217 ? -2.545 -13.289 -24.609 1 78.94 217 ASP B O 1
ATOM 5305 N N . TRP B 1 218 ? -1.005 -14.641 -25.484 1 88.38 218 TRP B N 1
ATOM 5306 C CA . TRP B 1 218 ? -1.838 -14.914 -26.656 1 88.38 218 TRP B CA 1
ATOM 5307 C C . TRP B 1 218 ? -3.148 -15.578 -26.25 1 88.38 218 TRP B C 1
ATOM 5309 O O . TRP B 1 218 ? -4.223 -15.188 -26.719 1 88.38 218 TRP B O 1
ATOM 5319 N N . LEU B 1 219 ? -3.055 -16.578 -25.375 1 92.75 219 LEU B N 1
ATOM 5320 C CA . LEU B 1 219 ? -4.262 -17.281 -24.938 1 92.75 219 LEU B CA 1
ATOM 5321 C C . LEU B 1 219 ? -5.191 -16.344 -24.172 1 92.75 219 LEU B C 1
ATOM 5323 O O . LEU B 1 219 ? -6.414 -16.438 -24.297 1 92.75 219 LEU B O 1
ATOM 5327 N N . GLU B 1 220 ? -4.621 -15.555 -23.406 1 86.88 220 GLU B N 1
ATOM 5328 C CA . GLU B 1 220 ? -5.422 -14.57 -22.672 1 86.88 220 GLU B CA 1
ATOM 5329 C C . GLU B 1 220 ? -6.242 -13.711 -23.641 1 86.88 220 GLU B C 1
ATOM 5331 O O . GLU B 1 220 ? -7.422 -13.453 -23.391 1 86.88 220 GLU B O 1
ATOM 5336 N N . LYS B 1 221 ? -5.629 -13.242 -24.672 1 87 221 LYS B N 1
ATOM 5337 C CA . LYS B 1 221 ? -6.312 -12.445 -25.688 1 87 221 LYS B CA 1
ATOM 5338 C C . LYS B 1 221 ? -7.426 -13.25 -26.359 1 87 221 LYS B C 1
ATOM 5340 O O . LYS B 1 221 ? -8.516 -12.727 -26.609 1 87 221 LYS B O 1
ATOM 5345 N N . ILE B 1 222 ? -7.105 -14.469 -26.656 1 93.56 222 ILE B N 1
ATOM 5346 C CA . ILE B 1 222 ? -8.086 -15.359 -27.266 1 93.56 222 ILE B CA 1
ATOM 5347 C C . ILE B 1 222 ? -9.289 -15.523 -26.344 1 93.56 222 ILE B C 1
ATOM 5349 O O . ILE B 1 222 ? -10.438 -15.5 -26.781 1 93.56 222 ILE B O 1
ATOM 5353 N N . CYS B 1 223 ? -8.984 -15.703 -25.031 1 92.75 223 CYS B N 1
ATOM 5354 C CA . CYS B 1 223 ? -10.047 -15.852 -24.047 1 92.75 223 CYS B CA 1
ATOM 5355 C C . CYS B 1 223 ? -10.945 -14.617 -24.016 1 92.75 223 CYS B C 1
ATOM 5357 O O . CYS B 1 223 ? -12.172 -14.734 -24.016 1 92.75 223 CYS B O 1
ATOM 5359 N N . ALA B 1 224 ? -10.367 -13.523 -24 1 85.75 224 ALA B N 1
ATOM 5360 C CA . ALA B 1 224 ? -11.109 -12.266 -23.953 1 85.75 224 ALA B CA 1
ATOM 5361 C C . ALA B 1 224 ? -11.938 -12.07 -25.219 1 85.75 224 ALA B C 1
ATOM 5363 O O . ALA B 1 224 ? -13.102 -11.664 -25.156 1 85.75 224 ALA B O 1
ATOM 5364 N N . GLU B 1 225 ? -11.344 -12.352 -26.344 1 91.88 225 GLU B N 1
ATOM 5365 C CA . GLU B 1 225 ? -11.969 -12.141 -27.641 1 91.88 225 GLU B CA 1
ATOM 5366 C C . GLU B 1 225 ? -13.164 -13.07 -27.844 1 91.88 225 GLU B C 1
ATOM 5368 O O . GLU B 1 225 ? -14.18 -12.672 -28.406 1 91.88 225 GLU B O 1
ATOM 5373 N N . HIS B 1 226 ? -13.039 -14.266 -27.344 1 94.56 226 HIS B N 1
ATOM 5374 C CA . HIS B 1 226 ? -14.039 -15.281 -27.688 1 94.56 226 HIS B CA 1
ATOM 5375 C C . HIS B 1 226 ? -14.875 -15.656 -26.469 1 94.56 226 HIS B C 1
ATOM 5377 O O . HIS B 1 226 ? -15.594 -16.656 -26.484 1 94.56 226 HIS B O 1
ATOM 5383 N N . HIS B 1 227 ? -14.703 -14.906 -25.391 1 92 227 HIS B N 1
ATOM 5384 C CA . HIS B 1 227 ? -15.484 -15.07 -24.172 1 92 227 HIS B CA 1
ATOM 5385 C C . HIS B 1 227 ? -15.289 -16.453 -23.578 1 92 227 HIS B C 1
ATOM 5387 O O . HIS B 1 227 ? -16.266 -17.125 -23.203 1 92 227 HIS B O 1
ATOM 5393 N N . ILE B 1 228 ? -14.102 -16.953 -23.719 1 93.19 228 ILE B N 1
ATOM 5394 C CA . ILE B 1 228 ? -13.727 -18.141 -22.953 1 93.19 228 ILE B CA 1
ATOM 5395 C C . ILE B 1 228 ? -13.586 -17.797 -21.484 1 93.19 228 ILE B C 1
ATOM 5397 O O . ILE B 1 228 ? -12.852 -16.859 -21.125 1 93.19 228 ILE B O 1
ATOM 5401 N N . ALA B 1 229 ? -14.25 -18.531 -20.656 1 91.81 229 ALA B N 1
ATOM 5402 C CA . ALA B 1 229 ? -14.273 -18.219 -19.234 1 91.81 229 ALA B CA 1
ATOM 5403 C C . ALA B 1 229 ? -12.883 -18.344 -18.625 1 91.81 229 ALA B C 1
ATOM 5405 O O . ALA B 1 229 ? -12.219 -19.375 -18.766 1 91.81 229 ALA B O 1
ATOM 5406 N N . HIS B 1 230 ? -12.398 -17.328 -17.969 1 88.69 230 HIS B N 1
ATOM 5407 C CA . HIS B 1 230 ? -11.086 -17.297 -17.328 1 88.69 230 HIS B CA 1
ATOM 5408 C C . HIS B 1 230 ? -11.078 -16.359 -16.141 1 88.69 230 HIS B C 1
ATOM 5410 O O . HIS B 1 230 ? -11.984 -15.531 -15.984 1 88.69 230 HIS B O 1
ATOM 5416 N N . LYS B 1 231 ? -10.227 -16.625 -15.273 1 83.81 231 LYS B N 1
ATOM 5417 C CA . LYS B 1 231 ? -10.031 -15.75 -14.117 1 83.81 231 LYS B CA 1
ATOM 5418 C C . LYS B 1 231 ? -8.594 -15.227 -14.07 1 83.81 231 LYS B C 1
ATOM 5420 O O . LYS B 1 231 ? -7.664 -15.898 -14.508 1 83.81 231 LYS B O 1
ATOM 5425 N N . PRO B 1 232 ? -8.594 -14.031 -13.57 1 77 232 PRO B N 1
ATOM 5426 C CA . PRO B 1 232 ? -7.23 -13.492 -13.453 1 77 232 PRO B CA 1
ATOM 5427 C C . PRO B 1 232 ? -6.328 -14.359 -12.586 1 77 232 PRO B C 1
ATOM 5429 O O . PRO B 1 232 ? -6.785 -14.938 -11.594 1 77 232 PRO B O 1
ATOM 5432 N N . GLY B 1 233 ? -5.145 -14.438 -12.953 1 77.56 233 GLY B N 1
ATOM 5433 C CA . GLY B 1 233 ? -4.188 -15.273 -12.234 1 77.56 233 GLY B CA 1
ATOM 5434 C C . GLY B 1 233 ? -3.855 -14.742 -10.852 1 77.56 233 GLY B C 1
ATOM 5435 O O . GLY B 1 233 ? -4.156 -13.594 -10.531 1 77.56 233 GLY B O 1
ATOM 5436 N N . THR B 1 234 ? -3.324 -15.57 -10.016 1 82.94 234 THR B N 1
ATOM 5437 C CA . THR B 1 234 ? -2.812 -15.242 -8.688 1 82.94 234 THR B CA 1
ATOM 5438 C C . THR B 1 234 ? -1.609 -14.312 -8.789 1 82.94 234 THR B C 1
ATOM 5440 O O . THR B 1 234 ? -0.938 -14.266 -9.82 1 82.94 234 THR B O 1
ATOM 5443 N N . VAL B 1 235 ? -1.485 -13.469 -7.84 1 88.69 235 VAL B N 1
ATOM 5444 C CA . VAL B 1 235 ? -0.25 -12.695 -7.723 1 88.69 235 VAL B CA 1
ATOM 5445 C C . VAL B 1 235 ? 0.401 -12.969 -6.367 1 88.69 235 VAL B C 1
ATOM 5447 O O . VAL B 1 235 ? -0.292 -13.141 -5.363 1 88.69 235 VAL B O 1
ATOM 5450 N N . ASP B 1 236 ? 1.663 -13.094 -6.395 1 92.81 236 ASP B N 1
ATOM 5451 C CA . ASP B 1 236 ? 2.414 -13.195 -5.148 1 92.81 236 ASP B CA 1
ATOM 5452 C C . ASP B 1 236 ? 3.113 -11.883 -4.816 1 92.81 236 ASP B C 1
ATOM 5454 O O . ASP B 1 236 ? 3.76 -11.281 -5.676 1 92.81 236 ASP B O 1
ATOM 5458 N N . ILE B 1 237 ? 2.869 -11.438 -3.604 1 95.75 237 ILE B N 1
ATOM 5459 C CA . ILE B 1 237 ? 3.535 -10.258 -3.061 1 95.75 237 ILE B CA 1
ATOM 5460 C C . ILE B 1 237 ? 4.391 -10.656 -1.858 1 95.75 237 ILE B C 1
ATOM 5462 O O . ILE B 1 237 ? 3.928 -11.383 -0.973 1 95.75 237 ILE B O 1
ATOM 5466 N N . GLY B 1 238 ? 5.652 -10.164 -1.917 1 97.5 238 GLY B N 1
ATOM 5467 C CA . GLY B 1 238 ? 6.461 -10.547 -0.771 1 97.5 238 GLY B CA 1
ATOM 5468 C C . GLY B 1 238 ? 7.766 -9.781 -0.675 1 97.5 238 GLY B C 1
ATOM 5469 O O . GLY B 1 238 ? 7.824 -8.602 -1.021 1 97.5 238 GLY B O 1
ATOM 5470 N N . VAL B 1 239 ? 8.734 -10.461 0.038 1 98.31 239 VAL B N 1
ATOM 5471 C CA . VAL B 1 239 ? 10.047 -9.891 0.302 1 98.31 239 VAL B CA 1
ATOM 5472 C C . VAL B 1 239 ? 11.133 -10.93 0.005 1 98.31 239 VAL B C 1
ATOM 5474 O O . VAL B 1 239 ? 10.852 -12.125 -0.045 1 98.31 239 VAL B O 1
ATOM 5477 N N . ARG B 1 240 ? 12.289 -10.492 -0.33 1 96.81 240 ARG B N 1
ATOM 5478 C CA . ARG B 1 240 ? 13.484 -11.336 -0.328 1 96.81 240 ARG B CA 1
ATOM 5479 C C . ARG B 1 240 ? 14.211 -11.25 1.011 1 96.81 240 ARG B C 1
ATOM 5481 O O . ARG B 1 240 ? 14.5 -10.156 1.496 1 96.81 240 ARG B O 1
ATOM 5488 N N . VAL B 1 241 ? 14.461 -12.328 1.638 1 98.12 241 VAL B N 1
ATOM 5489 C CA . VAL B 1 241 ? 15.102 -12.383 2.949 1 98.12 241 VAL B CA 1
ATOM 5490 C C . VAL B 1 241 ? 16.562 -12.781 2.793 1 98.12 241 VAL B C 1
ATOM 5492 O O . VAL B 1 241 ? 16.906 -13.633 1.966 1 98.12 241 VAL B O 1
ATOM 5495 N N . GLU B 1 242 ? 17.438 -12.172 3.473 1 97.19 242 GLU B N 1
ATOM 5496 C CA . GLU B 1 242 ? 18.859 -12.484 3.488 1 97.19 242 GLU B CA 1
ATOM 5497 C C . GLU B 1 242 ? 19.375 -12.633 4.914 1 97.19 242 GLU B C 1
ATOM 5499 O O . GLU B 1 242 ? 19.156 -11.766 5.758 1 97.19 242 GLU B O 1
ATOM 5504 N N . CYS B 1 243 ? 19.984 -13.758 5.207 1 96.94 243 CYS B N 1
ATOM 5505 C CA . CYS B 1 243 ? 20.562 -14.031 6.52 1 96.94 243 CYS B CA 1
ATOM 5506 C C . CYS B 1 243 ? 21.906 -14.734 6.387 1 96.94 243 CYS B C 1
ATOM 5508 O O . CYS B 1 243 ? 22.359 -15.031 5.277 1 96.94 243 CYS B O 1
ATOM 5510 N N . ARG B 1 244 ? 22.562 -14.945 7.492 1 95 244 ARG B N 1
ATOM 5511 C CA . ARG B 1 244 ? 23.906 -15.539 7.469 1 95 244 ARG B CA 1
ATOM 5512 C C . ARG B 1 244 ? 23.828 -17.016 7.066 1 95 244 ARG B C 1
ATOM 5514 O O . ARG B 1 244 ? 22.922 -17.734 7.484 1 95 244 ARG B O 1
ATOM 5521 N N . ASN B 1 245 ? 24.828 -17.453 6.398 1 94.44 245 ASN B N 1
ATOM 5522 C CA . ASN B 1 245 ? 24.906 -18.859 5.996 1 94.44 245 ASN B CA 1
ATOM 5523 C C . ASN B 1 245 ? 24.875 -19.797 7.199 1 94.44 245 ASN B C 1
ATOM 5525 O O . ASN B 1 245 ? 24.312 -20.891 7.121 1 94.44 245 ASN B O 1
ATOM 5529 N N . GLU B 1 246 ? 25.469 -19.312 8.289 1 94.62 246 GLU B N 1
ATOM 5530 C CA . GLU B 1 246 ? 25.547 -20.141 9.484 1 94.62 246 GLU B CA 1
ATOM 5531 C C . GLU B 1 246 ? 24.156 -20.516 9.992 1 94.62 246 GLU B C 1
ATOM 5533 O O . GLU B 1 246 ? 23.938 -21.609 10.508 1 94.62 246 GLU B O 1
ATOM 5538 N N . VAL B 1 247 ? 23.266 -19.625 9.859 1 94.5 247 VAL B N 1
ATOM 5539 C CA . VAL B 1 247 ? 21.906 -19.828 10.328 1 94.5 247 VAL B CA 1
ATOM 5540 C C . VAL B 1 247 ? 21.219 -20.906 9.492 1 94.5 247 VAL B C 1
ATOM 5542 O O . VAL B 1 247 ? 20.5 -21.75 10.031 1 94.5 247 VAL B O 1
ATOM 5545 N N . MET B 1 248 ? 21.484 -20.938 8.227 1 93.56 248 MET B N 1
ATOM 5546 C CA . MET B 1 248 ? 20.797 -21.797 7.277 1 93.56 248 MET B CA 1
ATOM 5547 C C . MET B 1 248 ? 21.594 -23.062 6.992 1 93.56 248 MET B C 1
ATOM 5549 O O . MET B 1 248 ? 21.219 -23.875 6.141 1 93.56 248 MET B O 1
ATOM 5553 N N . GLU B 1 249 ? 22.688 -23.266 7.641 1 91.44 249 GLU B N 1
ATOM 5554 C CA . GLU B 1 249 ? 23.672 -24.281 7.305 1 91.44 249 GLU B CA 1
ATOM 5555 C C . GLU B 1 249 ? 23.031 -25.672 7.242 1 91.44 249 GLU B C 1
ATOM 5557 O O . GLU B 1 249 ? 23.219 -26.391 6.266 1 91.44 249 GLU B O 1
ATOM 5562 N N . LYS B 1 250 ? 22.344 -26.016 8.266 1 87.62 250 LYS B N 1
ATOM 5563 C CA . LYS B 1 250 ? 21.75 -27.344 8.344 1 87.62 250 LYS B CA 1
ATOM 5564 C C . LYS B 1 250 ? 20.766 -27.562 7.199 1 87.62 250 LYS B C 1
ATOM 5566 O O . LYS B 1 250 ? 20.812 -28.609 6.531 1 87.62 250 LYS B O 1
ATOM 5571 N N . VAL B 1 251 ? 19.922 -26.641 6.961 1 87.81 251 VAL B N 1
ATOM 5572 C CA . VAL B 1 251 ? 18.891 -26.75 5.926 1 87.81 251 VAL B CA 1
ATOM 5573 C C . VAL B 1 251 ? 19.547 -26.766 4.547 1 87.81 251 VAL B C 1
ATOM 5575 O O . VAL B 1 251 ? 19.156 -27.531 3.67 1 87.81 251 VAL B O 1
ATOM 5578 N N . ASN B 1 252 ? 20.516 -25.875 4.395 1 85.31 252 ASN B N 1
ATOM 5579 C CA . ASN B 1 252 ? 21.234 -25.828 3.123 1 85.31 252 ASN B CA 1
ATOM 5580 C C . ASN B 1 252 ? 21.922 -27.156 2.814 1 85.31 252 ASN B C 1
ATOM 5582 O O . ASN B 1 252 ? 21.984 -27.578 1.659 1 85.31 252 ASN B O 1
ATOM 5586 N N . LYS B 1 253 ? 22.469 -27.719 3.832 1 82.25 253 LYS B N 1
ATOM 5587 C CA . LYS B 1 253 ? 23.203 -28.969 3.662 1 82.25 253 LYS B CA 1
ATOM 5588 C C . LYS B 1 253 ? 22.25 -30.125 3.344 1 82.25 253 LYS B C 1
ATOM 5590 O O . LYS B 1 253 ? 22.547 -30.953 2.488 1 82.25 253 LYS B O 1
ATOM 5595 N N . VAL B 1 254 ? 21.172 -30.141 3.998 1 78.81 254 VAL B N 1
ATOM 5596 C CA . VAL B 1 254 ? 20.266 -31.281 3.914 1 78.81 254 VAL B CA 1
ATOM 5597 C C . VAL B 1 254 ? 19.359 -31.141 2.693 1 78.81 254 VAL B C 1
ATOM 5599 O O . VAL B 1 254 ? 19.078 -32.125 2.002 1 78.81 254 VAL B O 1
ATOM 5602 N N . LEU B 1 255 ? 18.766 -29.984 2.395 1 75.44 255 LEU B N 1
ATOM 5603 C CA . LEU B 1 255 ? 17.734 -29.812 1.388 1 75.44 255 LEU B CA 1
ATOM 5604 C C . LEU B 1 255 ? 18.203 -28.891 0.27 1 75.44 255 LEU B C 1
ATOM 5606 O O . LEU B 1 255 ? 17.609 -28.844 -0.809 1 75.44 255 LEU B O 1
ATOM 5610 N N . TYR B 1 256 ? 19.359 -28.344 0.287 1 64.75 256 TYR B N 1
ATOM 5611 C CA . TYR B 1 256 ? 19.828 -27.281 -0.602 1 64.75 256 TYR B CA 1
ATOM 5612 C C . TYR B 1 256 ? 18.766 -26.188 -0.735 1 64.75 256 TYR B C 1
ATOM 5614 O O . TYR B 1 256 ? 19.094 -25 -0.643 1 64.75 256 TYR B O 1
ATOM 5622 N N . GLU B 1 257 ? 17.453 -26.547 -1.104 1 68.88 257 GLU B N 1
ATOM 5623 C CA . GLU B 1 257 ? 16.328 -25.625 -1.115 1 68.88 257 GLU B CA 1
ATOM 5624 C C . GLU B 1 257 ? 15.156 -26.172 -0.295 1 68.88 257 GLU B C 1
ATOM 5626 O O . GLU B 1 257 ? 14.703 -27.297 -0.527 1 68.88 257 GLU B O 1
ATOM 5631 N N . SER B 1 258 ? 14.82 -25.406 0.718 1 76.06 258 SER B N 1
ATOM 5632 C CA . SER B 1 258 ? 13.664 -25.781 1.516 1 76.06 258 SER B CA 1
ATOM 5633 C C . SER B 1 258 ? 12.398 -25.078 1.015 1 76.06 258 SER B C 1
ATOM 5635 O O . SER B 1 258 ? 12.32 -23.859 1 1 76.06 258 SER B O 1
ATOM 5637 N N . LYS B 1 259 ? 11.492 -25.812 0.489 1 83.75 259 LYS B N 1
ATOM 5638 C CA . LYS B 1 259 ? 10.188 -25.281 0.097 1 83.75 259 LYS B CA 1
ATOM 5639 C C . LYS B 1 259 ? 9.164 -25.469 1.215 1 83.75 259 LYS B C 1
ATOM 5641 O O . LYS B 1 259 ? 8.609 -26.562 1.387 1 83.75 259 LYS B O 1
ATOM 5646 N N . LEU B 1 260 ? 8.984 -24.453 1.905 1 91.12 260 LEU B N 1
ATOM 5647 C CA . LEU B 1 260 ? 8.055 -24.469 3.025 1 91.12 260 LEU B CA 1
ATOM 5648 C C . LEU B 1 260 ? 6.797 -23.672 2.689 1 91.12 260 LEU B C 1
ATOM 5650 O O . LEU B 1 260 ? 6.879 -22.625 2.045 1 91.12 260 LEU B O 1
ATOM 5654 N N . ILE B 1 261 ? 5.676 -24.188 3 1 92.81 261 ILE B N 1
ATOM 5655 C CA . ILE B 1 261 ? 4.383 -23.531 2.807 1 92.81 261 ILE B CA 1
ATOM 5656 C C . ILE B 1 261 ? 3.65 -23.438 4.141 1 92.81 261 ILE B C 1
ATOM 5658 O O . ILE B 1 261 ? 3.676 -24.375 4.941 1 92.81 261 ILE B O 1
ATOM 5662 N N . GLY B 1 262 ? 3.084 -22.328 4.434 1 95.12 262 GLY B N 1
ATOM 5663 C CA . GLY B 1 262 ? 2.283 -22.141 5.633 1 95.12 262 GLY B CA 1
ATOM 5664 C C . GLY B 1 262 ? 1.097 -21.219 5.414 1 95.12 262 GLY B C 1
ATOM 5665 O O . GLY B 1 262 ? 0.959 -20.609 4.352 1 95.12 262 GLY B O 1
ATOM 5666 N N . TYR B 1 263 ? 0.212 -21.203 6.359 1 95.81 263 TYR B N 1
ATOM 5667 C CA . TYR B 1 263 ? -0.975 -20.359 6.383 1 95.81 263 TYR B CA 1
ATOM 5668 C C . TYR B 1 263 ? -1.077 -19.594 7.699 1 95.81 263 TYR B C 1
ATOM 5670 O O . TYR B 1 263 ? -1.922 -19.922 8.539 1 95.81 263 TYR B O 1
ATOM 5678 N N . PRO B 1 264 ? -0.286 -18.594 7.805 1 95.94 264 PRO B N 1
ATOM 5679 C CA . PRO B 1 264 ? -0.23 -17.891 9.086 1 95.94 264 PRO B CA 1
ATOM 5680 C C . PRO B 1 264 ? -1.54 -17.188 9.438 1 95.94 264 PRO B C 1
ATOM 5682 O O . PRO B 1 264 ? -2.191 -16.609 8.555 1 95.94 264 PRO B O 1
ATOM 5685 N N . LYS B 1 265 ? -1.844 -17.219 10.719 1 94.44 265 LYS B N 1
ATOM 5686 C CA . LYS B 1 265 ? -2.951 -16.422 11.234 1 94.44 265 LYS B CA 1
ATOM 5687 C C . LYS B 1 265 ? -2.568 -14.945 11.312 1 94.44 265 LYS B C 1
ATOM 5689 O O . LYS B 1 265 ? -1.4 -14.617 11.523 1 94.44 265 LYS B O 1
ATOM 5694 N N . PRO B 1 266 ? -3.596 -13.992 11.156 1 95.06 266 PRO B N 1
ATOM 5695 C CA . PRO B 1 266 ? -5.031 -14.281 11.109 1 95.06 266 PRO B CA 1
ATOM 5696 C C . PRO B 1 266 ? -5.559 -14.438 9.688 1 95.06 266 PRO B C 1
ATOM 5698 O O . PRO B 1 266 ? -6.676 -14.922 9.492 1 95.06 266 PRO B O 1
ATOM 5701 N N . TRP B 1 267 ? -4.922 -14.047 8.633 1 92.19 267 TRP B N 1
ATOM 5702 C CA . TRP B 1 267 ? -5.492 -13.977 7.293 1 92.19 267 TRP B CA 1
ATOM 5703 C C . TRP B 1 267 ? -5.449 -15.344 6.613 1 92.19 267 TRP B C 1
ATOM 5705 O O . TRP B 1 267 ? -6.223 -15.602 5.688 1 92.19 267 TRP B O 1
ATOM 5715 N N . LYS B 1 268 ? -4.387 -16.172 6.934 1 93.12 268 LYS B N 1
ATOM 5716 C CA . LYS B 1 268 ? -4.246 -17.547 6.441 1 93.12 268 LYS B CA 1
ATOM 5717 C C . LYS B 1 268 ? -4.051 -17.562 4.93 1 93.12 268 LYS B C 1
ATOM 5719 O O . LYS B 1 268 ? -4.523 -18.484 4.25 1 93.12 268 LYS B O 1
ATOM 5724 N N . ASN B 1 269 ? -3.535 -16.5 4.375 1 93.5 269 ASN B N 1
ATOM 5725 C CA . ASN B 1 269 ? -3.055 -16.625 3.004 1 93.5 269 ASN B CA 1
ATOM 5726 C C . ASN B 1 269 ? -2.018 -17.734 2.867 1 93.5 269 ASN B C 1
ATOM 5728 O O . ASN B 1 269 ? -1.344 -18.078 3.838 1 93.5 269 ASN B O 1
ATOM 5732 N N . LYS B 1 270 ? -1.964 -18.234 1.674 1 92.81 270 LYS B N 1
ATOM 5733 C CA . LYS B 1 270 ? -0.838 -19.109 1.389 1 92.81 270 LYS B CA 1
ATOM 5734 C C . LYS B 1 270 ? 0.473 -18.328 1.332 1 92.81 270 LYS B C 1
ATOM 5736 O O . LYS B 1 270 ? 0.594 -17.359 0.582 1 92.81 270 LYS B O 1
ATOM 5741 N N . VAL B 1 271 ? 1.377 -18.719 2.176 1 96.38 271 VAL B N 1
ATOM 5742 C CA . VAL B 1 271 ? 2.717 -18.141 2.184 1 96.38 271 VAL B CA 1
ATOM 5743 C C . VAL B 1 271 ? 3.754 -19.234 1.942 1 96.38 271 VAL B C 1
ATOM 5745 O O . VAL B 1 271 ? 3.615 -20.344 2.443 1 96.38 271 VAL B O 1
ATOM 5748 N N . ARG B 1 272 ? 4.797 -18.906 1.173 1 93.06 272 ARG B N 1
ATOM 5749 C CA . ARG B 1 272 ? 5.773 -19.938 0.863 1 93.06 272 ARG B CA 1
ATOM 5750 C C . ARG B 1 272 ? 7.168 -19.344 0.693 1 93.06 272 ARG B C 1
ATOM 5752 O O . ARG B 1 272 ? 7.309 -18.156 0.368 1 93.06 272 ARG B O 1
ATOM 5759 N N . THR B 1 273 ? 8.148 -20.156 0.95 1 93.38 273 THR B N 1
ATOM 5760 C CA . THR B 1 273 ? 9.516 -19.828 0.555 1 93.38 273 THR B CA 1
ATOM 5761 C C . THR B 1 273 ? 9.734 -20.094 -0.93 1 93.38 273 THR B C 1
ATOM 5763 O O . THR B 1 273 ? 9.094 -20.984 -1.499 1 93.38 273 THR B O 1
ATOM 5766 N N . PHE B 1 274 ? 10.539 -19.297 -1.485 1 84.25 274 PHE B N 1
ATOM 5767 C CA . PHE B 1 274 ? 10.781 -19.422 -2.918 1 84.25 274 PHE B CA 1
ATOM 5768 C C . PHE B 1 274 ? 12.219 -19.062 -3.262 1 84.25 274 PHE B C 1
ATOM 5770 O O . PHE B 1 274 ? 12.766 -18.094 -2.717 1 84.25 274 PHE B O 1
ATOM 5777 N N . CYS B 1 275 ? 12.914 -19.906 -4.074 1 79.06 275 CYS B N 1
ATOM 5778 C CA . CYS B 1 275 ? 14.195 -19.594 -4.691 1 79.06 275 CYS B CA 1
ATOM 5779 C C . CYS B 1 275 ? 15.266 -19.344 -3.637 1 79.06 275 CYS B C 1
ATOM 5781 O O . CYS B 1 275 ? 15.898 -18.281 -3.637 1 79.06 275 CYS B O 1
ATOM 5783 N N . GLN B 1 276 ? 15.492 -20.312 -2.812 1 84.62 276 GLN B N 1
ATOM 5784 C CA . GLN B 1 276 ? 16.547 -20.234 -1.812 1 84.62 276 GLN B CA 1
ATOM 5785 C C . GLN B 1 276 ? 17.922 -20.359 -2.457 1 84.62 276 GLN B C 1
ATOM 5787 O O . GLN B 1 276 ? 18.156 -21.25 -3.268 1 84.62 276 GLN B O 1
ATOM 5792 N N . ASN B 1 277 ? 18.859 -19.438 -2.133 1 82.75 277 ASN B N 1
ATOM 5793 C CA . ASN B 1 277 ? 20.203 -19.391 -2.715 1 82.75 277 ASN B CA 1
ATOM 5794 C C . ASN B 1 277 ? 21.281 -19.375 -1.638 1 82.75 277 ASN B C 1
ATOM 5796 O O . ASN B 1 277 ? 21.734 -18.297 -1.226 1 82.75 277 ASN B O 1
ATOM 5800 N N . PRO B 1 278 ? 21.781 -20.578 -1.253 1 89.06 278 PRO B N 1
ATOM 5801 C CA . PRO B 1 278 ? 22.906 -20.594 -0.315 1 89.06 278 PRO B CA 1
ATOM 5802 C C . PRO B 1 278 ? 24.156 -19.906 -0.871 1 89.06 278 PRO B C 1
ATOM 5804 O O . PRO B 1 278 ? 24.609 -20.25 -1.964 1 89.06 278 PRO B O 1
ATOM 5807 N N . GLY B 1 279 ? 24.641 -18.969 -0.134 1 89.75 279 GLY B N 1
ATOM 5808 C CA . GLY B 1 279 ? 25.781 -18.203 -0.595 1 89.75 279 GLY B CA 1
ATOM 5809 C C . GLY B 1 279 ? 25.484 -17.344 -1.802 1 89.75 279 GLY B C 1
ATOM 5810 O O . GLY B 1 279 ? 26.391 -16.969 -2.543 1 89.75 279 GLY B O 1
ATOM 5811 N N . GLY B 1 280 ? 24.281 -17.078 -2.031 1 88.31 280 GLY B N 1
ATOM 5812 C CA . GLY B 1 280 ? 23.859 -16.328 -3.213 1 88.31 280 GLY B CA 1
ATOM 5813 C C . GLY B 1 280 ? 23.875 -14.828 -3.002 1 88.31 280 GLY B C 1
ATOM 5814 O O . GLY B 1 280 ? 24.344 -14.344 -1.971 1 88.31 280 GLY B O 1
ATOM 5815 N N . PHE B 1 281 ? 23.406 -14.102 -4.047 1 88.5 281 PHE B N 1
ATOM 5816 C CA . PHE B 1 281 ? 23.344 -12.641 -4.039 1 88.5 281 PHE B CA 1
ATOM 5817 C C . PHE B 1 281 ? 21.938 -12.156 -4.371 1 88.5 281 PHE B C 1
ATOM 5819 O O . PHE B 1 281 ? 21.25 -12.727 -5.227 1 88.5 281 PHE B O 1
ATOM 5826 N N . VAL B 1 282 ? 21.531 -11.141 -3.617 1 90.44 282 VAL B N 1
ATOM 5827 C CA . VAL B 1 282 ? 20.281 -10.477 -3.934 1 90.44 282 VAL B CA 1
ATOM 5828 C C . VAL B 1 282 ? 20.453 -9.586 -5.16 1 90.44 282 VAL B C 1
ATOM 5830 O O . VAL B 1 282 ? 21.516 -8.961 -5.336 1 90.44 282 VAL B O 1
ATOM 5833 N N . ALA B 1 283 ? 19.453 -9.562 -6.035 1 84.31 283 ALA B N 1
ATOM 5834 C CA . ALA B 1 283 ? 19.562 -8.805 -7.277 1 84.31 283 ALA B CA 1
ATOM 5835 C C . ALA B 1 283 ? 18.312 -7.945 -7.496 1 84.31 283 ALA B C 1
ATOM 5837 O O . ALA B 1 283 ? 17.25 -8.227 -6.938 1 84.31 283 ALA B O 1
ATOM 5838 N N . GLN B 1 284 ? 18.484 -6.875 -8.172 1 85.25 284 GLN B N 1
ATOM 5839 C CA . GLN B 1 284 ? 17.375 -6.027 -8.609 1 85.25 284 GLN B CA 1
ATOM 5840 C C . GLN B 1 284 ? 17.047 -6.27 -10.078 1 85.25 284 GLN B C 1
ATOM 5842 O O . GLN B 1 284 ? 17.953 -6.352 -10.914 1 85.25 284 GLN B O 1
ATOM 5847 N N . GLU B 1 285 ? 15.805 -6.547 -10.297 1 77.44 285 GLU B N 1
ATOM 5848 C CA . GLU B 1 285 ? 15.305 -6.68 -11.664 1 77.44 285 GLU B CA 1
ATOM 5849 C C . GLU B 1 285 ? 14.359 -5.539 -12.016 1 77.44 285 GLU B C 1
ATOM 5851 O O . GLU B 1 285 ? 13.469 -5.195 -11.234 1 77.44 285 GLU B O 1
ATOM 5856 N N . ASN B 1 286 ? 14.562 -4.934 -13.141 1 77.44 286 ASN B N 1
ATOM 5857 C CA . ASN B 1 286 ? 13.727 -3.82 -13.578 1 77.44 286 ASN B CA 1
ATOM 5858 C C . ASN B 1 286 ? 12.781 -4.238 -14.695 1 77.44 286 ASN B C 1
ATOM 5860 O O . ASN B 1 286 ? 13.188 -4.918 -15.641 1 77.44 286 ASN B O 1
ATOM 5864 N N . TYR B 1 287 ? 11.539 -3.936 -14.484 1 66.44 287 TYR B N 1
ATOM 5865 C CA . TYR B 1 287 ? 10.523 -4.16 -15.516 1 66.44 287 TYR B CA 1
ATOM 5866 C C . TYR B 1 287 ? 10.336 -2.914 -16.375 1 66.44 287 TYR B C 1
ATOM 5868 O O . TYR B 1 287 ? 10.875 -1.849 -16.062 1 66.44 287 TYR B O 1
ATOM 5876 N N . ASP B 1 288 ? 9.68 -2.994 -17.516 1 57.75 288 ASP B N 1
ATOM 5877 C CA . ASP B 1 288 ? 9.516 -1.94 -18.516 1 57.75 288 ASP B CA 1
ATOM 5878 C C . ASP B 1 288 ? 8.844 -0.712 -17.906 1 57.75 288 ASP B C 1
ATOM 5880 O O . ASP B 1 288 ? 9.117 0.418 -18.312 1 57.75 288 ASP B O 1
ATOM 5884 N N . ASN B 1 289 ? 8.039 -0.772 -16.969 1 65.12 289 ASN B N 1
ATOM 5885 C CA . ASN B 1 289 ? 7.34 0.374 -16.391 1 65.12 289 ASN B CA 1
ATOM 5886 C C . ASN B 1 289 ? 8.086 0.947 -15.195 1 65.12 289 ASN B C 1
ATOM 5888 O O . ASN B 1 289 ? 7.469 1.528 -14.297 1 65.12 289 ASN B O 1
ATOM 5892 N N . ASP B 1 290 ? 9.422 0.769 -15.18 1 77 290 ASP B N 1
ATOM 5893 C CA . ASP B 1 290 ? 10.305 1.277 -14.133 1 77 290 ASP B CA 1
ATOM 5894 C C . ASP B 1 290 ? 10.016 0.604 -12.797 1 77 290 ASP B C 1
ATOM 5896 O O . ASP B 1 290 ? 10.297 1.168 -11.734 1 77 290 ASP B O 1
ATOM 5900 N N . LEU B 1 291 ? 9.359 -0.437 -12.945 1 85.19 291 LEU B N 1
ATOM 5901 C CA . LEU B 1 291 ? 9.125 -1.231 -11.742 1 85.19 291 LEU B CA 1
ATOM 5902 C C . LEU B 1 291 ? 10.352 -2.055 -11.383 1 85.19 291 LEU B C 1
ATOM 5904 O O . LEU B 1 291 ? 10.867 -2.812 -12.211 1 85.19 291 LEU B O 1
ATOM 5908 N N . ALA B 1 292 ? 10.914 -1.788 -10.242 1 88.12 292 ALA B N 1
ATOM 5909 C CA . ALA B 1 292 ? 12.047 -2.547 -9.727 1 88.12 292 ALA B CA 1
ATOM 5910 C C . ALA B 1 292 ? 11.594 -3.635 -8.758 1 88.12 292 ALA B C 1
ATOM 5912 O O . ALA B 1 292 ? 10.859 -3.361 -7.809 1 88.12 292 ALA B O 1
ATOM 5913 N N . VAL B 1 293 ? 11.953 -4.852 -9.031 1 89.56 293 VAL B N 1
ATOM 5914 C CA . VAL B 1 293 ? 11.602 -5.969 -8.164 1 89.56 293 VAL B CA 1
ATOM 5915 C C . VAL B 1 293 ? 12.859 -6.691 -7.703 1 89.56 293 VAL B C 1
ATOM 5917 O O . VAL B 1 293 ? 13.883 -6.672 -8.398 1 89.56 293 VAL B O 1
ATOM 5920 N N . VAL B 1 294 ? 12.797 -7.191 -6.504 1 90.56 294 VAL B N 1
ATOM 5921 C CA . VAL B 1 294 ? 13.953 -7.895 -5.953 1 90.56 294 VAL B CA 1
ATOM 5922 C C . VAL B 1 294 ? 13.891 -9.375 -6.332 1 90.56 294 VAL B C 1
ATOM 5924 O O . VAL B 1 294 ? 12.805 -9.93 -6.504 1 90.56 294 VAL B O 1
ATOM 5927 N N . ASN B 1 295 ? 14.977 -9.906 -6.578 1 82.5 295 ASN B N 1
ATOM 5928 C CA . ASN B 1 295 ? 15.172 -11.328 -6.859 1 82.5 295 ASN B CA 1
ATOM 5929 C C . ASN B 1 295 ? 16.5 -11.836 -6.289 1 82.5 295 ASN B C 1
ATOM 5931 O O . ASN B 1 295 ? 17.141 -11.156 -5.488 1 82.5 295 ASN B O 1
ATOM 5935 N N . GLY B 1 296 ? 16.828 -13.117 -6.438 1 75 296 GLY B N 1
ATOM 5936 C CA . GLY B 1 296 ? 18.094 -13.711 -5.992 1 75 296 GLY B CA 1
ATOM 5937 C C . GLY B 1 296 ? 18.766 -14.531 -7.07 1 75 296 GLY B C 1
ATOM 5938 O O . GLY B 1 296 ? 18.125 -14.961 -8.031 1 75 296 GLY B O 1
ATOM 5939 N N . HIS B 1 297 ? 20.062 -14.586 -6.93 1 71.88 297 HIS B N 1
ATOM 5940 C CA . HIS B 1 297 ? 20.828 -15.445 -7.844 1 71.88 297 HIS B CA 1
ATOM 5941 C C . HIS B 1 297 ? 22.078 -15.984 -7.176 1 71.88 297 HIS B C 1
ATOM 5943 O O . HIS B 1 297 ? 22.516 -15.477 -6.141 1 71.88 297 HIS B O 1
ATOM 5949 N N . SER B 1 298 ? 22.531 -17.109 -7.629 1 67.25 298 SER B N 1
ATOM 5950 C CA . SER B 1 298 ? 23.766 -17.734 -7.16 1 67.25 298 SER B CA 1
ATOM 5951 C C . SER B 1 298 ? 24.766 -17.906 -8.297 1 67.25 298 SER B C 1
ATOM 5953 O O . SER B 1 298 ? 24.375 -18.25 -9.422 1 67.25 298 SER B O 1
ATOM 5955 N N . PHE B 1 299 ? 25.984 -17.469 -7.965 1 59.22 299 PHE B N 1
ATOM 5956 C CA . PHE B 1 299 ? 27.078 -17.703 -8.914 1 59.22 299 PHE B CA 1
ATOM 5957 C C . PHE B 1 299 ? 27.797 -19 -8.609 1 59.22 299 PHE B C 1
ATOM 5959 O O . PHE B 1 299 ? 27.906 -19.406 -7.445 1 59.22 299 PHE B O 1
ATOM 5966 N N . LYS B 1 300 ? 28.312 -19.688 -9.625 1 58.53 300 LYS B N 1
ATOM 5967 C CA . LYS B 1 300 ? 29.047 -20.922 -9.445 1 58.53 300 LYS B CA 1
ATOM 5968 C C . LYS B 1 300 ? 30.391 -20.672 -8.75 1 58.53 300 LYS B C 1
ATOM 5970 O O . LYS B 1 300 ? 30.766 -21.406 -7.84 1 58.53 300 LYS B O 1
ATOM 5975 N N . GLU B 1 301 ? 31.047 -19.703 -9.094 1 67.38 301 GLU B N 1
ATOM 5976 C CA . GLU B 1 301 ? 32.406 -19.5 -8.633 1 67.38 301 GLU B CA 1
ATOM 5977 C C . GLU B 1 301 ? 32.469 -18.453 -7.508 1 67.38 301 GLU B C 1
ATOM 5979 O O . GLU B 1 301 ? 33.469 -18.312 -6.836 1 67.38 301 GLU B O 1
ATOM 5984 N N . LYS B 1 302 ? 31.5 -17.641 -7.312 1 76.5 302 LYS B N 1
ATOM 5985 C CA . LYS B 1 302 ? 31.469 -16.594 -6.293 1 76.5 302 LYS B CA 1
ATOM 5986 C C . LYS B 1 302 ? 30.359 -16.875 -5.27 1 76.5 302 LYS B C 1
ATOM 5988 O O . LYS B 1 302 ? 29.219 -17.125 -5.637 1 76.5 302 LYS B O 1
ATOM 5993 N N . LYS B 1 303 ? 30.812 -16.969 -4.051 1 86.56 303 LYS B N 1
ATOM 5994 C CA . LYS B 1 303 ? 29.844 -17.203 -2.977 1 86.56 303 LYS B CA 1
ATOM 5995 C C . LYS B 1 303 ? 29.875 -16.062 -1.953 1 86.56 303 LYS B C 1
ATOM 5997 O O . LYS B 1 303 ? 30.938 -15.516 -1.658 1 86.56 303 LYS B O 1
ATOM 6002 N N . SER B 1 304 ? 28.781 -15.672 -1.485 1 91.06 304 SER B N 1
ATOM 6003 C CA . SER B 1 304 ? 28.688 -14.703 -0.394 1 91.06 304 SER B CA 1
ATOM 6004 C C . SER B 1 304 ? 28.609 -15.406 0.958 1 91.06 304 SER B C 1
ATOM 6006 O O . SER B 1 304 ? 28.625 -16.641 1.025 1 91.06 304 SER B O 1
ATOM 6008 N N . GLU B 1 305 ? 28.594 -14.625 1.998 1 93 305 GLU B N 1
ATOM 6009 C CA . GLU B 1 305 ? 28.5 -15.156 3.355 1 93 305 GLU B CA 1
ATOM 6010 C C . GLU B 1 305 ? 27.047 -15.281 3.799 1 93 305 GLU B C 1
ATOM 6012 O O . GLU B 1 305 ? 26.766 -15.586 4.961 1 93 305 GLU B O 1
ATOM 6017 N N . ASN B 1 306 ? 26.188 -15.016 2.838 1 95.38 306 ASN B N 1
ATOM 6018 C CA . ASN B 1 306 ? 24.766 -14.984 3.178 1 95.38 306 ASN B CA 1
ATOM 6019 C C . ASN B 1 306 ? 23.969 -16 2.359 1 95.38 306 ASN B C 1
ATOM 6021 O O . ASN B 1 306 ? 24.453 -16.484 1.336 1 95.38 306 ASN B O 1
ATOM 6025 N N . THR B 1 307 ? 22.859 -16.438 2.881 1 93.94 307 THR B N 1
ATOM 6026 C CA . THR B 1 307 ? 21.812 -17.156 2.152 1 93.94 307 THR B CA 1
ATOM 6027 C C . THR B 1 307 ? 20.594 -16.25 1.953 1 93.94 307 THR B C 1
ATOM 6029 O O . THR B 1 307 ? 20.219 -15.5 2.855 1 93.94 307 THR B O 1
ATOM 6032 N N . ASN B 1 308 ? 20.047 -16.266 0.796 1 93.88 308 ASN B N 1
ATOM 6033 C CA . ASN B 1 308 ? 18.828 -15.492 0.58 1 93.88 308 ASN B CA 1
ATOM 6034 C C . ASN B 1 308 ? 17.719 -16.344 -0.02 1 93.88 308 ASN B C 1
ATOM 6036 O O . ASN B 1 308 ? 18 -17.359 -0.676 1 93.88 308 ASN B O 1
ATOM 6040 N N . LEU B 1 309 ? 16.484 -16.016 0.276 1 93.81 309 LEU B N 1
ATOM 6041 C CA . LEU B 1 309 ? 15.297 -16.656 -0.265 1 93.81 309 LEU B CA 1
ATOM 6042 C C . LEU B 1 309 ? 14.117 -15.688 -0.281 1 93.81 309 LEU B C 1
ATOM 6044 O O . LEU B 1 309 ? 14.141 -14.664 0.409 1 93.81 309 LEU B O 1
ATOM 6048 N N . ALA B 1 310 ? 13.125 -16 -1.083 1 94.62 310 ALA B N 1
ATOM 6049 C CA . ALA B 1 310 ? 11.93 -15.18 -1.127 1 94.62 310 ALA B CA 1
ATOM 6050 C C . ALA B 1 310 ? 10.844 -15.734 -0.209 1 94.62 310 ALA B C 1
ATOM 6052 O O . ALA B 1 310 ? 10.734 -16.953 -0.026 1 94.62 310 ALA B O 1
ATOM 6053 N N . ILE B 1 311 ? 10.133 -14.938 0.438 1 96.81 311 ILE B N 1
ATOM 6054 C CA . ILE B 1 311 ? 8.875 -15.234 1.11 1 96.81 311 ILE B CA 1
ATOM 6055 C C . ILE B 1 311 ? 7.719 -14.562 0.376 1 96.81 311 ILE B C 1
ATOM 6057 O O . ILE B 1 311 ? 7.668 -13.328 0.29 1 96.81 311 ILE B O 1
ATOM 6061 N N . LEU B 1 312 ? 6.797 -15.344 -0.133 1 95.62 312 LEU B N 1
ATOM 6062 C CA . LEU B 1 312 ? 5.746 -14.852 -1.017 1 95.62 312 LEU B CA 1
ATOM 6063 C C . LEU B 1 312 ? 4.367 -15.148 -0.437 1 95.62 312 LEU B C 1
ATOM 6065 O O . LEU B 1 312 ? 4.121 -16.25 0.064 1 95.62 312 LEU B O 1
ATOM 6069 N N . VAL B 1 313 ? 3.529 -14.148 -0.459 1 97.06 313 VAL B N 1
ATOM 6070 C CA . VAL B 1 313 ? 2.133 -14.258 -0.051 1 97.06 313 VAL B CA 1
ATOM 6071 C C . VAL B 1 313 ? 1.232 -14.258 -1.284 1 97.06 313 VAL B C 1
ATOM 6073 O O . VAL B 1 313 ? 1.265 -13.312 -2.08 1 97.06 313 VAL B O 1
ATOM 6076 N N . SER B 1 314 ? 0.42 -15.25 -1.435 1 93.19 314 SER B N 1
ATOM 6077 C CA . SER B 1 314 ? -0.448 -15.367 -2.602 1 93.19 314 SER B CA 1
ATOM 6078 C C . SER B 1 314 ? -1.755 -14.609 -2.398 1 93.19 314 SER B C 1
ATOM 6080 O O . SER B 1 314 ? -2.389 -14.727 -1.348 1 93.19 314 SER B O 1
ATOM 6082 N N . HIS B 1 315 ? -2.107 -13.805 -3.35 1 92.12 315 HIS B N 1
ATOM 6083 C CA . HIS B 1 315 ? -3.354 -13.047 -3.348 1 92.12 315 HIS B CA 1
ATOM 6084 C C . HIS B 1 315 ? -4.211 -13.398 -4.559 1 92.12 315 HIS B C 1
ATOM 6086 O O . HIS B 1 315 ? -3.699 -13.516 -5.676 1 92.12 315 HIS B O 1
ATOM 6092 N N . ASN B 1 316 ? -5.434 -13.57 -4.328 1 85.94 316 ASN B N 1
ATOM 6093 C CA . ASN B 1 316 ? -6.441 -13.766 -5.367 1 85.94 316 ASN B CA 1
ATOM 6094 C C . ASN B 1 316 ? -7.562 -12.734 -5.258 1 85.94 316 ASN B C 1
ATOM 6096 O O . ASN B 1 316 ? -7.969 -12.367 -4.152 1 85.94 316 ASN B O 1
ATOM 6100 N N . PHE B 1 317 ? -7.906 -12.211 -6.344 1 82.25 317 PHE B N 1
ATOM 6101 C CA . PHE B 1 317 ? -8.984 -11.227 -6.383 1 82.25 317 PHE B CA 1
ATOM 6102 C C . PHE B 1 317 ? -10.094 -11.68 -7.328 1 82.25 317 PHE B C 1
ATOM 6104 O O . PHE B 1 317 ? -9.82 -12.117 -8.445 1 82.25 317 PHE B O 1
ATOM 6111 N N . THR B 1 318 ? -11.289 -11.672 -6.918 1 73.31 318 THR B N 1
ATOM 6112 C CA . THR B 1 318 ? -12.391 -12.117 -7.762 1 73.31 318 THR B CA 1
ATOM 6113 C C . THR B 1 318 ? -13.375 -10.977 -8.023 1 73.31 318 THR B C 1
ATOM 6115 O O . THR B 1 318 ? -13.703 -10.688 -9.172 1 73.31 318 THR B O 1
ATOM 6118 N N . GLU B 1 319 ? -13.992 -10.398 -7.125 1 75.25 319 GLU B N 1
ATOM 6119 C CA . GLU B 1 319 ? -14.945 -9.289 -7.223 1 75.25 319 GLU B CA 1
ATOM 6120 C C . GLU B 1 319 ? -14.859 -8.383 -6.004 1 75.25 319 GLU B C 1
ATOM 6122 O O . GLU B 1 319 ? -14.57 -8.844 -4.898 1 75.25 319 GLU B O 1
ATOM 6127 N N . PRO B 1 320 ? -15.148 -7.152 -6.324 1 74.31 320 PRO B N 1
ATOM 6128 C CA . PRO B 1 320 ? -15.414 -6.492 -7.602 1 74.31 320 PRO B CA 1
ATOM 6129 C C . PRO B 1 320 ? -14.141 -6.219 -8.398 1 74.31 320 PRO B C 1
ATOM 6131 O O . PRO B 1 320 ? -14.203 -5.93 -9.594 1 74.31 320 PRO B O 1
ATOM 6134 N N . PHE B 1 321 ? -13.062 -6.336 -7.762 1 78.81 321 PHE B N 1
ATOM 6135 C CA . PHE B 1 321 ? -11.773 -6.102 -8.398 1 78.81 321 PHE B CA 1
ATOM 6136 C C . PHE B 1 321 ? -11.18 -7.402 -8.922 1 78.81 321 PHE B C 1
ATOM 6138 O O . PHE B 1 321 ? -11.148 -8.406 -8.203 1 78.81 321 PHE B O 1
ATOM 6145 N N . ASN B 1 322 ? -10.695 -7.316 -10.219 1 77.12 322 ASN B N 1
ATOM 6146 C CA . ASN B 1 322 ? -10.203 -8.57 -10.781 1 77.12 322 ASN B CA 1
ATOM 6147 C C . ASN B 1 322 ? -8.93 -8.344 -11.602 1 77.12 322 ASN B C 1
ATOM 6149 O O . ASN B 1 322 ? -8.734 -8.984 -12.633 1 77.12 322 ASN B O 1
ATOM 6153 N N . GLN B 1 323 ? -8.148 -7.398 -11.148 1 81.69 323 GLN B N 1
ATOM 6154 C CA . GLN B 1 323 ? -6.887 -7.125 -11.836 1 81.69 323 GLN B CA 1
ATOM 6155 C C . GLN B 1 323 ? -5.695 -7.32 -10.898 1 81.69 323 GLN B C 1
ATOM 6157 O O . GLN B 1 323 ? -4.992 -6.359 -10.57 1 81.69 323 GLN B O 1
ATOM 6162 N N . PRO B 1 324 ? -5.387 -8.562 -10.641 1 85.25 324 PRO B N 1
ATOM 6163 C CA . PRO B 1 324 ? -4.344 -8.867 -9.656 1 85.25 324 PRO B CA 1
ATOM 6164 C C . PRO B 1 324 ? -2.971 -8.344 -10.07 1 85.25 324 PRO B C 1
ATOM 6166 O O . PRO B 1 324 ? -2.193 -7.898 -9.219 1 85.25 324 PRO B O 1
ATOM 6169 N N . ILE B 1 325 ? -2.682 -8.414 -11.336 1 82.69 325 ILE B N 1
ATOM 6170 C CA . ILE B 1 325 ? -1.377 -7.961 -11.805 1 82.69 325 ILE B CA 1
ATOM 6171 C C . ILE B 1 325 ? -1.238 -6.461 -11.57 1 82.69 325 ILE B C 1
ATOM 6173 O O . ILE B 1 325 ? -0.21 -5.992 -11.078 1 82.69 325 ILE B O 1
ATOM 6177 N N . ALA B 1 326 ? -2.279 -5.734 -11.93 1 84.94 326 ALA B N 1
ATOM 6178 C CA . ALA B 1 326 ? -2.27 -4.293 -11.703 1 84.94 326 ALA B CA 1
ATOM 6179 C C . ALA B 1 326 ? -2.1 -3.973 -10.219 1 84.94 326 ALA B C 1
ATOM 6181 O O . ALA B 1 326 ? -1.401 -3.023 -9.852 1 84.94 326 ALA B O 1
ATOM 6182 N N . TYR B 1 327 ? -2.771 -4.73 -9.445 1 92.06 327 TYR B N 1
ATOM 6183 C CA . TYR B 1 327 ? -2.658 -4.598 -7.992 1 92.06 327 TYR B CA 1
ATOM 6184 C C . TYR B 1 327 ? -1.209 -4.742 -7.547 1 92.06 327 TYR B C 1
ATOM 6186 O O . TYR B 1 327 ? -0.68 -3.879 -6.844 1 92.06 327 TYR B O 1
ATOM 6194 N N . ALA B 1 328 ? -0.577 -5.797 -7.965 1 91.25 328 ALA B N 1
ATOM 6195 C CA . ALA B 1 328 ? 0.802 -6.07 -7.562 1 91.25 328 ALA B CA 1
ATOM 6196 C C . ALA B 1 328 ? 1.748 -4.992 -8.086 1 91.25 328 ALA B C 1
ATOM 6198 O O . ALA B 1 328 ? 2.686 -4.594 -7.395 1 91.25 328 ALA B O 1
ATOM 6199 N N . GLN B 1 329 ? 1.514 -4.586 -9.234 1 88.38 329 GLN B N 1
ATOM 6200 C CA . GLN B 1 329 ? 2.334 -3.529 -9.812 1 88.38 329 GLN B CA 1
ATOM 6201 C C . GLN B 1 329 ? 2.223 -2.24 -9.008 1 88.38 329 GLN B C 1
ATOM 6203 O O . GLN B 1 329 ? 3.221 -1.555 -8.781 1 88.38 329 GLN B O 1
ATOM 6208 N N . LYS B 1 330 ? 1.042 -1.892 -8.602 1 91.75 330 LYS B N 1
ATOM 6209 C CA . LYS B 1 330 ? 0.834 -0.684 -7.812 1 91.75 330 LYS B CA 1
ATOM 6210 C C . LYS B 1 330 ? 1.544 -0.781 -6.465 1 91.75 330 LYS B C 1
ATOM 6212 O O . LYS B 1 330 ? 2.117 0.2 -5.988 1 91.75 330 LYS B O 1
ATOM 6217 N N . VAL B 1 331 ? 1.441 -1.935 -5.836 1 94.75 331 VAL B N 1
ATOM 6218 C CA . VAL B 1 331 ? 2.176 -2.16 -4.594 1 94.75 331 VAL B CA 1
ATOM 6219 C C . VAL B 1 331 ? 3.67 -1.957 -4.836 1 94.75 331 VAL B C 1
ATOM 6221 O O . VAL B 1 331 ? 4.355 -1.321 -4.027 1 94.75 331 VAL B O 1
ATOM 6224 N N . GLY B 1 332 ? 4.168 -2.525 -5.938 1 93.81 332 GLY B N 1
ATOM 6225 C CA . GLY B 1 332 ? 5.57 -2.373 -6.289 1 93.81 332 GLY B CA 1
ATOM 6226 C C . GLY B 1 332 ? 5.973 -0.928 -6.512 1 93.81 332 GLY B C 1
ATOM 6227 O O . GLY B 1 332 ? 7.027 -0.493 -6.039 1 93.81 332 GLY B O 1
ATOM 6228 N N . GLU B 1 333 ? 5.16 -0.196 -7.207 1 91.62 333 GLU B N 1
ATOM 6229 C CA . GLU B 1 333 ? 5.43 1.213 -7.477 1 91.62 333 GLU B CA 1
ATOM 6230 C C . GLU B 1 333 ? 5.508 2.018 -6.184 1 91.62 333 GLU B C 1
ATOM 6232 O O . GLU B 1 333 ? 6.367 2.889 -6.035 1 91.62 333 GLU B O 1
ATOM 6237 N N . LEU B 1 334 ? 4.586 1.769 -5.316 1 93.12 334 LEU B N 1
ATOM 6238 C CA . LEU B 1 334 ? 4.57 2.453 -4.027 1 93.12 334 LEU B CA 1
ATOM 6239 C C . LEU B 1 334 ? 5.852 2.18 -3.248 1 93.12 334 LEU B C 1
ATOM 6241 O O . LEU B 1 334 ? 6.43 3.094 -2.656 1 93.12 334 LEU B O 1
ATOM 6245 N N . THR B 1 335 ? 6.301 0.956 -3.232 1 93.62 335 THR B N 1
ATOM 6246 C CA . THR B 1 335 ? 7.531 0.583 -2.541 1 93.62 335 THR B CA 1
ATOM 6247 C C . THR B 1 335 ? 8.742 1.253 -3.188 1 93.62 335 THR B C 1
ATOM 6249 O O . THR B 1 335 ? 9.617 1.765 -2.492 1 93.62 335 THR B O 1
ATOM 6252 N N . ASN B 1 336 ? 8.781 1.219 -4.52 1 92.75 336 ASN B N 1
ATOM 6253 C CA . ASN B 1 336 ? 9.906 1.79 -5.258 1 92.75 336 ASN B CA 1
ATOM 6254 C C . ASN B 1 336 ? 10 3.299 -5.055 1 92.75 336 ASN B C 1
ATOM 6256 O O . ASN B 1 336 ? 11.094 3.863 -5.055 1 92.75 336 ASN B O 1
ATOM 6260 N N . MET B 1 337 ? 8.867 3.926 -4.934 1 89.44 337 MET B N 1
ATOM 6261 C CA . MET B 1 337 ? 8.844 5.363 -4.688 1 89.44 337 MET B CA 1
ATOM 6262 C C . MET B 1 337 ? 9.617 5.711 -3.422 1 89.44 337 MET B C 1
ATOM 6264 O O . MET B 1 337 ? 10.352 6.699 -3.391 1 89.44 337 MET B O 1
ATOM 6268 N N . LEU B 1 338 ? 9.469 4.953 -2.404 1 91.69 338 LEU B N 1
ATOM 6269 C CA . LEU B 1 338 ? 10.102 5.223 -1.114 1 91.69 338 LEU B CA 1
ATOM 6270 C C . LEU B 1 338 ? 11.602 4.996 -1.187 1 91.69 338 LEU B C 1
ATOM 6272 O O . LEU B 1 338 ? 12.359 5.555 -0.386 1 91.69 338 LEU B O 1
ATOM 6276 N N . GLY B 1 339 ? 12.023 4.18 -2.1 1 89.44 339 GLY B N 1
ATOM 6277 C CA . GLY B 1 339 ? 13.438 3.906 -2.291 1 89.44 339 GLY B CA 1
ATOM 6278 C C . GLY B 1 339 ? 14.062 4.727 -3.404 1 89.44 339 GLY B C 1
ATOM 6279 O O . GLY B 1 339 ? 15.227 4.527 -3.758 1 89.44 339 GLY B O 1
ATOM 6280 N N . ALA B 1 340 ? 13.258 5.652 -3.959 1 82 340 ALA B N 1
ATOM 6281 C CA . ALA B 1 340 ? 13.703 6.473 -5.078 1 82 340 ALA B CA 1
ATOM 6282 C C . ALA B 1 340 ? 14.227 5.605 -6.223 1 82 340 ALA B C 1
ATOM 6284 O O . ALA B 1 340 ? 15.305 5.855 -6.758 1 82 340 ALA B O 1
ATOM 6285 N N . GLY B 1 341 ? 13.539 4.5 -6.484 1 79.38 341 GLY B N 1
ATOM 6286 C CA . GLY B 1 341 ? 13.867 3.623 -7.594 1 79.38 341 GLY B CA 1
ATOM 6287 C C . GLY B 1 341 ? 14.758 2.465 -7.195 1 79.38 341 GLY B C 1
ATOM 6288 O O . GLY B 1 341 ? 14.914 1.504 -7.953 1 79.38 341 GLY B O 1
ATOM 6289 N N . HIS B 1 342 ? 15.344 2.512 -6.008 1 86.62 342 HIS B N 1
ATOM 6290 C CA . HIS B 1 342 ? 16.172 1.423 -5.5 1 86.62 342 HIS B CA 1
ATOM 6291 C C . HIS B 1 342 ? 15.359 0.479 -4.621 1 86.62 342 HIS B C 1
ATOM 6293 O O . HIS B 1 342 ? 14.32 0.866 -4.082 1 86.62 342 HIS B O 1
ATOM 6299 N N . ILE B 1 343 ? 15.867 -0.712 -4.555 1 93.06 343 ILE B N 1
ATOM 6300 C CA . ILE B 1 343 ? 15.234 -1.689 -3.672 1 93.06 343 ILE B CA 1
ATOM 6301 C C . ILE B 1 343 ? 15.461 -1.29 -2.215 1 93.06 343 ILE B C 1
ATOM 6303 O O . ILE B 1 343 ? 16.578 -0.927 -1.827 1 93.06 343 ILE B O 1
ATOM 6307 N N . LEU B 1 344 ? 14.406 -1.276 -1.438 1 95.31 344 LEU B N 1
ATOM 6308 C CA . LEU B 1 344 ? 14.516 -0.991 -0.012 1 95.31 344 LEU B CA 1
ATOM 6309 C C . LEU B 1 344 ? 14.945 -2.234 0.76 1 95.31 344 LEU B C 1
ATOM 6311 O O . LEU B 1 344 ? 14.523 -3.348 0.435 1 95.31 344 LEU B O 1
ATOM 6315 N N . VAL B 1 345 ? 15.781 -2.033 1.711 1 97.06 345 VAL B N 1
ATOM 6316 C CA . VAL B 1 345 ? 16.156 -3.098 2.635 1 97.06 345 VAL B CA 1
ATOM 6317 C C . VAL B 1 345 ? 15.922 -2.645 4.074 1 97.06 345 VAL B C 1
ATOM 6319 O O . VAL B 1 345 ? 16.172 -1.485 4.414 1 97.06 345 VAL B O 1
ATOM 6322 N N . GLN B 1 346 ? 15.336 -3.479 4.855 1 98 346 GLN B N 1
ATOM 6323 C CA . GLN B 1 346 ? 15.062 -3.203 6.266 1 98 346 GLN B CA 1
ATOM 6324 C C . GLN B 1 346 ? 15.367 -4.422 7.129 1 98 346 GLN B C 1
ATOM 6326 O O . GLN B 1 346 ? 15.07 -5.555 6.742 1 98 346 GLN B O 1
ATOM 6331 N N . ARG B 1 347 ? 16.016 -4.207 8.32 1 98.12 347 ARG B N 1
ATOM 6332 C CA . ARG B 1 347 ? 16.266 -5.289 9.266 1 98.12 347 ARG B CA 1
ATOM 6333 C C . ARG B 1 347 ? 14.961 -5.77 9.906 1 98.12 347 ARG B C 1
ATOM 6335 O O . ARG B 1 347 ? 14.094 -4.961 10.234 1 98.12 347 ARG B O 1
ATOM 6342 N N . TYR B 1 348 ? 14.859 -7.074 10.047 1 98.25 348 TYR B N 1
ATOM 6343 C CA . TYR B 1 348 ? 13.672 -7.68 10.633 1 98.25 348 TYR B CA 1
ATOM 6344 C C . TYR B 1 348 ? 13.406 -7.129 12.031 1 98.25 348 TYR B C 1
ATOM 6346 O O . TYR B 1 348 ? 12.273 -6.789 12.367 1 98.25 348 TYR B O 1
ATOM 6354 N N . GLY B 1 349 ? 14.422 -7.059 12.852 1 97.25 349 GLY B N 1
ATOM 6355 C CA . GLY B 1 349 ? 14.273 -6.523 14.195 1 97.25 349 GLY B CA 1
ATOM 6356 C C . GLY B 1 349 ? 13.719 -5.109 14.219 1 97.25 349 GLY B C 1
ATOM 6357 O O . GLY B 1 349 ? 12.938 -4.758 15.109 1 97.25 349 GLY B O 1
ATOM 6358 N N . ASP B 1 350 ? 14.156 -4.305 13.273 1 97.5 350 ASP B N 1
ATOM 6359 C CA . ASP B 1 350 ? 13.68 -2.928 13.211 1 97.5 350 ASP B CA 1
ATOM 6360 C C . ASP B 1 350 ? 12.188 -2.883 12.875 1 97.5 350 ASP B C 1
ATOM 6362 O O . ASP B 1 350 ? 11.469 -1.99 13.336 1 97.5 350 ASP B O 1
ATOM 6366 N N . ILE B 1 351 ? 11.68 -3.754 12.039 1 97.44 351 ILE B N 1
ATOM 6367 C CA . ILE B 1 351 ? 10.258 -3.854 11.742 1 97.44 351 ILE B CA 1
ATOM 6368 C C . ILE B 1 351 ? 9.484 -4.129 13.031 1 97.44 351 ILE B C 1
ATOM 6370 O O . ILE B 1 351 ? 8.477 -3.473 13.305 1 97.44 351 ILE B O 1
ATOM 6374 N N . LEU B 1 352 ? 9.945 -5.074 13.867 1 96.81 352 LEU B N 1
ATOM 6375 C CA . LEU B 1 352 ? 9.281 -5.422 15.117 1 96.81 352 LEU B CA 1
ATOM 6376 C C . LEU B 1 352 ? 9.312 -4.25 16.094 1 96.81 352 LEU B C 1
ATOM 6378 O O . LEU B 1 352 ? 8.359 -4.039 16.844 1 96.81 352 LEU B O 1
ATOM 6382 N N . ASP B 1 353 ? 10.422 -3.482 15.984 1 95.94 353 ASP B N 1
ATOM 6383 C CA . ASP B 1 353 ? 10.578 -2.332 16.875 1 95.94 353 ASP B CA 1
ATOM 6384 C C . ASP B 1 353 ? 9.789 -1.132 16.359 1 95.94 353 ASP B C 1
ATOM 6386 O O . ASP B 1 353 ? 9.695 -0.108 17.047 1 95.94 353 ASP B O 1
ATOM 6390 N N . GLY B 1 354 ? 9.289 -1.221 15.203 1 95.31 354 GLY B N 1
ATOM 6391 C CA . GLY B 1 354 ? 8.5 -0.136 14.633 1 95.31 354 GLY B CA 1
ATOM 6392 C C . GLY B 1 354 ? 9.352 1.043 14.195 1 95.31 354 GLY B C 1
ATOM 6393 O O . GLY B 1 354 ? 9.031 2.193 14.5 1 95.31 354 GLY B O 1
ATOM 6394 N N . LYS B 1 355 ? 10.383 0.756 13.547 1 93.62 355 LYS B N 1
ATOM 6395 C CA . LYS B 1 355 ? 11.242 1.831 13.055 1 93.62 355 LYS B CA 1
ATOM 6396 C C . LYS B 1 355 ? 11.859 1.471 11.711 1 93.62 355 LYS B C 1
ATOM 6398 O O . LYS B 1 355 ? 11.922 0.294 11.344 1 93.62 355 LYS B O 1
ATOM 6403 N N . ARG B 1 356 ? 12.297 2.506 11.039 1 93.38 356 ARG B N 1
ATOM 6404 C CA . ARG B 1 356 ? 13.062 2.303 9.812 1 93.38 356 ARG B CA 1
ATOM 6405 C C . ARG B 1 356 ? 14.469 1.813 10.125 1 93.38 356 ARG B C 1
ATOM 6407 O O . ARG B 1 356 ? 14.938 1.928 11.258 1 93.38 356 ARG B O 1
ATOM 6414 N N . THR B 1 357 ? 15.125 1.188 9.172 1 95.56 357 THR B N 1
ATOM 6415 C CA . THR B 1 357 ? 16.562 0.95 9.266 1 95.56 357 THR B CA 1
ATOM 6416 C C . THR B 1 357 ? 17.344 2.119 8.68 1 95.56 357 THR B C 1
ATOM 6418 O O . THR B 1 357 ? 17.031 2.59 7.582 1 95.56 357 THR B O 1
ATOM 6421 N N . TRP B 1 358 ? 18.266 2.574 9.398 1 94.12 358 TRP B N 1
ATOM 6422 C CA . TRP B 1 358 ? 19.141 3.637 8.914 1 94.12 358 TRP B CA 1
ATOM 6423 C C . TRP B 1 358 ? 20.422 3.059 8.328 1 94.12 358 TRP B C 1
ATOM 6425 O O . TRP B 1 358 ? 20.844 1.959 8.703 1 94.12 358 TRP B O 1
ATOM 6435 N N . PRO B 1 359 ? 21.047 3.85 7.43 1 92.25 359 PRO B N 1
ATOM 6436 C CA . PRO B 1 359 ? 22.281 3.348 6.812 1 92.25 359 PRO B CA 1
ATOM 6437 C C . PRO B 1 359 ? 23.344 2.963 7.84 1 92.25 359 PRO B C 1
ATOM 6439 O O . PRO B 1 359 ? 24.016 1.936 7.688 1 92.25 359 PRO B O 1
ATOM 6442 N N . LYS B 1 360 ? 23.453 3.713 8.883 1 93.38 360 LYS B N 1
ATOM 6443 C CA . LYS B 1 360 ? 24.453 3.438 9.914 1 93.38 360 LYS B CA 1
ATOM 6444 C C . LYS B 1 360 ? 24.172 2.113 10.617 1 93.38 360 LYS B C 1
ATOM 6446 O O . LYS B 1 360 ? 25.094 1.354 10.922 1 93.38 360 LYS B O 1
ATOM 6451 N N . GLU B 1 361 ? 22.953 1.822 10.867 1 93.69 361 GLU B N 1
ATOM 6452 C CA . GLU B 1 361 ? 22.562 0.586 11.531 1 93.69 361 GLU B CA 1
ATOM 6453 C C . GLU B 1 361 ? 22.781 -0.623 10.625 1 93.69 361 GLU B C 1
ATOM 6455 O O . GLU B 1 361 ? 23.172 -1.693 11.094 1 93.69 361 GLU B O 1
ATOM 6460 N N . LEU B 1 362 ? 22.469 -0.394 9.383 1 93.56 362 LEU B N 1
ATOM 6461 C CA . LEU B 1 362 ? 22.688 -1.453 8.406 1 93.56 362 LEU B CA 1
ATOM 6462 C C . LEU B 1 362 ? 24.172 -1.79 8.305 1 93.56 362 LEU B C 1
ATOM 6464 O O . LEU B 1 362 ? 24.547 -2.963 8.227 1 93.56 362 LEU B O 1
ATOM 6468 N N . ALA B 1 363 ? 25.016 -0.81 8.375 1 92.12 363 ALA B N 1
ATOM 6469 C CA . ALA B 1 363 ? 26.453 -0.987 8.266 1 92.12 363 ALA B CA 1
ATOM 6470 C C . ALA B 1 363 ? 27.016 -1.71 9.492 1 92.12 363 ALA B C 1
ATOM 6472 O O . ALA B 1 363 ? 28.031 -2.404 9.398 1 92.12 363 ALA B O 1
ATOM 6473 N N . GLN B 1 364 ? 26.328 -1.634 10.609 1 92.44 364 GLN B N 1
ATOM 6474 C CA . GLN B 1 364 ? 26.781 -2.219 11.867 1 92.44 364 GLN B CA 1
ATOM 6475 C C . GLN B 1 364 ? 26.297 -3.656 12.016 1 92.44 364 GLN B C 1
ATOM 6477 O O . GLN B 1 364 ? 26.734 -4.383 12.906 1 92.44 364 GLN B O 1
ATOM 6482 N N . SER B 1 365 ? 25.438 -4.027 11.133 1 92 365 SER B N 1
ATOM 6483 C CA . SER B 1 365 ? 24.906 -5.383 11.203 1 92 365 SER B CA 1
ATOM 6484 C C . SER B 1 365 ? 25.922 -6.41 10.742 1 92 365 SER B C 1
ATOM 6486 O O . SER B 1 365 ? 26.797 -6.102 9.93 1 92 365 SER B O 1
ATOM 6488 N N . ASN B 1 366 ? 25.859 -7.625 11.289 1 91.25 366 ASN B N 1
ATOM 6489 C CA . ASN B 1 366 ? 26.719 -8.719 10.844 1 91.25 366 ASN B CA 1
ATOM 6490 C C . ASN B 1 366 ? 26.359 -9.18 9.438 1 91.25 366 ASN B C 1
ATOM 6492 O O . ASN B 1 366 ? 27.219 -9.641 8.688 1 91.25 366 ASN B O 1
ATOM 6496 N N . VAL B 1 367 ? 25.078 -9.055 9.133 1 94.88 367 VAL B N 1
ATOM 6497 C CA . VAL B 1 367 ? 24.641 -9.391 7.785 1 94.88 367 VAL B CA 1
ATOM 6498 C C . VAL B 1 367 ? 24.781 -8.172 6.879 1 94.88 367 VAL B C 1
ATOM 6500 O O . VAL B 1 367 ? 24.094 -7.164 7.062 1 94.88 367 VAL B O 1
ATOM 6503 N N . LYS B 1 368 ? 25.656 -8.281 5.941 1 93.69 368 LYS B N 1
ATOM 6504 C CA . LYS B 1 368 ? 25.828 -7.219 4.961 1 93.69 368 LYS B CA 1
ATOM 6505 C C . LYS B 1 368 ? 25 -7.484 3.707 1 93.69 368 LYS B C 1
ATOM 6507 O O . LYS B 1 368 ? 25.031 -8.586 3.154 1 93.69 368 LYS B O 1
ATOM 6512 N N . PRO B 1 369 ? 24.266 -6.453 3.312 1 94.75 369 PRO B N 1
ATOM 6513 C CA . PRO B 1 369 ? 23.5 -6.656 2.086 1 94.75 369 PRO B CA 1
ATOM 6514 C C . PRO B 1 369 ? 24.375 -7.039 0.894 1 94.75 369 PRO B C 1
ATOM 6516 O O . PRO B 1 369 ? 25.391 -6.387 0.632 1 94.75 369 PRO B O 1
ATOM 6519 N N . THR B 1 370 ? 23.953 -8.062 0.206 1 93.94 370 THR B N 1
ATOM 6520 C CA . THR B 1 370 ? 24.688 -8.445 -0.991 1 93.94 370 THR B CA 1
ATOM 6521 C C . THR B 1 370 ? 24.297 -7.566 -2.176 1 93.94 370 THR B C 1
ATOM 6523 O O . THR B 1 370 ? 25.047 -7.469 -3.156 1 93.94 370 THR B O 1
ATOM 6526 N N . LEU B 1 371 ? 23.094 -7.043 -2.17 1 91.5 371 LEU B N 1
ATOM 6527 C CA . LEU B 1 371 ? 22.703 -6.023 -3.139 1 91.5 371 LEU B CA 1
ATOM 6528 C C . LEU B 1 371 ? 23.25 -4.656 -2.734 1 91.5 371 LEU B C 1
ATOM 6530 O O . LEU B 1 371 ? 22.625 -3.941 -1.948 1 91.5 371 LEU B O 1
ATOM 6534 N N . LYS B 1 372 ? 24.25 -4.234 -3.34 1 87.56 372 LYS B N 1
ATOM 6535 C CA . LYS B 1 372 ? 25.031 -3.082 -2.895 1 87.56 372 LYS B CA 1
ATOM 6536 C C . LYS B 1 372 ? 24.234 -1.787 -3.072 1 87.56 372 LYS B C 1
ATOM 6538 O O . LYS B 1 372 ? 24.391 -0.847 -2.289 1 87.56 372 LYS B O 1
ATOM 6543 N N . ASP B 1 373 ? 23.359 -1.762 -3.998 1 89.12 373 ASP B N 1
ATOM 6544 C CA . ASP B 1 373 ? 22.656 -0.512 -4.285 1 89.12 373 ASP B CA 1
ATOM 6545 C C . ASP B 1 373 ? 21.328 -0.452 -3.555 1 89.12 373 ASP B C 1
ATOM 6547 O O . ASP B 1 373 ? 20.516 0.458 -3.789 1 89.12 373 ASP B O 1
ATOM 6551 N N . ALA B 1 374 ? 21.078 -1.444 -2.713 1 92.94 374 ALA B N 1
ATOM 6552 C CA . ALA B 1 374 ? 19.859 -1.379 -1.896 1 92.94 374 ALA B CA 1
ATOM 6553 C C . ALA B 1 374 ? 19.938 -0.215 -0.912 1 92.94 374 ALA B C 1
ATOM 6555 O O . ALA B 1 374 ? 21.016 0.149 -0.441 1 92.94 374 ALA B O 1
ATOM 6556 N N . VAL B 1 375 ? 18.828 0.402 -0.637 1 93.12 375 VAL B N 1
ATOM 6557 C CA . VAL B 1 375 ? 18.75 1.561 0.249 1 93.12 375 VAL B CA 1
ATOM 6558 C C . VAL B 1 375 ? 18.047 1.179 1.547 1 93.12 375 VAL B C 1
ATOM 6560 O O . VAL B 1 375 ? 16.938 0.639 1.521 1 93.12 375 VAL B O 1
ATOM 6563 N N . ALA B 1 376 ? 18.766 1.46 2.674 1 94.94 376 ALA B N 1
ATOM 6564 C CA . ALA B 1 376 ? 18.156 1.23 3.977 1 94.94 376 ALA B CA 1
ATOM 6565 C C . ALA B 1 376 ? 16.906 2.098 4.152 1 94.94 376 ALA B C 1
ATOM 6567 O O . ALA B 1 376 ? 16.922 3.285 3.816 1 94.94 376 ALA B O 1
ATOM 6568 N N . GLY B 1 377 ? 15.797 1.511 4.574 1 94.81 377 GLY B N 1
ATOM 6569 C CA . GLY B 1 377 ? 14.57 2.273 4.754 1 94.81 377 GLY B CA 1
ATOM 6570 C C . GLY B 1 377 ? 13.477 1.495 5.465 1 94.81 377 GLY B C 1
ATOM 6571 O O . GLY B 1 377 ? 13.766 0.694 6.359 1 94.81 377 GLY B O 1
ATOM 6572 N N . ASP B 1 378 ? 12.219 1.893 5.238 1 95.94 378 ASP B N 1
ATOM 6573 C CA . ASP B 1 378 ? 11.047 1.302 5.879 1 95.94 378 ASP B CA 1
ATOM 6574 C C . ASP B 1 378 ? 10.109 0.687 4.844 1 95.94 378 ASP B C 1
ATOM 6576 O O . ASP B 1 378 ? 9.25 1.376 4.289 1 95.94 378 ASP B O 1
ATOM 6580 N N . ILE B 1 379 ? 10.156 -0.647 4.672 1 96.75 379 ILE B N 1
ATOM 6581 C CA . ILE B 1 379 ? 9.336 -1.31 3.666 1 96.75 379 ILE B CA 1
ATOM 6582 C C . ILE B 1 379 ? 7.879 -1.346 4.133 1 96.75 379 ILE B C 1
ATOM 6584 O O . ILE B 1 379 ? 6.961 -1.462 3.32 1 96.75 379 ILE B O 1
ATOM 6588 N N . THR B 1 380 ? 7.633 -1.171 5.48 1 97.12 380 THR B N 1
ATOM 6589 C CA . THR B 1 380 ? 6.297 -1.3 6.055 1 97.12 380 THR B CA 1
ATOM 6590 C C . THR B 1 380 ? 5.441 -0.083 5.715 1 97.12 380 THR B C 1
ATOM 6592 O O . THR B 1 380 ? 4.219 -0.115 5.867 1 97.12 380 THR B O 1
ATOM 6595 N N . ALA B 1 381 ? 6.062 1 5.262 1 95.75 381 ALA B N 1
ATOM 6596 C CA . ALA B 1 381 ? 5.328 2.193 4.852 1 95.75 381 ALA B CA 1
ATOM 6597 C C . ALA B 1 381 ? 4.656 1.985 3.498 1 95.75 381 ALA B C 1
ATOM 6599 O O . ALA B 1 381 ? 3.768 2.752 3.115 1 95.75 381 ALA B O 1
ATOM 6600 N N . ALA B 1 382 ? 5.047 0.941 2.814 1 95.69 382 ALA B N 1
ATOM 6601 C CA . ALA B 1 382 ? 4.488 0.717 1.483 1 95.69 382 ALA B CA 1
ATOM 6602 C C . ALA B 1 382 ? 3.756 -0.619 1.414 1 95.69 382 ALA B C 1
ATOM 6604 O O . ALA B 1 382 ? 2.666 -0.708 0.84 1 95.69 382 ALA B O 1
ATOM 6605 N N . MET B 1 383 ? 4.316 -1.687 1.979 1 97.38 383 MET B N 1
ATOM 6606 C CA . MET B 1 383 ? 3.73 -3.023 1.905 1 97.38 383 MET B CA 1
ATOM 6607 C C . MET B 1 383 ? 2.371 -3.061 2.594 1 97.38 383 MET B C 1
ATOM 6609 O O . MET B 1 383 ? 2.221 -2.557 3.709 1 97.38 383 MET B O 1
ATOM 6613 N N . PRO B 1 384 ? 1.384 -3.65 1.95 1 97.62 384 PRO B N 1
ATOM 6614 C CA . PRO B 1 384 ? 0.055 -3.725 2.562 1 97.62 384 PRO B CA 1
ATOM 6615 C C . PRO B 1 384 ? 0.065 -4.449 3.908 1 97.62 384 PRO B C 1
ATOM 6617 O O . PRO B 1 384 ? 0.825 -5.402 4.094 1 97.62 384 PRO B O 1
ATOM 6620 N N . TYR B 1 385 ? -0.833 -4.066 4.781 1 98.19 385 TYR B N 1
ATOM 6621 C CA . TYR B 1 385 ? -0.954 -4.629 6.121 1 98.19 385 TYR B CA 1
ATOM 6622 C C . TYR B 1 385 ? -1.134 -6.141 6.062 1 98.19 385 TYR B C 1
ATOM 6624 O O . TYR B 1 385 ? -0.465 -6.879 6.789 1 98.19 385 TYR B O 1
ATOM 6632 N N . ARG B 1 386 ? -1.997 -6.633 5.234 1 97.06 386 ARG B N 1
ATOM 6633 C CA . ARG B 1 386 ? -2.305 -8.055 5.133 1 97.06 386 ARG B CA 1
ATOM 6634 C C . ARG B 1 386 ? -1.076 -8.852 4.703 1 97.06 386 ARG B C 1
ATOM 6636 O O . ARG B 1 386 ? -0.74 -9.867 5.316 1 97.06 386 ARG B O 1
ATOM 6643 N N . ALA B 1 387 ? -0.458 -8.391 3.646 1 97.31 387 ALA B N 1
ATOM 6644 C CA . ALA B 1 387 ? 0.721 -9.094 3.146 1 97.31 387 ALA B CA 1
ATOM 6645 C C . ALA B 1 387 ? 1.834 -9.109 4.191 1 97.31 387 ALA B C 1
ATOM 6647 O O . ALA B 1 387 ? 2.406 -10.164 4.48 1 97.31 387 ALA B O 1
ATOM 6648 N N . MET B 1 388 ? 2.135 -7.961 4.773 1 97.81 388 MET B N 1
ATOM 6649 C CA . MET B 1 388 ? 3.236 -7.832 5.723 1 97.81 388 MET B CA 1
ATOM 6650 C C . MET B 1 388 ? 2.963 -8.641 6.984 1 97.81 388 MET B C 1
ATOM 6652 O O . MET B 1 388 ? 3.883 -9.227 7.566 1 97.81 388 MET B O 1
ATOM 6656 N N . THR B 1 389 ? 1.699 -8.656 7.48 1 97.88 389 THR B N 1
ATOM 6657 C CA . THR B 1 389 ? 1.346 -9.461 8.641 1 97.88 389 THR B CA 1
ATOM 6658 C C . THR B 1 389 ? 1.609 -10.938 8.375 1 97.88 389 THR B C 1
ATOM 6660 O O . THR B 1 389 ? 2.17 -11.641 9.219 1 97.88 389 THR B O 1
ATOM 6663 N N . ASN B 1 390 ? 1.186 -11.398 7.18 1 98.12 390 ASN B N 1
ATOM 6664 C CA . ASN B 1 390 ? 1.449 -12.781 6.801 1 98.12 390 ASN B CA 1
ATOM 6665 C C . ASN B 1 390 ? 2.945 -13.078 6.773 1 98.12 390 ASN B C 1
ATOM 6667 O O . ASN B 1 390 ? 3.381 -14.133 7.238 1 98.12 390 ASN B O 1
ATOM 6671 N N . ILE B 1 391 ? 3.713 -12.18 6.238 1 98.31 391 ILE B N 1
ATOM 6672 C CA . ILE B 1 391 ? 5.152 -12.367 6.094 1 98.31 391 ILE B CA 1
ATOM 6673 C C . ILE B 1 391 ? 5.805 -12.445 7.473 1 98.31 391 ILE B C 1
ATOM 6675 O O . ILE B 1 391 ? 6.594 -13.352 7.738 1 98.31 391 ILE B O 1
ATOM 6679 N N . ILE B 1 392 ? 5.473 -11.508 8.391 1 98.06 392 ILE B N 1
ATOM 6680 C CA . ILE B 1 392 ? 6.059 -11.438 9.727 1 98.06 392 ILE B CA 1
ATOM 6681 C C . ILE B 1 392 ? 5.727 -12.719 10.5 1 98.06 392 ILE B C 1
ATOM 6683 O O . ILE B 1 392 ? 6.605 -13.32 11.117 1 98.06 392 ILE B O 1
ATOM 6687 N N . GLU B 1 393 ? 4.473 -13.141 10.477 1 97.75 393 GLU B N 1
ATOM 6688 C CA . GLU B 1 393 ? 4.062 -14.352 11.172 1 97.75 393 GLU B CA 1
ATOM 6689 C C . GLU B 1 393 ? 4.734 -15.586 10.578 1 97.75 393 GLU B C 1
ATOM 6691 O O . GLU B 1 393 ? 5.105 -16.516 11.297 1 97.75 393 GLU B O 1
ATOM 6696 N N . PHE B 1 394 ? 4.887 -15.633 9.242 1 98.06 394 PHE B N 1
ATOM 6697 C CA . PHE B 1 394 ? 5.543 -16.75 8.578 1 98.06 394 PHE B CA 1
ATOM 6698 C C . PHE B 1 394 ? 7.008 -16.844 8.992 1 98.06 394 PHE B C 1
ATOM 6700 O O . PHE B 1 394 ? 7.543 -17.938 9.188 1 98.06 394 PHE B O 1
ATOM 6707 N N . ILE B 1 395 ? 7.652 -15.711 9.125 1 98.12 395 ILE B N 1
ATOM 6708 C CA . ILE B 1 395 ? 9.047 -15.672 9.547 1 98.12 395 ILE B CA 1
ATOM 6709 C C . ILE B 1 395 ? 9.18 -16.25 10.953 1 98.12 395 ILE B C 1
ATOM 6711 O O . ILE B 1 395 ? 10.125 -16.984 11.242 1 98.12 395 ILE B O 1
ATOM 6715 N N . LYS B 1 396 ? 8.25 -15.977 11.836 1 97.5 396 LYS B N 1
ATOM 6716 C CA . LYS B 1 396 ? 8.242 -16.562 13.172 1 97.5 396 LYS B CA 1
ATOM 6717 C C . LYS B 1 396 ? 8.125 -18.078 13.102 1 97.5 396 LYS B C 1
ATOM 6719 O O . LYS B 1 396 ? 8.805 -18.797 13.844 1 97.5 396 LYS B O 1
ATOM 6724 N N . MET B 1 397 ? 7.25 -18.531 12.25 1 96.62 397 MET B N 1
ATOM 6725 C CA . MET B 1 397 ? 7.09 -19.969 12.055 1 96.62 397 MET B CA 1
ATOM 6726 C C . MET B 1 397 ? 8.375 -20.594 11.523 1 96.62 397 MET B C 1
ATOM 6728 O O . MET B 1 397 ? 8.805 -21.641 12 1 96.62 397 MET B O 1
ATOM 6732 N N . LEU B 1 398 ? 8.961 -19.906 10.531 1 96.38 398 LEU B N 1
ATOM 6733 C CA . LEU B 1 398 ? 10.195 -20.391 9.93 1 96.38 398 LEU B CA 1
ATOM 6734 C C . LEU B 1 398 ? 11.312 -20.484 10.969 1 96.38 398 LEU B C 1
ATOM 6736 O O . LEU B 1 398 ? 12.18 -21.344 10.883 1 96.38 398 LEU B O 1
ATOM 6740 N N . ASP B 1 399 ? 11.297 -19.578 11.945 1 97.19 399 ASP B N 1
ATOM 6741 C CA . ASP B 1 399 ? 12.328 -19.547 12.984 1 97.19 399 ASP B CA 1
ATOM 6742 C C . ASP B 1 399 ? 12.281 -20.812 13.844 1 97.19 399 ASP B C 1
ATOM 6744 O O . ASP B 1 399 ? 13.289 -21.188 14.453 1 97.19 399 ASP B O 1
ATOM 6748 N N . MET B 1 400 ? 11.18 -21.438 13.938 1 94.94 400 MET B N 1
ATOM 6749 C CA . MET B 1 400 ? 11.055 -22.703 14.656 1 94.94 400 MET B CA 1
ATOM 6750 C C . MET B 1 400 ? 11.734 -23.828 13.891 1 94.94 400 MET B C 1
ATOM 6752 O O . MET B 1 400 ? 12.195 -24.797 14.484 1 94.94 400 MET B O 1
ATOM 6756 N N . VAL B 1 401 ? 11.812 -23.75 12.594 1 93.12 401 VAL B N 1
ATOM 6757 C CA . VAL B 1 401 ? 12.453 -24.734 11.734 1 93.12 401 VAL B CA 1
ATOM 6758 C C . VAL B 1 401 ? 13.945 -24.438 11.617 1 93.12 401 VAL B C 1
ATOM 6760 O O . VAL B 1 401 ? 14.766 -25.344 11.633 1 93.12 401 VAL B O 1
ATOM 6763 N N . VAL B 1 402 ? 14.203 -23.156 11.508 1 94.38 402 VAL B N 1
ATOM 6764 C CA . VAL B 1 402 ? 15.57 -22.656 11.375 1 94.38 402 VAL B CA 1
ATOM 6765 C C . VAL B 1 402 ? 15.844 -21.609 12.445 1 94.38 402 VAL B C 1
ATOM 6767 O O . VAL B 1 402 ? 15.836 -20.406 12.164 1 94.38 402 VAL B O 1
ATOM 6770 N N . PRO B 1 403 ? 16.219 -22.094 13.609 1 95 403 PRO B N 1
ATOM 6771 C CA . PRO B 1 403 ? 16.484 -21.125 14.68 1 95 403 PRO B CA 1
ATOM 6772 C C . PRO B 1 403 ? 17.5 -20.062 14.273 1 95 403 PRO B C 1
ATOM 6774 O O . PRO B 1 403 ? 18.594 -20.406 13.805 1 95 403 PRO B O 1
ATOM 6777 N N . GLY B 1 404 ? 17.125 -18.797 14.438 1 95.94 404 GLY B N 1
ATOM 6778 C CA . GLY B 1 404 ? 17.984 -17.688 14.039 1 95.94 404 GLY B CA 1
ATOM 6779 C C . GLY B 1 404 ? 17.5 -16.984 12.797 1 95.94 404 GLY B C 1
ATOM 6780 O O . GLY B 1 404 ? 17.984 -15.898 12.461 1 95.94 404 GLY B O 1
ATOM 6781 N N . PHE B 1 405 ? 16.531 -17.594 12.172 1 97 405 PHE B N 1
ATOM 6782 C CA . PHE B 1 405 ? 16 -16.984 10.961 1 97 405 PHE B CA 1
ATOM 6783 C C . PHE B 1 405 ? 15.344 -15.641 11.273 1 97 405 PHE B C 1
ATOM 6785 O O . PHE B 1 405 ? 15.422 -14.703 10.477 1 97 405 PHE B O 1
ATOM 6792 N N . ALA B 1 406 ? 14.672 -15.539 12.414 1 97.69 406 ALA B N 1
ATOM 6793 C CA . ALA B 1 406 ? 13.992 -14.32 12.836 1 97.69 406 ALA B CA 1
ATOM 6794 C C . ALA B 1 406 ? 14.898 -13.453 13.703 1 97.69 406 ALA B C 1
ATOM 6796 O O . ALA B 1 406 ? 14.445 -12.844 14.68 1 97.69 406 ALA B O 1
ATOM 6797 N N . ALA B 1 407 ? 16.141 -13.461 13.422 1 96.62 407 ALA B N 1
ATOM 6798 C CA . ALA B 1 407 ? 17.094 -12.625 14.164 1 96.62 407 ALA B CA 1
ATOM 6799 C C . ALA B 1 407 ? 16.891 -11.148 13.844 1 96.62 407 ALA B C 1
ATOM 6801 O O . ALA B 1 407 ? 16.391 -10.805 12.773 1 96.62 407 ALA B O 1
ATOM 6802 N N . ASN B 1 408 ? 17.375 -10.297 14.672 1 95.94 408 ASN B N 1
ATOM 6803 C CA . ASN B 1 408 ? 17.25 -8.852 14.5 1 95.94 408 ASN B CA 1
ATOM 6804 C C . ASN B 1 408 ? 17.953 -8.383 13.227 1 95.94 408 ASN B C 1
ATOM 6806 O O . ASN B 1 408 ? 17.5 -7.441 12.57 1 95.94 408 ASN B O 1
ATOM 6810 N N . GLU B 1 409 ? 18.984 -9.023 12.875 1 95.88 409 GLU B N 1
ATOM 6811 C CA . GLU B 1 409 ? 19.828 -8.562 11.781 1 95.88 409 GLU B CA 1
ATOM 6812 C C . GLU B 1 409 ? 19.391 -9.156 10.445 1 95.88 409 GLU B C 1
ATOM 6814 O O . GLU B 1 409 ? 19.969 -8.844 9.398 1 95.88 409 GLU B O 1
ATOM 6819 N N . THR B 1 410 ? 18.406 -10.102 10.477 1 97.81 410 THR B N 1
ATOM 6820 C CA . THR B 1 410 ? 17.875 -10.625 9.219 1 97.81 410 THR B CA 1
ATOM 6821 C C . THR B 1 410 ? 17.359 -9.492 8.336 1 97.81 410 THR B C 1
ATOM 6823 O O . THR B 1 410 ? 16.703 -8.57 8.82 1 97.81 410 THR B O 1
ATOM 6826 N N . LEU B 1 411 ? 17.703 -9.539 7.047 1 98.31 411 LEU B N 1
ATOM 6827 C CA . LEU B 1 411 ? 17.359 -8.453 6.133 1 98.31 411 LEU B CA 1
ATOM 6828 C C . LEU B 1 411 ? 16.156 -8.828 5.273 1 98.31 411 LEU B C 1
ATOM 6830 O O . LEU B 1 411 ? 16.031 -9.969 4.824 1 98.31 411 LEU B O 1
ATOM 6834 N N . LEU B 1 412 ? 15.25 -7.91 5.105 1 98.62 412 LEU B N 1
ATOM 6835 C CA . LEU B 1 412 ? 14.125 -8.023 4.188 1 98.62 412 LEU B CA 1
ATOM 6836 C C . LEU B 1 412 ? 14.219 -6.984 3.076 1 98.62 412 LEU B C 1
ATOM 6838 O O . LEU B 1 412 ? 14.312 -5.785 3.352 1 98.62 412 LEU B O 1
ATOM 6842 N N . TYR B 1 413 ? 14.281 -7.453 1.835 1 97.69 413 TYR B N 1
ATOM 6843 C CA . TYR B 1 413 ? 14.242 -6.605 0.649 1 97.69 413 TYR B CA 1
ATOM 6844 C C . TYR B 1 413 ? 12.852 -6.586 0.033 1 97.69 413 TYR B C 1
ATOM 6846 O O . TYR B 1 413 ? 12.18 -7.621 -0.034 1 97.69 413 TYR B O 1
ATOM 6854 N N . SER B 1 414 ? 12.367 -5.477 -0.373 1 97 414 SER B N 1
ATOM 6855 C CA . SER B 1 414 ? 11.047 -5.32 -0.973 1 97 414 SER B CA 1
ATOM 6856 C C . SER B 1 414 ? 11.094 -4.395 -2.182 1 97 414 SER B C 1
ATOM 6858 O O . SER B 1 414 ? 11.883 -3.445 -2.213 1 97 414 SER B O 1
ATOM 6860 N N . PRO B 1 415 ? 10.289 -4.652 -3.191 1 95.31 415 PRO B N 1
ATOM 6861 C CA . PRO B 1 415 ? 9.273 -5.707 -3.248 1 95.31 415 PRO B CA 1
ATOM 6862 C C . PRO B 1 415 ? 9.727 -6.926 -4.051 1 95.31 415 PRO B C 1
ATOM 6864 O O . PRO B 1 415 ? 10.539 -6.793 -4.973 1 95.31 415 PRO B O 1
ATOM 6867 N N . GLU B 1 416 ? 9.328 -8.094 -3.6 1 94.94 416 GLU B N 1
ATOM 6868 C CA . GLU B 1 416 ? 9.352 -9.281 -4.441 1 94.94 416 GLU B CA 1
ATOM 6869 C C . GLU B 1 416 ? 7.969 -9.586 -5.008 1 94.94 416 GLU B C 1
ATOM 6871 O O . GLU B 1 416 ? 7 -9.719 -4.254 1 94.94 416 GLU B O 1
ATOM 6876 N N . LEU B 1 417 ? 7.844 -9.578 -6.344 1 91.06 417 LEU B N 1
ATOM 6877 C CA . LEU B 1 417 ? 6.551 -9.781 -6.988 1 91.06 417 LEU B CA 1
ATOM 6878 C C . LEU B 1 417 ? 6.621 -10.898 -8.023 1 91.06 417 LEU B C 1
ATOM 6880 O O . LEU B 1 417 ? 7.609 -11.008 -8.758 1 91.06 417 LEU B O 1
ATOM 6884 N N . LYS B 1 418 ? 5.652 -11.75 -7.973 1 84.5 418 LYS B N 1
ATOM 6885 C CA . LYS B 1 418 ? 5.492 -12.781 -9 1 84.5 418 LYS B CA 1
ATOM 6886 C C . LYS B 1 418 ? 4.098 -12.727 -9.617 1 84.5 418 LYS B C 1
ATOM 6888 O O . LYS B 1 418 ? 3.098 -12.625 -8.906 1 84.5 418 LYS B O 1
ATOM 6893 N N . PHE B 1 419 ? 4.066 -12.688 -10.891 1 77.94 419 PHE B N 1
ATOM 6894 C CA . PHE B 1 419 ? 2.832 -12.625 -11.664 1 77.94 419 PHE B CA 1
ATOM 6895 C C . PHE B 1 419 ? 2.537 -13.961 -12.328 1 77.94 419 PHE B C 1
ATOM 6897 O O . PHE B 1 419 ? 3.436 -14.594 -12.883 1 77.94 419 PHE B O 1
ATOM 6904 N N . TYR B 1 420 ? 1.311 -14.383 -12.109 1 74.06 420 TYR B N 1
ATOM 6905 C CA . TYR B 1 420 ? 0.935 -15.641 -12.742 1 74.06 420 TYR B CA 1
ATOM 6906 C C . TYR B 1 420 ? -0.103 -15.414 -13.828 1 74.06 420 TYR B C 1
ATOM 6908 O O . TYR B 1 420 ? -0.888 -14.469 -13.766 1 74.06 420 TYR B O 1
ATOM 6916 N N . SER B 1 421 ? -0.032 -16.188 -14.82 1 70.06 421 SER B N 1
ATOM 6917 C CA . SER B 1 421 ? -0.908 -16.094 -15.984 1 70.06 421 SER B CA 1
ATOM 6918 C C . SER B 1 421 ? -2.365 -16.328 -15.594 1 70.06 421 SER B C 1
ATOM 6920 O O . SER B 1 421 ? -2.654 -16.875 -14.539 1 70.06 421 SER B O 1
ATOM 6922 N N . ASN B 1 422 ? -3.27 -15.781 -16.531 1 81.12 422 ASN B N 1
ATOM 6923 C CA . ASN B 1 422 ? -4.703 -16.031 -16.406 1 81.12 422 ASN B CA 1
ATOM 6924 C C . ASN B 1 422 ? -5.012 -17.531 -16.359 1 81.12 422 ASN B C 1
ATOM 6926 O O . ASN B 1 422 ? -4.328 -18.328 -17.016 1 81.12 422 ASN B O 1
ATOM 6930 N N . LYS B 1 423 ? -6.027 -17.812 -15.617 1 88.38 423 LYS B N 1
ATOM 6931 C CA . LYS B 1 423 ? -6.43 -19.219 -15.484 1 88.38 423 LYS B CA 1
ATOM 6932 C C . LYS B 1 423 ? -7.742 -19.484 -16.219 1 88.38 423 LYS B C 1
ATOM 6934 O O . LYS B 1 423 ? -8.781 -18.922 -15.867 1 88.38 423 LYS B O 1
ATOM 6939 N N . VAL B 1 424 ? -7.617 -20.297 -17.188 1 94.12 424 VAL B N 1
ATOM 6940 C CA . VAL B 1 424 ? -8.812 -20.688 -17.922 1 94.12 424 VAL B CA 1
ATOM 6941 C C . VAL B 1 424 ? -9.719 -21.531 -17.031 1 94.12 424 VAL B C 1
ATOM 6943 O O . VAL B 1 424 ? -9.258 -22.453 -16.359 1 94.12 424 VAL B O 1
ATOM 6946 N N . LYS B 1 425 ? -11.031 -21.141 -16.984 1 93.81 425 LYS B N 1
ATOM 6947 C CA . LYS B 1 425 ? -11.969 -21.953 -16.203 1 93.81 425 LYS B CA 1
ATOM 6948 C C . LYS B 1 425 ? -12.266 -23.281 -16.875 1 93.81 425 LYS B C 1
ATOM 6950 O O . LYS B 1 425 ? -12.523 -23.328 -18.078 1 93.81 425 LYS B O 1
ATOM 6955 N N . MET B 1 426 ? -12.148 -24.344 -16.078 1 95.25 426 MET B N 1
ATOM 6956 C CA . MET B 1 426 ? -12.445 -25.672 -16.609 1 95.25 426 MET B CA 1
ATOM 6957 C C . MET B 1 426 ? -12.883 -26.625 -15.5 1 95.25 426 MET B C 1
ATOM 6959 O O . MET B 1 426 ? -12.727 -26.312 -14.32 1 95.25 426 MET B O 1
ATOM 6963 N N . ASP B 1 427 ? -13.516 -27.656 -15.82 1 94.88 427 ASP B N 1
ATOM 6964 C CA . ASP B 1 427 ? -13.945 -28.656 -14.844 1 94.88 427 ASP B CA 1
ATOM 6965 C C . ASP B 1 427 ? -12.93 -29.797 -14.734 1 94.88 427 ASP B C 1
ATOM 6967 O O . ASP B 1 427 ? -11.828 -29.688 -15.266 1 94.88 427 ASP B O 1
ATOM 6971 N N . GLU B 1 428 ? -13.266 -30.844 -14.047 1 94 428 GLU B N 1
ATOM 6972 C CA . GLU B 1 428 ? -12.336 -31.938 -13.766 1 94 428 GLU B CA 1
ATOM 6973 C C . GLU B 1 428 ? -12.039 -32.75 -15.031 1 94 428 GLU B C 1
ATOM 6975 O O . GLU B 1 428 ? -11.062 -33.5 -15.078 1 94 428 GLU B O 1
ATOM 6980 N N . ASN B 1 429 ? -12.906 -32.594 -16 1 94.31 429 ASN B N 1
ATOM 6981 C CA . ASN B 1 429 ? -12.672 -33.25 -17.281 1 94.31 429 ASN B CA 1
ATOM 6982 C C . ASN B 1 429 ? -11.867 -32.375 -18.234 1 94.31 429 ASN B C 1
ATOM 6984 O O . ASN B 1 429 ? -11.672 -32.719 -19.406 1 94.31 429 ASN B O 1
ATOM 6988 N N . LEU B 1 430 ? -11.43 -31.203 -17.75 1 97.06 430 LEU B N 1
ATOM 6989 C CA . LEU B 1 430 ? -10.641 -30.219 -18.484 1 97.06 430 LEU B CA 1
ATOM 6990 C C . LEU B 1 430 ? -11.461 -29.578 -19.609 1 97.06 430 LEU B C 1
ATOM 6992 O O . LEU B 1 430 ? -10.914 -29.234 -20.656 1 97.06 430 LEU B O 1
ATOM 6996 N N . ASP B 1 431 ? -12.758 -29.531 -19.375 1 96.62 431 ASP B N 1
ATOM 6997 C CA . ASP B 1 431 ? -13.641 -28.875 -20.328 1 96.62 431 ASP B CA 1
ATOM 6998 C C . ASP B 1 431 ? -13.781 -27.391 -20.031 1 96.62 431 ASP B C 1
ATOM 7000 O O . ASP B 1 431 ? -13.898 -26.984 -18.875 1 96.62 431 ASP B O 1
ATOM 7004 N N . THR B 1 432 ? -13.711 -26.594 -21.094 1 96.69 432 THR B N 1
ATOM 7005 C CA . THR B 1 432 ? -14 -25.156 -20.969 1 96.69 432 THR B CA 1
ATOM 7006 C C . THR B 1 432 ? -15.477 -24.891 -21.234 1 96.69 432 THR B C 1
ATOM 7008 O O . THR B 1 432 ? -16.266 -25.812 -21.422 1 96.69 432 THR B O 1
ATOM 7011 N N . ASN B 1 433 ? -15.836 -23.562 -21.219 1 96.19 433 ASN B N 1
ATOM 7012 C CA . ASN B 1 433 ? -17.219 -23.219 -21.531 1 96.19 433 ASN B CA 1
ATOM 7013 C C . ASN B 1 433 ? -17.484 -23.312 -23.031 1 96.19 433 ASN B C 1
ATOM 7015 O O . ASN B 1 433 ? -18.641 -23.172 -23.469 1 96.19 433 ASN B O 1
ATOM 7019 N N . ILE B 1 434 ? -16.516 -23.547 -23.844 1 96.75 434 ILE B N 1
ATOM 7020 C CA . ILE B 1 434 ? -16.641 -23.688 -25.281 1 96.75 434 ILE B CA 1
ATOM 7021 C C . ILE B 1 434 ? -16.547 -25.156 -25.672 1 96.75 434 ILE B C 1
ATOM 7023 O O . ILE B 1 434 ? -15.547 -25.828 -25.375 1 96.75 434 ILE B O 1
ATOM 7027 N N . ARG B 1 435 ? -17.547 -25.625 -26.359 1 96.38 435 ARG B N 1
ATOM 7028 C CA . ARG B 1 435 ? -17.547 -27.016 -26.781 1 96.38 435 ARG B CA 1
ATOM 7029 C C . ARG B 1 435 ? -16.422 -27.281 -27.781 1 96.38 435 ARG B C 1
ATOM 7031 O O . ARG B 1 435 ? -16.203 -26.484 -28.703 1 96.38 435 ARG B O 1
ATOM 7038 N N . GLY B 1 436 ? -15.695 -28.375 -27.578 1 96.44 436 GLY B N 1
ATOM 7039 C CA . GLY B 1 436 ? -14.664 -28.781 -28.516 1 96.44 436 GLY B CA 1
ATOM 7040 C C . GLY B 1 436 ? -13.336 -28.094 -28.281 1 96.44 436 GLY B C 1
ATOM 7041 O O . GLY B 1 436 ? -12.383 -28.297 -29.031 1 96.44 436 GLY B O 1
ATOM 7042 N N . LEU B 1 437 ? -13.273 -27.234 -27.234 1 98 437 LEU B N 1
ATOM 7043 C CA . LEU B 1 437 ? -12.047 -26.5 -26.938 1 98 437 LEU B CA 1
ATOM 7044 C C . LEU B 1 437 ? -11.508 -26.859 -25.562 1 98 437 LEU B C 1
ATOM 7046 O O . LEU B 1 437 ? -12.242 -26.828 -24.578 1 98 437 LEU B O 1
ATOM 7050 N N . HIS B 1 438 ? -10.25 -27.234 -25.578 1 98.19 438 HIS B N 1
ATOM 7051 C CA . HIS B 1 438 ? -9.555 -27.484 -24.312 1 98.19 438 HIS B CA 1
ATOM 7052 C C . HIS B 1 438 ? -8.281 -26.641 -24.219 1 98.19 438 HIS B C 1
ATOM 7054 O O . HIS B 1 438 ? -7.656 -26.344 -25.234 1 98.19 438 HIS B O 1
ATOM 7060 N N . CYS B 1 439 ? -7.938 -26.172 -23.047 1 97.44 439 CYS B N 1
ATOM 7061 C CA . CYS B 1 439 ? -6.734 -25.391 -22.781 1 97.44 439 CYS B CA 1
ATOM 7062 C C . CYS B 1 439 ? -5.879 -26.062 -21.719 1 97.44 439 CYS B C 1
ATOM 7064 O O . CYS B 1 439 ? -6.371 -26.375 -20.625 1 97.44 439 CYS B O 1
ATOM 7066 N N . LEU B 1 440 ? -4.582 -26.234 -22.047 1 96.81 440 LEU B N 1
ATOM 7067 C CA . LEU B 1 440 ? -3.736 -27.016 -21.156 1 96.81 440 LEU B CA 1
ATOM 7068 C C . LEU B 1 440 ? -2.43 -26.297 -20.859 1 96.81 440 LEU B C 1
ATOM 7070 O O . LEU B 1 440 ? -2.15 -25.25 -21.453 1 96.81 440 LEU B O 1
ATOM 7074 N N . GLY B 1 441 ? -1.715 -26.859 -19.859 1 94.19 441 GLY B N 1
ATOM 7075 C CA . GLY B 1 441 ? -0.345 -26.453 -19.609 1 94.19 441 GLY B CA 1
ATOM 7076 C C . GLY B 1 441 ? -0.247 -25.094 -18.922 1 94.19 441 GLY B C 1
ATOM 7077 O O . GLY B 1 441 ? -1.205 -24.641 -18.297 1 94.19 441 GLY B O 1
ATOM 7078 N N . ASP B 1 442 ? 0.943 -24.531 -19.125 1 89.38 442 ASP B N 1
ATOM 7079 C CA . ASP B 1 442 ? 1.253 -23.297 -18.422 1 89.38 442 ASP B CA 1
ATOM 7080 C C . ASP B 1 442 ? 0.426 -22.141 -18.969 1 89.38 442 ASP B C 1
ATOM 7082 O O . ASP B 1 442 ? 0.088 -21.203 -18.219 1 89.38 442 ASP B O 1
ATOM 7086 N N . SER B 1 443 ? 0.075 -22.203 -20.25 1 90.75 443 SER B N 1
ATOM 7087 C CA . SER B 1 443 ? -0.728 -21.141 -20.828 1 90.75 443 SER B CA 1
ATOM 7088 C C . SER B 1 443 ? -2.121 -21.094 -20.203 1 90.75 443 SER B C 1
ATOM 7090 O O . SER B 1 443 ? -2.752 -20.031 -20.156 1 90.75 443 SER B O 1
ATOM 7092 N N . SER B 1 444 ? -2.584 -22.281 -19.734 1 93.69 444 SER B N 1
ATOM 7093 C CA . SER B 1 444 ? -3.92 -22.359 -19.156 1 93.69 444 SER B CA 1
ATOM 7094 C C . SER B 1 444 ? -3.945 -21.75 -17.75 1 93.69 444 SER B C 1
ATOM 7096 O O . SER B 1 444 ? -5.02 -21.484 -17.203 1 93.69 444 SER B O 1
ATOM 7098 N N . GLY B 1 445 ? -2.764 -21.672 -17.203 1 90.06 445 GLY B N 1
ATOM 7099 C CA . GLY B 1 445 ? -2.67 -21.141 -15.859 1 90.06 445 GLY B CA 1
ATOM 7100 C C . GLY B 1 445 ? -2.773 -22.203 -14.781 1 90.06 445 GLY B C 1
ATOM 7101 O O . GLY B 1 445 ? -2.582 -21.922 -13.602 1 90.06 445 GLY B O 1
ATOM 7102 N N . TRP B 1 446 ? -3.008 -23.438 -15.172 1 92.69 446 TRP B N 1
ATOM 7103 C CA . TRP B 1 446 ? -3.271 -24.5 -14.188 1 92.69 446 TRP B CA 1
ATOM 7104 C C . TRP B 1 446 ? -1.986 -25.219 -13.82 1 92.69 446 TRP B C 1
ATOM 7106 O O . TRP B 1 446 ? -1.929 -25.906 -12.789 1 92.69 446 TRP B O 1
ATOM 7116 N N . THR B 1 447 ? -1.001 -25.094 -14.672 1 90.75 447 THR B N 1
ATOM 7117 C CA . THR B 1 447 ? 0.229 -25.828 -14.414 1 90.75 447 THR B CA 1
ATOM 7118 C C . THR B 1 447 ? 1.441 -24.906 -14.484 1 90.75 447 THR B C 1
ATOM 7120 O O . THR B 1 447 ? 1.344 -23.781 -14.984 1 90.75 447 THR B O 1
ATOM 7123 N N . ARG B 1 448 ? 2.432 -25.391 -13.812 1 84.5 448 ARG B N 1
ATOM 7124 C CA . ARG B 1 448 ? 3.758 -24.781 -13.891 1 84.5 448 ARG B CA 1
ATOM 7125 C C . ARG B 1 448 ? 4.848 -25.859 -13.922 1 84.5 448 ARG B C 1
ATOM 7127 O O . ARG B 1 448 ? 4.895 -26.719 -13.047 1 84.5 448 ARG B O 1
ATOM 7134 N N . GLY B 1 449 ? 5.637 -25.734 -15.016 1 83.19 449 GLY B N 1
ATOM 7135 C CA . GLY B 1 449 ? 6.73 -26.688 -15.102 1 83.19 449 GLY B CA 1
ATOM 7136 C C . GLY B 1 449 ? 6.449 -27.844 -16.047 1 83.19 449 GLY B C 1
ATOM 7137 O O . GLY B 1 449 ? 5.297 -28.078 -16.422 1 83.19 449 GLY B O 1
ATOM 7138 N N . LEU B 1 450 ? 7.449 -28.641 -16.281 1 89.19 450 LEU B N 1
ATOM 7139 C CA . LEU B 1 450 ? 7.422 -29.672 -17.312 1 89.19 450 LEU B CA 1
ATOM 7140 C C . LEU B 1 450 ? 6.551 -30.844 -16.891 1 89.19 450 LEU B C 1
ATOM 7142 O O . LEU B 1 450 ? 5.715 -31.312 -17.656 1 89.19 450 LEU B O 1
ATOM 7146 N N . MET B 1 451 ? 6.688 -31.219 -15.641 1 93.31 451 MET B N 1
ATOM 7147 C CA . MET B 1 451 ? 6 -32.438 -15.211 1 93.31 451 MET B CA 1
ATOM 7148 C C . MET B 1 451 ? 4.492 -32.219 -15.148 1 93.31 451 MET B C 1
ATOM 7150 O O . MET B 1 451 ? 3.723 -32.969 -15.727 1 93.31 451 MET B O 1
ATOM 7154 N N . MET B 1 452 ? 4.133 -31.125 -14.508 1 94.75 452 MET B N 1
ATOM 7155 C CA . MET B 1 452 ? 2.701 -30.922 -14.336 1 94.75 452 MET B CA 1
ATOM 7156 C C . MET B 1 452 ? 2.021 -30.641 -15.672 1 94.75 452 MET B C 1
ATOM 7158 O O . MET B 1 452 ? 0.872 -31.031 -15.875 1 94.75 452 MET B O 1
ATOM 7162 N N . ALA B 1 453 ? 2.689 -30.016 -16.516 1 95.25 453 ALA B N 1
ATOM 7163 C CA . ALA B 1 453 ? 2.162 -29.828 -17.875 1 95.25 453 ALA B CA 1
ATOM 7164 C C . ALA B 1 453 ? 1.981 -31.172 -18.578 1 95.25 453 ALA B C 1
ATOM 7166 O O . ALA B 1 453 ? 0.963 -31.406 -19.234 1 95.25 453 ALA B O 1
ATOM 7167 N N . SER B 1 454 ? 2.959 -32.062 -18.453 1 97.44 454 SER B N 1
ATOM 7168 C CA . SER B 1 454 ? 2.881 -33.375 -19.047 1 97.44 454 SER B CA 1
ATOM 7169 C C . SER B 1 454 ? 1.72 -34.188 -18.453 1 97.44 454 SER B C 1
ATOM 7171 O O . SER B 1 454 ? 1.004 -34.875 -19.188 1 97.44 454 SER B O 1
ATOM 7173 N N . VAL B 1 455 ? 1.588 -34 -17.188 1 97.69 455 VAL B N 1
ATOM 7174 C CA . VAL B 1 455 ? 0.516 -34.688 -16.469 1 97.69 455 VAL B CA 1
ATOM 7175 C C . VAL B 1 455 ? -0.838 -34.25 -17.016 1 97.69 455 VAL B C 1
ATOM 7177 O O . VAL B 1 455 ? -1.718 -35.094 -17.25 1 97.69 455 VAL B O 1
ATOM 7180 N N . MET B 1 456 ? -0.943 -33.031 -17.188 1 97.88 456 MET B N 1
ATOM 7181 C CA . MET B 1 456 ? -2.188 -32.5 -17.734 1 97.88 456 MET B CA 1
ATOM 7182 C C . MET B 1 456 ? -2.43 -33 -19.141 1 97.88 456 MET B C 1
ATOM 7184 O O . MET B 1 456 ? -3.568 -33.281 -19.516 1 97.88 456 MET B O 1
ATOM 7188 N N . GLY B 1 457 ? -1.412 -33.125 -19.938 1 98.38 457 GLY B N 1
ATOM 7189 C CA . GLY B 1 457 ? -1.502 -33.719 -21.266 1 98.38 457 GLY B CA 1
ATOM 7190 C C . GLY B 1 457 ? -1.95 -35.156 -21.234 1 98.38 457 GLY B C 1
ATOM 7191 O O . GLY B 1 457 ? -2.814 -35.562 -22.016 1 98.38 457 GLY B O 1
ATOM 7192 N N . VAL B 1 458 ? -1.373 -35.906 -20.328 1 98.25 458 VAL B N 1
ATOM 7193 C CA . VAL B 1 458 ? -1.742 -37.312 -20.172 1 98.25 458 VAL B CA 1
ATOM 7194 C C . VAL B 1 458 ? -3.229 -37.438 -19.844 1 98.25 458 VAL B C 1
ATOM 7196 O O . VAL B 1 458 ? -3.947 -38.219 -20.438 1 98.25 458 VAL B O 1
ATOM 7199 N N . LEU B 1 459 ? -3.637 -36.594 -18.922 1 98.12 459 LEU B N 1
ATOM 7200 C CA . LEU B 1 459 ? -5.039 -36.594 -18.516 1 98.12 459 LEU B CA 1
ATOM 7201 C C . LEU B 1 459 ? -5.949 -36.281 -19.688 1 98.12 459 LEU B C 1
ATOM 7203 O O . LEU B 1 459 ? -6.98 -36.938 -19.891 1 98.12 459 LEU B O 1
ATOM 7207 N N . MET B 1 460 ? -5.594 -35.312 -20.438 1 98.12 460 MET B N 1
ATOM 7208 C CA . MET B 1 460 ? -6.379 -34.938 -21.609 1 98.12 460 MET B CA 1
ATOM 7209 C C . MET B 1 460 ? -6.445 -36.094 -22.609 1 98.12 460 MET B C 1
ATOM 7211 O O . MET B 1 460 ? -7.512 -36.406 -23.141 1 98.12 460 MET B O 1
ATOM 7215 N N . GLY B 1 461 ? -5.305 -36.688 -22.875 1 98.12 461 GLY B N 1
ATOM 7216 C CA . GLY B 1 461 ? -5.281 -37.844 -23.766 1 98.12 461 GLY B CA 1
ATOM 7217 C C . GLY B 1 461 ? -6.223 -38.969 -23.328 1 98.12 461 GLY B C 1
ATOM 7218 O O . GLY B 1 461 ? -6.922 -39.531 -24.156 1 98.12 461 GLY B O 1
ATOM 7219 N N . ARG B 1 462 ? -6.238 -39.188 -22.078 1 96.94 462 ARG B N 1
ATOM 7220 C CA . ARG B 1 462 ? -7.113 -40.219 -21.531 1 96.94 462 ARG B CA 1
ATOM 7221 C C . ARG B 1 462 ? -8.578 -39.875 -21.734 1 96.94 462 ARG B C 1
ATOM 7223 O O . ARG B 1 462 ? -9.383 -40.719 -22.125 1 96.94 462 ARG B O 1
ATOM 7230 N N . LYS B 1 463 ? -8.891 -38.656 -21.453 1 96.56 463 LYS B N 1
ATOM 7231 C CA . LYS B 1 463 ? -10.273 -38.219 -21.578 1 96.56 463 LYS B CA 1
ATOM 7232 C C . LYS B 1 463 ? -10.742 -38.281 -23.031 1 96.56 463 LYS B C 1
ATOM 7234 O O . LYS B 1 463 ? -11.867 -38.688 -23.297 1 96.56 463 LYS B O 1
ATOM 7239 N N . LEU B 1 464 ? -9.898 -37.875 -23.906 1 96.44 464 LEU B N 1
ATOM 7240 C CA . LEU B 1 464 ? -10.25 -37.938 -25.328 1 96.44 464 LEU B CA 1
ATOM 7241 C C . LEU B 1 464 ? -10.344 -39.375 -25.812 1 96.44 464 LEU B C 1
ATOM 7243 O O . LEU B 1 464 ? -11.188 -39.688 -26.656 1 96.44 464 LEU B O 1
ATOM 7247 N N . ALA B 1 465 ? -9.469 -40.188 -25.328 1 96 465 ALA B N 1
ATOM 7248 C CA . ALA B 1 465 ? -9.516 -41.625 -25.688 1 96 465 ALA B CA 1
ATOM 7249 C C . ALA B 1 465 ? -10.805 -42.25 -25.203 1 96 465 ALA B C 1
ATOM 7251 O O . ALA B 1 465 ? -11.406 -43.062 -25.922 1 96 465 ALA B O 1
ATOM 7252 N N . GLU B 1 466 ? -11.164 -41.906 -24.016 1 93.88 466 GLU B N 1
ATOM 7253 C CA . GLU B 1 466 ? -12.414 -42.438 -23.469 1 93.88 466 GLU B CA 1
ATOM 7254 C C . GLU B 1 466 ? -13.602 -42.031 -24.328 1 93.88 466 GLU B C 1
ATOM 7256 O O . GLU B 1 466 ? -14.523 -42.812 -24.531 1 93.88 466 GLU B O 1
ATOM 7261 N N . LYS B 1 467 ? -13.586 -40.844 -24.781 1 90.56 467 LYS B N 1
ATOM 7262 C CA . LYS B 1 467 ? -14.664 -40.344 -25.625 1 90.56 467 LYS B CA 1
ATOM 7263 C C . LYS B 1 467 ? -14.695 -41.094 -26.969 1 90.56 467 LYS B C 1
ATOM 7265 O O . LYS B 1 467 ? -15.75 -41.219 -27.578 1 90.56 467 LYS B O 1
ATOM 7270 N N . GLU B 1 468 ? -13.555 -41.469 -27.406 1 87.25 468 GLU B N 1
ATOM 7271 C CA . GLU B 1 468 ? -13.438 -42.219 -28.656 1 87.25 468 GLU B CA 1
ATOM 7272 C C . GLU B 1 468 ? -13.82 -43.688 -28.438 1 87.25 468 GLU B C 1
ATOM 7274 O O . GLU B 1 468 ? -14.102 -44.406 -29.406 1 87.25 468 GLU B O 1
ATOM 7279 N N . GLY B 1 469 ? -13.914 -44.219 -27.203 1 84.62 469 GLY B N 1
ATOM 7280 C CA . GLY B 1 469 ? -14.234 -45.625 -26.891 1 84.62 469 GLY B CA 1
ATOM 7281 C C . GLY B 1 469 ? -13.008 -46.5 -26.828 1 84.62 469 GLY B C 1
ATOM 7282 O O . GLY B 1 469 ? -13.109 -47.719 -27.047 1 84.62 469 GLY B O 1
ATOM 7283 N N . CYS B 1 470 ? -11.906 -45.875 -26.797 1 80.69 470 CYS B N 1
ATOM 7284 C CA . CYS B 1 470 ? -10.672 -46.656 -26.672 1 80.69 470 CYS B CA 1
ATOM 7285 C C . CYS B 1 470 ? -10.211 -46.75 -25.234 1 80.69 470 CYS B C 1
ATOM 7287 O O . CYS B 1 470 ? -10.562 -45.906 -24.406 1 80.69 470 CYS B O 1
#

Solvent-accessible surface area (backbone atoms only — not comparable to full-atom values): 45903 Å² total; per-residue (Å²): 129,68,71,33,47,31,35,28,39,20,36,16,41,15,30,47,28,20,54,50,36,22,52,74,51,63,53,82,67,46,36,38,37,36,17,56,19,40,51,53,91,70,45,66,61,59,30,81,79,66,72,43,83,77,68,54,76,95,52,41,44,48,58,31,17,49,36,19,46,43,31,64,28,63,30,62,30,53,68,26,53,87,50,30,52,50,50,27,79,60,61,34,54,69,56,38,38,53,39,41,54,54,47,49,48,51,43,44,74,50,60,41,53,84,59,63,41,62,74,67,76,58,69,65,51,52,49,44,48,51,28,21,51,75,44,59,32,44,70,57,68,49,33,26,31,52,37,33,36,70,49,23,38,53,27,50,41,49,50,52,48,52,42,47,74,69,63,40,44,71,42,56,44,18,37,74,78,44,72,36,74,53,95,62,26,32,45,30,31,26,34,32,43,83,87,46,91,59,66,43,81,41,36,18,61,29,36,37,40,9,47,25,69,86,28,22,64,59,46,49,51,49,26,67,74,68,68,43,51,60,41,61,23,49,24,29,44,34,30,36,36,38,37,47,35,78,51,44,40,67,55,40,70,65,51,54,53,72,40,37,38,35,53,31,71,56,57,46,44,53,29,30,44,43,74,54,24,76,25,19,37,48,42,81,43,74,46,95,85,73,36,46,30,47,49,68,47,64,56,93,88,50,69,49,74,27,24,31,31,29,42,35,32,52,45,79,51,74,75,81,24,52,51,34,61,62,51,51,49,50,48,33,46,48,36,23,50,59,34,63,66,27,44,26,32,25,33,46,37,32,57,73,55,26,46,62,30,46,64,70,59,50,69,69,33,90,47,67,74,66,36,76,72,46,34,57,26,54,60,43,71,33,40,21,24,49,53,48,48,39,50,56,42,42,40,55,32,45,20,61,51,32,62,63,59,66,31,52,56,21,34,38,32,39,33,20,72,47,79,46,51,45,26,55,45,57,53,74,84,50,42,40,82,34,45,40,36,31,67,31,17,34,23,20,35,37,21,36,62,54,37,37,8,26,33,50,8,36,52,49,11,49,55,53,27,50,73,73,72,78,129,69,71,32,49,30,35,28,40,21,36,16,40,15,29,48,28,20,55,50,38,23,51,76,52,64,53,82,68,47,36,37,39,37,17,55,21,40,51,53,92,69,44,65,62,58,29,82,78,66,73,45,83,76,67,54,76,94,52,40,44,49,58,32,19,46,36,20,46,42,32,64,27,62,31,63,30,52,69,24,52,87,51,32,51,51,49,26,79,60,61,33,53,68,56,38,38,51,40,42,54,52,48,48,50,52,45,43,73,51,61,41,54,85,61,64,41,62,73,68,76,58,69,67,50,51,49,45,48,52,28,22,51,76,44,59,30,44,71,56,68,50,33,28,31,51,36,33,37,71,49,23,40,54,26,51,42,49,50,52,48,52,40,48,75,68,63,40,43,72,42,54,42,18,38,74,78,44,71,36,75,55,94,63,25,33,44,29,32,26,35,32,41,81,85,46,92,57,64,43,81,41,37,18,61,27,36,36,38,10,46,25,68,86,28,24,64,58,47,49,51,50,25,66,75,67,69,42,51,60,41,59,21,48,24,30,44,33,29,36,36,40,36,48,35,78,51,44,40,67,54,42,70,65,51,54,53,74,40,37,36,36,52,34,71,56,57,46,44,52,31,30,44,43,72,51,24,74,24,20,36,47,40,80,43,74,46,94,85,74,36,47,30,47,49,69,46,65,56,92,88,51,71,48,73,27,24,32,30,29,43,36,33,54,46,79,50,74,74,82,24,54,54,36,62,61,51,52,49,51,49,34,46,49,36,24,49,58,32,65,66,27,44,25,31,23,34,46,38,31,55,72,56,26,45,60,29,45,63,70,59,49,68,70,34,89,48,66,74,66,36,77,73,47,35,57,26,55,60,43,69,32,41,21,25,48,53,48,48,38,50,56,44,42,40,56,32,46,19,59,51,32,63,62,60,66,31,50,56,21,33,37,30,37,32,20,72,46,81,46,54,45,25,56,46,58,53,73,84,49,42,39,83,34,46,40,36,31,66,32,17,34,22,19,35,37,20,35,62,54,38,38,8,25,32,48,8,35,51,49,11,51,53,53,27,50,73,72,71,77